Protein 8RP0 (pdb70)

Secondary structure (P-SEA, 3-state):
cbbbbbbccccaaaaaaaaaaaaccbbbbbccccccaaaaaaacccbbbbbbbccccccccaaaaaaaaccccbbbbbccaaaaaaaaaabbbbbbcccccccbbbbbbbccccccccccccccccccccccccccccccccccccccccccccccccccccccccccccccccccaaaaaaaaaacc/cccbbbbbcccccaaaaaaaaaaaccbbbbbccccccaaaaaaacccbbbbbbcccccccccaaaaaaaaccccbbbbbccaaaaaaaaaabbbbbbcccccccbbbbbbbcccccccccccccccccccccccccccccccccccccccccccccbbbccccccccccccccccccaaaaaaaaaacc/cccccccbbbbcccccaaaaaaacccccccccccccccccccccccbbbbbccccbbbbbcccbbbbbcccbbbbbcccaaaaaaaaaaacccccccccccccccccccccccccccccbbbbcccccccccccbbbbbbccbbbbbccccbbbbbbcccaaaaaaaaaaccccccccccccccccccccaaaaaaaaaaaaaaaaaccccbbbbbbbbbbcccccaaaaaaaaaaaaccccccccccccbbbbbbcccccccccccbbbbbbbcbbbbbbccaaaaaaaaaaaaacaaaaaaaaaaaaaaaaaaaaccccccccccccbbbbbcccbbbbbbbbbbbbcccccaaaaaaaccccccccccaaaaaaaaaaaccccccccccbbbbcccccbbbbbbccccbbbbcccbbbbbbcccccccccaaaaaaaaaaacaaaaaaaac/ccccccccbbbbcccccaaaaaaacccccccccccccccccccccccbbbbbccccbbbbbcccbbbbbcccbbbbbcccaaaaaaaaaaacccccccccccccccccccccccccccccbbbbcccccccccccbbbbbbccbbbbbccccbbbbbbcccaaaaaaaaaaccccccccccccccccccccaaaaaaaaaaaaaaaaaccccbbbbbbbbbbcccccaaaaaaaaaaaaccccccccccccbbbbbbcccccccccccbbbbbbbcbbbbbbccaaaaaaaaaaaaacaaaaaaaaaaaaaaaaaaacccccccccccccbbbbbcccbbbbbbbbbbbbcccccaaaaaaaccccccccccaaaaaaaaaaaccccccccccbbbbcccccbbbbbbccccbbbbcccbbbbbbcccccccccaaaaaaaaaaacaaaaaaaac

Nearest PDB structures (foldseek):
  8hx8-assembly1_A  TM=9.429E-01  e=3.505E-26  Streptomyces venezuelae
  8hx8-assembly1_B  TM=9.457E-01  e=1.242E-25  Streptomyces venezuelae
  6qur-assembly1_A  TM=9.128E-01  e=2.555E-26  synthetic construct
  8hx7-assembly1_A  TM=9.536E-01  e=6.347E-22  Streptomyces venezuelae
  8hx9-assembly1_B  TM=8.697E-01  e=2.396E-21  Streptomyces venezuelae

Solvent-accessible surface area: 46920 Å² total

B-factor: mean 36.47, std 12.74, range [6.8, 118.43]

Structure (mmCIF, N/CA/C/O backbone):
data_8RP0
#
_entry.id   8RP0
#
_cell.length_a   80.184
_cell.length_b   109.946
_cell.length_c   175.619
_cell.angle_alpha   90.000
_cell.angle_beta   90.000
_cell.angle_gamma   90.000
#
_symmetry.space_group_name_H-M   'P 21 21 21'
#
loop_
_entity.id
_entity.type
_entity.pdbx_description
1 polymer 'Aminodeoxychorismate synthase component 2'
2 polymer 'Aminodeoxychorismate synthase component 1'
3 non-polymer 'GLUTAMIC ACID'
4 non-polymer GLYCEROL
5 non-polymer 'SULFATE ION'
6 non-polymer '(3R,4R)-3-[(1-carboxyethenyl)oxy]-4-hydroxycyclohexa-1,5-diene-1-carboxylic acid'
7 non-polymer TRYPTOPHAN
8 non-polymer 'MAGNESIUM ION'
9 non-polymer 'CHLORIDE ION'
10 water water
#
loop_
_atom_site.group_PDB
_atom_site.id
_atom_site.type_symbol
_atom_site.label_atom_id
_atom_site.label_alt_id
_atom_site.label_comp_id
_atom_site.label_asym_id
_atom_site.label_entity_id
_atom_site.label_seq_id
_atom_site.pdbx_PDB_ins_code
_atom_site.Cartn_x
_atom_site.Cartn_y
_atom_site.Cartn_z
_atom_site.occupancy
_atom_site.B_iso_or_equiv
_atom_site.auth_seq_id
_atom_site.auth_comp_id
_atom_site.auth_asym_id
_atom_site.auth_atom_id
_atom_site.pdbx_PDB_model_num
ATOM 1 N N . GLY A 1 2 ? -25.529 -16.967 -30.769 1.000 79.100 0 GLY AAA N 1
ATOM 2 C CA . GLY A 1 2 ? -27.016 -16.870 -30.839 1.000 70.616 0 GLY AAA CA 1
ATOM 3 C C . GLY A 1 2 ? -27.642 -16.348 -29.547 1.000 63.817 0 GLY AAA C 1
ATOM 4 O O . GLY A 1 2 ? -28.754 -15.776 -29.654 1.000 55.654 0 GLY AAA O 1
ATOM 8 N N . MET A 1 3 ? -26.966 -16.537 -28.399 1.000 55.171 1 MET AAA N 1
ATOM 9 C CA . MET A 1 3 ? -27.443 -16.308 -26.991 1.000 51.672 1 MET AAA CA 1
ATOM 10 C C . MET A 1 3 ? -27.064 -14.892 -26.494 1.000 41.472 1 MET AAA C 1
ATOM 11 O O . MET A 1 3 ? -25.890 -14.628 -26.246 1.000 39.004 1 MET AAA O 1
ATOM 25 N N . ILE A 1 4 ? -28.041 -14.002 -26.299 1.000 32.331 2 ILE AAA N 1
ATOM 26 C CA . ILE A 1 4 ? -27.814 -12.594 -25.877 1.000 31.310 2 ILE AAA CA 1
ATOM 27 C C . ILE A 1 4 ? -28.341 -12.412 -24.449 1.000 30.633 2 ILE AAA C 1
ATOM 28 O O . ILE A 1 4 ? -29.545 -12.698 -24.186 1.000 31.013 2 ILE AAA O 1
ATOM 44 N N . LEU A 1 5 ? -27.497 -11.893 -23.563 1.000 27.795 3 LEU AAA N 1
ATOM 45 C CA . LEU A 1 5 ? -27.909 -11.549 -22.191 1.000 29.187 3 LEU AAA CA 1
ATOM 46 C C . LEU A 1 5 ? -28.228 -10.055 -22.172 1.000 25.837 3 LEU AAA C 1
ATOM 47 O O . LEU A 1 5 ? -27.347 -9.245 -22.459 1.000 27.345 3 LEU AAA O 1
ATOM 63 N N . LEU A 1 6 ? -29.475 -9.745 -21.850 1.000 28.331 4 LEU AAA N 1
ATOM 64 C CA . LEU A 1 6 ? -29.996 -8.374 -21.710 1.000 27.260 4 LEU AAA CA 1
ATOM 65 C C . LEU A 1 6 ? -30.094 -8.088 -20.210 1.000 29.804 4 LEU AAA C 1
ATOM 66 O O . LEU A 1 6 ? -30.959 -8.651 -19.534 1.000 29.707 4 LEU AAA O 1
ATOM 82 N N . ILE A 1 7 ? -29.253 -7.179 -19.746 1.000 27.957 5 ILE AAA N 1
ATOM 83 C CA . ILE A 1 7 ? -29.250 -6.688 -18.339 1.000 28.360 5 ILE AAA CA 1
ATOM 84 C C . ILE A 1 7 ? -30.293 -5.591 -18.194 1.000 29.449 5 ILE AAA C 1
ATOM 85 O O . ILE A 1 7 ? -30.143 -4.541 -18.830 1.000 26.958 5 ILE AAA O 1
ATOM 101 N N . ASP A 1 8 ? -31.333 -5.862 -17.395 1.000 27.080 6 ASP AAA N 1
ATOM 102 C CA . ASP A 1 8 ? -32.492 -4.970 -17.192 1.000 27.597 6 ASP AAA CA 1
ATOM 103 C C . ASP A 1 8 ? -32.243 -4.058 -15.998 1.000 31.876 6 ASP AAA C 1
ATOM 104 O O . ASP A 1 8 ? -32.301 -4.555 -14.827 1.000 30.644 6 ASP AAA O 1
ATOM 113 N N . ASN A 1 9 ? -32.079 -2.756 -16.255 1.000 28.789 7 ASN AAA N 1
ATOM 114 C CA . ASN A 1 9 ? -31.934 -1.709 -15.213 1.000 27.758 7 ASN AAA CA 1
ATOM 115 C C . ASN A 1 9 ? -33.315 -1.223 -14.743 1.000 30.191 7 ASN AAA C 1
ATOM 116 O O . ASN A 1 9 ? -33.514 -0.002 -14.630 1.000 34.011 7 ASN AAA O 1
ATOM 127 N N . TYR A 1 10 ? -34.174 -2.150 -14.320 1.000 29.820 8 TYR AAA N 1
ATOM 128 C CA . TYR A 1 10 ? -35.529 -1.880 -13.761 1.000 31.656 8 TYR AAA CA 1
ATOM 129 C C . TYR A 1 10 ? -36.318 -0.917 -14.655 1.000 29.737 8 TYR AAA C 1
ATOM 130 O O . TYR A 1 10 ? -37.051 -0.010 -14.200 1.000 32.384 8 TYR AAA O 1
ATOM 148 N N . ASP A 1 11 ? -36.242 -1.167 -15.943 1.000 31.166 9 ASP AAA N 1
ATOM 149 C CA . ASP A 1 11 ? -36.704 -0.200 -16.969 1.000 28.384 9 ASP AAA CA 1
ATOM 150 C C . ASP A 1 11 ? -38.032 -0.634 -17.545 1.000 29.454 9 ASP AAA C 1
ATOM 151 O O . ASP A 1 11 ? -38.381 -1.853 -17.465 1.000 30.775 9 ASP AAA O 1
ATOM 160 N N . SER A 1 12 ? -38.693 0.303 -18.235 1.000 28.117 10 SER AAA N 1
ATOM 161 C CA . SER A 1 12 ? -39.983 0.085 -18.909 1.000 27.539 10 SER AAA CA 1
ATOM 162 C C . SER A 1 12 ? -39.826 0.107 -20.430 1.000 25.292 10 SER AAA C 1
ATOM 163 O O . SER A 1 12 ? -40.877 0.182 -21.108 1.000 27.700 10 SER AAA O 1
ATOM 171 N N . PHE A 1 13 ? -38.595 -0.015 -20.942 1.000 26.433 11 PHE AAA N 1
ATOM 172 C CA . PHE A 1 13 ? -38.334 -0.188 -22.389 1.000 27.929 11 PHE AAA CA 1
ATOM 173 C C . PHE A 1 13 ? -37.518 -1.446 -22.681 1.000 27.111 11 PHE AAA C 1
ATOM 174 O O . PHE A 1 13 ? -37.504 -1.847 -23.852 1.000 28.025 11 PHE AAA O 1
ATOM 191 N N . THR A 1 14 ? -36.893 -2.089 -21.690 1.000 27.744 12 THR AAA N 1
ATOM 192 C CA . THR A 1 14 ? -36.064 -3.310 -21.888 1.000 26.785 12 THR AAA CA 1
ATOM 193 C C . THR A 1 14 ? -36.734 -4.369 -22.745 1.000 25.454 12 THR AAA C 1
ATOM 194 O O . THR A 1 14 ? -36.101 -4.991 -23.629 1.000 26.533 12 THR AAA O 1
ATOM 205 N N . TRP A 1 15 ? -38.030 -4.619 -22.558 1.000 27.026 13 TRP AAA N 1
ATOM 206 C CA . TRP A 1 15 ? -38.682 -5.736 -23.279 1.000 24.814 13 TRP AAA CA 1
ATOM 207 C C . TRP A 1 15 ? -38.979 -5.347 -24.735 1.000 25.703 13 TRP AAA C 1
ATOM 208 O O . TRP A 1 15 ? -39.259 -6.239 -25.521 1.000 25.200 13 TRP AAA O 1
ATOM 229 N N . ASN A 1 16 ? -38.899 -4.053 -25.101 1.000 24.820 14 ASN AAA N 1
ATOM 230 C CA . ASN A 1 16 ? -38.930 -3.666 -26.537 1.000 24.542 14 ASN AAA CA 1
ATOM 231 C C . ASN A 1 16 ? -37.615 -4.158 -27.180 1.000 23.182 14 ASN AAA C 1
ATOM 232 O O . ASN A 1 16 ? -37.619 -4.633 -28.324 1.000 24.740 14 ASN AAA O 1
ATOM 243 N N . LEU A 1 17 ? -36.494 -4.011 -26.481 1.000 23.842 15 LEU AAA N 1
ATOM 244 C CA . LEU A 1 17 ? -35.202 -4.566 -26.994 1.000 25.546 15 LEU AAA CA 1
ATOM 245 C C . LEU A 1 17 ? -35.258 -6.094 -27.107 1.000 22.342 15 LEU AAA C 1
ATOM 246 O O . LEU A 1 17 ? -34.880 -6.660 -28.120 1.000 23.816 15 LEU AAA O 1
ATOM 262 N N . TYR A 1 18 ? -35.830 -6.747 -26.102 1.000 24.691 16 TYR AAA N 1
ATOM 263 C CA . TYR A 1 18 ? -36.080 -8.206 -26.155 1.000 22.707 16 TYR AAA CA 1
ATOM 264 C C . TYR A 1 18 ? -36.887 -8.553 -27.406 1.000 24.104 16 TYR AAA C 1
ATOM 265 O O . TYR A 1 18 ? -36.495 -9.437 -28.186 1.000 24.753 16 TYR AAA O 1
ATOM 283 N N . GLN A 1 19 ? -38.023 -7.872 -27.627 1.000 22.587 17 GLN AAA N 1
ATOM 284 C CA . GLN A 1 19 ? -38.889 -8.175 -28.778 1.000 22.976 17 GLN AAA CA 1
ATOM 285 C C . GLN A 1 19 ? -38.109 -8.021 -30.100 1.000 24.236 17 GLN AAA C 1
ATOM 286 O O . GLN A 1 19 ? -38.194 -8.931 -30.961 1.000 24.387 17 GLN AAA O 1
ATOM 300 N N . TYR A 1 20 ? -37.404 -6.917 -30.276 1.000 25.630 18 TYR AAA N 1
ATOM 301 C CA . TYR A 1 20 ? -36.682 -6.696 -31.562 1.000 25.823 18 TYR AAA CA 1
ATOM 302 C C . TYR A 1 20 ? -35.610 -7.764 -31.772 1.000 25.386 18 TYR AAA C 1
ATOM 303 O O . TYR A 1 20 ? -35.527 -8.341 -32.896 1.000 25.096 18 TYR AAA O 1
ATOM 321 N N . PHE A 1 21 ? -34.824 -8.088 -30.742 1.000 24.445 19 PHE AAA N 1
ATOM 322 C CA . PHE A 1 21 ? -33.770 -9.129 -30.905 1.000 24.896 19 PHE AAA CA 1
ATOM 323 C C . PHE A 1 21 ? -34.403 -10.500 -31.177 1.000 26.299 19 PHE AAA C 1
ATOM 324 O O . PHE A 1 21 ? -33.922 -11.240 -32.055 1.000 24.920 19 PHE AAA O 1
ATOM 341 N N . CYS A 1 22 ? -35.486 -10.861 -30.482 1.000 24.980 20 CYS AAA N 1
ATOM 342 C CA . CYS A 1 22 ? -36.212 -12.121 -30.786 1.000 26.978 20 CYS AAA CA 1
ATOM 343 C C . CYS A 1 22 ? -36.752 -12.125 -32.213 1.000 27.878 20 CYS AAA C 1
ATOM 344 O O . CYS A 1 22 ? -36.634 -13.154 -32.893 1.000 26.956 20 CYS AAA O 1
ATOM 352 N N . GLU A 1 23 ? -37.266 -11.009 -32.718 1.000 26.941 21 GLU AAA N 1
ATOM 353 C CA . GLU A 1 23 ? -37.757 -10.957 -34.104 1.000 29.296 21 GLU AAA CA 1
ATOM 354 C C . GLU A 1 23 ? -36.628 -11.212 -35.075 1.000 30.006 21 GLU AAA C 1
ATOM 355 O O . GLU A 1 23 ? -36.896 -11.799 -36.127 1.000 33.707 21 GLU AAA O 1
ATOM 367 N N . LEU A 1 24 ? -35.405 -10.765 -34.743 1.000 26.886 22 LEU AAA N 1
ATOM 368 C CA . LEU A 1 24 ? -34.228 -10.929 -35.595 1.000 29.254 22 LEU AAA CA 1
ATOM 369 C C . LEU A 1 24 ? -33.737 -12.377 -35.531 1.000 30.997 22 LEU AAA C 1
ATOM 370 O O . LEU A 1 24 ? -32.927 -12.703 -36.353 1.000 34.043 22 LEU AAA O 1
ATOM 386 N N . GLY A 1 25 ? -34.263 -13.203 -34.628 1.000 31.103 23 GLY AAA N 1
ATOM 387 C CA . GLY A 1 25 ? -33.881 -14.629 -34.537 1.000 31.027 23 GLY AAA CA 1
ATOM 388 C C . GLY A 1 25 ? -32.914 -14.918 -33.413 1.000 32.470 23 GLY AAA C 1
ATOM 389 O O . GLY A 1 25 ? -32.538 -16.078 -33.263 1.000 34.659 23 GLY AAA O 1
ATOM 393 N N . ALA A 1 26 ? -32.613 -13.963 -32.547 1.000 29.161 24 ALA AAA N 1
ATOM 394 C CA . ALA A 1 26 ? -31.760 -14.194 -31.351 1.000 30.466 24 ALA AAA CA 1
ATOM 395 C C . ALA A 1 26 ? -32.511 -14.963 -30.251 1.000 30.201 24 ALA AAA C 1
ATOM 396 O O . ALA A 1 26 ? -33.723 -14.796 -30.100 1.000 28.731 24 ALA AAA O 1
ATOM 403 N N . ASP A 1 27 ? -31.790 -15.744 -29.443 1.000 30.387 25 ASP AAA N 1
ATOM 404 C CA . ASP A 1 27 ? -32.242 -16.236 -28.119 1.000 33.592 25 ASP AAA CA 1
ATOM 405 C C . ASP A 1 27 ? -31.846 -15.224 -27.056 1.000 31.133 25 ASP AAA C 1
ATOM 406 O O . ASP A 1 27 ? -30.672 -14.852 -27.029 1.000 34.315 25 ASP AAA O 1
ATOM 415 N N . VAL A 1 28 ? -32.804 -14.700 -26.297 1.000 29.718 26 VAL AAA N 1
ATOM 416 C CA . VAL A 1 28 ? -32.513 -13.552 -25.406 1.000 30.456 26 VAL AAA CA 1
ATOM 417 C C . VAL A 1 28 ? -32.895 -13.913 -23.972 1.000 29.308 26 VAL AAA C 1
ATOM 418 O O . VAL A 1 28 ? -34.068 -14.285 -23.729 1.000 28.563 26 VAL AAA O 1
ATOM 431 N N . LEU A 1 29 ? -31.953 -13.770 -23.053 1.000 29.449 27 LEU AAA N 1
ATOM 432 C CA . LEU A 1 29 ? -32.240 -13.946 -21.602 1.000 30.407 27 LEU AAA CA 1
ATOM 433 C C . LEU A 1 29 ? -32.229 -12.582 -20.926 1.000 26.388 27 LEU AAA C 1
ATOM 434 O O . LEU A 1 29 ? -31.191 -11.899 -21.061 1.000 28.361 27 LEU AAA O 1
ATOM 450 N N . VAL A 1 30 ? -33.307 -12.205 -20.258 1.000 27.255 28 VAL AAA N 1
ATOM 451 C CA . VAL A 1 30 ? -33.411 -10.900 -19.537 1.000 29.431 28 VAL AAA CA 1
ATOM 452 C C . VAL A 1 30 ? -33.196 -11.163 -18.055 1.000 31.023 28 VAL AAA C 1
ATOM 453 O O . VAL A 1 30 ? -33.926 -11.996 -17.491 1.000 31.972 28 VAL AAA O 1
ATOM 466 N N . LYS A 1 31 ? -32.243 -10.444 -17.467 1.000 30.201 29 LYS AAA N 1
ATOM 467 C CA . LYS A 1 31 ? -31.976 -10.487 -16.011 1.000 30.088 29 LYS AAA CA 1
ATOM 468 C C . LYS A 1 31 ? -31.872 -9.090 -15.454 1.000 30.677 29 LYS AAA C 1
ATOM 469 O O . LYS A 1 31 ? -31.136 -8.266 -16.018 1.000 29.608 29 LYS AAA O 1
ATOM 488 N N . ARG A 1 32 ? -32.505 -8.867 -14.314 1.000 30.487 30 ARG AAA N 1
ATOM 489 C CA . ARG A 1 32 ? -32.396 -7.570 -13.628 1.000 31.414 30 ARG AAA CA 1
ATOM 490 C C . ARG A 1 32 ? -30.947 -7.383 -13.143 1.000 30.271 30 ARG AAA C 1
ATOM 491 O O . ARG A 1 32 ? -30.211 -8.361 -12.994 1.000 31.611 30 ARG AAA O 1
ATOM 512 N N . ASN A 1 33 ? -30.549 -6.127 -12.957 1.000 30.617 31 ASN AAA N 1
ATOM 513 C CA . ASN A 1 33 ? -29.144 -5.681 -12.740 1.000 30.029 31 ASN AAA CA 1
ATOM 514 C C . ASN A 1 33 ? -28.660 -6.089 -11.331 1.000 34.166 31 ASN AAA C 1
ATOM 515 O O . ASN A 1 33 ? -27.486 -5.872 -11.064 1.000 33.452 31 ASN AAA O 1
ATOM 526 N N . ASP A 1 34 ? -29.546 -6.628 -10.473 1.000 32.703 32 ASP AAA N 1
ATOM 527 C CA . ASP A 1 34 ? -29.160 -7.133 -9.127 1.000 36.271 32 ASP AAA CA 1
ATOM 528 C C . ASP A 1 34 ? -29.550 -8.615 -8.979 1.000 36.969 32 ASP AAA C 1
ATOM 529 O O . ASP A 1 34 ? -29.519 -9.143 -7.837 1.000 36.785 32 ASP AAA O 1
ATOM 538 N N . ALA A 1 35 ? -29.826 -9.319 -10.074 1.000 35.647 33 ALA AAA N 1
ATOM 539 C CA . ALA A 1 35 ? -30.282 -10.728 -10.032 1.000 34.636 33 ALA AAA CA 1
ATOM 540 C C . ALA A 1 35 ? -29.160 -11.675 -10.469 1.000 40.572 33 ALA AAA C 1
ATOM 541 O O . ALA A 1 35 ? -29.444 -12.869 -10.595 1.000 45.383 33 ALA AAA O 1
ATOM 548 N N . LEU A 1 36 ? -27.962 -11.167 -10.753 1.000 44.610 34 LEU AAA N 1
ATOM 549 C CA . LEU A 1 36 ? -26.827 -11.907 -11.380 1.000 45.697 34 LEU AAA CA 1
ATOM 550 C C . LEU A 1 36 ? -25.550 -11.402 -10.748 1.000 39.223 34 LEU AAA C 1
ATOM 551 O O . LEU A 1 36 ? -25.486 -10.216 -10.504 1.000 42.515 34 LEU AAA O 1
ATOM 567 N N . THR A 1 37 ? -24.551 -12.263 -10.595 1.000 39.106 35 THR AAA N 1
ATOM 568 C CA . THR A 1 37 ? -23.143 -11.902 -10.318 1.000 39.086 35 THR AAA CA 1
ATOM 569 C C . THR A 1 37 ? -22.332 -12.118 -11.598 1.000 37.681 35 THR AAA C 1
ATOM 570 O O . THR A 1 37 ? -22.824 -12.800 -12.490 1.000 36.994 35 THR AAA O 1
ATOM 581 N N . LEU A 1 38 ? -21.080 -11.669 -11.643 1.000 44.041 36 LEU AAA N 1
ATOM 582 C CA . LEU A 1 38 ? -20.157 -11.966 -12.777 1.000 44.133 36 LEU AAA CA 1
ATOM 583 C C . LEU A 1 38 ? -19.975 -13.473 -12.944 1.000 47.733 36 LEU AAA C 1
ATOM 584 O O . LEU A 1 38 ? -19.913 -13.924 -14.086 1.000 42.615 36 LEU AAA O 1
ATOM 600 N N . ALA A 1 39 ? -19.846 -14.219 -11.837 1.000 46.881 37 ALA AAA N 1
ATOM 601 C CA . ALA A 1 39 ? -19.671 -15.684 -11.863 1.000 45.980 37 ALA AAA CA 1
ATOM 602 C C . ALA A 1 39 ? -20.877 -16.321 -12.566 1.000 43.494 37 ALA AAA C 1
ATOM 603 O O . ALA A 1 39 ? -20.691 -17.226 -13.383 1.000 43.212 37 ALA AAA O 1
ATOM 610 N N . ASP A 1 40 ? -22.086 -15.853 -12.241 1.000 41.411 38 ASP AAA N 1
ATOM 611 C CA . ASP A 1 40 ? -23.338 -16.337 -12.870 1.000 41.664 38 ASP AAA CA 1
ATOM 612 C C . ASP A 1 40 ? -23.224 -16.127 -14.385 1.000 38.710 38 ASP AAA C 1
ATOM 613 O O . ASP A 1 40 ? -23.629 -17.012 -15.122 1.000 38.218 38 ASP AAA O 1
ATOM 622 N N . ILE A 1 41 ? -22.664 -14.997 -14.843 1.000 40.138 39 ILE AAA N 1
ATOM 623 C CA . ILE A 1 41 ? -22.606 -14.685 -16.304 1.000 36.644 39 ILE AAA CA 1
ATOM 624 C C . ILE A 1 41 ? -21.620 -15.640 -16.966 1.000 43.109 39 ILE AAA C 1
ATOM 625 O O . ILE A 1 41 ? -21.940 -16.177 -18.059 1.000 38.274 39 ILE AAA O 1
ATOM 641 N N . ASP A 1 42 ? -20.479 -15.898 -16.322 1.000 43.555 40 ASP AAA N 1
ATOM 642 C CA . ASP A 1 42 ? -19.483 -16.863 -16.848 1.000 45.805 40 ASP AAA CA 1
ATOM 643 C C . ASP A 1 42 ? -20.156 -18.234 -17.073 1.000 42.055 40 ASP AAA C 1
ATOM 644 O O . ASP A 1 42 ? -19.917 -18.845 -18.113 1.000 43.709 40 ASP AAA O 1
ATOM 653 N N . ALA A 1 43 ? -21.029 -18.698 -16.180 1.000 42.030 41 ALA AAA N 1
ATOM 654 C CA . ALA A 1 43 ? -21.679 -20.032 -16.332 1.000 40.076 41 ALA AAA CA 1
ATOM 655 C C . ALA A 1 43 ? -22.713 -19.999 -17.474 1.000 44.136 41 ALA AAA C 1
ATOM 656 O O . ALA A 1 43 ? -22.878 -21.031 -18.142 1.000 41.630 41 ALA AAA O 1
ATOM 663 N N . LEU A 1 44 ? -23.406 -18.863 -17.687 1.000 39.567 42 LEU AAA N 1
ATOM 664 C CA . LEU A 1 44 ? -24.452 -18.734 -18.751 1.000 41.748 42 LEU AAA CA 1
ATOM 665 C C . LEU A 1 44 ? -23.801 -18.712 -20.141 1.000 38.594 42 LEU AAA C 1
ATOM 666 O O . LEU A 1 44 ? -24.479 -19.114 -21.089 1.000 39.582 42 LEU AAA O 1
ATOM 682 N N . LYS A 1 45 ? -22.569 -18.224 -20.260 1.000 40.045 43 LYS AAA N 1
ATOM 683 C CA . LYS A 1 45 ? -21.792 -18.206 -21.523 1.000 41.469 43 LYS AAA CA 1
ATOM 684 C C . LYS A 1 45 ? -22.563 -17.457 -22.619 1.000 36.669 43 LYS AAA C 1
ATOM 685 O O . LYS A 1 45 ? -22.724 -17.962 -23.720 1.000 36.886 43 LYS AAA O 1
ATOM 704 N N . PRO A 1 46 ? -23.038 -16.219 -22.384 1.000 35.895 44 PRO AAA N 1
ATOM 705 C CA . PRO A 1 46 ? -23.696 -15.466 -23.462 1.000 34.595 44 PRO AAA CA 1
ATOM 706 C C .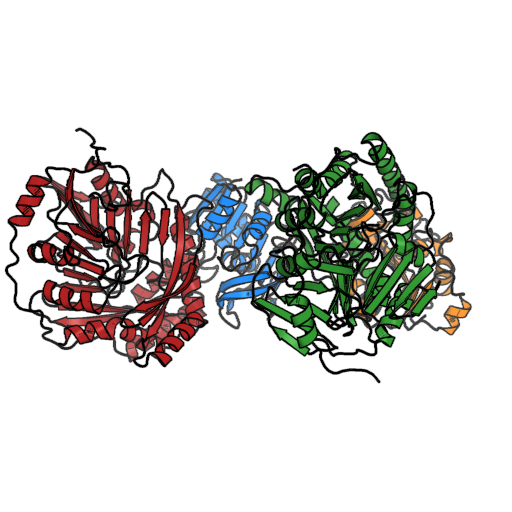 PRO A 1 46 ? -22.701 -15.169 -24.597 1.000 34.742 44 PRO AAA C 1
ATOM 707 O O . PRO A 1 46 ? -21.544 -15.030 -24.311 1.000 35.647 44 PRO AAA O 1
ATOM 718 N N . GLN A 1 47 ? -23.176 -15.027 -25.843 1.000 32.711 45 GLN AAA N 1
ATOM 719 C CA . GLN A 1 47 ? -22.323 -14.659 -27.016 1.000 31.383 45 GLN AAA CA 1
ATOM 720 C C . GLN A 1 47 ? -22.147 -13.136 -27.007 1.000 30.821 45 GLN AAA C 1
ATOM 721 O O . GLN A 1 47 ? -21.091 -12.659 -27.450 1.000 31.182 45 GLN AAA O 1
ATOM 735 N N . LYS A 1 48 ? -23.169 -12.398 -26.573 1.000 27.100 46 LYS AAA N 1
ATOM 736 C CA . LYS A 1 48 ? -23.138 -10.918 -26.509 1.000 28.786 46 LYS AAA CA 1
ATOM 737 C C . LYS A 1 48 ? -23.937 -10.438 -25.312 1.000 24.736 46 LYS AAA C 1
ATOM 738 O O . LYS A 1 48 ? -24.828 -11.151 -24.812 1.000 26.560 46 LYS AAA O 1
ATOM 757 N N . ILE A 1 49 ? -23.698 -9.204 -24.912 1.000 24.204 47 ILE AAA N 1
ATOM 758 C CA . ILE A 1 49 ? -24.386 -8.585 -23.756 1.000 26.016 47 ILE AAA CA 1
ATOM 759 C C . ILE A 1 49 ? -24.950 -7.252 -24.210 1.000 28.954 47 ILE AAA C 1
ATOM 760 O O . ILE A 1 49 ? -24.250 -6.562 -24.962 1.000 27.719 47 ILE AAA O 1
ATOM 776 N N . VAL A 1 50 ? -26.165 -6.957 -23.777 1.000 25.642 48 VAL AAA N 1
ATOM 777 C CA . VAL A 1 50 ? -26.811 -5.635 -23.985 1.000 25.238 48 VAL AAA CA 1
ATOM 778 C C . VAL A 1 50 ? -27.127 -5.066 -22.614 1.000 25.722 48 VAL AAA C 1
ATOM 779 O O . VAL A 1 50 ? -27.751 -5.759 -21.775 1.000 26.900 48 VAL AAA O 1
ATOM 792 N N . ILE A 1 51 ? -26.753 -3.812 -22.391 1.000 25.798 49 ILE AAA N 1
ATOM 793 C CA . ILE A 1 51 ? -27.049 -3.065 -21.143 1.000 27.833 49 ILE AAA CA 1
ATOM 794 C C . ILE A 1 51 ? -28.230 -2.146 -21.418 1.000 27.146 49 ILE AAA C 1
ATOM 795 O O . ILE A 1 51 ? -28.096 -1.250 -22.308 1.000 28.004 49 ILE AAA O 1
ATOM 811 N N . SER A 1 52 ? -29.349 -2.384 -20.735 1.000 25.788 50 SER AAA N 1
ATOM 812 C CA . SER A 1 52 ? -30.646 -1.712 -20.986 1.000 24.671 50 SER AAA CA 1
ATOM 813 C C . SER A 1 52 ? -30.634 -0.250 -20.561 1.000 25.404 50 SER AAA C 1
ATOM 814 O O . SER A 1 52 ? -29.771 0.204 -19.805 1.000 30.674 50 SER AAA O 1
ATOM 822 N N . PRO A 1 53 ? -31.664 0.503 -21.001 1.000 25.439 51 PRO AAA N 1
ATOM 823 C CA . PRO A 1 53 ? -31.956 1.829 -20.454 1.000 27.619 51 PRO AAA CA 1
ATOM 824 C C . PRO A 1 53 ? -32.356 1.729 -18.975 1.000 30.585 51 PRO AAA C 1
ATOM 825 O O . PRO A 1 53 ? -32.568 0.616 -18.469 1.000 27.882 51 PRO AAA O 1
ATOM 836 N N . GLY A 1 54 ? -32.464 2.867 -18.303 1.000 30.630 52 GLY AAA N 1
ATOM 837 C CA . GLY A 1 54 ? -33.121 2.871 -16.987 1.000 30.434 52 GLY AAA CA 1
ATOM 838 C C . GLY A 1 54 ? -33.085 4.228 -16.329 1.000 33.129 52 GLY AAA C 1
ATOM 839 O O . GLY A 1 54 ? -32.492 5.149 -16.873 1.000 30.397 52 GLY AAA O 1
ATOM 843 N N . PRO A 1 55 ? -33.690 4.326 -15.119 1.000 30.828 53 PRO AAA N 1
ATOM 844 C CA . PRO A 1 55 ? -33.744 5.575 -14.371 1.000 31.929 53 PRO AAA CA 1
ATOM 845 C C . PRO A 1 55 ? -32.382 5.857 -13.746 1.000 32.957 53 PRO AAA C 1
ATOM 846 O O . PRO A 1 55 ? -31.577 4.946 -13.628 1.000 31.697 53 PRO AAA O 1
ATOM 857 N N . CYS A 1 56 ? -32.180 7.119 -13.375 1.000 33.552 54 CYS AAA N 1
ATOM 858 C CA . CYS A 1 56 ? -31.024 7.580 -12.581 1.000 35.083 54 CYS AAA CA 1
ATOM 859 C C . CYS A 1 56 ? -29.709 7.465 -13.390 1.000 35.613 54 CYS AAA C 1
ATOM 860 O O . CYS A 1 56 ? -29.754 7.667 -14.649 1.000 34.363 54 CYS AAA O 1
ATOM 868 N N . THR A 1 57 ? -28.579 7.137 -12.740 1.000 35.842 55 THR AAA N 1
ATOM 869 C CA . THR A 1 57 ? -27.217 7.252 -13.324 1.000 36.920 55 THR AAA CA 1
ATOM 870 C C . THR A 1 57 ? -26.584 5.868 -13.341 1.000 36.482 55 THR AAA C 1
ATOM 871 O O . THR A 1 57 ? -27.127 4.909 -12.791 1.000 33.742 55 THR AAA O 1
ATOM 882 N N . PRO A 1 58 ? -25.452 5.670 -14.050 1.000 35.530 56 PRO AAA N 1
ATOM 883 C CA . PRO A 1 58 ? -24.770 4.387 -14.012 1.000 34.982 56 PRO AAA CA 1
ATOM 884 C C . PRO A 1 58 ? -24.447 3.887 -12.598 1.000 36.378 56 PRO AAA C 1
ATOM 885 O O . PRO A 1 58 ? -24.339 2.713 -12.397 1.000 34.151 56 PRO AAA O 1
ATOM 896 N N . ASP A 1 59 ? -24.230 4.784 -11.646 1.000 37.804 57 ASP AAA N 1
ATOM 897 C CA . ASP A 1 59 ? -23.885 4.354 -10.261 1.000 39.207 57 ASP AAA CA 1
ATOM 898 C C . ASP A 1 59 ? -25.059 3.573 -9.655 1.000 37.597 57 ASP AAA C 1
ATOM 899 O O . ASP A 1 59 ? -24.805 2.752 -8.795 1.000 43.998 57 ASP AAA O 1
ATOM 908 N N . GLU A 1 60 ? -26.293 3.801 -10.103 1.000 38.331 58 GLU AAA N 1
ATOM 909 C CA . GLU A 1 60 ? -27.493 3.120 -9.551 1.000 41.421 58 GLU AAA CA 1
ATOM 910 C C . GLU A 1 60 ? -27.869 1.928 -10.447 1.000 39.255 58 GLU AAA C 1
ATOM 911 O O . GLU A 1 60 ? -28.972 1.416 -10.267 1.000 47.535 58 GLU AAA O 1
ATOM 923 N N . ALA A 1 61 ? -27.040 1.534 -11.412 1.000 34.299 59 ALA AAA N 1
ATOM 924 C CA . ALA A 1 61 ? -27.351 0.490 -12.428 1.000 34.229 59 ALA AAA CA 1
ATOM 925 C C . ALA A 1 61 ? -26.856 -0.913 -12.019 1.000 33.080 59 ALA AAA C 1
ATOM 926 O O . ALA A 1 61 ? -26.534 -1.720 -12.924 1.000 30.762 59 ALA AAA O 1
ATOM 933 N N . GLY A 1 62 ? -26.799 -1.241 -10.718 1.000 36.223 60 GLY AAA N 1
ATOM 934 C CA . GLY A 1 62 ? -26.403 -2.592 -10.274 1.000 36.541 60 GLY AAA CA 1
ATOM 935 C C . GLY A 1 62 ? -25.079 -3.047 -10.871 1.000 34.825 60 GLY AAA C 1
ATOM 936 O O . GLY A 1 62 ? -24.106 -2.242 -10.866 1.000 37.008 60 GLY AAA O 1
ATOM 940 N N . ILE A 1 63 ? -25.025 -4.265 -11.427 1.000 33.624 61 ILE AAA N 1
ATOM 941 C CA . ILE A 1 63 ? -23.775 -4.902 -11.953 1.000 32.093 61 ILE AAA CA 1
ATOM 942 C C . ILE A 1 63 ? -23.306 -4.264 -13.305 1.000 32.424 61 ILE AAA C 1
ATOM 943 O O . ILE A 1 63 ? -22.244 -4.681 -13.813 1.000 33.382 61 ILE AAA O 1
ATOM 959 N N . SER A 1 64 ? -24.049 -3.318 -13.901 1.000 33.369 62 SER AAA N 1
ATOM 960 C CA . SER A 1 64 ? -23.811 -2.904 -15.326 1.000 32.479 62 SER AAA CA 1
ATOM 961 C C . SER A 1 64 ? -22.359 -2.419 -15.545 1.000 29.846 62 SER AAA C 1
ATOM 962 O O . SER A 1 64 ? -21.700 -2.876 -16.484 1.000 27.963 62 SER AAA O 1
ATOM 970 N N . LEU A 1 65 ? -21.820 -1.555 -14.669 1.000 32.624 63 LEU AAA N 1
ATOM 971 C CA . LEU A 1 65 ? -20.436 -1.019 -14.824 1.000 32.199 63 LEU AAA CA 1
ATOM 972 C C . LEU A 1 65 ? -19.391 -2.137 -14.736 1.000 34.078 63 LEU AAA C 1
ATOM 973 O O . LEU A 1 65 ? -18.474 -2.178 -15.535 1.000 32.494 63 LEU AAA O 1
ATOM 989 N N . ASP A 1 66 ? -19.556 -3.051 -13.788 1.000 37.693 64 ASP AAA N 1
ATOM 990 C CA . ASP A 1 66 ? -18.640 -4.206 -13.627 1.000 38.992 64 ASP AAA CA 1
ATOM 991 C C . ASP A 1 66 ? -18.700 -5.112 -14.847 1.000 36.494 64 ASP AAA C 1
ATOM 992 O O . ASP A 1 66 ? -17.651 -5.649 -15.261 1.000 31.827 64 ASP AAA O 1
ATOM 1001 N N . VAL A 1 67 ? -19.904 -5.347 -15.393 1.000 33.787 65 VAL AAA N 1
ATOM 1002 C CA . VAL A 1 67 ? -20.017 -6.198 -16.595 1.000 32.414 65 VAL AAA CA 1
ATOM 1003 C C . VAL A 1 67 ? -19.224 -5.540 -17.735 1.000 29.783 65 VAL AAA C 1
ATOM 1004 O O . VAL A 1 67 ? -18.515 -6.241 -18.461 1.000 31.475 65 VAL AAA O 1
ATOM 1017 N N . ILE A 1 68 ? -19.395 -4.226 -17.929 1.000 29.785 66 ILE AAA N 1
ATOM 1018 C CA . ILE A 1 68 ? -18.724 -3.493 -19.035 1.000 29.887 66 ILE AAA CA 1
ATOM 1019 C C . ILE A 1 68 ? -17.202 -3.622 -18.887 1.000 33.938 66 ILE AAA C 1
ATOM 1020 O O . ILE A 1 68 ? -16.490 -4.004 -19.876 1.000 33.494 66 ILE AAA O 1
ATOM 1036 N N . ARG A 1 69 ? -16.695 -3.388 -17.673 1.000 34.761 67 ARG AAA N 1
ATOM 1037 C CA . ARG A 1 69 ? -15.232 -3.392 -17.421 1.000 36.995 67 ARG AAA CA 1
ATOM 1038 C C . ARG A 1 69 ? -14.678 -4.794 -17.644 1.000 37.975 67 ARG AAA C 1
ATOM 1039 O O . ARG A 1 69 ? -13.619 -4.901 -18.270 1.000 38.410 67 ARG AAA O 1
ATOM 1060 N N . HIS A 1 70 ? -15.381 -5.832 -17.208 1.000 39.255 68 HIS AAA N 1
ATOM 1061 C CA . HIS A 1 70 ? -14.857 -7.221 -17.267 1.000 40.273 68 HIS AAA CA 1
ATOM 1062 C C . HIS A 1 70 ? -14.927 -7.770 -18.700 1.000 42.541 68 HIS AAA C 1
ATOM 1063 O O . HIS A 1 70 ? -13.937 -8.371 -19.172 1.000 37.572 68 HIS AAA O 1
ATOM 1078 N N . TYR A 1 71 ? -16.028 -7.555 -19.422 1.000 32.894 69 TYR AAA N 1
ATOM 1079 C CA . TYR A 1 71 ? -16.235 -8.271 -20.700 1.000 31.939 69 TYR AAA CA 1
ATOM 1080 C C . TYR A 1 71 ? -15.749 -7.445 -21.893 1.000 28.327 69 TYR AAA C 1
ATOM 1081 O O . TYR A 1 71 ? -15.760 -7.963 -22.984 1.000 30.733 69 TYR AAA O 1
ATOM 1099 N N . ALA A 1 72 ? -15.327 -6.201 -21.656 1.000 30.599 70 ALA AAA N 1
ATOM 1100 C CA . ALA A 1 72 ? -14.707 -5.333 -22.682 1.000 36.008 70 ALA AAA CA 1
ATOM 1101 C C . ALA A 1 72 ? -13.597 -6.091 -23.393 1.000 37.431 70 ALA AAA C 1
ATOM 1102 O O . ALA A 1 72 ? -12.658 -6.543 -22.712 1.000 34.116 70 ALA AAA O 1
ATOM 1109 N N . GLY A 1 73 ? -13.732 -6.293 -24.698 1.000 31.626 71 GLY AAA N 1
ATOM 1110 C CA . GLY A 1 73 ? -12.744 -7.020 -25.525 1.000 32.033 71 GLY AAA CA 1
ATOM 1111 C C . GLY A 1 73 ? -12.925 -8.529 -25.518 1.000 30.813 71 GLY AAA C 1
ATOM 1112 O O . GLY A 1 73 ? -12.224 -9.189 -26.299 1.000 35.138 71 GLY AAA O 1
ATOM 1116 N N . ARG A 1 74 ? -13.814 -9.070 -24.670 1.000 32.147 72 ARG AAA N 1
ATOM 1117 C CA . ARG A 1 74 ? -14.053 -10.524 -24.504 1.000 32.750 72 ARG AAA CA 1
ATOM 1118 C C . ARG A 1 74 ? -15.330 -10.941 -25.250 1.000 32.999 72 ARG AAA C 1
ATOM 1119 O O . ARG A 1 74 ? -15.317 -11.988 -25.911 1.000 32.200 72 ARG AAA O 1
ATOM 1140 N N . LEU A 1 75 ? -16.401 -10.170 -25.075 1.000 34.686 73 LEU AAA N 1
ATOM 1141 C CA . LEU A 1 75 ? -17.728 -10.388 -25.724 1.000 34.666 73 LEU AAA CA 1
ATOM 1142 C C . LEU A 1 75 ? -18.184 -9.038 -26.254 1.000 31.628 73 LEU AAA C 1
ATOM 1143 O O . LEU A 1 75 ? -18.015 -8.027 -25.581 1.000 31.680 73 LEU AAA O 1
ATOM 1159 N N . PRO A 1 76 ? -18.884 -9.003 -27.416 1.000 27.950 74 PRO AAA N 1
ATOM 1160 C CA . PRO A 1 76 ? -19.513 -7.762 -27.851 1.000 29.065 74 PRO AAA CA 1
ATOM 1161 C C . PRO A 1 76 ? -20.504 -7.244 -26.811 1.000 26.404 74 PRO AAA C 1
ATOM 1162 O O . PRO A 1 76 ? -21.318 -8.021 -26.293 1.000 26.367 74 PRO AAA O 1
ATOM 1173 N N . ILE A 1 77 ? -20.491 -5.924 -26.591 1.000 25.100 75 ILE AAA N 1
ATOM 1174 C CA . ILE A 1 77 ? -21.450 -5.232 -25.691 1.000 26.655 75 ILE AAA CA 1
ATOM 1175 C C . ILE A 1 77 ? -22.080 -4.039 -26.422 1.000 27.749 75 ILE AAA C 1
ATOM 1176 O O . ILE A 1 77 ? -21.330 -3.185 -26.958 1.000 25.636 75 ILE AAA O 1
ATOM 1192 N N . LEU A 1 78 ? -23.415 -3.956 -26.328 1.000 25.506 76 LEU AAA N 1
ATOM 1193 C CA . LEU A 1 78 ? -24.217 -2.791 -26.776 1.000 26.893 76 LEU AAA CA 1
ATOM 1194 C C . LEU A 1 78 ? -24.817 -2.127 -25.540 1.000 27.322 76 LEU AAA C 1
ATOM 1195 O O . LEU A 1 78 ? -25.465 -2.834 -24.737 1.000 29.131 76 LEU AAA O 1
ATOM 1211 N N . GLY A 1 79 ? -24.686 -0.807 -25.418 1.000 26.730 77 GLY AAA N 1
ATOM 1212 C CA . GLY A 1 79 ? -25.298 -0.001 -24.350 1.000 26.825 77 GLY AAA CA 1
ATOM 1213 C C . GLY A 1 79 ? -26.358 0.926 -24.905 1.000 29.135 77 GLY AAA C 1
ATOM 1214 O O . GLY A 1 79 ? -26.076 1.597 -25.941 1.000 27.451 77 GLY AAA O 1
ATOM 1218 N N . VAL A 1 80 ? -27.583 0.876 -24.370 1.000 27.091 78 VAL AAA N 1
ATOM 1219 C CA . VAL A 1 80 ? -28.727 1.717 -24.830 1.000 23.885 78 VAL AAA CA 1
ATOM 1220 C C . VAL A 1 80 ? -29.097 2.707 -23.733 1.000 27.677 78 VAL AAA C 1
ATOM 1221 O O . VAL A 1 80 ? -29.558 2.280 -22.645 1.000 28.811 78 VAL AAA O 1
ATOM 1234 N N . CYS A 1 81 ? -28.926 4.002 -24.015 1.000 27.682 79 CYS AAA N 1
ATOM 1235 C CA . CYS A 1 81 ? -29.274 5.132 -23.109 1.000 26.040 79 CYS AAA CA 1
ATOM 1236 C C . CYS A 1 81 ? -28.434 5.035 -21.828 1.000 30.063 79 CYS AAA C 1
ATOM 1237 O O . CYS A 1 81 ? -27.252 5.350 -21.867 1.000 29.099 79 CYS AAA O 1
ATOM 1245 N N . LEU A 1 82 ? -28.986 4.609 -20.695 1.000 29.030 80 LEU AAA N 1
ATOM 1246 C CA . LEU A 1 82 ? -28.161 4.372 -19.476 1.000 28.820 80 LEU AAA CA 1
ATOM 1247 C C . LEU A 1 82 ? -26.980 3.456 -19.814 1.000 29.101 80 LEU AAA C 1
ATOM 1248 O O . LEU A 1 82 ? -25.877 3.668 -19.275 1.000 29.467 80 LEU AAA O 1
ATOM 1264 N N . GLY A 1 83 ? -27.170 2.443 -20.664 1.000 29.620 81 GLY AAA N 1
ATOM 1265 C CA . GLY A 1 83 ? -26.077 1.507 -20.998 1.000 30.879 81 GLY AAA CA 1
ATOM 1266 C C . GLY A 1 83 ? -24.928 2.244 -21.700 1.000 30.834 81 GLY AAA C 1
ATOM 1267 O O . GLY A 1 83 ? -23.760 1.971 -21.444 1.000 30.005 81 GLY AAA O 1
ATOM 1271 N N . HIS A 1 84 ? -25.277 3.211 -22.549 1.000 30.002 82 HIS AAA N 1
ATOM 1272 C CA . HIS A 1 84 ? -24.292 4.060 -23.289 1.000 28.300 82 HIS AAA CA 1
ATOM 1273 C C . HIS A 1 84 ? -23.536 4.982 -22.304 1.000 30.559 82 HIS AAA C 1
ATOM 1274 O O . HIS A 1 84 ? -22.296 5.117 -22.380 1.000 30.494 82 HIS AAA O 1
ATOM 1289 N N . GLN A 1 85 ? -24.255 5.613 -21.390 1.000 27.063 83 GLN AAA N 1
ATOM 1290 C CA . GLN A 1 85 ? -23.689 6.465 -20.325 1.000 29.576 83 GLN AAA CA 1
ATOM 1291 C C . GLN A 1 85 ? -22.716 5.619 -19.489 1.000 33.611 83 GLN AAA C 1
ATOM 1292 O O . GLN A 1 85 ? -21.575 6.072 -19.211 1.000 30.748 83 GLN AAA O 1
ATOM 1306 N N . ALA A 1 86 ? -23.125 4.400 -19.146 1.000 32.300 84 ALA AAA N 1
ATOM 1307 C CA . ALA A 1 86 ? -22.300 3.490 -18.311 1.000 33.992 84 ALA AAA CA 1
ATOM 1308 C C . ALA A 1 86 ? -21.012 3.148 -19.057 1.000 34.738 84 ALA AAA C 1
ATOM 1309 O O . ALA A 1 86 ? -19.945 3.045 -18.428 1.000 33.135 84 ALA AAA O 1
ATOM 1316 N N . MET A 1 87 ? -21.090 2.946 -20.364 1.000 32.588 85 MET AAA N 1
ATOM 1317 C CA . MET A 1 87 ? -19.905 2.591 -21.164 1.000 32.043 85 MET AAA CA 1
ATOM 1318 C C . MET A 1 87 ? -18.881 3.717 -21.141 1.000 32.915 85 MET AAA C 1
ATOM 1319 O O . MET A 1 87 ? -17.667 3.429 -20.964 1.000 33.308 85 MET AAA O 1
ATOM 1333 N N . ALA A 1 88 ? -19.326 4.951 -21.328 1.000 32.167 86 ALA AAA N 1
ATOM 1334 C CA . ALA A 1 88 ? -18.458 6.144 -21.237 1.000 32.105 86 ALA AAA CA 1
ATOM 1335 C C . ALA A 1 88 ? -17.871 6.233 -19.814 1.000 32.674 86 ALA AAA C 1
ATOM 1336 O O . ALA A 1 88 ? -16.634 6.397 -19.715 1.000 32.940 86 ALA AAA O 1
ATOM 1343 N N . GLN A 1 89 ? -18.697 6.064 -18.780 1.000 33.637 87 GLN AAA N 1
ATOM 1344 C CA . GLN A 1 89 ? -18.235 6.190 -17.361 1.000 34.495 87 GLN AAA CA 1
ATOM 1345 C C . GLN A 1 89 ? -17.225 5.087 -17.045 1.000 39.163 87 GLN AAA C 1
ATOM 1346 O O . GLN A 1 89 ? -16.187 5.384 -16.430 1.000 39.842 87 GLN AAA O 1
ATOM 1360 N N . ALA A 1 90 ? -17.431 3.873 -17.539 1.000 33.937 88 ALA AAA N 1
ATOM 1361 C CA . ALA A 1 90 ? -16.554 2.722 -17.242 1.000 36.318 88 ALA AAA CA 1
ATOM 1362 C C . ALA A 1 90 ? -15.098 2.995 -17.648 1.000 36.239 88 ALA AAA C 1
ATOM 1363 O O . ALA A 1 90 ? -14.219 2.383 -17.040 1.000 40.421 88 ALA AAA O 1
ATOM 1370 N N . PHE A 1 91 ? -14.850 3.784 -18.691 1.000 36.003 89 PHE AAA N 1
ATOM 1371 C CA . PHE A 1 91 ? -13.481 4.066 -19.209 1.000 36.947 89 PHE AAA CA 1
ATOM 1372 C C . PHE A 1 91 ? -13.030 5.462 -18.768 1.000 38.624 89 PHE AAA C 1
ATOM 1373 O O . PHE A 1 91 ? -12.009 5.909 -19.314 1.000 37.761 89 PHE AAA O 1
ATOM 1390 N N . GLY A 1 92 ? -13.794 6.139 -17.903 1.000 41.577 90 GLY AAA N 1
ATOM 1391 C CA . GLY A 1 92 ? -13.399 7.408 -17.247 1.000 43.920 90 GLY AAA CA 1
ATOM 1392 C C . GLY A 1 92 ? -14.097 8.637 -17.797 1.000 48.935 90 GLY AAA C 1
ATOM 1393 O O . GLY A 1 92 ? -13.657 9.754 -17.489 1.000 41.528 90 GLY AAA O 1
ATOM 1397 N N . GLY A 1 93 ? -15.173 8.479 -18.575 1.000 43.465 91 GLY AAA N 1
ATOM 1398 C CA . GLY A 1 93 ? -15.983 9.632 -19.027 1.000 42.379 91 GLY AAA CA 1
ATOM 1399 C C . GLY A 1 93 ? -16.898 10.114 -17.923 1.000 43.848 91 GLY AAA C 1
ATOM 1400 O O . GLY A 1 93 ? -16.921 9.460 -16.863 1.000 44.450 91 GLY AAA O 1
ATOM 1404 N N . LYS A 1 94 ? -17.682 11.166 -18.169 1.000 42.040 92 LYS AAA N 1
ATOM 1405 C CA . LYS A 1 94 ? -18.560 11.768 -17.132 1.000 44.046 92 LYS AAA CA 1
ATOM 1406 C C . LYS A 1 94 ? -19.976 11.962 -17.692 1.000 41.261 92 LYS AAA C 1
ATOM 1407 O O . LYS A 1 94 ? -20.109 12.316 -18.891 1.000 39.238 92 LYS AAA O 1
ATOM 1426 N N . VAL A 1 95 ? -20.983 11.706 -16.849 1.000 38.527 93 VAL AAA N 1
ATOM 1427 C CA . VAL A 1 95 ? -22.418 11.803 -17.225 1.000 36.563 93 VAL AAA CA 1
ATOM 1428 C C . VAL A 1 95 ? -22.990 13.051 -16.551 1.000 41.815 93 VAL AAA C 1
ATOM 1429 O O . VAL A 1 95 ? -22.839 13.191 -15.321 1.000 37.426 93 VAL AAA O 1
ATOM 1442 N N . VAL A 1 96 ? -23.531 13.976 -17.343 1.000 35.411 94 VAL AAA N 1
ATOM 1443 C CA . VAL A 1 96 ? -23.933 15.346 -16.901 1.000 37.642 94 VAL AAA CA 1
ATOM 1444 C C . VAL A 1 96 ? -25.351 15.610 -17.416 1.000 38.878 94 VAL AAA C 1
ATOM 1445 O O . VAL A 1 96 ? -25.820 14.900 -18.334 1.000 41.143 94 VAL AAA O 1
ATOM 1458 N N . ARG A 1 97 ? -26.036 16.594 -16.837 1.000 38.646 95 ARG AAA N 1
ATOM 1459 C CA . ARG A 1 97 ? -27.375 17.016 -17.303 1.000 40.892 95 ARG AAA CA 1
ATOM 1460 C C . ARG A 1 97 ? -27.218 17.590 -18.710 1.000 39.986 95 ARG AAA C 1
ATOM 1461 O O . ARG A 1 97 ? -26.230 18.323 -18.957 1.000 39.890 95 ARG AAA O 1
ATOM 1482 N N . ALA A 1 98 ? -28.143 17.230 -19.599 1.000 37.241 96 ALA AAA N 1
ATOM 1483 C CA . ALA A 1 98 ? -28.323 17.875 -20.912 1.000 36.202 96 ALA AAA CA 1
ATOM 1484 C C . ALA A 1 98 ? -28.823 19.314 -20.725 1.000 40.962 96 ALA AAA C 1
ATOM 1485 O O . ALA A 1 98 ? -29.497 19.616 -19.694 1.000 38.687 96 ALA AAA O 1
ATOM 1492 N N . ALA A 1 99 ? -28.586 20.149 -21.738 1.000 40.023 97 ALA AAA N 1
ATOM 1493 C CA . ALA A 1 99 ? -29.135 21.522 -21.840 1.000 43.592 97 ALA AAA CA 1
ATOM 1494 C C . ALA A 1 99 ? -30.653 21.469 -21.716 1.000 43.116 97 ALA AAA C 1
ATOM 1495 O O . ALA A 1 99 ? -31.224 22.305 -20.991 1.000 39.449 97 ALA AAA O 1
ATOM 1502 N N . LYS A 1 100 ? -31.291 20.528 -22.430 1.000 39.419 98 LYS AAA N 1
ATOM 1503 C CA . LYS A 1 100 ? -32.769 20.353 -22.458 1.000 38.529 98 LYS AAA CA 1
ATOM 1504 C C . LYS A 1 100 ? -33.065 18.860 -22.290 1.000 34.135 98 LYS AAA C 1
ATOM 1505 O O . LYS A 1 100 ? -32.507 18.037 -23.062 1.000 33.761 98 LYS AAA O 1
ATOM 1524 N N . VAL A 1 101 ? -33.883 18.504 -21.303 1.000 36.144 99 VAL AAA N 1
ATOM 1525 C CA . VAL A 1 101 ? -34.369 17.098 -21.204 1.000 32.572 99 VAL AAA CA 1
ATOM 1526 C C . VAL A 1 101 ? -35.207 16.810 -22.451 1.000 31.502 99 VAL AAA C 1
ATOM 1527 O O . VAL A 1 101 ? -35.895 17.698 -22.980 1.000 30.595 99 VAL AAA O 1
ATOM 1540 N N . MET A 1 102 ? -35.164 15.557 -22.900 1.000 29.485 100 MET AAA N 1
ATOM 1541 C CA . MET A 1 102 ? -35.928 15.093 -24.083 1.000 28.709 100 MET AAA CA 1
ATOM 1542 C C . MET A 1 102 ? -36.575 13.744 -23.736 1.000 28.639 100 MET AAA C 1
ATOM 1543 O O . MET A 1 102 ? -35.844 12.758 -23.608 1.000 27.685 100 MET AAA O 1
ATOM 1557 N N . HIS A 1 103 ? -37.880 13.767 -23.473 1.000 30.811 101 HIS AAA N 1
ATOM 1558 C CA . HIS A 1 103 ? -38.670 12.610 -22.950 1.000 33.574 101 HIS AAA CA 1
ATOM 1559 C C . HIS A 1 103 ? -39.874 12.414 -23.856 1.000 30.354 101 HIS AAA C 1
ATOM 1560 O O . HIS A 1 103 ? -40.812 13.225 -23.775 1.000 31.220 101 HIS AAA O 1
ATOM 1575 N N . GLY A 1 104 ? -39.857 11.371 -24.698 1.000 27.927 102 GLY AAA N 1
ATOM 1576 C CA . GLY A 1 104 ? -40.973 11.111 -25.612 1.000 30.982 102 GLY AAA CA 1
ATOM 1577 C C . GLY A 1 104 ? -41.029 12.143 -26.710 1.000 32.302 102 GLY AAA C 1
ATOM 1578 O O . GLY A 1 104 ? -42.134 12.371 -27.260 1.000 31.097 102 GLY AAA O 1
ATOM 1582 N N . LYS A 1 105 ? -39.832 12.594 -27.113 1.000 30.675 103 LYS AAA N 1
ATOM 1583 C CA . LYS A 1 105 ? -39.658 13.536 -28.258 1.000 31.171 103 LYS AAA CA 1
ATOM 1584 C C . LYS A 1 105 ? -38.635 12.936 -29.226 1.000 29.758 103 LYS AAA C 1
ATOM 1585 O O . LYS A 1 105 ? -37.622 12.400 -28.740 1.000 30.928 103 LYS AAA O 1
ATOM 1604 N N . THR A 1 106 ? -38.887 13.052 -30.527 1.000 30.733 104 THR AAA N 1
ATOM 1605 C CA . THR A 1 106 ? -37.924 12.608 -31.565 1.000 30.363 104 THR AAA CA 1
ATOM 1606 C C . THR A 1 106 ? -36.972 13.755 -31.903 1.000 33.021 104 THR AAA C 1
ATOM 1607 O O . THR A 1 106 ? -37.309 14.914 -31.658 1.000 33.274 104 THR AAA O 1
ATOM 1618 N N . SER A 1 107 ? -35.797 13.422 -32.399 1.000 33.198 105 SER AAA N 1
ATOM 1619 C CA . SER A 1 107 ? -34.745 14.390 -32.830 1.000 32.589 105 SER AAA CA 1
ATOM 1620 C C . SER A 1 107 ? -34.083 13.810 -34.065 1.000 34.703 105 SER AAA C 1
ATOM 1621 O O . SER A 1 107 ? -33.868 12.604 -34.176 1.000 28.509 105 SER AAA O 1
ATOM 1629 N N . PRO A 1 108 ? -33.689 14.651 -35.051 1.000 30.836 106 PRO AAA N 1
ATOM 1630 C CA . PRO A 1 108 ? -32.854 14.166 -36.140 1.000 32.285 106 PRO AAA CA 1
ATOM 1631 C C . PRO A 1 108 ? -31.377 14.155 -35.712 1.000 28.460 106 PRO AAA C 1
ATOM 1632 O O . PRO A 1 108 ? -30.879 15.163 -35.166 1.000 33.131 106 PRO AAA O 1
ATOM 1643 N N . ILE A 1 109 ? -30.725 13.004 -35.844 1.000 28.086 107 ILE AAA N 1
ATOM 1644 C CA . ILE A 1 109 ? -29.284 12.871 -35.497 1.000 28.293 107 ILE AAA CA 1
ATOM 1645 C C . ILE A 1 109 ? -28.510 12.636 -36.787 1.000 30.671 107 ILE AAA C 1
ATOM 1646 O O . ILE A 1 109 ? -29.048 12.034 -37.714 1.000 30.015 107 ILE AAA O 1
ATOM 1662 N N . THR A 1 110 ? -27.278 13.126 -36.809 1.000 29.238 108 THR AAA N 1
ATOM 1663 C CA . THR A 1 110 ? -26.366 12.902 -37.942 1.000 30.332 108 THR AAA CA 1
ATOM 1664 C C . THR A 1 110 ? -25.322 11.892 -37.492 1.000 30.667 108 THR AAA C 1
ATOM 1665 O O . THR A 1 110 ? -24.886 11.939 -36.320 1.000 33.537 108 THR AAA O 1
ATOM 1676 N N . HIS A 1 111 ? -24.974 10.977 -38.373 1.000 27.374 109 HIS AAA N 1
ATOM 1677 C CA . HIS A 1 111 ? -24.012 9.916 -38.034 1.000 27.822 109 HIS AAA CA 1
ATOM 1678 C C . HIS A 1 111 ? -23.030 9.707 -39.188 1.000 32.481 109 HIS AAA C 1
ATOM 1679 O O . HIS A 1 111 ? -23.309 10.177 -40.316 1.000 30.857 109 HIS AAA O 1
ATOM 1694 N N . ASN A 1 112 ? -21.990 8.927 -38.930 1.000 34.238 110 ASN AAA N 1
ATOM 1695 C CA . ASN A 1 112 ? -20.869 8.677 -39.867 1.000 36.645 110 ASN AAA CA 1
ATOM 1696 C C . ASN A 1 112 ? -21.043 7.349 -40.623 1.000 34.700 110 ASN AAA C 1
ATOM 1697 O O . ASN A 1 112 ? -20.135 6.970 -41.334 1.000 32.347 110 ASN AAA O 1
ATOM 1708 N N . GLY A 1 113 ? -22.160 6.634 -40.480 1.000 27.960 111 GLY AAA N 1
ATOM 1709 C CA . GLY A 1 113 ? -22.370 5.355 -41.172 1.000 26.849 111 GLY AAA CA 1
ATOM 1710 C C . GLY A 1 113 ? -21.463 4.261 -40.675 1.000 26.774 111 GLY AAA C 1
ATOM 1711 O O . GLY A 1 113 ? -21.306 3.269 -41.400 1.000 26.432 111 GLY AAA O 1
ATOM 1715 N N . GLU A 1 114 ? -20.918 4.403 -39.478 1.000 28.843 112 GLU AAA N 1
ATOM 1716 C CA . GLU A 1 114 ? -20.051 3.365 -38.857 1.000 30.746 112 GLU AAA CA 1
ATOM 1717 C C . GLU A 1 114 ? -20.713 2.686 -37.657 1.000 30.071 112 GLU AAA C 1
ATOM 1718 O O . GLU A 1 114 ? -21.732 3.186 -37.174 1.000 28.139 112 GLU AAA O 1
ATOM 1730 N N . GLY A 1 115 ? -20.159 1.545 -37.261 1.000 28.126 113 GLY AAA N 1
ATOM 1731 C CA . GLY A 1 115 ? -20.714 0.784 -36.132 1.000 30.562 113 GLY AAA CA 1
ATOM 1732 C C . GLY A 1 115 ? -22.156 0.418 -36.443 1.000 27.615 113 GLY AAA C 1
ATOM 1733 O O . GLY A 1 115 ? -22.434 -0.080 -37.555 1.000 26.028 113 GLY AAA O 1
ATOM 1737 N N . VAL A 1 116 ? -23.051 0.594 -35.473 1.000 28.405 114 VAL AAA N 1
ATOM 1738 C CA . VAL A 1 116 ? -24.472 0.174 -35.678 1.000 25.531 114 VAL AAA CA 1
ATOM 1739 C C . VAL A 1 116 ? -25.168 1.072 -36.708 1.000 25.645 114 VAL AAA C 1
ATOM 1740 O O . VAL A 1 116 ? -26.324 0.776 -37.060 1.000 24.133 114 VAL AAA O 1
ATOM 1753 N N . PHE A 1 117 ? -24.541 2.160 -37.147 1.000 24.072 115 PHE AAA N 1
ATOM 1754 C CA . PHE A 1 117 ? -25.102 3.038 -38.215 1.000 23.917 115 PHE AAA CA 1
ATOM 1755 C C . PHE A 1 117 ? -24.754 2.524 -39.604 1.000 25.658 115 PHE AAA C 1
ATOM 1756 O O . PHE A 1 117 ? -25.226 3.131 -40.605 1.000 24.857 115 PHE AAA O 1
ATOM 1773 N N . ARG A 1 118 ? -24.007 1.434 -39.742 1.000 24.638 116 ARG AAA N 1
ATOM 1774 C CA . ARG A 1 118 ? -23.687 0.857 -41.072 1.000 25.187 116 ARG AAA CA 1
ATOM 1775 C C . ARG A 1 118 ? -24.967 0.663 -41.884 1.000 27.893 116 ARG AAA C 1
ATOM 1776 O O . ARG A 1 118 ? -25.870 -0.032 -41.425 1.000 25.472 116 ARG AAA O 1
ATOM 1797 N N . GLY A 1 119 ? -25.039 1.298 -43.054 1.000 26.810 117 GLY AAA N 1
ATOM 1798 C CA . GLY A 1 119 ? -26.166 1.061 -43.961 1.000 24.915 117 GLY AAA CA 1
ATOM 1799 C C . GLY A 1 119 ? -27.381 1.889 -43.663 1.000 24.987 117 GLY AAA C 1
ATOM 1800 O O . GLY A 1 119 ? -28.387 1.695 -44.419 1.000 25.249 117 GLY AAA O 1
ATOM 1804 N N . LEU A 1 120 ? -27.379 2.727 -42.613 1.000 24.780 118 LEU AAA N 1
ATOM 1805 C CA . LEU A 1 120 ? -28.584 3.500 -42.262 1.000 26.852 118 LEU AAA CA 1
ATOM 1806 C C . LEU A 1 120 ? -28.574 4.846 -43.003 1.000 25.606 118 LEU AAA C 1
ATOM 1807 O O . LEU A 1 120 ? -27.516 5.382 -43.285 1.000 26.186 118 LEU AAA O 1
ATOM 1823 N N . ALA A 1 121 ? -29.742 5.338 -43.338 1.000 26.205 119 ALA AAA N 1
ATOM 1824 C CA . ALA A 1 121 ? -29.891 6.705 -43.897 1.000 26.635 119 ALA AAA CA 1
ATOM 1825 C C . ALA A 1 121 ? -29.360 7.724 -42.898 1.000 26.259 119 ALA AAA C 1
ATOM 1826 O O . ALA A 1 121 ? -29.448 7.511 -41.635 1.000 25.972 119 ALA AAA O 1
ATOM 1833 N N . ASN A 1 122 ? -28.905 8.883 -43.415 1.000 26.188 120 ASN AAA N 1
ATOM 1834 C CA . ASN A 1 122 ? -28.370 10.017 -42.633 1.000 26.883 120 ASN AAA CA 1
ATOM 1835 C C . ASN A 1 122 ? -29.016 11.282 -43.144 1.000 31.845 120 ASN AAA C 1
ATOM 1836 O O . ASN A 1 122 ? -28.995 11.495 -44.368 1.000 32.127 120 ASN AAA O 1
ATOM 1847 N N . PRO A 1 123 ? -29.666 12.118 -42.314 1.000 31.618 121 PRO AAA N 1
ATOM 1848 C CA . PRO A 1 123 ? -29.832 11.897 -40.867 1.000 29.905 121 PRO AAA CA 1
ATOM 1849 C C . PRO A 1 123 ? -30.890 10.831 -40.548 1.000 29.282 121 PRO AAA C 1
ATOM 1850 O O . PRO A 1 123 ? -31.549 10.309 -41.466 1.000 28.672 121 PRO AAA O 1
ATOM 1861 N N . LEU A 1 124 ? -31.008 10.513 -39.237 1.000 28.635 122 LEU AAA N 1
ATOM 1862 C CA . LEU A 1 124 ? -31.930 9.476 -38.698 1.000 31.451 122 LEU AAA CA 1
ATOM 1863 C C . LEU A 1 124 ? -32.805 10.106 -37.607 1.000 26.044 122 LEU AAA C 1
ATOM 1864 O O . LEU A 1 124 ? -32.265 10.768 -36.716 1.000 28.773 122 LEU AAA O 1
ATOM 1880 N N . THR A 1 125 ? -34.133 9.965 -37.680 1.000 26.783 123 THR AAA N 1
ATOM 1881 C CA . THR A 1 125 ? -35.054 10.494 -36.641 1.000 27.446 123 THR AAA CA 1
ATOM 1882 C C . THR A 1 125 ? -35.186 9.402 -35.565 1.000 28.340 123 THR AAA C 1
ATOM 1883 O O . THR A 1 125 ? -35.464 8.258 -35.948 1.000 27.812 123 THR AAA O 1
ATOM 1894 N N . VAL A 1 126 ? -34.933 9.780 -34.322 1.000 27.940 124 VAL AAA N 1
ATOM 1895 C CA . VAL A 1 126 ? -34.863 8.805 -33.190 1.000 28.126 124 VAL AAA CA 1
ATOM 1896 C C . VAL A 1 126 ? -35.558 9.401 -31.971 1.000 28.101 124 VAL AAA C 1
ATOM 1897 O O . VAL A 1 126 ? -35.499 10.619 -31.723 1.000 28.655 124 VAL AAA O 1
ATOM 1910 N N . THR A 1 127 ? -36.170 8.522 -31.190 1.000 29.208 125 THR AAA N 1
ATOM 1911 C CA . THR A 1 127 ? -36.856 8.924 -29.949 1.000 29.027 125 THR AAA CA 1
ATOM 1912 C C . THR A 1 127 ? -35.872 8.988 -28.802 1.000 28.622 125 THR AAA C 1
ATOM 1913 O O . THR A 1 127 ? -35.021 8.073 -28.659 1.000 28.675 125 THR AAA O 1
ATOM 1924 N N . ARG A 1 128 ? -35.983 10.056 -28.022 1.000 28.047 126 ARG AAA N 1
ATOM 1925 C CA . ARG A 1 128 ? -35.146 10.288 -26.838 1.000 27.120 126 ARG AAA CA 1
ATOM 1926 C C . ARG A 1 128 ? -36.005 10.197 -25.564 1.000 29.374 126 ARG AAA C 1
ATOM 1927 O O . ARG A 1 128 ? -37.180 10.677 -25.562 1.000 28.804 126 ARG AAA O 1
ATOM 1948 N N . TYR A 1 129 ? -35.410 9.560 -24.564 1.000 28.265 127 TYR AAA N 1
ATOM 1949 C CA . TYR A 1 129 ? -35.930 9.429 -23.183 1.000 29.621 127 TYR AAA CA 1
ATOM 1950 C C . TYR A 1 129 ? -34.758 9.662 -22.234 1.000 29.952 127 TYR AAA C 1
ATOM 1951 O O . TYR A 1 129 ? -34.360 8.712 -21.565 1.000 32.344 127 TYR AAA O 1
ATOM 1969 N N . HIS A 1 130 ? -34.176 10.865 -22.165 1.000 30.117 128 HIS AAA N 1
ATOM 1970 C CA . HIS A 1 130 ? -32.976 11.093 -21.333 1.000 29.142 128 HIS AAA CA 1
ATOM 1971 C C . HIS A 1 130 ? -32.883 12.543 -20.862 1.000 33.107 128 HIS AAA C 1
ATOM 1972 O O . HIS A 1 130 ? -33.191 13.468 -21.602 1.000 31.633 128 HIS AAA O 1
ATOM 1987 N N . SER A 1 131 ? -32.467 12.703 -19.617 1.000 34.372 129 SER AAA N 1
ATOM 1988 C CA . SER A 1 131 ? -32.158 14.000 -18.976 1.000 34.819 129 SER AAA CA 1
ATOM 1989 C C . SER A 1 131 ? -30.651 14.230 -18.999 1.000 30.972 129 SER AAA C 1
ATOM 1990 O O . SER A 1 131 ? -30.253 15.378 -18.820 1.000 37.582 129 SER AAA O 1
ATOM 1998 N N . LEU A 1 132 ? -29.853 13.187 -19.204 1.000 33.323 130 LEU AAA N 1
ATOM 1999 C CA . LEU A 1 132 ? -28.379 13.263 -19.079 1.000 30.668 130 LEU AAA CA 1
ATOM 2000 C C . LEU A 1 132 ? -27.665 12.880 -20.392 1.000 36.463 130 LEU AAA C 1
ATOM 2001 O O . LEU A 1 132 ? -28.233 12.135 -21.192 1.000 32.310 130 LEU AAA O 1
ATOM 2017 N N . VAL A 1 133 ? -26.427 13.339 -20.553 1.000 34.006 131 VAL AAA N 1
ATOM 2018 C CA . VAL A 1 133 ? -25.564 13.040 -21.721 1.000 33.687 131 VAL AAA CA 1
ATOM 2019 C C . VAL A 1 133 ? -24.148 12.778 -21.241 1.000 32.262 131 VAL AAA C 1
ATOM 2020 O O . VAL A 1 133 ? -23.841 13.053 -20.053 1.000 35.611 131 VAL AAA O 1
ATOM 2033 N N . VAL A 1 134 ? -23.367 12.175 -22.121 1.000 30.348 132 VAL AAA N 1
ATOM 2034 C CA . VAL A 1 134 ? -21.910 11.985 -21.944 1.000 31.933 132 VAL AAA CA 1
ATOM 2035 C C . VAL A 1 134 ? -21.266 13.329 -22.227 1.000 36.431 132 VAL AAA C 1
ATOM 2036 O O . VAL A 1 134 ? -21.523 13.894 -23.302 1.000 37.322 132 VAL AAA O 1
ATOM 2049 N N . GLU A 1 135 ? -20.444 13.815 -21.300 1.000 40.907 133 GLU AAA N 1
ATOM 2050 C CA . GLU A 1 135 ? -19.756 15.130 -21.446 1.000 46.591 133 GLU AAA CA 1
ATOM 2051 C C . GLU A 1 135 ? -18.691 14.985 -22.529 1.000 38.832 133 GLU AAA C 1
ATOM 2052 O O . GLU A 1 135 ? -17.830 14.111 -22.454 1.000 41.126 133 GLU AAA O 1
ATOM 2064 N N . PRO A 1 136 ? -18.773 15.766 -23.634 1.000 41.812 134 PRO AAA N 1
ATOM 2065 C CA . PRO A 1 136 ? -17.875 15.575 -24.774 1.000 40.958 134 PRO AAA CA 1
ATOM 2066 C C . PRO A 1 136 ? -16.381 15.754 -24.473 1.000 47.290 134 PRO AAA C 1
ATOM 2067 O O . PRO A 1 136 ? -15.593 15.016 -25.050 1.000 49.125 134 PRO AAA O 1
ATOM 2078 N N . ASP A 1 137 ? -16.023 16.715 -23.608 1.000 53.294 135 ASP AAA N 1
ATOM 2079 C CA . ASP A 1 137 ? -14.610 17.040 -23.235 1.000 57.818 135 ASP AAA CA 1
ATOM 2080 C C . ASP A 1 137 ? -13.896 15.859 -22.560 1.000 54.583 135 ASP AAA C 1
ATOM 2081 O O . ASP A 1 137 ? -12.687 15.715 -22.804 1.000 60.374 135 ASP AAA O 1
ATOM 2090 N N . SER A 1 138 ? -14.583 15.097 -21.697 1.000 55.700 136 SER AAA N 1
ATOM 2091 C CA . SER A 1 138 ? -13.983 13.984 -20.903 1.000 52.357 136 SER AAA CA 1
ATOM 2092 C C . SER A 1 138 ? -14.194 12.624 -21.595 1.000 50.044 136 SER AAA C 1
ATOM 2093 O O . SER A 1 138 ? -13.837 11.592 -21.001 1.000 42.546 136 SER AAA O 1
ATOM 2101 N N . LEU A 1 139 ? -14.767 12.581 -22.804 1.000 46.231 137 LEU AAA N 1
ATOM 2102 C CA . LEU A 1 139 ? -14.943 11.280 -23.495 1.000 42.634 137 LEU AAA CA 1
ATOM 2103 C C . LEU A 1 139 ? -13.576 10.604 -23.587 1.000 41.355 137 LEU AAA C 1
ATOM 2104 O O . LEU A 1 139 ? -12.635 11.156 -24.143 1.000 42.925 137 LEU AAA O 1
ATOM 2120 N N . PRO A 1 140 ? -13.407 9.382 -23.050 1.000 38.800 138 PRO AAA N 1
ATOM 2121 C CA . PRO A 1 140 ? -12.136 8.673 -23.197 1.000 39.707 138 PRO AAA CA 1
ATOM 2122 C C . PRO A 1 140 ? -11.680 8.543 -24.658 1.000 46.039 138 PRO AAA C 1
ATOM 2123 O O . PRO A 1 140 ? -12.498 8.395 -25.572 1.000 42.847 138 PRO AAA O 1
ATOM 2134 N N . ALA A 1 141 ? -10.364 8.604 -24.864 1.000 41.866 139 ALA AAA N 1
ATOM 2135 C CA . ALA A 1 141 ? -9.697 8.586 -26.182 1.000 40.219 139 ALA AAA CA 1
ATOM 2136 C C . ALA A 1 141 ? -9.973 7.271 -26.920 1.000 38.161 139 ALA AAA C 1
ATOM 2137 O O . ALA A 1 141 ? -9.859 7.243 -28.139 1.000 40.184 139 ALA AAA O 1
ATOM 2144 N N . CYS A 1 142 ? -10.254 6.196 -26.192 1.000 39.721 140 CYS AAA N 1
ATOM 2145 C CA . CYS A 1 142 ? -10.572 4.865 -26.779 1.000 39.906 140 CYS AAA CA 1
ATOM 2146 C C . CYS A 1 142 ? -11.918 4.883 -27.545 1.000 36.243 140 CYS AAA C 1
ATOM 2147 O O . CYS A 1 142 ? -12.172 3.927 -28.288 1.000 42.248 140 CYS AAA O 1
ATOM 2155 N N . PHE A 1 143 ? -12.724 5.933 -27.420 1.000 37.421 141 PHE AAA N 1
ATOM 2156 C CA . PHE A 1 143 ? -14.050 6.042 -28.124 1.000 37.160 141 PHE AAA CA 1
ATOM 2157 C C . PHE A 1 143 ? -14.043 7.036 -29.291 1.000 41.246 141 PHE AAA C 1
ATOM 2158 O O . PHE A 1 143 ? -13.412 8.105 -29.166 1.000 40.291 141 PHE AAA O 1
ATOM 2175 N N . ASP A 1 144 ? -14.675 6.663 -30.412 1.000 35.517 142 ASP AAA N 1
ATOM 2176 C CA . ASP A 1 144 ? -15.033 7.579 -31.521 1.000 33.089 142 ASP AAA CA 1
ATOM 2177 C C . ASP A 1 144 ? -16.498 7.966 -31.324 1.000 34.374 142 ASP AAA C 1
ATOM 2178 O O . ASP A 1 144 ? -17.319 7.068 -31.016 1.000 33.313 142 ASP AAA O 1
ATOM 2187 N N . VAL A 1 145 ? -16.846 9.243 -31.447 1.000 30.791 143 VAL AAA N 1
ATOM 2188 C CA . VAL A 1 145 ? -18.280 9.640 -31.504 1.000 29.637 143 VAL AAA CA 1
ATOM 2189 C C . VAL A 1 145 ? -18.842 9.220 -32.863 1.000 33.180 143 VAL AAA C 1
ATOM 2190 O O . VAL A 1 145 ? -18.234 9.528 -33.915 1.000 30.400 143 VAL AAA O 1
ATOM 2203 N N . THR A 1 146 ? -19.939 8.472 -32.858 1.000 29.123 144 THR AAA N 1
ATOM 2204 C CA . THR A 1 146 ? -20.550 7.903 -34.083 1.000 28.673 144 THR AAA CA 1
ATOM 2205 C C . THR A 1 146 ? -21.740 8.753 -34.526 1.000 26.667 144 THR AAA C 1
ATOM 2206 O O . THR A 1 146 ? -22.077 8.700 -35.732 1.000 30.378 144 THR AAA O 1
ATOM 2217 N N . ALA A 1 147 ? -22.318 9.565 -33.636 1.000 28.268 145 ALA AAA N 1
ATOM 2218 C CA . ALA A 1 147 ? -23.581 10.293 -33.919 1.000 28.736 145 ALA AAA CA 1
ATOM 2219 C C . ALA A 1 147 ? -23.713 11.515 -33.004 1.000 29.410 145 ALA AAA C 1
ATOM 2220 O O . ALA A 1 147 ? -23.261 11.462 -31.818 1.000 28.262 145 ALA AAA O 1
ATOM 2227 N N . TRP A 1 148 ? -24.314 12.570 -33.546 1.000 29.485 146 TRP AAA N 1
ATOM 2228 C CA . TRP A 1 148 ? -24.456 13.893 -32.893 1.000 31.668 146 TRP AAA CA 1
ATOM 2229 C C . TRP A 1 148 ? -25.895 14.363 -32.992 1.000 27.996 146 TRP AAA C 1
ATOM 2230 O O . TRP A 1 148 ? -26.523 14.144 -34.037 1.000 27.537 146 TRP AAA O 1
ATOM 2251 N N . SER A 1 149 ? -26.362 15.105 -32.008 1.000 27.534 147 SER AAA N 1
ATOM 2252 C CA . SER A 1 149 ? -27.639 15.833 -32.098 1.000 31.421 147 SER AAA CA 1
ATOM 2253 C C . SER A 1 149 ? -27.408 17.158 -32.859 1.000 32.472 147 SER AAA C 1
ATOM 2254 O O . SER A 1 149 ? -26.233 17.508 -33.143 1.000 32.149 147 SER AAA O 1
ATOM 2262 N N . GLU A 1 150 ? -28.494 17.859 -33.162 1.000 36.620 148 GLU AAA N 1
ATOM 2263 C CA . GLU A 1 150 ? -28.438 19.187 -33.823 1.000 42.851 148 GLU AAA CA 1
ATOM 2264 C C . GLU A 1 150 ? -27.624 20.155 -32.969 1.000 46.002 148 GLU AAA C 1
ATOM 2265 O O . GLU A 1 150 ? -27.095 21.101 -33.541 1.000 45.667 148 GLU AAA O 1
ATOM 2277 N N . THR A 1 151 ? -27.558 19.969 -31.646 1.000 41.459 149 THR AAA N 1
ATOM 2278 C CA . THR A 1 151 ? -26.787 20.861 -30.737 1.000 41.703 149 THR AAA CA 1
ATOM 2279 C C . THR A 1 151 ? -25.470 20.205 -30.327 1.000 42.649 149 THR AAA C 1
ATOM 2280 O O . THR A 1 151 ? -24.951 20.620 -29.291 1.000 47.871 149 THR AAA O 1
ATOM 2291 N N . ARG A 1 152 ? -24.961 19.252 -31.123 1.000 37.643 150 ARG AAA N 1
ATOM 2292 C CA . ARG A 1 152 ? -23.640 18.582 -30.959 1.000 39.891 150 ARG AAA CA 1
ATOM 2293 C C . ARG A 1 152 ? -23.569 17.849 -29.613 1.000 38.339 150 ARG AAA C 1
ATOM 2294 O O . ARG A 1 152 ? -22.484 17.777 -29.036 1.000 41.916 150 ARG AAA O 1
ATOM 2315 N N . GLU A 1 153 ? -24.679 17.279 -29.145 1.000 32.894 151 GLU AAA N 1
ATOM 2316 C CA . GLU A 1 153 ? -24.635 16.315 -28.014 1.000 33.481 151 GLU AAA CA 1
ATOM 2317 C C . GLU A 1 153 ? -24.245 14.945 -28.581 1.000 33.091 151 GLU AAA C 1
ATOM 2318 O O . GLU A 1 153 ? -24.653 14.605 -29.716 1.000 30.572 151 GLU AAA O 1
ATOM 2330 N N . ILE A 1 154 ? -23.496 14.171 -27.809 1.000 31.783 152 ILE AAA N 1
ATOM 2331 C CA . ILE A 1 154 ? -23.092 12.799 -28.208 1.000 31.092 152 ILE AAA CA 1
ATOM 2332 C C . ILE A 1 154 ? -24.348 11.938 -28.248 1.000 32.868 152 ILE AAA C 1
ATOM 2333 O O . ILE A 1 154 ? -25.032 11.821 -27.217 1.000 29.791 152 ILE AAA O 1
ATOM 2349 N N . MET A 1 155 ? -24.621 11.325 -29.394 1.000 29.240 153 MET AAA N 1
ATOM 2350 C CA . MET A 1 155 ? -25.782 10.411 -29.540 1.000 27.675 153 MET AAA CA 1
ATOM 2351 C C . MET A 1 155 ? -25.298 8.964 -29.740 1.000 27.021 153 MET AAA C 1
ATOM 2352 O O . MET A 1 155 ? -26.117 8.027 -29.633 1.000 28.881 153 MET AAA O 1
ATOM 2366 N N . GLY A 1 156 ? -23.994 8.751 -29.935 1.000 28.975 154 GLY AAA N 1
ATOM 2367 C CA . GLY A 1 156 ? -23.427 7.395 -30.102 1.000 27.630 154 GLY AAA CA 1
ATOM 2368 C C . GLY A 1 156 ? -21.923 7.410 -29.886 1.000 29.706 154 GLY AAA C 1
ATOM 2369 O O . GLY A 1 156 ? -21.285 8.436 -30.210 1.000 29.036 154 GLY AAA O 1
ATOM 2373 N N . ILE A 1 157 ? -21.367 6.312 -29.411 1.000 28.664 155 ILE AAA N 1
ATOM 2374 C CA . ILE A 1 157 ? -19.900 6.138 -29.285 1.000 29.276 155 ILE AAA CA 1
ATOM 2375 C C . ILE A 1 157 ? -19.573 4.710 -29.672 1.000 29.906 155 ILE AAA C 1
ATOM 2376 O O . ILE A 1 157 ? -20.376 3.787 -29.413 1.000 26.994 155 ILE AAA O 1
ATOM 2392 N N . ARG A 1 158 ? -18.367 4.489 -30.174 1.000 28.747 156 ARG AAA N 1
ATOM 2393 C CA . ARG A 1 158 ? -17.905 3.098 -30.408 1.000 28.792 156 ARG AAA CA 1
ATOM 2394 C C . ARG A 1 158 ? -16.424 3.001 -30.086 1.000 31.839 156 ARG AAA C 1
ATOM 2395 O O . ARG A 1 158 ? -15.695 3.969 -30.294 1.000 32.158 156 ARG AAA O 1
ATOM 2416 N N . HIS A 1 159 ? -16.050 1.901 -29.463 1.000 30.323 157 HIS AAA N 1
ATOM 2417 C CA . HIS A 1 159 ? -14.642 1.666 -29.066 1.000 34.726 157 HIS AAA CA 1
ATOM 2418 C C . HIS A 1 159 ? -13.829 1.442 -30.335 1.000 33.961 157 HIS AAA C 1
ATOM 2419 O O . HIS A 1 159 ? -14.321 0.793 -31.269 1.000 36.162 157 HIS AAA O 1
ATOM 2434 N N . ARG A 1 160 ? -12.601 1.979 -30.352 1.000 38.112 158 ARG AAA N 1
ATOM 2435 C CA . ARG A 1 160 ? -11.679 1.928 -31.516 1.000 46.269 158 ARG AAA CA 1
ATOM 2436 C C . ARG A 1 160 ? -11.144 0.499 -31.735 1.000 44.717 158 ARG AAA C 1
ATOM 2437 O O . ARG A 1 160 ? -10.912 0.140 -32.903 1.000 45.864 158 ARG AAA O 1
ATOM 2458 N N . GLN A 1 161 ? -11.007 -0.302 -30.667 1.000 44.799 159 GLN AAA N 1
ATOM 2459 C CA . GLN A 1 161 ? -10.350 -1.643 -30.693 1.000 47.443 159 GLN AAA CA 1
ATOM 2460 C C . GLN A 1 161 ? -11.388 -2.776 -30.632 1.000 39.464 159 GLN AAA C 1
ATOM 2461 O O . GLN A 1 161 ? -11.244 -3.775 -31.321 1.000 39.493 159 GLN AAA O 1
ATOM 2475 N N . TRP A 1 162 ? -12.393 -2.646 -29.781 1.000 34.694 160 TRP AAA N 1
ATOM 2476 C CA . TRP A 1 162 ? -13.277 -3.770 -29.378 1.000 34.031 160 TRP AAA CA 1
ATOM 2477 C C . TRP A 1 162 ? -14.710 -3.511 -29.832 1.000 32.154 160 TRP AAA C 1
ATOM 2478 O O . TRP A 1 162 ? -15.057 -2.327 -30.068 1.000 33.426 160 TRP AAA O 1
ATOM 2499 N N . ASP A 1 163 ? -15.498 -4.581 -29.881 1.000 29.689 161 ASP AAA N 1
ATOM 2500 C CA . ASP A 1 163 ? -16.960 -4.476 -30.175 1.000 29.554 161 ASP AAA CA 1
ATOM 2501 C C . ASP A 1 163 ? -17.632 -4.019 -28.872 1.000 27.171 161 ASP AAA C 1
ATOM 2502 O O . ASP A 1 163 ? -17.999 -4.847 -28.021 1.000 29.285 161 ASP AAA O 1
ATOM 2511 N N . LEU A 1 164 ? -17.712 -2.711 -28.664 1.000 26.480 162 LEU AAA N 1
ATOM 2512 C CA . LEU A 1 164 ? -18.210 -2.059 -27.466 1.000 27.317 162 LEU AAA CA 1
ATOM 2513 C C . LEU A 1 164 ? -18.815 -0.720 -27.886 1.000 29.989 162 LEU AAA C 1
ATOM 2514 O O . LEU A 1 164 ? -18.057 0.204 -28.191 1.000 32.272 162 LEU AAA O 1
ATOM 2530 N N . GLU A 1 165 ? -20.150 -0.616 -27.925 1.000 26.005 163 GLU AAA N 1
ATOM 2531 C CA . GLU A 1 165 ? -20.816 0.479 -28.655 1.000 25.280 163 GLU AAA CA 1
ATOM 2532 C C . GLU A 1 165 ? -22.033 0.943 -27.868 1.000 27.506 163 GLU AAA C 1
ATOM 2533 O O . GLU A 1 165 ? -22.751 0.067 -27.335 1.000 26.339 163 GLU AAA O 1
ATOM 2545 N N . GLY A 1 166 ? -22.279 2.264 -27.877 1.000 25.448 164 GLY AAA N 1
ATOM 2546 C CA . GLY A 1 166 ? -23.396 2.879 -27.151 1.000 27.370 164 GLY AAA CA 1
ATOM 2547 C C . GLY A 1 166 ? -24.224 3.750 -28.073 1.000 29.034 164 GLY AAA C 1
ATOM 2548 O O . GLY A 1 166 ? -23.642 4.368 -28.987 1.000 26.543 164 GLY AAA O 1
ATOM 2552 N N . VAL A 1 167 ? -25.529 3.823 -27.814 1.000 24.945 165 VAL AAA N 1
ATOM 2553 C CA . VAL A 1 167 ? -26.420 4.853 -28.418 1.000 26.531 165 VAL AAA CA 1
ATOM 2554 C C . VAL A 1 167 ? -27.200 5.521 -27.279 1.000 27.176 165 VAL AAA C 1
ATOM 2555 O O . VAL A 1 167 ? -27.631 4.820 -26.314 1.000 26.250 165 VAL AAA O 1
ATOM 2568 N N . GLN A 1 168 ? -27.412 6.822 -27.359 1.000 25.426 166 GLN AAA N 1
ATOM 2569 C CA . GLN A 1 168 ? -28.055 7.619 -26.279 1.000 28.118 166 GLN AAA CA 1
ATOM 2570 C C . GLN A 1 168 ? -29.586 7.543 -26.437 1.000 28.420 166 GLN AAA C 1
ATOM 2571 O O . GLN A 1 168 ? -30.325 7.716 -25.432 1.000 27.797 166 GLN AAA O 1
ATOM 2585 N N . PHE A 1 169 ? -30.062 7.239 -27.633 1.000 26.961 167 PHE AAA N 1
ATOM 2586 C CA . PHE A 1 169 ? -31.487 7.241 -28.017 1.000 26.241 167 PHE AAA CA 1
ATOM 2587 C C . PHE A 1 169 ? -32.018 5.805 -27.993 1.000 26.774 167 PHE AAA C 1
ATOM 2588 O O . PHE A 1 169 ? -31.256 4.858 -27.662 1.000 26.847 167 PHE AAA O 1
ATOM 2605 N N . HIS A 1 170 ? -33.302 5.638 -28.350 1.000 27.615 168 HIS AAA N 1
ATOM 2606 C CA . HIS A 1 170 ? -33.985 4.332 -28.310 1.000 27.253 168 HIS AAA CA 1
ATOM 2607 C C . HIS A 1 170 ? -34.267 3.813 -29.677 1.000 27.333 168 HIS AAA C 1
ATOM 2608 O O . HIS A 1 170 ? -35.325 4.127 -30.218 1.000 28.155 168 HIS AAA O 1
ATOM 2623 N N . PRO A 1 171 ? -33.429 2.938 -30.258 1.000 26.704 169 PRO AAA N 1
ATOM 2624 C CA . PRO A 1 171 ? -33.761 2.358 -31.566 1.000 27.936 169 PRO AAA CA 1
ATOM 2625 C C . PRO A 1 171 ? -35.106 1.604 -31.536 1.000 27.073 169 PRO AAA C 1
ATOM 2626 O O . PRO A 1 171 ? -35.715 1.418 -32.573 1.000 29.986 169 PRO AAA O 1
ATOM 2637 N N . GLU A 1 172 ? -35.484 1.118 -30.357 1.000 28.404 170 GLU AAA N 1
ATOM 2638 C CA . GLU A 1 172 ? -36.667 0.213 -30.187 1.000 28.295 170 GLU AAA CA 1
ATOM 2639 C C . GLU A 1 172 ? -37.971 1.000 -29.989 1.000 26.565 170 GLU AAA C 1
ATOM 2640 O O . GLU A 1 172 ? -39.009 0.360 -29.866 1.000 28.538 170 GLU AAA O 1
ATOM 2652 N N . SER A 1 173 ? -37.952 2.335 -29.971 1.000 27.602 171 SER AAA N 1
ATOM 2653 C CA . SER A 1 173 ? -39.165 3.183 -29.872 1.000 27.668 171 SER AAA CA 1
ATOM 2654 C C . SER A 1 173 ? -39.978 3.095 -31.161 1.000 29.138 171 SER AAA C 1
ATOM 2655 O O . SER A 1 173 ? -39.388 3.086 -32.275 1.000 27.680 171 SER AAA O 1
ATOM 2663 N N . ILE A 1 174 ? -41.326 3.170 -31.055 1.000 25.502 172 ILE AAA N 1
ATOM 2664 C CA . ILE A 1 174 ? -42.223 3.088 -32.224 1.000 25.719 172 ILE AAA CA 1
ATOM 2665 C C . ILE A 1 174 ? -41.926 4.240 -33.205 1.000 27.029 172 ILE AAA C 1
ATOM 2666 O O . ILE A 1 174 ? -42.212 4.019 -34.398 1.000 28.334 172 ILE AAA O 1
ATOM 2682 N N . LEU A 1 175 ? -41.385 5.370 -32.763 1.000 28.635 173 LEU AAA N 1
ATOM 2683 C CA . LEU A 1 175 ? -41.170 6.509 -33.707 1.000 27.575 173 LEU AAA CA 1
ATOM 2684 C C . LEU A 1 175 ? -39.698 6.585 -34.151 1.000 31.807 173 LEU AAA C 1
ATOM 2685 O O . LEU A 1 175 ? -39.375 7.504 -34.947 1.000 31.808 173 LEU AAA O 1
ATOM 2701 N N . SER A 1 176 ? -38.826 5.666 -33.735 1.000 28.697 174 SER AAA N 1
ATOM 2702 C CA . SER A 1 176 ? -37.412 5.691 -34.229 1.000 27.535 174 SER AAA CA 1
ATOM 2703 C C . SER A 1 176 ? -37.335 5.072 -35.619 1.000 29.815 174 SER AAA C 1
ATOM 2704 O O . SER A 1 176 ? -38.138 4.153 -35.948 1.000 30.601 174 SER AAA O 1
ATOM 2712 N N . GLU A 1 177 ? -36.475 5.612 -36.476 1.000 24.750 175 GLU AAA N 1
ATOM 2713 C CA . GLU A 1 177 ? -36.273 5.084 -37.835 1.000 26.222 175 GLU AAA CA 1
ATOM 2714 C C . GLU A 1 177 ? -35.209 3.978 -37.793 1.000 26.019 175 GLU AAA C 1
ATOM 2715 O O . GLU A 1 177 ? -34.156 4.166 -37.098 1.000 27.810 175 GLU AAA O 1
ATOM 2727 N N . GLN A 1 178 ? -35.465 2.921 -38.540 1.000 28.583 176 GLN AAA N 1
ATOM 2728 C CA . GLN A 1 178 ? -34.510 1.848 -38.876 1.000 24.685 176 GLN AAA CA 1
ATOM 2729 C C . GLN A 1 178 ? -33.960 1.198 -37.592 1.000 27.234 176 GLN AAA C 1
ATOM 2730 O O . GLN A 1 178 ? -32.818 0.756 -37.609 1.000 24.245 176 GLN AAA O 1
ATOM 2744 N N . GLY A 1 179 ? -34.768 1.105 -36.526 1.000 26.063 177 GLY AAA N 1
ATOM 2745 C CA . GLY A 1 179 ? -34.252 0.534 -35.271 1.000 24.949 177 GLY AAA CA 1
ATOM 2746 C C . GLY A 1 179 ? -34.012 -0.965 -35.392 1.000 24.579 177 GLY AAA C 1
ATOM 2747 O O . GLY A 1 179 ? -33.057 -1.438 -34.727 1.000 24.053 177 GLY AAA O 1
ATOM 2751 N N . HIS A 1 180 ? -34.815 -1.735 -36.151 1.000 25.630 178 HIS AAA N 1
ATOM 2752 C CA . HIS A 1 180 ? -34.532 -3.185 -36.354 1.000 28.990 178 HIS AAA CA 1
ATOM 2753 C C . HIS A 1 180 ? -33.163 -3.336 -37.032 1.000 29.167 178 HIS AAA C 1
ATOM 2754 O O . HIS A 1 180 ? -32.381 -4.187 -36.620 1.000 27.712 178 HIS AAA O 1
ATOM 2769 N N . GLN A 1 181 ? -32.906 -2.556 -38.095 1.000 25.984 179 GLN AAA N 1
ATOM 2770 C CA . GLN A 1 181 ? -31.665 -2.690 -38.879 1.000 29.591 179 GLN AAA CA 1
ATOM 2771 C C . GLN A 1 181 ? -30.453 -2.312 -37.984 1.000 25.750 179 GLN AAA C 1
ATOM 2772 O O . GLN A 1 181 ? -29.385 -2.945 -38.090 1.000 26.295 179 GLN AAA O 1
ATOM 2786 N N . LEU A 1 182 ? -30.594 -1.261 -37.197 1.000 23.188 180 LEU AAA N 1
ATOM 2787 C CA . LEU A 1 182 ? -29.546 -0.783 -36.263 1.000 23.003 180 LEU AAA CA 1
ATOM 2788 C C . LEU A 1 182 ? -29.176 -1.962 -35.357 1.000 24.784 180 LEU AAA C 1
ATOM 2789 O O . LEU A 1 182 ? -27.981 -2.318 -35.268 1.000 23.534 180 LEU AAA O 1
ATOM 2805 N N . LEU A 1 183 ? -30.154 -2.584 -34.708 1.000 24.257 181 LEU AAA N 1
ATOM 2806 C CA . LEU A 1 183 ? -29.864 -3.697 -33.788 1.000 22.755 181 LEU AAA CA 1
ATOM 2807 C C . LEU A 1 183 ? -29.362 -4.899 -34.570 1.000 23.052 181 LEU AAA C 1
ATOM 2808 O O . LEU A 1 183 ? -28.517 -5.644 -34.047 1.000 24.902 181 LEU AAA O 1
ATOM 2824 N N . ALA A 1 184 ? -29.852 -5.165 -35.766 1.000 23.023 182 ALA AAA N 1
ATOM 2825 C CA . ALA A 1 184 ? -29.367 -6.241 -36.646 1.000 24.646 182 ALA AAA CA 1
ATOM 2826 C C . ALA A 1 184 ? -27.853 -6.081 -36.883 1.000 25.462 182 ALA AAA C 1
ATOM 2827 O O . ALA A 1 184 ? -27.164 -7.097 -36.997 1.000 26.243 182 ALA AAA O 1
ATOM 2834 N N . ASN A 1 185 ? -27.363 -4.848 -37.047 1.000 22.709 183 ASN AAA N 1
ATOM 2835 C CA . ASN A 1 185 ? -25.909 -4.612 -37.228 1.000 23.198 183 ASN AAA CA 1
ATOM 2836 C C . ASN A 1 185 ? -25.126 -5.218 -36.045 1.000 24.860 183 ASN AAA C 1
ATOM 2837 O O . ASN A 1 185 ? -24.121 -5.906 -36.291 1.000 28.540 183 ASN AAA O 1
ATOM 2848 N N . PHE A 1 186 ? -25.583 -4.960 -34.812 1.000 24.897 184 PHE AAA N 1
ATOM 2849 C CA . PHE A 1 186 ? -24.914 -5.488 -33.604 1.000 25.465 184 PHE AAA CA 1
ATOM 2850 C C . PHE A 1 186 ? -25.052 -7.021 -33.597 1.000 26.390 184 PHE AAA C 1
ATOM 2851 O O . PHE A 1 186 ? -24.097 -7.736 -33.306 1.000 26.196 184 PHE AAA O 1
ATOM 2868 N N . LEU A 1 187 ? -26.244 -7.549 -33.887 1.000 25.936 185 LEU AAA N 1
ATOM 2869 C CA . LEU A 1 187 ? -26.495 -9.004 -33.826 1.000 26.644 185 LEU AAA CA 1
ATOM 2870 C C . LEU A 1 187 ? -25.635 -9.770 -34.839 1.000 30.827 185 LEU AAA C 1
ATOM 2871 O O . LEU A 1 187 ? -25.133 -10.869 -34.483 1.000 29.055 185 LEU AAA O 1
ATOM 2887 N N . HIS A 1 188 ? -25.499 -9.288 -36.081 1.000 26.574 186 HIS AAA N 1
ATOM 2888 C CA . HIS A 1 188 ? -24.965 -10.114 -37.189 1.000 27.862 186 HIS AAA CA 1
ATOM 2889 C C . HIS A 1 188 ? -23.530 -9.767 -37.576 1.000 31.003 186 HIS AAA C 1
ATOM 2890 O O . HIS A 1 188 ? -22.974 -10.496 -38.413 1.000 35.381 186 HIS AAA O 1
ATOM 2905 N N . ARG A 1 189 ? -22.943 -8.715 -37.024 1.000 32.339 187 ARG AAA N 1
ATOM 2906 C CA . ARG A 1 189 ? -21.602 -8.307 -37.481 1.000 30.987 187 ARG AAA CA 1
ATOM 2907 C C . ARG A 1 189 ? -20.559 -9.253 -36.882 1.000 36.431 187 ARG AAA C 1
ATOM 2908 O O . ARG A 1 189 ? -20.802 -10.031 -35.964 1.000 37.881 187 ARG AAA O 1
ATOM 2930 N N . GLY B 1 1 ? 2.927 27.706 -61.440 1.000 82.682 -1 GLY BBB N 1
ATOM 2931 C CA . GLY B 1 1 ? 1.570 27.426 -60.887 1.000 71.477 -1 GLY BBB CA 1
ATOM 2932 C C . GLY B 1 1 ? 1.052 28.558 -60.035 1.000 56.762 -1 GLY BBB C 1
ATOM 2933 O O . GLY B 1 1 ? 1.386 29.713 -60.325 1.000 60.903 -1 GLY BBB O 1
ATOM 2939 N N . GLY B 1 2 ? 0.279 28.238 -59.014 1.000 29.254 0 GLY BBB N 1
ATOM 2940 C CA . GLY B 1 2 ? -0.743 29.199 -58.513 1.000 49.132 0 GLY BBB CA 1
ATOM 2941 C C . GLY B 1 2 ? -0.119 30.148 -57.518 1.000 58.653 0 GLY BBB C 1
ATOM 2942 O O . GLY B 1 2 ? 0.948 30.681 -57.836 1.000 94.696 0 GLY BBB O 1
ATOM 2946 N N . MET B 1 3 ? -0.676 30.276 -56.318 1.000 56.538 1 MET BBB N 1
ATOM 2947 C CA . MET B 1 3 ? 0.172 29.979 -55.154 1.000 59.939 1 MET BBB CA 1
ATOM 2948 C C . MET B 1 3 ? 0.598 28.534 -55.460 1.000 49.015 1 MET BBB C 1
ATOM 2949 O O . MET B 1 3 ? 1.768 28.383 -55.562 1.000 47.823 1 MET BBB O 1
ATOM 2963 N N . ILE B 1 4 ? -0.299 27.560 -55.738 1.000 39.137 2 ILE BBB N 1
ATOM 2964 C CA . ILE B 1 4 ? 0.094 26.106 -55.743 1.000 37.436 2 ILE BBB CA 1
ATOM 2965 C C . ILE B 1 4 ? -0.132 25.500 -57.123 1.000 35.423 2 ILE BBB C 1
ATOM 2966 O O . ILE B 1 4 ? -1.271 25.522 -57.622 1.000 37.060 2 ILE BBB O 1
ATOM 2982 N N . LEU B 1 5 ? 0.918 24.947 -57.716 1.000 32.055 3 LEU BBB N 1
ATOM 2983 C CA . LEU B 1 5 ? 0.846 24.332 -59.057 1.000 31.598 3 LEU BBB CA 1
ATOM 2984 C C . LEU B 1 5 ? 0.635 22.833 -58.904 1.000 32.569 3 LEU BBB C 1
ATOM 2985 O O . LEU B 1 5 ? 1.473 22.179 -58.292 1.000 31.941 3 LEU BBB O 1
ATOM 3001 N N . LEU B 1 6 ? -0.509 22.329 -59.379 1.000 31.338 4 LEU BBB N 1
ATOM 3002 C CA . LEU B 1 6 ? -0.859 20.890 -59.384 1.000 29.974 4 LEU BBB CA 1
ATOM 3003 C C . LEU B 1 6 ? -0.573 20.381 -60.791 1.000 35.055 4 LEU BBB C 1
ATOM 3004 O O . LEU B 1 6 ? -1.327 20.731 -61.733 1.000 33.271 4 LEU BBB O 1
ATOM 3020 N N . ILE B 1 7 ? 0.466 19.566 -60.925 1.000 31.635 5 ILE BBB N 1
ATOM 3021 C CA . ILE B 1 7 ? 0.794 18.883 -62.197 1.000 31.707 5 ILE BBB CA 1
ATOM 3022 C C . ILE B 1 7 ? -0.082 17.636 -62.296 1.000 33.140 5 ILE BBB C 1
ATOM 3023 O O . ILE B 1 7 ? 0.034 16.711 -61.471 1.000 31.773 5 ILE BBB O 1
ATOM 3039 N N . ASP B 1 8 ? -0.958 17.628 -63.318 1.000 31.902 6 ASP BBB N 1
ATOM 3040 C CA . ASP B 1 8 ? -1.929 16.542 -63.561 1.000 33.903 6 ASP BBB CA 1
ATOM 3041 C C . ASP B 1 8 ? -1.311 15.493 -64.470 1.000 34.557 6 ASP BBB C 1
ATOM 3042 O O . ASP B 1 8 ? -1.120 15.807 -65.662 1.000 36.396 6 ASP BBB O 1
ATOM 3051 N N . ASN B 1 9 ? -1.074 14.289 -63.943 1.000 33.439 7 ASN BBB N 1
ATOM 3052 C CA . ASN B 1 9 ? -0.525 13.114 -64.661 1.000 34.092 7 ASN BBB CA 1
ATOM 3053 C C . ASN B 1 9 ? -1.674 12.246 -65.197 1.000 32.427 7 ASN BBB C 1
ATOM 3054 O O . ASN B 1 9 ? -1.481 11.061 -65.336 1.000 38.495 7 ASN BBB O 1
ATOM 3065 N N . TYR B 1 10 ? -2.812 12.857 -65.550 1.000 38.101 8 TYR BBB N 1
ATOM 3066 C CA . TYR B 1 10 ? -3.964 12.248 -66.261 1.000 39.061 8 TYR BBB CA 1
ATOM 3067 C C . TYR B 1 10 ? -4.578 11.163 -65.374 1.000 35.692 8 TYR BBB C 1
ATOM 3068 O O . TYR B 1 10 ? -4.926 10.064 -65.864 1.000 41.409 8 TYR BBB O 1
ATOM 3086 N N . ASP B 1 11 ? -4.745 11.487 -64.093 1.000 37.049 9 ASP BBB N 1
ATOM 3087 C CA . ASP B 1 11 ? -5.379 10.583 -63.096 1.000 37.385 9 ASP BBB CA 1
ATOM 3088 C C . ASP B 1 11 ? -6.901 10.688 -63.196 1.000 34.424 9 ASP BBB C 1
ATOM 3089 O O . ASP B 1 11 ? -7.387 11.712 -63.673 1.000 35.608 9 ASP BBB O 1
ATOM 3098 N N . SER B 1 12 ? -7.600 9.643 -62.779 1.000 35.184 10 SER BBB N 1
ATOM 3099 C CA . SER B 1 12 ? -9.078 9.619 -62.661 1.000 36.195 10 SER BBB CA 1
ATOM 3100 C C . SER B 1 12 ? -9.561 10.488 -61.514 1.000 32.162 10 SER BBB C 1
ATOM 3101 O O . SER B 1 12 ? -10.762 10.792 -61.533 1.000 33.713 10 SER BBB O 1
ATOM 3109 N N . PHE B 1 13 ? -8.699 10.879 -60.556 1.000 29.111 11 PHE BBB N 1
ATOM 3110 C CA . PHE B 1 13 ? -9.123 11.553 -59.316 1.000 30.406 11 PHE BBB CA 1
ATOM 3111 C C . PHE B 1 13 ? -8.427 12.889 -59.073 1.000 29.975 11 PHE BBB C 1
ATOM 3112 O O . PHE B 1 13 ? -8.535 13.437 -57.950 1.000 28.418 11 PHE BBB O 1
ATOM 3129 N N . THR B 1 14 ? -7.773 13.471 -60.085 1.000 30.979 12 THR BBB N 1
ATOM 3130 C CA . THR B 1 14 ? -7.068 14.783 -59.920 1.000 30.717 12 THR BBB CA 1
ATOM 3131 C C . THR B 1 14 ? -7.948 15.863 -59.325 1.000 29.246 12 THR BBB C 1
ATOM 3132 O O . THR B 1 14 ? -7.471 16.638 -58.472 1.000 28.580 12 THR BBB O 1
ATOM 3143 N N . TRP B 1 15 ? -9.220 15.958 -59.745 1.000 28.436 13 TRP BBB N 1
ATOM 3144 C CA . TRP B 1 15 ? -10.087 17.056 -59.284 1.000 27.001 13 TRP BBB CA 1
ATOM 3145 C C . TRP B 1 15 ? -10.498 16.879 -57.813 1.000 24.254 13 TRP BBB C 1
ATOM 3146 O O . TRP B 1 15 ? -10.883 17.884 -57.156 1.000 27.477 13 TRP BBB O 1
ATOM 3167 N N . ASN B 1 16 ? -10.424 15.655 -57.286 1.000 27.778 14 ASN BBB N 1
ATOM 3168 C CA . ASN B 1 16 ? -10.608 15.419 -55.837 1.000 27.139 14 ASN BBB CA 1
ATOM 3169 C C . ASN B 1 16 ? -9.433 16.047 -55.073 1.000 25.796 14 ASN BBB C 1
ATOM 3170 O O . ASN B 1 16 ? -9.669 16.684 -54.063 1.000 28.347 14 ASN BBB O 1
ATOM 3181 N N . LEU B 1 17 ? -8.203 15.936 -55.602 1.000 28.335 15 LEU BBB N 1
ATOM 3182 C CA . LEU B 1 17 ? -7.036 16.611 -54.971 1.000 29.792 15 LEU BBB CA 1
ATOM 3183 C C . LEU B 1 17 ? -7.216 18.128 -55.026 1.000 28.183 15 LEU BBB C 1
ATOM 3184 O O . LEU B 1 17 ? -7.072 18.815 -54.008 1.000 28.651 15 LEU BBB O 1
ATOM 3200 N N . TYR B 1 18 ? -7.571 18.645 -56.196 1.000 26.858 16 TYR BBB N 1
ATOM 3201 C CA . TYR B 1 18 ? -7.901 20.070 -56.361 1.000 28.719 16 TYR BBB CA 1
ATOM 3202 C C . TYR B 1 18 ? -8.947 20.515 -55.323 1.000 27.772 16 TYR BBB C 1
ATOM 3203 O O . TYR B 1 18 ? -8.778 21.535 -54.655 1.000 29.759 16 TYR BBB O 1
ATOM 3221 N N . GLN B 1 19 ? -10.073 19.802 -55.273 1.000 26.761 17 GLN BBB N 1
ATOM 3222 C CA . GLN B 1 19 ? -11.196 20.164 -54.370 1.000 28.138 17 GLN BBB CA 1
ATOM 3223 C C . GLN B 1 19 ? -10.771 20.151 -52.894 1.000 26.731 17 GLN BBB C 1
ATOM 3224 O O . GLN B 1 19 ? -11.093 21.120 -52.198 1.000 29.595 17 GLN BBB O 1
ATOM 3238 N N . TYR B 1 20 ? -10.020 19.156 -52.430 1.000 27.725 18 TYR BBB N 1
ATOM 3239 C CA . TYR B 1 20 ? -9.530 19.171 -51.026 1.000 30.858 18 TYR BBB CA 1
ATOM 3240 C C . TYR B 1 20 ? -8.661 20.410 -50.762 1.000 27.738 18 TYR BBB C 1
ATOM 3241 O O . TYR B 1 20 ? -8.816 21.083 -49.756 1.000 31.911 18 TYR BBB O 1
ATOM 3259 N N . PHE B 1 21 ? -7.766 20.742 -51.690 1.000 31.438 19 PHE BBB N 1
ATOM 3260 C CA . PHE B 1 21 ? -6.899 21.942 -51.553 1.000 29.856 19 PHE BBB CA 1
ATOM 3261 C C . PHE B 1 21 ? -7.756 23.211 -51.521 1.000 32.990 19 PHE BBB C 1
ATOM 3262 O O . PHE B 1 21 ? -7.499 24.080 -50.700 1.000 31.600 19 PHE BBB O 1
ATOM 3279 N N . CYS B 1 22 ? -8.812 23.299 -52.353 1.000 30.605 20 CYS BBB N 1
ATOM 3280 C CA . CYS B 1 22 ? -9.750 24.454 -52.341 1.000 32.234 20 CYS BBB CA 1
ATOM 3281 C C . CYS B 1 22 ? -10.432 24.554 -50.968 1.000 32.079 20 CYS BBB C 1
ATOM 3282 O O . CYS B 1 22 ? -10.537 25.659 -50.426 1.000 35.342 20 CYS BBB O 1
ATOM 3290 N N . GLU B 1 23 ? -10.820 23.437 -50.380 1.000 33.345 21 GLU BBB N 1
ATOM 3291 C CA . GLU B 1 23 ? -11.476 23.462 -49.036 1.000 37.070 21 GLU BBB CA 1
ATOM 3292 C C . GLU B 1 23 ? -10.506 24.020 -48.004 1.000 40.510 21 GLU BBB C 1
ATOM 3293 O O . GLU B 1 23 ? -10.940 24.588 -47.037 1.000 38.967 21 GLU BBB O 1
ATOM 3305 N N . LEU B 1 24 ? -9.213 23.787 -48.185 1.000 35.027 22 LEU BBB N 1
ATOM 3306 C CA . LEU B 1 24 ? -8.163 24.246 -47.257 1.000 39.712 22 LEU BBB CA 1
ATOM 3307 C C . LEU B 1 24 ? -7.780 25.692 -47.568 1.000 40.213 22 LEU BBB C 1
ATOM 3308 O O . LEU B 1 24 ? -6.860 26.197 -46.963 1.000 40.479 22 LEU BBB O 1
ATOM 3324 N N . GLY B 1 25 ? -8.432 26.333 -48.533 1.000 37.917 23 GLY BBB N 1
ATOM 3325 C CA . GLY B 1 25 ? -8.246 27.770 -48.819 1.000 39.022 23 GLY BBB CA 1
ATOM 3326 C C . GLY B 1 25 ? -7.072 28.027 -49.758 1.000 41.081 23 GLY BBB C 1
ATOM 3327 O O . GLY B 1 25 ? -6.681 29.183 -49.905 1.000 41.680 23 GLY BBB O 1
ATOM 3331 N N . ALA B 1 26 ? -6.576 27.005 -50.448 1.000 40.613 24 ALA BBB N 1
ATOM 3332 C CA . ALA B 1 26 ? -5.456 27.144 -51.407 1.000 39.450 24 ALA BBB CA 1
ATOM 3333 C C . ALA B 1 26 ? -5.926 27.738 -52.735 1.000 38.701 24 ALA BBB C 1
ATOM 3334 O O . ALA B 1 26 ? -7.080 27.500 -53.148 1.000 40.430 24 ALA BBB O 1
ATOM 3341 N N . ASP B 1 27 ? -5.040 28.466 -53.403 1.000 37.512 25 ASP BBB N 1
ATOM 3342 C CA . ASP B 1 27 ? -5.212 28.921 -54.804 1.000 40.281 25 ASP BBB CA 1
ATOM 3343 C C . ASP B 1 27 ? -4.407 27.958 -55.676 1.000 37.718 25 ASP BBB C 1
ATOM 3344 O O . ASP B 1 27 ? -3.149 27.998 -55.647 1.000 40.280 25 ASP BBB O 1
ATOM 3353 N N . VAL B 1 28 ? -5.097 27.123 -56.431 1.000 36.316 26 VAL BBB N 1
ATOM 3354 C CA . VAL B 1 28 ? -4.447 26.009 -57.154 1.000 35.306 26 VAL BBB CA 1
ATOM 3355 C C . VAL B 1 28 ? -4.598 26.217 -58.661 1.000 36.588 26 VAL BBB C 1
ATOM 3356 O O . VAL B 1 28 ? -5.734 26.360 -59.147 1.000 35.095 26 VAL BBB O 1
ATOM 3369 N N . LEU B 1 29 ? -3.484 26.127 -59.379 1.000 33.551 27 LEU BBB N 1
ATOM 3370 C CA . LEU B 1 29 ? -3.473 26.092 -60.861 1.000 35.621 27 LEU BBB CA 1
ATOM 3371 C C . LEU B 1 29 ? -3.206 24.657 -61.299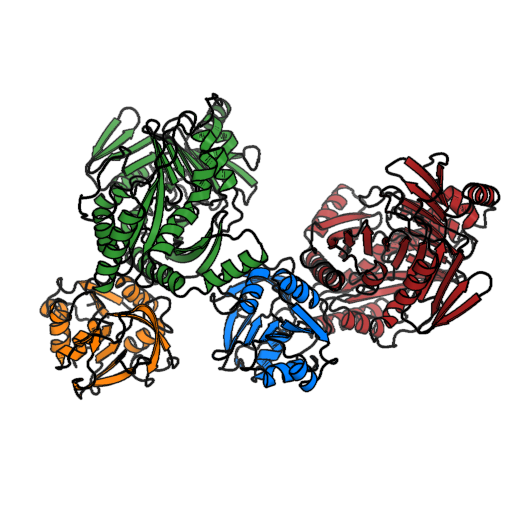 1.000 34.584 27 LEU BBB C 1
ATOM 3372 O O . LEU B 1 29 ? -2.186 24.078 -60.848 1.000 34.470 27 LEU BBB O 1
ATOM 3388 N N . VAL B 1 30 ? -4.106 24.062 -62.083 1.000 29.660 28 VAL BBB N 1
ATOM 3389 C CA . VAL B 1 30 ? -3.992 22.661 -62.544 1.000 29.615 28 VAL BBB CA 1
ATOM 3390 C C . VAL B 1 30 ? -3.504 22.690 -63.987 1.000 36.038 28 VAL BBB C 1
ATOM 3391 O O . VAL B 1 30 ? -4.191 23.328 -64.809 1.000 35.019 28 VAL BBB O 1
ATOM 3404 N N . LYS B 1 31 ? -2.382 22.020 -64.268 1.000 36.251 29 LYS BBB N 1
ATOM 3405 C CA . LYS B 1 31 ? -1.841 21.882 -65.648 1.000 34.010 29 LYS BBB CA 1
ATOM 3406 C C . LYS B 1 31 ? -1.439 20.436 -65.892 1.000 33.497 29 LYS BBB C 1
ATOM 3407 O O . LYS B 1 31 ? -0.759 19.812 -65.052 1.000 35.660 29 LYS BBB O 1
ATOM 3426 N N . ARG B 1 32 ? -1.786 19.929 -67.062 1.000 36.792 30 ARG BBB N 1
ATOM 3427 C CA . ARG B 1 32 ? -1.369 18.583 -67.505 1.000 37.641 30 ARG BBB CA 1
ATOM 3428 C C . ARG B 1 32 ? 0.166 18.533 -67.586 1.000 33.147 30 ARG BBB C 1
ATOM 3429 O O . ARG B 1 32 ? 0.801 19.595 -67.778 1.000 34.747 30 ARG BBB O 1
ATOM 3450 N N . ASN B 1 33 ? 0.707 17.326 -67.492 1.000 34.696 31 ASN BBB N 1
ATOM 3451 C CA . ASN B 1 33 ? 2.173 17.079 -67.395 1.000 36.290 31 ASN BBB CA 1
ATOM 3452 C C . ASN B 1 33 ? 2.855 17.365 -68.749 1.000 42.303 31 ASN BBB C 1
ATOM 3453 O O . ASN B 1 33 ? 4.106 17.463 -68.786 1.000 40.258 31 ASN BBB O 1
ATOM 3464 N N . ASP B 1 34 ? 2.072 17.605 -69.803 1.000 41.346 32 ASP BBB N 1
ATOM 3465 C CA . ASP B 1 34 ? 2.600 17.911 -71.163 1.000 45.569 32 ASP BBB CA 1
ATOM 3466 C C . ASP B 1 34 ? 2.114 19.284 -71.643 1.000 46.961 32 ASP BBB C 1
ATOM 3467 O O . ASP B 1 34 ? 2.288 19.581 -72.827 1.000 51.907 32 ASP BBB O 1
ATOM 3476 N N . ALA B 1 35 ? 1.620 20.141 -70.755 1.000 43.913 33 ALA BBB N 1
ATOM 3477 C CA . ALA B 1 35 ? 1.086 21.473 -71.120 1.000 46.663 33 ALA BBB CA 1
ATOM 3478 C C . ALA B 1 35 ? 2.006 22.594 -70.638 1.000 50.057 33 ALA BBB C 1
ATOM 3479 O O . ALA B 1 35 ? 1.603 23.753 -70.791 1.000 56.741 33 ALA BBB O 1
ATOM 3486 N N . LEU B 1 36 ? 3.161 22.281 -70.050 1.000 45.850 34 LEU BBB N 1
ATOM 3487 C CA . LEU B 1 36 ? 4.053 23.263 -69.379 1.000 49.759 34 LEU BBB CA 1
ATOM 3488 C C . LEU B 1 36 ? 5.486 22.858 -69.676 1.000 49.064 34 LEU BBB C 1
ATOM 3489 O O . LEU B 1 36 ? 5.754 21.657 -69.629 1.000 45.737 34 LEU BBB O 1
ATOM 3505 N N . THR B 1 37 ? 6.378 23.831 -69.810 1.000 47.037 35 THR BBB N 1
ATOM 3506 C CA . THR B 1 37 ? 7.850 23.649 -69.770 1.000 47.709 35 THR BBB CA 1
ATOM 3507 C C . THR B 1 37 ? 8.366 24.182 -68.425 1.000 44.905 35 THR BBB C 1
ATOM 3508 O O . THR B 1 37 ? 7.620 24.895 -67.751 1.000 39.809 35 THR BBB O 1
ATOM 3519 N N . LEU B 1 38 ? 9.627 23.935 -68.078 1.000 40.304 36 LEU BBB N 1
ATOM 3520 C CA . LEU B 1 38 ? 10.249 24.510 -66.862 1.000 43.284 36 LEU BBB CA 1
ATOM 3521 C C . LEU B 1 38 ? 10.237 26.033 -66.933 1.000 45.105 36 LEU BBB C 1
ATOM 3522 O O . LEU B 1 38 ? 9.985 26.654 -65.884 1.000 42.692 36 LEU BBB O 1
ATOM 3538 N N . ALA B 1 39 ? 10.513 26.615 -68.114 1.000 40.641 37 ALA BBB N 1
ATOM 3539 C CA . ALA B 1 39 ? 10.518 28.080 -68.293 1.000 45.133 37 ALA BBB CA 1
ATOM 3540 C C . ALA B 1 39 ? 9.121 28.628 -67.964 1.000 37.675 37 ALA BBB C 1
ATOM 3541 O O . ALA B 1 39 ? 9.028 29.672 -67.266 1.000 40.591 37 ALA BBB O 1
ATOM 3548 N N . ASP B 1 40 ? 8.078 27.952 -68.437 1.000 41.862 38 ASP BBB N 1
ATOM 3549 C CA . ASP B 1 40 ? 6.672 28.343 -68.157 1.000 38.388 38 ASP BBB CA 1
ATOM 3550 C C . ASP B 1 40 ? 6.471 28.383 -66.642 1.000 37.851 38 ASP BBB C 1
ATOM 3551 O O . ASP B 1 40 ? 5.881 29.348 -66.174 1.000 34.467 38 ASP BBB O 1
ATOM 3560 N N . ILE B 1 41 ? 6.987 27.385 -65.896 1.000 36.440 39 ILE BBB N 1
ATOM 3561 C CA . ILE B 1 41 ? 6.795 27.319 -64.417 1.000 37.610 39 ILE BBB CA 1
ATOM 3562 C C . ILE B 1 41 ? 7.482 28.514 -63.771 1.000 38.257 39 ILE BBB C 1
ATOM 3563 O O . ILE B 1 41 ? 6.864 29.156 -62.917 1.000 36.792 39 ILE BBB O 1
ATOM 3579 N N . ASP B 1 42 ? 8.716 28.835 -64.190 1.000 41.394 40 ASP BBB N 1
ATOM 3580 C CA . ASP B 1 42 ? 9.458 30.002 -63.635 1.000 41.019 40 ASP BBB CA 1
ATOM 3581 C C . ASP B 1 42 ? 8.610 31.275 -63.774 1.000 38.458 40 ASP BBB C 1
ATOM 3582 O O . ASP B 1 42 ? 8.543 32.054 -62.822 1.000 39.874 40 ASP BBB O 1
ATOM 3591 N N . ALA B 1 43 ? 7.926 31.488 -64.900 1.000 40.872 41 ALA BBB N 1
ATOM 3592 C CA . ALA B 1 43 ? 7.153 32.738 -65.119 1.000 39.310 41 ALA BBB CA 1
ATOM 3593 C C . ALA B 1 43 ? 5.880 32.750 -64.245 1.000 33.606 41 ALA BBB C 1
ATOM 3594 O O . ALA B 1 43 ? 5.495 33.821 -63.769 1.000 35.782 41 ALA BBB O 1
ATOM 3601 N N . LEU B 1 44 ? 5.276 31.588 -63.994 1.000 34.889 42 LEU BBB N 1
ATOM 3602 C CA . LEU B 1 44 ? 4.044 31.461 -63.153 1.000 33.819 42 LEU BBB CA 1
ATOM 3603 C C . LEU B 1 44 ? 4.346 31.658 -61.660 1.000 34.087 42 LEU BBB C 1
ATOM 3604 O O . LEU B 1 44 ? 3.455 32.106 -60.942 1.000 34.643 42 LEU BBB O 1
ATOM 3620 N N . LYS B 1 45 ? 5.578 31.383 -61.206 1.000 35.445 43 LYS BBB N 1
ATOM 3621 C CA . LYS B 1 45 ? 6.027 31.662 -59.809 1.000 34.859 43 LYS BBB CA 1
ATOM 3622 C C . LYS B 1 45 ? 5.113 30.959 -58.801 1.000 29.561 43 LYS BBB C 1
ATOM 3623 O O . LYS B 1 45 ? 4.615 31.569 -57.865 1.000 32.738 43 LYS BBB O 1
ATOM 3642 N N . PRO B 1 46 ? 4.925 29.635 -58.910 1.000 32.296 44 PRO BBB N 1
ATOM 3643 C CA . PRO B 1 46 ? 4.219 28.893 -57.862 1.000 35.658 44 PRO BBB CA 1
ATOM 3644 C C . PRO B 1 46 ? 4.997 28.968 -56.539 1.000 38.135 44 PRO BBB C 1
ATOM 3645 O O . PRO B 1 46 ? 6.223 29.005 -56.598 1.000 36.764 44 PRO BBB O 1
ATOM 3656 N N . GLN B 1 47 ? 4.313 28.967 -55.401 1.000 37.659 45 GLN BBB N 1
ATOM 3657 C CA . GLN B 1 47 ? 4.955 28.962 -54.049 1.000 42.348 45 GLN BBB CA 1
ATOM 3658 C C . GLN B 1 47 ? 5.244 27.509 -53.667 1.000 38.792 45 GLN BBB C 1
ATOM 3659 O O . GLN B 1 47 ? 6.264 27.243 -53.022 1.000 37.283 45 GLN BBB O 1
ATOM 3673 N N . LYS B 1 48 ? 4.403 26.571 -54.111 1.000 35.088 46 LYS BBB N 1
ATOM 3674 C CA . LYS B 1 48 ? 4.649 25.115 -53.928 1.000 34.261 46 LYS BBB CA 1
ATOM 3675 C C . LYS B 1 48 ? 4.153 24.360 -55.150 1.000 33.274 46 LYS BBB C 1
ATOM 3676 O O . LYS B 1 48 ? 3.342 24.906 -55.895 1.000 31.336 46 LYS BBB O 1
ATOM 3695 N N . ILE B 1 49 ? 4.590 23.121 -55.288 1.000 30.704 47 ILE BBB N 1
ATOM 3696 C CA . ILE B 1 49 ? 4.224 22.252 -56.428 1.000 34.970 47 ILE BBB CA 1
ATOM 3697 C C . ILE B 1 49 ? 3.752 20.924 -55.855 1.000 32.291 47 ILE BBB C 1
ATOM 3698 O O . ILE B 1 49 ? 4.385 20.427 -54.918 1.000 31.976 47 ILE BBB O 1
ATOM 3714 N N . VAL B 1 50 ? 2.698 20.367 -56.445 1.000 31.837 48 VAL BBB N 1
ATOM 3715 C CA . VAL B 1 50 ? 2.198 19.011 -56.152 1.000 28.161 48 VAL BBB CA 1
ATOM 3716 C C . VAL B 1 50 ? 2.247 18.208 -57.433 1.000 31.181 48 VAL BBB C 1
ATOM 3717 O O . VAL B 1 50 ? 1.706 18.668 -58.481 1.000 32.465 48 VAL BBB O 1
ATOM 3730 N N . ILE B 1 51 ? 2.796 17.011 -57.370 1.000 30.834 49 ILE BBB N 1
ATOM 3731 C CA . ILE B 1 51 ? 2.898 16.082 -58.527 1.000 28.465 49 ILE BBB CA 1
ATOM 3732 C C . ILE B 1 51 ? 1.828 15.017 -58.309 1.000 33.640 49 ILE BBB C 1
ATOM 3733 O O . ILE B 1 51 ? 1.918 14.275 -57.288 1.000 30.220 49 ILE BBB O 1
ATOM 3749 N N . SER B 1 52 ? 0.804 14.997 -59.165 1.000 31.652 50 SER BBB N 1
ATOM 3750 C CA . SER B 1 52 ? -0.420 14.186 -58.978 1.000 30.701 50 SER BBB CA 1
ATOM 3751 C C . SER B 1 52 ? -0.147 12.725 -59.245 1.000 32.653 50 SER BBB C 1
ATOM 3752 O O . SER B 1 52 ? 0.837 12.331 -59.902 1.000 32.239 50 SER BBB O 1
ATOM 3760 N N . PRO B 1 53 ? -1.073 11.861 -58.776 1.000 30.548 51 PRO BBB N 1
ATOM 3761 C CA . PRO B 1 53 ? -1.098 10.464 -59.214 1.000 33.356 51 PRO BBB CA 1
ATOM 3762 C C . PRO B 1 53 ? -1.360 10.349 -60.717 1.000 34.558 51 PRO BBB C 1
ATOM 3763 O O . PRO B 1 53 ? -1.729 11.324 -61.349 1.000 31.877 51 PRO BBB O 1
ATOM 3774 N N . GLY B 1 54 ? -1.192 9.153 -61.256 1.000 38.287 52 GLY BBB N 1
ATOM 3775 C CA . GLY B 1 54 ? -1.535 8.876 -62.657 1.000 41.936 52 GLY BBB CA 1
ATOM 3776 C C . GLY B 1 54 ? -1.210 7.437 -63.005 1.000 44.751 52 GLY BBB C 1
ATOM 3777 O O . GLY B 1 54 ? -0.504 6.779 -62.252 1.000 42.945 52 GLY BBB O 1
ATOM 3781 N N . PRO B 1 55 ? -1.736 6.931 -64.141 1.000 48.918 53 PRO BBB N 1
ATOM 3782 C CA . PRO B 1 55 ? -1.611 5.522 -64.494 1.000 52.264 53 PRO BBB CA 1
ATOM 3783 C C . PRO B 1 55 ? -0.235 5.173 -65.075 1.000 55.466 53 PRO BBB C 1
ATOM 3784 O O . PRO B 1 55 ? 0.062 4.004 -65.232 1.000 62.461 53 PRO BBB O 1
ATOM 3795 N N . CYS B 1 56 ? 0.596 6.161 -65.373 1.000 50.958 54 CYS BBB N 1
ATOM 3796 C CA . CYS B 1 56 ? 1.855 5.919 -66.113 1.000 50.931 54 CYS BBB CA 1
ATOM 3797 C C . CYS B 1 56 ? 3.013 5.659 -65.132 1.000 52.917 54 CYS BBB C 1
ATOM 3798 O O . CYS B 1 56 ? 2.798 5.661 -63.890 1.000 50.318 54 CYS BBB O 1
ATOM 3806 N N . THR B 1 57 ? 4.213 5.442 -65.681 1.000 51.537 55 THR BBB N 1
ATOM 3807 C CA . THR B 1 57 ? 5.493 5.342 -64.920 1.000 50.625 55 THR BBB CA 1
ATOM 3808 C C . THR B 1 57 ? 6.106 6.732 -64.810 1.000 46.828 55 THR BBB C 1
ATOM 3809 O O . THR B 1 57 ? 5.724 7.627 -65.562 1.000 48.074 55 THR BBB O 1
ATOM 3820 N N . PRO B 1 58 ? 7.061 6.980 -63.887 1.000 43.286 56 PRO BBB N 1
ATOM 3821 C CA . PRO B 1 58 ? 7.669 8.308 -63.812 1.000 44.766 56 PRO BBB CA 1
ATOM 3822 C C . PRO B 1 58 ? 8.263 8.777 -65.160 1.000 53.927 56 PRO BBB C 1
ATOM 3823 O O . PRO B 1 58 ? 8.154 9.970 -65.464 1.000 47.495 56 PRO BBB O 1
ATOM 3834 N N . ASP B 1 59 ? 8.844 7.854 -65.942 1.000 51.145 57 ASP BBB N 1
ATOM 3835 C CA . ASP B 1 59 ? 9.500 8.202 -67.232 1.000 52.452 57 ASP BBB CA 1
ATOM 3836 C C . ASP B 1 59 ? 8.461 8.799 -68.184 1.000 50.483 57 ASP BBB C 1
ATOM 3837 O O . ASP B 1 59 ? 8.821 9.701 -68.957 1.000 56.190 57 ASP BBB O 1
ATOM 3846 N N . GLU B 1 60 ? 7.224 8.303 -68.124 1.000 51.447 58 GLU BBB N 1
ATOM 3847 C CA . GLU B 1 60 ? 6.137 8.668 -69.061 1.000 48.839 58 GLU BBB CA 1
ATOM 3848 C C . GLU B 1 60 ? 5.306 9.811 -68.473 1.000 46.037 58 GLU BBB C 1
ATOM 3849 O O . GLU B 1 60 ? 4.371 10.196 -69.142 1.000 51.813 58 GLU BBB O 1
ATOM 3861 N N . ALA B 1 61 ? 5.669 10.378 -67.313 1.000 46.060 59 ALA BBB N 1
ATOM 3862 C CA . ALA B 1 61 ? 4.865 11.403 -66.593 1.000 45.311 59 ALA BBB CA 1
ATOM 3863 C C . ALA B 1 61 ? 5.181 12.837 -67.060 1.000 41.878 59 ALA BBB C 1
ATOM 3864 O O . ALA B 1 61 ? 5.192 13.761 -66.222 1.000 41.551 59 ALA BBB O 1
ATOM 3871 N N . GLY B 1 62 ? 5.398 13.062 -68.360 1.000 42.380 60 GLY BBB N 1
ATOM 3872 C CA . GLY B 1 62 ? 5.676 14.408 -68.899 1.000 38.726 60 GLY BBB CA 1
ATOM 3873 C C . GLY B 1 62 ? 6.809 15.102 -68.157 1.000 37.682 60 GLY BBB C 1
ATOM 3874 O O . GLY B 1 62 ? 7.843 14.485 -67.914 1.000 44.678 60 GLY BBB O 1
ATOM 3878 N N . ILE B 1 63 ? 6.616 16.337 -67.720 1.000 39.472 61 ILE BBB N 1
ATOM 3879 C CA . ILE B 1 63 ? 7.655 17.165 -67.042 1.000 44.434 61 ILE BBB CA 1
ATOM 3880 C C . ILE B 1 63 ? 7.913 16.753 -65.570 1.000 38.847 61 ILE BBB C 1
ATOM 3881 O O . ILE B 1 63 ? 8.751 17.380 -64.941 1.000 40.143 61 ILE BBB O 1
ATOM 3897 N N . SER B 1 64 ? 7.210 15.779 -64.985 1.000 41.058 62 SER BBB N 1
ATOM 3898 C CA . SER B 1 64 ? 7.239 15.553 -63.499 1.000 36.882 62 SER BBB CA 1
ATOM 3899 C C . SER B 1 64 ? 8.673 15.364 -62.958 1.000 33.583 62 SER BBB C 1
ATOM 3900 O O . SER B 1 64 ? 9.063 16.027 -61.966 1.000 36.431 62 SER BBB O 1
ATOM 3908 N N . LEU B 1 65 ? 9.464 14.512 -63.612 1.000 40.570 63 LEU BBB N 1
ATOM 3909 C CA . LEU B 1 65 ? 10.871 14.224 -63.183 1.000 41.577 63 LEU BBB CA 1
ATOM 3910 C C . LEU B 1 65 ? 11.727 15.478 -63.288 1.000 39.549 63 LEU BBB C 1
ATOM 3911 O O . LEU B 1 65 ? 12.506 15.770 -62.367 1.000 41.382 63 LEU BBB O 1
ATOM 3927 N N . ASP B 1 66 ? 11.576 16.224 -64.376 1.000 39.259 64 ASP BBB N 1
ATOM 3928 C CA . ASP B 1 66 ? 12.352 17.469 -64.588 1.000 41.069 64 ASP BBB CA 1
ATOM 3929 C C . ASP B 1 66 ? 11.973 18.495 -63.520 1.000 40.366 64 ASP BBB C 1
ATOM 3930 O O . ASP B 1 66 ? 12.839 19.222 -63.028 1.000 37.792 64 ASP BBB O 1
ATOM 3939 N N . VAL B 1 67 ? 10.686 18.603 -63.183 1.000 36.836 65 VAL BBB N 1
ATOM 3940 C CA . VAL B 1 67 ? 10.249 19.547 -62.129 1.000 36.481 65 VAL BBB CA 1
ATOM 3941 C C . VAL B 1 67 ? 10.943 19.174 -60.816 1.000 33.265 65 VAL BBB C 1
ATOM 3942 O O . VAL B 1 67 ? 11.393 20.067 -60.089 1.000 37.395 65 VAL BBB O 1
ATOM 3955 N N . ILE B 1 68 ? 10.935 17.901 -60.447 1.000 36.171 66 ILE BBB N 1
ATOM 3956 C CA . ILE B 1 68 ? 11.538 17.460 -59.150 1.000 39.527 66 ILE BBB CA 1
ATOM 3957 C C . ILE B 1 68 ? 13.047 17.805 -59.143 1.000 36.862 66 ILE BBB C 1
ATOM 3958 O O . ILE B 1 68 ? 13.500 18.472 -58.209 1.000 39.127 66 ILE BBB O 1
ATOM 3974 N N . ARG B 1 69 ? 13.764 17.507 -60.217 1.000 40.571 67 ARG BBB N 1
ATOM 3975 C CA . ARG B 1 69 ? 15.232 17.784 -60.308 1.000 42.000 67 ARG BBB CA 1
ATOM 3976 C C . ARG B 1 69 ? 15.494 19.291 -60.210 1.000 47.706 67 ARG BBB C 1
ATOM 3977 O O . ARG B 1 69 ? 16.392 19.694 -59.465 1.000 49.087 67 ARG BBB O 1
ATOM 3998 N N . HIS B 1 70 ? 14.689 20.108 -60.891 1.000 38.655 68 HIS BBB N 1
ATOM 3999 C CA . HIS B 1 70 ? 14.940 21.561 -61.023 1.000 43.018 68 HIS BBB CA 1
ATOM 4000 C C . HIS B 1 70 ? 14.560 22.307 -59.748 1.000 45.997 68 HIS BBB C 1
ATOM 4001 O O . HIS B 1 70 ? 15.222 23.326 -59.458 1.000 46.116 68 HIS BBB O 1
ATOM 4016 N N . TYR B 1 71 ? 13.471 21.922 -59.057 1.000 39.807 69 TYR BBB N 1
ATOM 4017 C CA . TYR B 1 71 ? 12.909 22.737 -57.950 1.000 38.138 69 TYR BBB CA 1
ATOM 4018 C C . TYR B 1 71 ? 13.233 22.126 -56.578 1.000 32.212 69 TYR BBB C 1
ATOM 4019 O O . TYR B 1 71 ? 12.917 22.781 -55.584 1.000 38.508 69 TYR BBB O 1
ATOM 4037 N N . ALA B 1 72 ? 13.762 20.893 -56.514 1.000 38.245 70 ALA BBB N 1
ATOM 4038 C CA . ALA B 1 72 ? 14.171 20.266 -55.226 1.000 42.064 70 ALA BBB CA 1
ATOM 4039 C C . ALA B 1 72 ? 15.087 21.227 -54.470 1.000 41.972 70 ALA BBB C 1
ATOM 4040 O O . ALA B 1 72 ? 16.105 21.626 -55.033 1.000 45.135 70 ALA BBB O 1
ATOM 4047 N N . GLY B 1 73 ? 14.697 21.636 -53.264 1.000 46.695 71 GLY BBB N 1
ATOM 4048 C CA . GLY B 1 73 ? 15.457 22.592 -52.433 1.000 45.376 71 GLY BBB CA 1
ATOM 4049 C C . GLY B 1 73 ? 15.155 24.050 -52.762 1.000 46.206 71 GLY BBB C 1
ATOM 4050 O O . GLY B 1 73 ? 15.653 24.923 -52.036 1.000 45.234 71 GLY BBB O 1
ATOM 4054 N N . ARG B 1 74 ? 14.349 24.328 -53.799 1.000 41.681 72 ARG BBB N 1
ATOM 4055 C CA . ARG B 1 74 ? 13.996 25.711 -54.220 1.000 41.766 72 ARG BBB CA 1
ATOM 4056 C C . ARG B 1 74 ? 12.565 26.027 -53.759 1.000 43.701 72 ARG BBB C 1
ATOM 4057 O O . ARG B 1 74 ? 12.348 27.113 -53.207 1.000 38.845 72 ARG BBB O 1
ATOM 4078 N N . LEU B 1 75 ? 11.619 25.098 -53.988 1.000 45.684 73 LEU BBB N 1
ATOM 4079 C CA . LEU B 1 75 ? 10.185 25.228 -53.604 1.000 42.799 73 LEU BBB CA 1
ATOM 4080 C C . LEU B 1 75 ? 9.746 23.948 -52.908 1.000 37.964 73 LEU BBB C 1
ATOM 4081 O O . LEU B 1 75 ? 10.192 22.876 -53.290 1.000 34.469 73 LEU BBB O 1
ATOM 4097 N N . PRO B 1 76 ? 8.801 24.002 -51.945 1.000 36.866 74 PRO BBB N 1
ATOM 4098 C CA . PRO B 1 76 ? 8.217 22.767 -51.410 1.000 34.460 74 PRO BBB CA 1
ATOM 4099 C C . PRO B 1 76 ? 7.515 21.959 -52.508 1.000 38.838 74 PRO BBB C 1
ATOM 4100 O O . PRO B 1 76 ? 6.768 22.539 -53.325 1.000 34.002 74 PRO BBB O 1
ATOM 4111 N N . ILE B 1 77 ? 7.735 20.654 -52.484 1.000 35.036 75 ILE BBB N 1
ATOM 4112 C CA . ILE B 1 77 ? 7.112 19.692 -53.426 1.000 34.501 75 ILE BBB CA 1
ATOM 4113 C C . ILE B 1 77 ? 6.487 18.528 -52.660 1.000 34.472 75 ILE BBB C 1
ATOM 4114 O O . ILE B 1 77 ? 7.188 17.882 -51.810 1.000 34.284 75 ILE BBB O 1
ATOM 4130 N N . LEU B 1 78 ? 5.217 18.233 -52.978 1.000 31.267 76 LEU BBB N 1
ATOM 4131 C CA . LEU B 1 78 ? 4.490 17.035 -52.494 1.000 30.809 76 LEU BBB CA 1
ATOM 4132 C C . LEU B 1 78 ? 4.258 16.113 -53.691 1.000 31.054 76 LEU BBB C 1
ATOM 4133 O O . LEU B 1 78 ? 3.713 16.585 -54.723 1.000 31.913 76 LEU BBB O 1
ATOM 4149 N N . GLY B 1 79 ? 4.668 14.859 -53.577 1.000 29.565 77 GLY BBB N 1
ATOM 4150 C CA . GLY B 1 79 ? 4.403 13.814 -54.574 1.000 30.182 77 GLY BBB CA 1
ATOM 4151 C C . GLY B 1 79 ? 3.362 12.832 -54.084 1.000 33.217 77 GLY BBB C 1
ATOM 4152 O O . GLY B 1 79 ? 3.489 12.362 -52.933 1.000 31.409 77 GLY BBB O 1
ATOM 4156 N N . VAL B 1 80 ? 2.301 12.609 -54.872 1.000 30.358 78 VAL BBB N 1
ATOM 4157 C CA . VAL B 1 80 ? 1.216 11.658 -54.489 1.000 29.224 78 VAL BBB CA 1
ATOM 4158 C C . VAL B 1 80 ? 1.183 10.494 -55.468 1.000 28.902 78 VAL BBB C 1
ATOM 4159 O O . VAL B 1 80 ? 0.992 10.727 -56.651 1.000 30.949 78 VAL BBB O 1
ATOM 4172 N N . CYS B 1 81 ? 1.369 9.256 -54.985 1.000 31.069 79 CYS BBB N 1
ATOM 4173 C CA . CYS B 1 81 ? 1.308 7.995 -55.771 1.000 29.187 79 CYS BBB CA 1
ATOM 4174 C C . CYS B 1 81 ? 2.422 8.002 -56.836 1.000 36.599 79 CYS BBB C 1
ATOM 4175 O O . CYS B 1 81 ? 3.625 7.892 -56.465 1.000 36.773 79 CYS BBB O 1
ATOM 4183 N N . LEU B 1 82 ? 2.089 8.191 -58.112 1.000 36.508 80 LEU BBB N 1
ATOM 4184 C CA . LEU B 1 82 ? 3.110 8.392 -59.176 1.000 37.893 80 LEU BBB CA 1
ATOM 4185 C C . LEU B 1 82 ? 4.091 9.499 -58.766 1.000 34.313 80 LEU BBB C 1
ATOM 4186 O O . LEU B 1 82 ? 5.318 9.343 -59.013 1.000 35.199 80 LEU BBB O 1
ATOM 4202 N N . GLY B 1 83 ? 3.614 10.594 -58.154 1.000 31.542 81 GLY BBB N 1
ATOM 4203 C CA . GLY B 1 83 ? 4.466 11.717 -57.763 1.000 32.190 81 GLY BBB CA 1
ATOM 4204 C C . GLY B 1 83 ? 5.511 11.297 -56.749 1.000 35.413 81 GLY BBB C 1
ATOM 4205 O O . GLY B 1 83 ? 6.666 11.778 -56.811 1.000 35.319 81 GLY BBB O 1
ATOM 4209 N N . HIS B 1 84 ? 5.128 10.414 -55.842 1.000 32.669 82 HIS BBB N 1
ATOM 4210 C CA . HIS B 1 84 ? 5.991 9.882 -54.755 1.000 33.221 82 HIS BBB CA 1
ATOM 4211 C C . HIS B 1 84 ? 7.068 8.986 -55.391 1.000 34.714 82 HIS BBB C 1
ATOM 4212 O O . HIS B 1 84 ? 8.272 9.126 -55.044 1.000 37.880 82 HIS BBB O 1
ATOM 4227 N N . GLN B 1 85 ? 6.664 8.126 -56.310 1.000 34.142 83 GLN BBB N 1
ATOM 4228 C CA . GLN B 1 85 ? 7.616 7.218 -57.004 1.000 39.407 83 GLN BBB CA 1
ATOM 4229 C C . GLN B 1 85 ? 8.602 8.070 -57.811 1.000 40.016 83 GLN BBB C 1
ATOM 4230 O O . GLN B 1 85 ? 9.837 7.791 -57.750 1.000 37.262 83 GLN BBB O 1
ATOM 4244 N N . ALA B 1 86 ? 8.110 9.112 -58.482 1.000 36.884 84 ALA BBB N 1
ATOM 4245 C CA . ALA B 1 86 ? 8.954 10.003 -59.316 1.000 39.806 84 ALA BBB CA 1
ATOM 4246 C C . ALA B 1 86 ? 10.004 10.678 -58.430 1.000 41.221 84 ALA BBB C 1
ATOM 4247 O O . ALA B 1 86 ? 11.194 10.843 -58.835 1.000 39.814 84 ALA BBB O 1
ATOM 4254 N N . MET B 1 87 ? 9.597 11.092 -57.236 1.000 37.414 85 MET BBB N 1
ATOM 4255 C CA . MET B 1 87 ? 10.498 11.775 -56.293 1.000 39.123 85 MET BBB CA 1
ATOM 4256 C C . MET B 1 87 ? 11.647 10.829 -55.888 1.000 43.045 85 MET BBB C 1
ATOM 4257 O O . MET B 1 87 ? 12.805 11.287 -55.884 1.000 38.645 85 MET BBB O 1
ATOM 4271 N N . ALA B 1 88 ? 11.348 9.566 -55.554 1.000 38.713 86 ALA BBB N 1
ATOM 4272 C CA . ALA B 1 88 ? 12.365 8.548 -55.209 1.000 38.919 86 ALA BBB CA 1
ATOM 4273 C C . ALA B 1 88 ? 13.272 8.330 -56.439 1.000 42.783 86 ALA BBB C 1
ATOM 4274 O O . ALA B 1 88 ? 14.525 8.378 -56.268 1.000 41.162 86 ALA BBB O 1
ATOM 4281 N N . GLN B 1 89 ? 12.690 8.143 -57.626 1.000 38.890 87 GLN BBB N 1
ATOM 4282 C CA . GLN B 1 89 ? 13.477 7.875 -58.870 1.000 42.322 87 GLN BBB CA 1
ATOM 4283 C C . GLN B 1 89 ? 14.404 9.065 -59.177 1.000 43.668 87 GLN BBB C 1
ATOM 4284 O O . GLN B 1 89 ? 15.594 8.829 -59.515 1.000 42.575 87 GLN BBB O 1
ATOM 4298 N N . ALA B 1 90 ? 13.959 10.305 -58.995 1.000 42.614 88 ALA BBB N 1
ATOM 4299 C CA . ALA B 1 90 ? 14.777 11.498 -59.331 1.000 42.975 88 ALA BBB CA 1
ATOM 4300 C C . ALA B 1 90 ? 16.119 11.500 -58.581 1.000 47.367 88 ALA BBB C 1
ATOM 4301 O O . ALA B 1 90 ? 17.114 12.015 -59.154 1.000 45.768 88 ALA BBB O 1
ATOM 4308 N N . PHE B 1 91 ? 16.173 10.957 -57.361 1.000 43.405 89 PHE BBB N 1
ATOM 4309 C CA . PHE B 1 91 ? 17.384 10.953 -56.513 1.000 43.445 89 PHE BBB CA 1
ATOM 4310 C C . PHE B 1 91 ? 18.139 9.624 -56.632 1.000 43.157 89 PHE BBB C 1
ATOM 4311 O O . PHE B 1 91 ? 19.109 9.459 -55.870 1.000 43.327 89 PHE BBB O 1
ATOM 4328 N N . GLY B 1 92 ? 17.670 8.712 -57.491 1.000 44.567 90 GLY BBB N 1
ATOM 4329 C CA . GLY B 1 92 ? 18.346 7.438 -57.824 1.000 45.577 90 GLY BBB CA 1
ATOM 4330 C C . GLY B 1 92 ? 17.699 6.226 -57.186 1.000 51.320 90 GLY BBB C 1
ATOM 4331 O O . GLY B 1 92 ? 18.301 5.140 -57.266 1.000 48.045 90 GLY BBB O 1
ATOM 4335 N N . GLY B 1 93 ? 16.497 6.354 -56.614 1.000 48.583 91 GLY BBB N 1
ATOM 4336 C CA . GLY B 1 93 ? 15.728 5.185 -56.132 1.000 47.963 91 GLY BBB CA 1
ATOM 4337 C C . GLY B 1 93 ? 15.136 4.385 -57.283 1.000 46.637 91 GLY BBB C 1
ATOM 4338 O O . GLY B 1 93 ? 15.242 4.820 -58.446 1.000 44.531 91 GLY BBB O 1
ATOM 4342 N N . LYS B 1 94 ? 14.480 3.266 -56.969 1.000 52.791 92 LYS BBB N 1
ATOM 4343 C CA . LYS B 1 94 ? 13.902 2.332 -57.970 1.000 59.515 92 LYS BBB CA 1
ATOM 4344 C C . LYS B 1 94 ? 12.459 1.984 -57.571 1.000 57.973 92 LYS BBB C 1
ATOM 4345 O O . LYS B 1 94 ? 12.146 2.020 -56.348 1.000 46.988 92 LYS BBB O 1
ATOM 4364 N N . VAL B 1 95 ? 11.619 1.663 -58.556 1.000 54.500 93 VAL BBB N 1
ATOM 4365 C CA . VAL B 1 95 ? 10.193 1.264 -58.379 1.000 69.4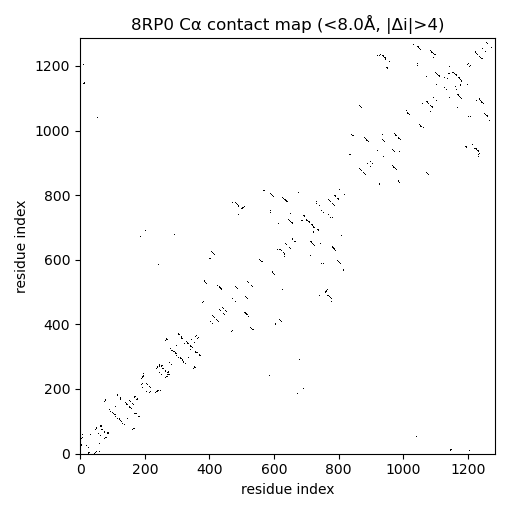97 93 VAL BBB CA 1
ATOM 4366 C C . VAL B 1 95 ? 10.076 -0.226 -58.728 1.000 79.343 93 VAL BBB C 1
ATOM 4367 O O . VAL B 1 95 ? 10.543 -0.593 -59.819 1.000 81.478 93 VAL BBB O 1
ATOM 4380 N N . VAL B 1 96 ? 9.475 -1.046 -57.852 1.000 79.517 94 VAL BBB N 1
ATOM 4381 C CA . VAL B 1 96 ? 9.280 -2.518 -58.058 1.000 75.563 94 VAL BBB CA 1
ATOM 4382 C C . VAL B 1 96 ? 7.814 -2.901 -57.795 1.000 80.917 94 VAL BBB C 1
ATOM 4383 O O . VAL B 1 96 ? 7.079 -2.088 -57.196 1.000 75.046 94 VAL BBB O 1
ATOM 4396 N N . ARG B 1 97 ? 7.404 -4.102 -58.211 1.000 77.282 95 ARG BBB N 1
ATOM 4397 C CA . ARG B 1 97 ? 6.026 -4.612 -57.998 1.000 74.979 95 ARG BBB CA 1
ATOM 4398 C C . ARG B 1 97 ? 5.770 -4.746 -56.500 1.000 67.425 95 ARG BBB C 1
ATOM 4399 O O . ARG B 1 97 ? 6.685 -5.189 -55.771 1.000 64.441 95 ARG BBB O 1
ATOM 4420 N N . ALA B 1 98 ? 4.578 -4.340 -56.061 1.000 62.796 96 ALA BBB N 1
ATOM 4421 C CA . ALA B 1 98 ? 4.066 -4.575 -54.689 1.000 63.307 96 ALA BBB CA 1
ATOM 4422 C C . ALA B 1 98 ? 3.715 -6.056 -54.533 1.000 57.958 96 ALA BBB C 1
ATOM 4423 O O . ALA B 1 98 ? 3.462 -6.718 -55.556 1.000 54.444 96 ALA BBB O 1
ATOM 4430 N N . ALA B 1 99 ? 3.661 -6.533 -53.288 1.000 64.801 97 ALA BBB N 1
ATOM 4431 C CA . ALA B 1 99 ? 3.164 -7.882 -52.907 1.000 70.464 97 ALA BBB CA 1
ATOM 4432 C C . ALA B 1 99 ? 1.775 -8.099 -53.522 1.000 73.677 97 ALA BBB C 1
ATOM 4433 O O . ALA B 1 99 ? 1.547 -9.146 -54.158 1.000 74.600 97 ALA BBB O 1
ATOM 4440 N N . LYS B 1 100 ? 0.886 -7.119 -53.335 1.000 76.946 98 LYS BBB N 1
ATOM 4441 C CA . LYS B 1 100 ? -0.550 -7.193 -53.716 1.000 70.503 98 LYS BBB CA 1
ATOM 4442 C C . LYS B 1 100 ? -0.918 -5.905 -54.465 1.000 63.113 98 LYS BBB C 1
ATOM 4443 O O . LYS B 1 100 ? -0.676 -4.818 -53.914 1.000 56.314 98 LYS BBB O 1
ATOM 4462 N N . VAL B 1 101 ? -1.436 -6.042 -55.682 1.000 54.900 99 VAL BBB N 1
ATOM 4463 C CA . VAL B 1 101 ? -2.051 -4.927 -56.456 1.000 61.055 99 VAL BBB CA 1
ATOM 4464 C C . VAL B 1 101 ? -3.308 -4.446 -55.713 1.000 55.273 99 VAL BBB C 1
ATOM 4465 O O . VAL B 1 101 ? -4.055 -5.290 -55.163 1.000 48.924 99 VAL BBB O 1
ATOM 4478 N N . MET B 1 102 ? -3.481 -3.127 -55.588 1.000 47.040 100 MET BBB N 1
ATOM 4479 C CA . MET B 1 102 ? -4.530 -2.512 -54.750 1.000 45.631 100 MET BBB CA 1
ATOM 4480 C C . MET B 1 102 ? -5.160 -1.360 -55.543 1.000 46.388 100 MET BBB C 1
ATOM 4481 O O . MET B 1 102 ? -4.470 -0.341 -55.782 1.000 48.953 100 MET BBB O 1
ATOM 4495 N N . HIS B 1 103 ? -6.424 -1.538 -55.937 1.000 42.685 101 HIS BBB N 1
ATOM 4496 C CA . HIS B 1 103 ? -7.263 -0.508 -56.617 1.000 47.084 101 HIS BBB CA 1
ATOM 4497 C C . HIS B 1 103 ? -8.556 -0.307 -55.833 1.000 44.260 101 HIS BBB C 1
ATOM 4498 O O . HIS B 1 103 ? -9.403 -1.222 -55.843 1.000 46.757 101 HIS BBB O 1
ATOM 4513 N N . GLY B 1 104 ? -8.689 0.839 -55.164 1.000 39.330 102 GLY BBB N 1
ATOM 4514 C CA . GLY B 1 104 ? -9.896 1.198 -54.407 1.000 39.590 102 GLY BBB CA 1
ATOM 4515 C C . GLY B 1 104 ? -10.045 0.362 -53.155 1.000 43.698 102 GLY BBB C 1
ATOM 4516 O O . GLY B 1 104 ? -11.171 0.149 -52.687 1.000 42.089 102 GLY BBB O 1
ATOM 4520 N N . LYS B 1 105 ? -8.920 -0.073 -52.598 1.000 42.646 103 LYS BBB N 1
ATOM 4521 C CA . LYS B 1 105 ? -8.885 -0.919 -51.381 1.000 44.799 103 LYS BBB CA 1
ATOM 4522 C C . LYS B 1 105 ? -8.144 -0.157 -50.295 1.000 40.845 103 LYS BBB C 1
ATOM 4523 O O . LYS B 1 105 ? -7.120 0.460 -50.588 1.000 38.204 103 LYS BBB O 1
ATOM 4542 N N . THR B 1 106 ? -8.692 -0.167 -49.086 1.000 37.542 104 THR BBB N 1
ATOM 4543 C CA . THR B 1 106 ? -8.128 0.568 -47.937 1.000 39.898 104 THR BBB CA 1
ATOM 4544 C C . THR B 1 106 ? -7.173 -0.366 -47.197 1.000 40.975 104 THR BBB C 1
ATOM 4545 O O . THR B 1 106 ? -7.343 -1.596 -47.268 1.000 41.239 104 THR BBB O 1
ATOM 4556 N N . SER B 1 107 ? -6.144 0.212 -46.614 1.000 44.682 105 SER BBB N 1
ATOM 4557 C CA . SER B 1 107 ? -5.075 -0.502 -45.868 1.000 43.697 105 SER BBB CA 1
ATOM 4558 C C . SER B 1 107 ? -4.753 0.316 -44.638 1.000 40.205 105 SER BBB C 1
ATOM 4559 O O . SER B 1 107 ? -4.699 1.540 -44.688 1.000 36.884 105 SER BBB O 1
ATOM 4567 N N . PRO B 1 108 ? -4.479 -0.327 -43.482 1.000 43.525 106 PRO BBB N 1
ATOM 4568 C CA . PRO B 1 108 ? -3.934 0.410 -42.345 1.000 45.572 106 PRO BBB CA 1
ATOM 4569 C C . PRO B 1 108 ? -2.415 0.569 -42.486 1.000 42.077 106 PRO BBB C 1
ATOM 4570 O O . PRO B 1 108 ? -1.744 -0.411 -42.773 1.000 44.795 106 PRO BBB O 1
ATOM 4581 N N . ILE B 1 109 ? -1.926 1.801 -42.353 1.000 38.637 107 ILE BBB N 1
ATOM 4582 C CA . ILE B 1 109 ? -0.469 2.092 -42.435 1.000 40.374 107 ILE BBB CA 1
ATOM 4583 C C . ILE B 1 109 ? -0.031 2.629 -41.086 1.000 39.690 107 ILE BBB C 1
ATOM 4584 O O . ILE B 1 109 ? -0.856 3.227 -40.399 1.000 43.391 107 ILE BBB O 1
ATOM 4600 N N . THR B 1 110 ? 1.241 2.440 -40.747 1.000 42.376 108 THR BBB N 1
ATOM 4601 C CA . THR B 1 110 ? 1.875 2.993 -39.529 1.000 43.255 108 THR BBB CA 1
ATOM 4602 C C . THR B 1 110 ? 2.896 4.045 -39.951 1.000 40.843 108 THR BBB C 1
ATOM 4603 O O . THR B 1 110 ? 3.545 3.860 -40.970 1.000 48.294 108 THR BBB O 1
ATOM 4614 N N . HIS B 1 111 ? 3.018 5.125 -39.204 1.000 42.318 109 HIS BBB N 1
ATOM 4615 C CA . HIS B 1 111 ? 3.868 6.282 -39.570 1.000 45.364 109 HIS BBB CA 1
ATOM 4616 C C . HIS B 1 111 ? 4.626 6.838 -38.364 1.000 50.163 109 HIS BBB C 1
ATOM 4617 O O . HIS B 1 111 ? 4.322 6.426 -37.251 1.000 47.213 109 HIS BBB O 1
ATOM 4632 N N . ASN B 1 112 ? 5.548 7.781 -38.590 1.000 51.655 110 ASN BBB N 1
ATOM 4633 C CA . ASN B 1 112 ? 6.458 8.314 -37.535 1.000 51.312 110 ASN BBB CA 1
ATOM 4634 C C . ASN B 1 112 ? 5.956 9.662 -36.997 1.000 50.808 110 ASN BBB C 1
ATOM 4635 O O . ASN B 1 112 ? 6.705 10.310 -36.230 1.000 49.124 110 ASN BBB O 1
ATOM 4646 N N . GLY B 1 113 ? 4.760 10.112 -37.388 1.000 45.267 111 GLY BBB N 1
ATOM 4647 C CA . GLY B 1 113 ? 4.182 11.369 -36.889 1.000 41.153 111 GLY BBB CA 1
ATOM 4648 C C . GLY B 1 113 ? 4.973 12.570 -37.337 1.000 43.354 111 GLY BBB C 1
ATOM 4649 O O . GLY B 1 113 ? 4.811 13.644 -36.709 1.000 44.622 111 GLY BBB O 1
ATOM 4653 N N . GLU B 1 114 ? 5.753 12.437 -38.417 1.000 46.780 112 GLU BBB N 1
ATOM 4654 C CA . GLU B 1 114 ? 6.584 13.554 -38.942 1.000 49.452 112 GLU BBB CA 1
ATOM 4655 C C . GLU B 1 114 ? 6.099 13.958 -40.340 1.000 45.173 112 GLU BBB C 1
ATOM 4656 O O . GLU B 1 114 ? 5.345 13.187 -40.957 1.000 43.509 112 GLU BBB O 1
ATOM 4668 N N . GLY B 1 115 ? 6.554 15.119 -40.813 1.000 44.686 113 GLY BBB N 1
ATOM 4669 C CA . GLY B 1 115 ? 6.138 15.677 -42.112 1.000 43.083 113 GLY BBB CA 1
ATOM 4670 C C . GLY B 1 115 ? 4.627 15.761 -42.182 1.000 38.417 113 GLY BBB C 1
ATOM 4671 O O . GLY B 1 115 ? 4.016 16.278 -41.238 1.000 42.198 113 GLY BBB O 1
ATOM 4675 N N . VAL B 1 116 ? 4.018 15.294 -43.274 1.000 40.368 114 VAL BBB N 1
ATOM 4676 C CA . VAL B 1 116 ? 2.536 15.416 -43.451 1.000 36.827 114 VAL BBB CA 1
ATOM 4677 C C . VAL B 1 116 ? 1.784 14.548 -42.415 1.000 38.979 114 VAL BBB C 1
ATOM 4678 O O . VAL B 1 116 ? 0.572 14.708 -42.316 1.000 36.079 114 VAL BBB O 1
ATOM 4691 N N . PHE B 1 117 ? 2.460 13.634 -41.709 1.000 39.398 115 PHE BBB N 1
ATOM 4692 C CA . PHE B 1 117 ? 1.834 12.786 -40.668 1.000 40.966 115 PHE BBB CA 1
ATOM 4693 C C . PHE B 1 117 ? 1.788 13.497 -39.301 1.000 42.942 115 PHE BBB C 1
ATOM 4694 O O . PHE B 1 117 ? 1.209 12.899 -38.370 1.000 41.599 115 PHE BBB O 1
ATOM 4711 N N . ARG B 1 118 ? 2.292 14.727 -39.174 1.000 47.110 116 ARG BBB N 1
ATOM 4712 C CA . ARG B 1 118 ? 2.258 15.478 -37.891 1.000 49.497 116 ARG BBB CA 1
ATOM 4713 C C . ARG B 1 118 ? 0.819 15.510 -37.362 1.000 54.210 116 ARG BBB C 1
ATOM 4714 O O . ARG B 1 118 ? -0.069 16.100 -38.028 1.000 43.178 116 ARG BBB O 1
ATOM 4735 N N . GLY B 1 119 ? 0.602 14.921 -36.186 1.000 50.294 117 GLY BBB N 1
ATOM 4736 C CA . GLY B 1 119 ? -0.678 15.015 -35.474 1.000 47.377 117 GLY BBB CA 1
ATOM 4737 C C . GLY B 1 119 ? -1.716 14.036 -35.981 1.000 48.950 117 GLY BBB C 1
ATOM 4738 O O . GLY B 1 119 ? -2.836 14.099 -35.447 1.000 55.782 117 GLY BBB O 1
ATOM 4742 N N . LEU B 1 120 ? -1.392 13.144 -36.926 1.000 42.918 118 LEU BBB N 1
ATOM 4743 C CA . LEU B 1 120 ? -2.400 12.194 -37.462 1.000 49.050 118 LEU BBB CA 1
ATOM 4744 C C . LEU B 1 120 ? -2.478 10.960 -36.565 1.000 48.081 118 LEU BBB C 1
ATOM 4745 O O . LEU B 1 120 ? -1.477 10.634 -35.922 1.000 45.837 118 LEU BBB O 1
ATOM 4761 N N . ALA B 1 121 ? -3.647 10.330 -36.547 1.000 47.280 119 ALA BBB N 1
ATOM 4762 C CA . ALA B 1 121 ? -3.892 9.031 -35.891 1.000 49.516 119 ALA BBB CA 1
ATOM 4763 C C . ALA B 1 121 ? -2.908 8.000 -36.443 1.000 49.302 119 ALA BBB C 1
ATOM 4764 O O . ALA B 1 121 ? -2.517 8.079 -37.638 1.000 42.431 119 ALA BBB O 1
ATOM 4771 N N . ASN B 1 122 ? -2.502 7.060 -35.589 1.000 43.279 120 ASN BBB N 1
ATOM 4772 C CA . ASN B 1 122 ? -1.565 5.970 -35.936 1.000 48.013 120 ASN BBB CA 1
ATOM 4773 C C . ASN B 1 122 ? -2.132 4.704 -35.328 1.000 47.149 120 ASN BBB C 1
ATOM 4774 O O . ASN B 1 122 ? -2.373 4.689 -34.131 1.000 58.756 120 ASN BBB O 1
ATOM 4785 N N . PRO B 1 123 ? -2.403 3.627 -36.090 1.000 51.589 121 PRO BBB N 1
ATOM 4786 C CA . PRO B 1 123 ? -2.321 3.621 -37.550 1.000 46.882 121 PRO BBB CA 1
ATOM 4787 C C . PRO B 1 123 ? -3.426 4.431 -38.244 1.000 43.643 121 PRO BBB C 1
ATOM 4788 O O . PRO B 1 123 ? -4.338 4.905 -37.600 1.000 42.165 121 PRO BBB O 1
ATOM 4799 N N . LEU B 1 124 ? -3.249 4.621 -39.561 1.000 46.062 122 LEU BBB N 1
ATOM 4800 C CA . LEU B 1 124 ? -4.086 5.482 -40.445 1.000 42.221 122 LEU BBB CA 1
ATOM 4801 C C . LEU B 1 124 ? -4.647 4.616 -41.568 1.000 37.360 122 LEU BBB C 1
ATOM 4802 O O . LEU B 1 124 ? -3.882 3.865 -42.193 1.000 39.394 122 LEU BBB O 1
ATOM 4818 N N . THR B 1 125 ? -5.965 4.661 -41.814 1.000 35.551 123 THR BBB N 1
ATOM 4819 C CA . THR B 1 125 ? -6.560 3.874 -42.922 1.000 37.189 123 THR BBB CA 1
ATOM 4820 C C . THR B 1 125 ? -6.485 4.768 -44.167 1.000 31.587 123 THR BBB C 1
ATOM 4821 O O . THR B 1 125 ? -6.876 5.954 -44.051 1.000 34.631 123 THR BBB O 1
ATOM 4832 N N . VAL B 1 126 ? -5.980 4.212 -45.249 1.000 33.845 124 VAL BBB N 1
ATOM 4833 C CA . VAL B 1 126 ? -5.782 4.973 -46.514 1.000 29.479 124 VAL BBB CA 1
ATOM 4834 C C . VAL B 1 126 ? -6.203 4.121 -47.696 1.000 32.549 124 VAL BBB C 1
ATOM 4835 O O . VAL B 1 126 ? -6.108 2.892 -47.674 1.000 33.382 124 VAL BBB O 1
ATOM 4848 N N . THR B 1 127 ? -6.686 4.795 -48.734 1.000 31.277 125 THR BBB N 1
ATOM 4849 C CA . THR B 1 127 ? -7.094 4.154 -49.983 1.000 31.143 125 THR BBB CA 1
ATOM 4850 C C . THR B 1 127 ? -5.902 4.093 -50.933 1.000 31.796 125 THR BBB C 1
ATOM 4851 O O . THR B 1 127 ? -5.237 5.135 -51.138 1.000 32.570 125 THR BBB O 1
ATOM 4862 N N . ARG B 1 128 ? -5.689 2.915 -51.482 1.000 33.622 126 ARG BBB N 1
ATOM 4863 C CA . ARG B 1 128 ? -4.596 2.616 -52.425 1.000 35.022 126 ARG BBB CA 1
ATOM 4864 C C . ARG B 1 128 ? -5.125 2.368 -53.832 1.000 36.028 126 ARG BBB C 1
ATOM 4865 O O . ARG B 1 128 ? -6.191 1.740 -53.995 1.000 37.012 126 ARG BBB O 1
ATOM 4886 N N . TYR B 1 129 ? -4.383 2.907 -54.790 1.000 34.754 127 TYR BBB N 1
ATOM 4887 C CA . TYR B 1 129 ? -4.505 2.709 -56.252 1.000 39.369 127 TYR BBB CA 1
ATOM 4888 C C . TYR B 1 129 ? -3.104 2.610 -56.850 1.000 41.332 127 TYR BBB C 1
ATOM 4889 O O . TYR B 1 129 ? -2.608 3.631 -57.381 1.000 42.158 127 TYR BBB O 1
ATOM 4907 N N . HIS B 1 130 ? -2.432 1.459 -56.708 1.000 40.290 128 HIS BBB N 1
ATOM 4908 C CA . HIS B 1 130 ? -1.040 1.288 -57.210 1.000 44.223 128 HIS BBB CA 1
ATOM 4909 C C . HIS B 1 130 ? -0.676 -0.202 -57.309 1.000 50.784 128 HIS BBB C 1
ATOM 4910 O O . HIS B 1 130 ? -1.171 -1.025 -56.464 1.000 52.746 128 HIS BBB O 1
ATOM 4925 N N . SER B 1 131 ? 0.144 -0.509 -58.318 1.000 52.829 129 SER BBB N 1
ATOM 4926 C CA . SER B 1 131 ? 0.730 -1.840 -58.611 1.000 56.254 129 SER BBB CA 1
ATOM 4927 C C . SER B 1 131 ? 2.163 -1.902 -58.076 1.000 59.580 129 SER BBB C 1
ATOM 4928 O O . SER B 1 131 ? 2.654 -3.022 -57.834 1.000 57.540 129 SER BBB O 1
ATOM 4936 N N . LEU B 1 132 ? 2.832 -0.750 -57.926 1.000 56.046 130 LEU BBB N 1
ATOM 4937 C CA . LEU B 1 132 ? 4.288 -0.692 -57.635 1.000 52.707 130 LEU BBB CA 1
ATOM 4938 C C . LEU B 1 132 ? 4.541 0.051 -56.324 1.000 50.828 130 LEU BBB C 1
ATOM 4939 O O . LEU B 1 132 ? 3.710 0.896 -55.929 1.000 41.819 130 LEU BBB O 1
ATOM 4955 N N . VAL B 1 133 ? 5.695 -0.193 -55.711 1.000 42.772 131 VAL BBB N 1
ATOM 4956 C CA . VAL B 1 133 ? 6.161 0.566 -54.520 1.000 41.222 131 VAL BBB CA 1
ATOM 4957 C C . VAL B 1 133 ? 7.630 0.941 -54.739 1.000 46.520 131 VAL BBB C 1
ATOM 4958 O O . VAL B 1 133 ? 8.262 0.391 -55.674 1.000 50.019 131 VAL BBB O 1
ATOM 4971 N N . VAL B 1 134 ? 8.114 1.887 -53.949 1.000 43.129 132 VAL BBB N 1
ATOM 4972 C CA . VAL B 1 134 ? 9.554 2.266 -53.923 1.000 43.375 132 VAL BBB CA 1
ATOM 4973 C C . VAL B 1 134 ? 10.343 1.150 -53.224 1.000 46.796 132 VAL BBB C 1
ATOM 4974 O O . VAL B 1 134 ? 9.954 0.727 -52.120 1.000 43.207 132 VAL BBB O 1
ATOM 4987 N N . GLU B 1 135 ? 11.401 0.678 -53.878 1.000 54.228 133 GLU BBB N 1
ATOM 4988 C CA . GLU B 1 135 ? 12.266 -0.429 -53.389 1.000 53.220 133 GLU BBB CA 1
ATOM 4989 C C . GLU B 1 135 ? 13.034 0.050 -52.159 1.000 53.479 133 GLU BBB C 1
ATOM 4990 O O . GLU B 1 135 ? 13.742 1.062 -52.202 1.000 51.812 133 GLU BBB O 1
ATOM 5002 N N . PRO B 1 136 ? 12.859 -0.612 -50.995 1.000 52.993 134 PRO BBB N 1
ATOM 5003 C CA . PRO B 1 136 ? 13.456 -0.134 -49.743 1.000 55.626 134 PRO BBB CA 1
ATOM 5004 C C . PRO B 1 136 ? 14.994 -0.072 -49.711 1.000 56.608 134 PRO BBB C 1
ATOM 5005 O O . PRO B 1 136 ? 15.531 0.862 -49.125 1.000 53.239 134 PRO BBB O 1
ATOM 5016 N N . ASP B 1 137 ? 15.667 -1.046 -50.324 1.000 62.107 135 ASP BBB N 1
ATOM 5017 C CA . ASP B 1 137 ? 17.152 -1.189 -50.242 1.000 61.682 135 ASP BBB CA 1
ATOM 5018 C C . ASP B 1 137 ? 17.868 -0.072 -51.009 1.000 61.597 135 ASP BBB C 1
ATOM 5019 O O . ASP B 1 137 ? 18.954 0.310 -50.565 1.000 67.116 135 ASP BBB O 1
ATOM 5028 N N . SER B 1 138 ? 17.305 0.409 -52.121 1.000 63.338 136 SER BBB N 1
ATOM 5029 C CA . SER B 1 138 ? 17.900 1.459 -52.987 1.000 53.328 136 SER BBB CA 1
ATOM 5030 C C . SER B 1 138 ? 17.398 2.859 -52.612 1.000 52.865 136 SER BBB C 1
ATOM 5031 O O . SER B 1 138 ? 17.817 3.819 -53.271 1.000 59.969 136 SER BBB O 1
ATOM 5039 N N . LEU B 1 139 ? 16.539 3.004 -51.606 1.000 50.439 137 LEU BBB N 1
ATOM 5040 C CA . LEU B 1 139 ? 16.013 4.351 -51.280 1.000 48.935 137 LEU BBB CA 1
ATOM 5041 C C . LEU B 1 139 ? 17.201 5.263 -50.986 1.000 51.405 137 LEU BBB C 1
ATOM 5042 O O . LEU B 1 139 ? 17.986 4.988 -50.089 1.000 46.888 137 LEU BBB O 1
ATOM 5058 N N . PRO B 1 140 ? 17.374 6.385 -51.713 1.000 48.566 138 PRO BBB N 1
ATOM 5059 C CA . PRO B 1 140 ? 18.465 7.312 -51.423 1.000 44.990 138 PRO BBB CA 1
ATOM 5060 C C . PRO B 1 140 ? 18.500 7.744 -49.953 1.000 50.427 138 PRO BBB C 1
ATOM 5061 O O . PRO B 1 140 ? 17.465 7.932 -49.341 1.000 42.781 138 PRO BBB O 1
ATOM 5072 N N . ALA B 1 141 ? 19.707 7.905 -49.409 1.000 44.609 139 ALA BBB N 1
ATOM 5073 C CA . ALA B 1 141 ? 19.956 8.130 -47.972 1.000 46.871 139 ALA BBB CA 1
ATOM 5074 C C . ALA B 1 141 ? 19.400 9.489 -47.553 1.000 40.638 139 ALA BBB C 1
ATOM 5075 O O . ALA B 1 141 ? 19.159 9.668 -46.337 1.000 45.824 139 ALA BBB O 1
ATOM 5082 N N . CYS B 1 142 ? 19.208 10.424 -48.508 1.000 42.491 140 CYS BBB N 1
ATOM 5083 C CA . CYS B 1 142 ? 18.615 11.756 -48.226 1.000 40.592 140 CYS BBB CA 1
ATOM 5084 C C . CYS B 1 142 ? 17.132 11.643 -47.787 1.000 38.511 140 CYS BBB C 1
ATOM 5085 O O . CYS B 1 142 ? 16.623 12.660 -47.272 1.000 39.729 140 CYS BBB O 1
ATOM 5093 N N . PHE B 1 143 ? 16.488 10.484 -47.968 1.000 43.471 141 PHE BBB N 1
ATOM 5094 C CA . PHE B 1 143 ? 15.061 10.254 -47.596 1.000 44.825 141 PHE BBB CA 1
ATOM 5095 C C . PHE B 1 143 ? 14.926 9.420 -46.304 1.000 46.003 141 PHE BBB C 1
ATOM 5096 O O . PHE B 1 143 ? 15.628 8.398 -46.168 1.000 42.662 141 PHE BBB O 1
ATOM 5113 N N . ASP B 1 144 ? 14.033 9.845 -45.405 1.000 41.429 142 ASP BBB N 1
ATOM 5114 C CA . ASP B 1 144 ? 13.493 9.039 -44.276 1.000 44.985 142 ASP BBB CA 1
ATOM 5115 C C . ASP B 1 144 ? 12.210 8.358 -44.758 1.000 48.385 142 ASP BBB C 1
ATOM 5116 O O . ASP B 1 144 ? 11.400 9.066 -45.407 1.000 40.954 142 ASP BBB O 1
ATOM 5125 N N . VAL B 1 145 ? 12.010 7.078 -44.451 1.000 42.021 143 VAL BBB N 1
ATOM 5126 C CA . VAL B 1 145 ? 10.672 6.441 -44.636 1.000 43.955 143 VAL BBB CA 1
ATOM 5127 C C . VAL B 1 145 ? 9.770 6.962 -43.522 1.000 44.381 143 VAL BBB C 1
ATOM 5128 O O . VAL B 1 145 ? 10.154 6.888 -42.339 1.000 43.358 143 VAL BBB O 1
ATOM 5141 N N . THR B 1 146 ? 8.629 7.545 -43.884 1.000 40.914 144 THR BBB N 1
ATOM 5142 C CA . THR B 1 146 ? 7.711 8.184 -42.926 1.000 38.218 144 THR BBB CA 1
ATOM 5143 C C . THR B 1 146 ? 6.552 7.243 -42.596 1.000 42.891 144 THR BBB C 1
ATOM 5144 O O . THR B 1 146 ? 5.945 7.454 -41.524 1.000 43.958 144 THR BBB O 1
ATOM 5155 N N . ALA B 1 147 ? 6.294 6.230 -43.424 1.000 40.882 145 ALA BBB N 1
ATOM 5156 C CA . ALA B 1 147 ? 5.091 5.372 -43.318 1.000 44.868 145 ALA BBB CA 1
ATOM 5157 C C . ALA B 1 147 ? 5.315 4.040 -44.020 1.000 38.896 145 ALA BBB C 1
ATOM 5158 O O . ALA B 1 147 ? 5.997 3.986 -45.078 1.000 38.302 145 ALA BBB O 1
ATOM 5165 N N . TRP B 1 148 ? 4.718 2.997 -43.437 1.000 37.370 146 TRP BBB N 1
ATOM 5166 C CA . TRP B 1 148 ? 4.880 1.582 -43.842 1.000 39.792 146 TRP BBB CA 1
ATOM 5167 C C . TRP B 1 148 ? 3.515 0.929 -43.966 1.000 35.697 146 TRP BBB C 1
ATOM 5168 O O . TRP B 1 148 ? 2.705 1.175 -43.097 1.000 39.591 146 TRP BBB O 1
ATOM 5189 N N . SER B 1 149 ? 3.358 0.021 -44.913 1.000 38.076 147 SER BBB N 1
ATOM 5190 C CA . SER B 1 149 ? 2.175 -0.867 -44.982 1.000 44.669 147 SER BBB CA 1
ATOM 5191 C C . SER B 1 149 ? 2.335 -1.999 -43.948 1.000 52.967 147 SER BBB C 1
ATOM 5192 O O . SER B 1 149 ? 3.428 -2.118 -43.332 1.000 46.866 147 SER BBB O 1
ATOM 5200 N N . GLU B 1 150 ? 1.290 -2.788 -43.745 1.000 54.056 148 GLU BBB N 1
ATOM 5201 C CA . GLU B 1 150 ? 1.330 -3.945 -42.812 1.000 62.564 148 GLU BBB CA 1
ATOM 5202 C C . GLU B 1 150 ? 2.398 -4.940 -43.278 1.000 60.655 148 GLU BBB C 1
ATOM 5203 O O . GLU B 1 150 ? 2.886 -5.677 -42.426 1.000 64.150 148 GLU BBB O 1
ATOM 5215 N N . THR B 1 151 ? 2.746 -4.974 -44.567 1.000 59.994 149 THR BBB N 1
ATOM 5216 C CA . THR B 1 151 ? 3.813 -5.864 -45.105 1.000 62.348 149 THR BBB CA 1
ATOM 5217 C C . THR B 1 151 ? 5.125 -5.091 -45.335 1.000 58.043 149 THR BBB C 1
ATOM 5218 O O . THR B 1 151 ? 5.916 -5.552 -46.168 1.000 62.542 149 THR BBB O 1
ATOM 5229 N N . ARG B 1 152 ? 5.336 -3.979 -44.621 1.000 58.166 150 ARG BBB N 1
ATOM 5230 C CA . ARG B 1 152 ? 6.584 -3.157 -44.607 1.000 62.926 150 ARG BBB CA 1
ATOM 5231 C C . ARG B 1 152 ? 6.895 -2.586 -46.002 1.000 58.897 150 ARG BBB C 1
ATOM 5232 O O . ARG B 1 152 ? 8.084 -2.423 -46.308 1.000 55.584 150 ARG BBB O 1
ATOM 5253 N N . GLU B 1 153 ? 5.889 -2.280 -46.822 1.000 49.757 151 GLU BBB N 1
ATOM 5254 C CA . GLU B 1 153 ? 6.094 -1.531 -48.087 1.000 47.520 151 GLU BBB CA 1
ATOM 5255 C C . GLU B 1 153 ? 6.177 -0.039 -47.743 1.000 46.703 151 GLU BBB C 1
ATOM 5256 O O . GLU B 1 153 ? 5.493 0.422 -46.803 1.000 42.660 151 GLU BBB O 1
ATOM 5268 N N . ILE B 1 154 ? 6.992 0.713 -48.478 1.000 45.407 152 ILE BBB N 1
ATOM 5269 C CA . ILE B 1 154 ? 7.119 2.179 -48.268 1.000 42.535 152 ILE BBB CA 1
ATOM 5270 C C . ILE B 1 154 ? 5.773 2.818 -48.655 1.000 36.554 152 ILE BBB C 1
ATOM 5271 O O . ILE B 1 154 ? 5.263 2.496 -49.761 1.000 36.241 152 ILE BBB O 1
ATOM 5287 N N . MET B 1 155 ? 5.188 3.564 -47.725 1.000 37.626 153 MET BBB N 1
ATOM 5288 C CA . MET B 1 155 ? 3.922 4.315 -47.966 1.000 38.836 153 MET BBB CA 1
ATOM 5289 C C . MET B 1 155 ? 4.165 5.825 -47.920 1.000 39.937 153 MET BBB C 1
ATOM 5290 O O . MET B 1 155 ? 3.239 6.599 -48.288 1.000 34.985 153 MET BBB O 1
ATOM 5304 N N . GLY B 1 156 ? 5.360 6.271 -47.503 1.000 36.908 154 GLY BBB N 1
ATOM 5305 C CA . GLY B 1 156 ? 5.684 7.700 -47.358 1.000 34.787 154 GLY BBB CA 1
ATOM 5306 C C . GLY B 1 156 ? 7.192 7.897 -47.274 1.000 39.855 154 GLY BBB C 1
ATOM 5307 O O . GLY B 1 156 ? 7.850 7.030 -46.684 1.000 37.891 154 GLY BBB O 1
ATOM 5311 N N . ILE B 1 157 ? 7.702 8.995 -47.828 1.000 35.460 155 ILE BBB N 1
ATOM 5312 C CA . ILE B 1 157 ? 9.143 9.400 -47.665 1.000 35.667 155 ILE BBB CA 1
ATOM 5313 C C . ILE B 1 157 ? 9.208 10.906 -47.434 1.000 38.991 155 ILE BBB C 1
ATOM 5314 O O . ILE B 1 157 ? 8.305 11.643 -47.907 1.000 35.393 155 ILE BBB O 1
ATOM 5330 N N . ARG B 1 158 ? 10.254 11.399 -46.757 1.000 35.181 156 ARG BBB N 1
ATOM 5331 C CA . ARG B 1 158 ? 10.471 12.856 -46.620 1.000 36.294 156 ARG BBB CA 1
ATOM 5332 C C . ARG B 1 158 ? 11.972 13.111 -46.710 1.000 36.691 156 ARG BBB C 1
ATOM 5333 O O . ARG B 1 158 ? 12.752 12.305 -46.154 1.000 38.115 156 ARG BBB O 1
ATOM 5354 N N . HIS B 1 159 ? 12.347 14.162 -47.426 1.000 40.601 157 HIS BBB N 1
ATOM 5355 C CA . HIS B 1 159 ? 13.772 14.569 -47.558 1.000 40.893 157 HIS BBB CA 1
ATOM 5356 C C . HIS B 1 159 ? 14.234 15.136 -46.214 1.000 39.319 157 HIS BBB C 1
ATOM 5357 O O . HIS B 1 159 ? 13.452 15.849 -45.523 1.000 42.698 157 HIS BBB O 1
ATOM 5372 N N . ARG B 1 160 ? 15.474 14.833 -45.821 1.000 45.706 158 ARG BBB N 1
ATOM 5373 C CA . ARG B 1 160 ? 16.028 15.184 -44.480 1.000 46.850 158 ARG BBB CA 1
ATOM 5374 C C . ARG B 1 160 ? 16.398 16.673 -44.418 1.000 49.868 158 ARG BBB C 1
ATOM 5375 O O . ARG B 1 160 ? 16.315 17.255 -43.291 1.000 51.091 158 ARG BBB O 1
ATOM 5396 N N . GLN B 1 161 ? 16.712 17.300 -45.561 1.000 45.113 159 GLN BBB N 1
ATOM 5397 C CA . GLN B 1 161 ? 17.175 18.728 -45.639 1.000 48.869 159 GLN BBB CA 1
ATOM 5398 C C . GLN B 1 161 ? 16.045 19.645 -46.145 1.000 45.254 159 GLN BBB C 1
ATOM 5399 O O . GLN B 1 161 ? 15.878 20.769 -45.653 1.000 45.067 159 GLN BBB O 1
ATOM 5413 N N . TRP B 1 162 ? 15.296 19.194 -47.141 1.000 42.729 160 TRP BBB N 1
ATOM 5414 C CA . TRP B 1 162 ? 14.404 20.059 -47.945 1.000 40.012 160 TRP BBB CA 1
ATOM 5415 C C . TRP B 1 162 ? 12.932 19.710 -47.713 1.000 42.544 160 TRP BBB C 1
ATOM 5416 O O . TRP B 1 162 ? 12.630 18.580 -47.219 1.000 37.753 160 TRP BBB O 1
ATOM 5437 N N . ASP B 1 163 ? 12.059 20.633 -48.107 1.000 40.416 161 ASP BBB N 1
ATOM 5438 C CA . ASP B 1 163 ? 10.592 20.422 -48.011 1.000 40.258 161 ASP BBB CA 1
ATOM 5439 C C . ASP B 1 163 ? 10.207 19.645 -49.273 1.000 43.789 161 ASP BBB C 1
ATOM 5440 O O . ASP B 1 163 ? 9.847 20.232 -50.296 1.000 41.260 161 ASP BBB O 1
ATOM 5449 N N . LEU B 1 164 ? 10.382 18.334 -49.224 1.000 37.317 162 LEU BBB N 1
ATOM 5450 C CA . LEU B 1 164 ? 10.224 17.427 -50.383 1.000 37.086 162 LEU BBB CA 1
ATOM 5451 C C . LEU B 1 164 ? 9.688 16.110 -49.821 1.000 38.279 162 LEU BBB C 1
ATOM 5452 O O . LEU B 1 164 ? 10.417 15.479 -49.060 1.000 41.501 162 LEU BBB O 1
ATOM 5468 N N . GLU B 1 165 ? 8.415 15.787 -50.065 1.000 34.505 163 GLU BBB N 1
ATOM 5469 C CA . GLU B 1 165 ? 7.735 14.677 -49.359 1.000 33.095 163 GLU BBB CA 1
ATOM 5470 C C . GLU B 1 165 ? 6.814 13.904 -50.310 1.000 34.917 163 GLU BBB C 1
ATOM 5471 O O . GLU B 1 165 ? 6.173 14.550 -51.189 1.000 32.638 163 GLU BBB O 1
ATOM 5483 N N . GLY B 1 166 ? 6.730 12.591 -50.131 1.000 29.054 164 GLY BBB N 1
ATOM 5484 C CA . GLY B 1 166 ? 5.936 11.670 -50.967 1.000 34.544 164 GLY BBB CA 1
ATOM 5485 C C . GLY B 1 166 ? 4.994 10.816 -50.123 1.000 35.629 164 GLY BBB C 1
ATOM 5486 O O . GLY B 1 166 ? 5.384 10.435 -49.030 1.000 33.791 164 GLY BBB O 1
ATOM 5490 N N . VAL B 1 167 ? 3.785 10.512 -50.621 1.000 33.651 165 VAL BBB N 1
ATOM 5491 C CA . VAL B 1 167 ? 2.898 9.455 -50.043 1.000 30.664 165 VAL BBB CA 1
ATOM 5492 C C . VAL B 1 167 ? 2.454 8.550 -51.185 1.000 31.652 165 VAL BBB C 1
ATOM 5493 O O . VAL B 1 167 ? 2.202 9.064 -52.301 1.000 29.957 165 VAL BBB O 1
ATOM 5506 N N . GLN B 1 168 ? 2.330 7.247 -50.952 1.000 28.313 166 GLN BBB N 1
ATOM 5507 C CA . GLN B 1 168 ? 2.075 6.254 -52.013 1.000 29.816 166 GLN BBB CA 1
ATOM 5508 C C . GLN B 1 168 ? 0.552 6.106 -52.248 1.000 33.079 166 GLN BBB C 1
ATOM 5509 O O . GLN B 1 168 ? 0.143 5.719 -53.381 1.000 34.419 166 GLN BBB O 1
ATOM 5523 N N . PHE B 1 169 ? -0.240 6.475 -51.252 1.000 31.401 167 PHE BBB N 1
ATOM 5524 C CA . PHE B 1 169 ? -1.723 6.303 -51.243 1.000 30.194 167 PHE BBB CA 1
ATOM 5525 C C . PHE B 1 169 ? -2.391 7.601 -51.720 1.000 30.353 167 PHE BBB C 1
ATOM 5526 O O . PHE B 1 169 ? -1.712 8.622 -51.991 1.000 31.285 167 PHE BBB O 1
ATOM 5543 N N . HIS B 1 170 ? -3.724 7.579 -51.822 1.000 31.574 168 HIS BBB N 1
ATOM 5544 C CA . HIS B 1 170 ? -4.568 8.729 -52.258 1.000 28.451 168 HIS BBB CA 1
ATOM 5545 C C . HIS B 1 170 ? -5.189 9.376 -51.033 1.000 30.429 168 HIS BBB C 1
ATOM 5546 O O . HIS B 1 170 ? -6.218 8.901 -50.576 1.000 33.814 168 HIS BBB O 1
ATOM 5561 N N . PRO B 1 171 ? -4.608 10.465 -50.486 1.000 28.475 169 PRO BBB N 1
ATOM 5562 C CA . PRO B 1 171 ? -5.112 11.069 -49.269 1.000 29.754 169 PRO BBB CA 1
ATOM 5563 C C . PRO B 1 171 ? -6.523 11.654 -49.457 1.000 34.507 169 PRO BBB C 1
ATOM 5564 O O . PRO B 1 171 ? -7.216 11.846 -48.493 1.000 34.576 169 PRO BBB O 1
ATOM 5575 N N . GLU B 1 172 ? -6.876 11.932 -50.703 1.000 30.016 170 GLU BBB N 1
ATOM 5576 C CA . GLU B 1 172 ? -8.121 12.661 -51.051 1.000 32.457 170 GLU BBB CA 1
ATOM 5577 C C . GLU B 1 172 ? -9.246 11.663 -51.345 1.000 30.910 170 GLU BBB C 1
ATOM 5578 O O . GLU B 1 172 ? -10.344 12.147 -51.711 1.000 30.448 170 GLU BBB O 1
ATOM 5590 N N . SER B 1 173 ? -9.014 10.355 -51.296 1.000 27.933 171 SER BBB N 1
ATOM 5591 C CA . SER B 1 173 ? -10.120 9.361 -51.381 1.000 28.581 171 SER BBB CA 1
ATOM 5592 C C . SER B 1 173 ? -11.059 9.556 -50.170 1.000 29.993 171 SER BBB C 1
ATOM 5593 O O . SER B 1 173 ? -10.578 9.878 -49.055 1.000 29.214 171 SER BBB O 1
ATOM 5601 N N . ILE B 1 174 ? -12.370 9.337 -50.323 1.000 27.335 172 ILE BBB N 1
ATOM 5602 C CA . ILE B 1 174 ? -13.309 9.650 -49.219 1.000 28.781 172 ILE BBB CA 1
ATOM 5603 C C . ILE B 1 174 ? -13.069 8.688 -48.048 1.000 30.419 172 ILE BBB C 1
ATOM 5604 O O . ILE B 1 174 ? -13.412 9.091 -46.919 1.000 31.464 172 ILE BBB O 1
ATOM 5620 N N . LEU B 1 175 ? -12.463 7.525 -48.250 1.000 32.049 173 LEU BBB N 1
ATOM 5621 C CA . LEU B 1 175 ? -12.186 6.610 -47.089 1.000 33.590 173 LEU BBB CA 1
ATOM 5622 C C . LEU B 1 175 ? -10.722 6.698 -46.621 1.000 37.243 173 LEU BBB C 1
ATOM 5623 O O . LEU B 1 175 ? -10.348 5.882 -45.729 1.000 39.142 173 LEU BBB O 1
ATOM 5639 N N . SER B 1 176 ? -9.923 7.641 -47.129 1.000 34.472 174 SER BBB N 1
ATOM 5640 C CA . SER B 1 176 ? -8.606 7.953 -46.519 1.000 32.935 174 SER BBB CA 1
ATOM 5641 C C . SER B 1 176 ? -8.836 8.822 -45.285 1.000 33.677 174 SER BBB C 1
ATOM 5642 O O . SER 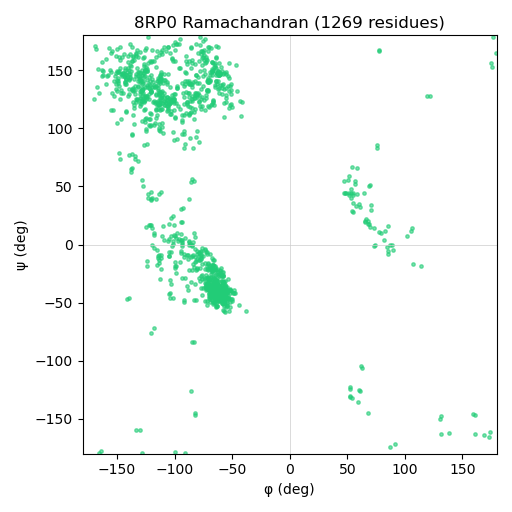B 1 176 ? -9.386 9.951 -45.364 1.000 38.354 174 SER BBB O 1
ATOM 5650 N N . GLU B 1 177 ? -8.341 8.354 -44.149 1.000 33.989 175 GLU BBB N 1
ATOM 5651 C CA . GLU B 1 177 ? -8.502 9.028 -42.844 1.000 40.066 175 GLU BBB CA 1
ATOM 5652 C C . GLU B 1 177 ? -7.666 10.301 -42.773 1.000 35.619 175 GLU BBB C 1
ATOM 5653 O O . GLU B 1 177 ? -6.464 10.263 -43.193 1.000 37.741 175 GLU BBB O 1
ATOM 5665 N N . GLN B 1 178 ? -8.275 11.393 -42.335 1.000 33.213 176 GLN BBB N 1
ATOM 5666 C CA . GLN B 1 178 ? -7.610 12.680 -42.053 1.000 35.673 176 GLN BBB CA 1
ATOM 5667 C C . GLN B 1 178 ? -6.827 13.166 -43.290 1.000 35.748 176 GLN BBB C 1
ATOM 5668 O O . GLN B 1 178 ? -5.788 13.843 -43.109 1.000 34.167 176 GLN BBB O 1
ATOM 5682 N N . GLY B 1 179 ? -7.343 12.926 -44.505 1.000 36.190 177 GLY BBB N 1
ATOM 5683 C CA . GLY B 1 179 ? -6.739 13.450 -45.752 1.000 34.904 177 GLY BBB CA 1
ATOM 5684 C C . GLY B 1 179 ? -6.654 14.965 -45.779 1.000 31.845 177 GLY BBB C 1
ATOM 5685 O O . GLY B 1 179 ? -5.627 15.483 -46.274 1.000 33.560 177 GLY BBB O 1
ATOM 5689 N N . HIS B 1 180 ? -7.645 15.704 -45.268 1.000 32.054 178 HIS BBB N 1
ATOM 5690 C CA . HIS B 1 180 ? -7.568 17.187 -45.224 1.000 32.497 178 HIS BBB CA 1
ATOM 5691 C C . HIS B 1 180 ? -6.405 17.615 -44.330 1.000 37.533 178 HIS BBB C 1
ATOM 5692 O O . HIS B 1 180 ? -5.655 18.539 -44.721 1.000 35.380 178 HIS BBB O 1
ATOM 5707 N N . GLN B 1 181 ? -6.274 17.029 -43.139 1.000 38.229 179 GLN BBB N 1
ATOM 5708 C CA . GLN B 1 181 ? -5.226 17.491 -42.186 1.000 39.462 179 GLN BBB CA 1
ATOM 5709 C C . GLN B 1 181 ? -3.844 17.153 -42.776 1.000 34.901 179 GLN BBB C 1
ATOM 5710 O O . GLN B 1 181 ? -2.910 17.960 -42.605 1.000 35.827 179 GLN BBB O 1
ATOM 5724 N N . LEU B 1 182 ? -3.707 15.987 -43.398 1.000 33.560 180 LEU BBB N 1
ATOM 5725 C CA . LEU B 1 182 ? -2.459 15.572 -44.092 1.000 35.040 180 LEU BBB CA 1
ATOM 5726 C C . LEU B 1 182 ? -2.072 16.654 -45.112 1.000 37.706 180 LEU BBB C 1
ATOM 5727 O O . LEU B 1 182 ? -0.938 17.153 -45.058 1.000 33.303 180 LEU BBB O 1
ATOM 5743 N N . LEU B 1 183 ? -2.983 17.053 -45.996 1.000 33.133 181 LEU BBB N 1
ATOM 5744 C CA . LEU B 1 183 ? -2.653 18.089 -47.017 1.000 34.361 181 LEU BBB CA 1
ATOM 5745 C C . LEU B 1 183 ? -2.405 19.432 -46.331 1.000 34.156 181 LEU BBB C 1
ATOM 5746 O O . LEU B 1 183 ? -1.563 20.203 -46.789 1.000 34.264 181 LEU BBB O 1
ATOM 5762 N N . ALA B 1 184 ? -3.151 19.769 -45.276 1.000 35.421 182 ALA BBB N 1
ATOM 5763 C CA . ALA B 1 184 ? -2.954 21.028 -44.519 1.000 38.029 182 ALA BBB CA 1
ATOM 5764 C C . ALA B 1 184 ? -1.520 21.105 -43.957 1.000 34.428 182 ALA BBB C 1
ATOM 5765 O O . ALA B 1 184 ? -0.957 22.204 -43.910 1.000 37.947 182 ALA BBB O 1
ATOM 5772 N N . ASN B 1 185 ? -0.978 19.974 -43.515 1.000 35.604 183 ASN BBB N 1
ATOM 5773 C CA . ASN B 1 185 ? 0.425 19.900 -43.022 1.000 39.555 183 ASN BBB CA 1
ATOM 5774 C C . ASN B 1 185 ? 1.399 20.355 -44.129 1.000 38.199 183 ASN BBB C 1
ATOM 5775 O O . ASN B 1 185 ? 2.363 21.082 -43.800 1.000 39.054 183 ASN BBB O 1
ATOM 5786 N N . PHE B 1 186 ? 1.174 19.951 -45.384 1.000 35.891 184 PHE BBB N 1
ATOM 5787 C CA . PHE B 1 186 ? 2.031 20.355 -46.526 1.000 35.790 184 PHE BBB CA 1
ATOM 5788 C C . PHE B 1 186 ? 1.831 21.851 -46.789 1.000 38.360 184 PHE BBB C 1
ATOM 5789 O O . PHE B 1 186 ? 2.811 22.588 -47.019 1.000 39.869 184 PHE BBB O 1
ATOM 5806 N N . LEU B 1 187 ? 0.580 22.319 -46.796 1.000 35.846 185 LEU BBB N 1
ATOM 5807 C CA . LEU B 1 187 ? 0.264 23.742 -47.092 1.000 41.487 185 LEU BBB CA 1
ATOM 5808 C C . LEU B 1 187 ? 0.904 24.668 -46.054 1.000 46.785 185 LEU BBB C 1
ATOM 5809 O O . LEU B 1 187 ? 1.357 25.746 -46.446 1.000 46.267 185 LEU BBB O 1
ATOM 5825 N N . HIS B 1 188 ? 0.871 24.300 -44.769 1.000 52.389 186 HIS BBB N 1
ATOM 5826 C CA . HIS B 1 188 ? 1.318 25.156 -43.636 1.000 54.967 186 HIS BBB CA 1
ATOM 5827 C C . HIS B 1 188 ? 2.371 24.381 -42.845 1.000 60.322 186 HIS BBB C 1
ATOM 5828 O O . HIS B 1 188 ? 1.971 23.513 -42.035 1.000 69.985 186 HIS BBB O 1
ATOM 5843 N N . ARG B 1 189 ? 3.661 24.631 -43.080 1.000 66.781 187 ARG BBB N 1
ATOM 5844 C CA . ARG B 1 189 ? 4.759 24.054 -42.249 1.000 71.392 187 ARG BBB CA 1
ATOM 5845 C C . ARG B 1 189 ? 5.069 25.023 -41.100 1.000 76.065 187 ARG BBB C 1
ATOM 5846 O O . ARG B 1 189 ? 5.109 24.615 -39.944 1.000 75.004 187 ARG BBB O 1
ATOM 5867 N N . HIS C 2 2 ? -39.107 41.256 -73.175 1.000 82.764 0 HIS CCC N 1
ATOM 5868 C CA . HIS C 2 2 ? -38.406 39.998 -73.581 1.000 85.088 0 HIS CCC CA 1
ATOM 5869 C C . HIS C 2 2 ? -38.734 38.890 -72.557 1.000 70.305 0 HIS CCC C 1
ATOM 5870 O O . HIS C 2 2 ? -39.821 38.309 -72.688 1.000 66.526 0 HIS CCC O 1
ATOM 5885 N N . MET C 2 3 ? -37.872 38.646 -71.565 1.000 65.006 1 MET CCC N 1
ATOM 5886 C CA . MET C 2 3 ? -37.975 37.466 -70.667 1.000 54.429 1 MET CCC CA 1
ATOM 5887 C C . MET C 2 3 ? -39.334 37.514 -69.970 1.000 58.659 1 MET CCC C 1
ATOM 5888 O O . MET C 2 3 ? -39.665 38.582 -69.433 1.000 59.986 1 MET CCC O 1
ATOM 5902 N N . LYS C 2 4 ? -40.094 36.408 -70.006 1.000 42.257 2 LYS CCC N 1
ATOM 5903 C CA . LYS C 2 4 ? -41.295 36.174 -69.175 1.000 42.581 2 LYS CCC CA 1
ATOM 5904 C C . LYS C 2 4 ? -40.816 35.660 -67.814 1.000 48.135 2 LYS CCC C 1
ATOM 5905 O O . LYS C 2 4 ? -40.304 34.531 -67.776 1.000 42.738 2 LYS CCC O 1
ATOM 5924 N N . THR C 2 5 ? -40.902 36.463 -66.755 1.000 43.439 3 THR CCC N 1
ATOM 5925 C CA . THR C 2 5 ? -40.453 36.098 -65.385 1.000 39.940 3 THR CCC CA 1
ATOM 5926 C C . THR C 2 5 ? -41.657 35.788 -64.502 1.000 44.412 3 THR CCC C 1
ATOM 5927 O O . THR C 2 5 ? -41.466 35.193 -63.428 1.000 42.038 3 THR CCC O 1
ATOM 5938 N N . LEU C 2 6 ? -42.869 36.076 -64.978 1.000 37.766 4 LEU CCC N 1
ATOM 5939 C CA . LEU C 2 6 ? -44.141 35.777 -64.295 1.000 43.883 4 LEU CCC CA 1
ATOM 5940 C C . LEU C 2 6 ? -44.231 34.265 -64.004 1.000 42.927 4 LEU CCC C 1
ATOM 5941 O O . LEU C 2 6 ? -43.870 33.418 -64.885 1.000 40.263 4 LEU CCC O 1
ATOM 5957 N N . SER C 2 7 ? -44.617 33.905 -62.789 1.000 38.587 5 SER CCC N 1
ATOM 5958 C CA . SER C 2 7 ? -44.807 32.488 -62.411 1.000 38.850 5 SER CCC CA 1
ATOM 5959 C C . SER C 2 7 ? -45.910 31.894 -63.281 1.000 38.486 5 SER CCC C 1
ATOM 5960 O O . SER C 2 7 ? -46.847 32.593 -63.681 1.000 35.702 5 SER CCC O 1
ATOM 5968 N N . PRO C 2 8 ? -45.868 30.585 -63.590 1.000 35.517 6 PRO CCC N 1
ATOM 5969 C CA . PRO C 2 8 ? -46.946 29.983 -64.376 1.000 36.124 6 PRO CCC CA 1
ATOM 5970 C C . PRO C 2 8 ? -48.239 29.996 -63.560 1.000 33.498 6 PRO CCC C 1
ATOM 5971 O O . PRO C 2 8 ? -48.190 29.895 -62.313 1.000 36.110 6 PRO CCC O 1
ATOM 5982 N N . ALA C 2 9 ? -49.384 30.088 -64.225 1.000 34.194 7 ALA CCC N 1
ATOM 5983 C CA . ALA C 2 9 ? -50.698 29.969 -63.567 1.000 32.009 7 ALA CCC CA 1
ATOM 5984 C C . ALA C 2 9 ? -50.942 28.518 -63.162 1.000 32.840 7 ALA CCC C 1
ATOM 5985 O O . ALA C 2 9 ? -50.523 27.635 -63.912 1.000 31.945 7 ALA CCC O 1
ATOM 5992 N N . VAL C 2 10 ? -51.535 28.287 -61.991 1.000 35.793 8 VAL CCC N 1
ATOM 5993 C CA . VAL C 2 10 ? -51.765 26.938 -61.400 1.000 36.641 8 VAL CCC CA 1
ATOM 5994 C C . VAL C 2 10 ? -53.248 26.754 -61.061 1.000 40.173 8 VAL CCC C 1
ATOM 5995 O O . VAL C 2 10 ? -53.855 27.668 -60.510 1.000 41.112 8 VAL CCC O 1
ATOM 6008 N N . ILE C 2 11 ? -53.804 25.600 -61.397 1.000 33.801 9 ILE CCC N 1
ATOM 6009 C CA . ILE C 2 11 ? -55.139 25.108 -60.944 1.000 37.827 9 ILE CCC CA 1
ATOM 6010 C C . ILE C 2 11 ? -54.875 23.855 -60.118 1.000 38.496 9 ILE CCC C 1
ATOM 6011 O O . ILE C 2 11 ? -54.111 22.984 -60.618 1.000 39.141 9 ILE CCC O 1
ATOM 6027 N N . THR C 2 12 ? -55.536 23.686 -58.972 1.000 34.498 10 THR CCC N 1
ATOM 6028 C CA . THR C 2 12 ? -55.451 22.429 -58.201 1.000 35.197 10 THR CCC CA 1
ATOM 6029 C C . THR C 2 12 ? -56.593 21.532 -58.633 1.000 39.798 10 THR CCC C 1
ATOM 6030 O O . THR C 2 12 ? -57.740 21.989 -58.600 1.000 41.805 10 THR CCC O 1
ATOM 6041 N N . LEU C 2 13 ? -56.304 20.285 -58.956 1.000 32.950 11 LEU CCC N 1
ATOM 6042 C CA . LEU C 2 13 ? -57.293 19.243 -59.335 1.000 33.798 11 LEU CCC CA 1
ATOM 6043 C C . LEU C 2 13 ? -57.599 18.384 -58.098 1.000 35.691 11 LEU CCC C 1
ATOM 6044 O O . LEU C 2 13 ? -56.945 18.588 -57.055 1.000 36.321 11 LEU CCC O 1
ATOM 6060 N N . LEU C 2 14 ? -58.583 17.488 -58.192 1.000 32.887 12 LEU CCC N 1
ATOM 6061 C CA . LEU C 2 14 ? -58.987 16.620 -57.056 1.000 38.538 12 LEU CCC CA 1
ATOM 6062 C C . LEU C 2 14 ? -57.784 15.766 -56.683 1.000 36.661 12 LEU CCC C 1
ATOM 6063 O O . LEU C 2 14 ? -57.287 15.054 -57.580 1.000 35.761 12 LEU CCC O 1
ATOM 6079 N N . TRP C 2 15 ? -57.448 15.730 -55.399 1.000 34.963 13 TRP CCC N 1
ATOM 6080 C CA . TRP C 2 15 ? -56.397 14.802 -54.902 1.000 35.278 13 TRP CCC CA 1
ATOM 6081 C C . TRP C 2 15 ? -56.884 13.359 -55.039 1.000 39.247 13 TRP CCC C 1
ATOM 6082 O O . TRP C 2 15 ? -57.907 12.988 -54.419 1.000 39.907 13 TRP CCC O 1
ATOM 6103 N N . ARG C 2 16 ? -56.134 12.540 -55.763 1.000 34.321 14 ARG CCC N 1
ATOM 6104 C CA . ARG C 2 16 ? -56.192 11.062 -55.684 1.000 33.737 14 ARG CCC CA 1
ATOM 6105 C C . ARG C 2 16 ? -54.774 10.520 -55.830 1.000 34.606 14 ARG CCC C 1
ATOM 6106 O O . ARG C 2 16 ? -54.014 11.118 -56.613 1.000 35.301 14 ARG CCC O 1
ATOM 6127 N N . GLN C 2 17 ? -54.436 9.472 -55.092 1.000 37.308 15 GLN CCC N 1
ATOM 6128 C CA . GLN C 2 17 ? -53.045 8.948 -55.024 1.000 39.310 15 GLN CCC CA 1
ATOM 6129 C C . GLN C 2 17 ? -52.591 8.551 -56.440 1.000 35.030 15 GLN CCC C 1
ATOM 6130 O O . GLN C 2 17 ? -51.376 8.762 -56.757 1.000 33.233 15 GLN CCC O 1
ATOM 6144 N N . ASP C 2 18 ? -53.525 8.047 -57.258 1.000 34.621 16 ASP CCC N 1
ATOM 6145 C CA . ASP C 2 18 ? -53.273 7.496 -58.613 1.000 31.878 16 ASP CCC CA 1
ATOM 6146 C C . ASP C 2 18 ? -53.485 8.557 -59.697 1.000 28.586 16 ASP CCC C 1
ATOM 6147 O O . ASP C 2 18 ? -53.552 8.162 -60.874 1.000 29.582 16 ASP CCC O 1
ATOM 6156 N N . ALA C 2 19 ? -53.459 9.842 -59.365 1.000 29.108 17 ALA CCC N 1
ATOM 6157 C CA . ALA C 2 19 ? -53.766 10.934 -60.306 1.000 29.982 17 ALA CCC CA 1
ATOM 6158 C C . ALA C 2 19 ? -52.866 10.830 -61.562 1.000 29.221 17 ALA CCC C 1
ATOM 6159 O O . ALA C 2 19 ? -53.390 11.002 -62.666 1.000 28.388 17 ALA CCC O 1
ATOM 6166 N N . ALA C 2 20 ? -51.559 10.569 -61.429 1.000 27.928 18 ALA CCC N 1
ATOM 6167 C CA . ALA C 2 20 ? -50.666 10.593 -62.608 1.000 28.298 18 ALA CCC CA 1
ATOM 6168 C C . ALA C 2 20 ? -51.036 9.468 -63.591 1.000 26.690 18 ALA CCC C 1
ATOM 6169 O O . ALA C 2 20 ? -51.218 9.737 -64.804 1.000 28.361 18 ALA CCC O 1
ATOM 6176 N N . GLU C 2 21 ? -51.168 8.242 -63.112 1.000 29.568 19 GLU CCC N 1
ATOM 6177 C CA . GLU C 2 21 ? -51.572 7.114 -64.004 1.000 29.555 19 GLU CCC CA 1
ATOM 6178 C C . GLU C 2 21 ? -53.008 7.342 -64.521 1.000 29.067 19 GLU CCC C 1
ATOM 6179 O O . GLU C 2 21 ? -53.274 7.036 -65.699 1.000 29.935 19 GLU CCC O 1
ATOM 6191 N N . PHE C 2 22 ? -53.901 7.894 -63.701 1.000 30.810 20 PHE CCC N 1
ATOM 6192 C CA . PHE C 2 22 ? -55.298 8.211 -64.104 1.000 31.458 20 PHE CCC CA 1
ATOM 6193 C C . PHE C 2 22 ? -55.302 9.139 -65.322 1.000 32.093 20 PHE CCC C 1
ATOM 6194 O O . PHE C 2 22 ? -55.905 8.757 -66.365 1.000 31.353 20 PHE CCC O 1
ATOM 6211 N N . TYR C 2 23 ? -54.655 10.309 -65.241 1.000 30.452 21 TYR CCC N 1
ATOM 6212 C CA . TYR C 2 23 ? -54.625 11.301 -66.331 1.000 30.739 21 TYR CCC CA 1
ATOM 6213 C C . TYR C 2 23 ? -53.774 10.770 -67.484 1.000 30.625 21 TYR CCC C 1
ATOM 6214 O O . TYR C 2 23 ? -54.142 10.949 -68.640 1.000 31.118 21 TYR CCC O 1
ATOM 6232 N N . PHE C 2 24 ? -52.656 10.094 -67.201 1.000 27.555 22 PHE CCC N 1
ATOM 6233 C CA . PHE C 2 24 ? -51.724 9.708 -68.282 1.000 27.738 22 PHE CCC CA 1
ATOM 6234 C C . PHE C 2 24 ? -52.357 8.624 -69.155 1.000 26.849 22 PHE CCC C 1
ATOM 6235 O O . PHE C 2 24 ? -52.005 8.530 -70.339 1.000 28.933 22 PHE CCC O 1
ATOM 6252 N N . SER C 2 25 ? -53.230 7.795 -68.584 1.000 30.253 23 SER CCC N 1
ATOM 6253 C CA . SER C 2 25 ? -53.970 6.758 -69.350 1.000 32.297 23 SER CCC CA 1
ATOM 6254 C C . SER C 2 25 ? -54.587 7.367 -70.619 1.000 33.115 23 SER CCC C 1
ATOM 6255 O O . SER C 2 25 ? -54.520 6.733 -71.673 1.000 38.120 23 SER CCC O 1
ATOM 6263 N N . ARG C 2 26 ? -55.107 8.580 -70.568 1.000 30.416 24 ARG CCC N 1
ATOM 6264 C CA . ARG C 2 26 ? -55.782 9.134 -71.794 1.000 31.488 24 ARG CCC CA 1
ATOM 6265 C C . ARG C 2 26 ? -54.790 9.829 -72.725 1.000 32.978 24 ARG CCC C 1
ATOM 6266 O O . ARG C 2 26 ? -55.197 10.260 -73.808 1.000 29.883 24 ARG CCC O 1
ATOM 6287 N N . LEU C 2 27 ? -53.510 9.855 -72.369 1.000 28.623 25 LEU CCC N 1
ATOM 6288 C CA . LEU C 2 27 ? -52.458 10.502 -73.191 1.000 27.062 25 LEU CCC CA 1
ATOM 6289 C C . LEU C 2 27 ? -51.458 9.478 -73.731 1.000 25.288 25 LEU CCC C 1
ATOM 6290 O O . LEU C 2 27 ? -50.606 9.861 -74.555 1.000 26.481 25 LEU CCC O 1
ATOM 6306 N N . SER C 2 28 ? -51.475 8.217 -73.254 1.000 27.304 26 SER CCC N 1
ATOM 6307 C CA . SER C 2 28 ? -50.299 7.314 -73.344 1.000 27.235 26 SER CCC CA 1
ATOM 6308 C C . SER C 2 28 ? -49.995 6.909 -74.778 1.000 31.144 26 SER CCC C 1
ATOM 6309 O O . SER C 2 28 ? -48.842 6.469 -75.016 1.000 28.237 26 SER CCC O 1
ATOM 6317 N N . HIS C 2 29 ? -50.969 7.078 -75.701 1.000 27.562 27 HIS CCC N 1
ATOM 6318 C CA . HIS C 2 29 ? -50.794 6.742 -77.134 1.000 30.396 27 HIS CCC CA 1
ATOM 6319 C C . HIS C 2 29 ? -50.158 7.874 -77.945 1.000 28.507 27 HIS CCC C 1
ATOM 6320 O O . HIS C 2 29 ? -49.806 7.646 -79.102 1.000 29.010 27 HIS CCC O 1
ATOM 6335 N N . LEU C 2 30 ? -50.037 9.070 -77.386 1.000 26.544 28 LEU CCC N 1
ATOM 6336 C CA . LEU C 2 30 ? -49.575 10.266 -78.129 1.000 27.209 28 LEU CCC CA 1
ATOM 6337 C C . LEU C 2 30 ? -48.046 10.296 -78.132 1.000 27.386 28 LEU CCC C 1
ATOM 6338 O O . LEU C 2 30 ? -47.443 10.398 -77.059 1.000 27.719 28 LEU CCC O 1
ATOM 6354 N N . PRO C 2 31 ? -47.377 10.347 -79.298 1.000 25.708 29 PRO CCC N 1
ATOM 6355 C CA . PRO C 2 31 ? -45.950 10.665 -79.331 1.000 28.121 29 PRO CCC CA 1
ATOM 6356 C C . PRO C 2 31 ? -45.697 11.966 -78.545 1.000 28.769 29 PRO CCC C 1
ATOM 6357 O O . PRO C 2 31 ? -46.453 12.942 -78.650 1.000 25.431 29 PRO CCC O 1
ATOM 6368 N N . TRP C 2 32 ? -44.640 11.925 -77.743 1.000 25.447 30 TRP CCC N 1
ATOM 6369 C CA . TRP C 2 32 ? -44.144 13.034 -76.885 1.000 24.402 30 TRP CCC CA 1
ATOM 6370 C C . TRP C 2 32 ? -44.987 13.200 -75.621 1.000 25.118 30 TRP CCC C 1
ATOM 6371 O O . TRP C 2 32 ? -44.762 14.183 -74.883 1.000 26.726 30 TRP CCC O 1
ATOM 6392 N N . ALA C 2 33 ? -45.879 12.272 -75.312 1.000 22.587 31 ALA CCC N 1
ATOM 6393 C CA . ALA C 2 33 ? -46.501 12.186 -73.976 1.000 21.542 31 ALA CCC CA 1
ATOM 6394 C C . ALA C 2 33 ? -45.505 11.467 -73.048 1.000 24.364 31 ALA CCC C 1
ATOM 6395 O O . ALA C 2 33 ? -44.998 10.406 -73.426 1.000 24.145 31 ALA CCC O 1
ATOM 6402 N N . MET C 2 34 ? -45.224 12.043 -71.894 1.000 24.020 32 MET CCC N 1
ATOM 6403 C CA . MET C 2 34 ? -44.174 11.501 -70.996 1.000 23.410 32 MET CCC CA 1
ATOM 6404 C C . MET C 2 34 ? -44.659 11.574 -69.566 1.000 23.435 32 MET CCC C 1
ATOM 6405 O O . MET C 2 34 ? -45.299 12.542 -69.174 1.000 23.424 32 MET CCC O 1
ATOM 6419 N N . LEU C 2 35 ? -44.285 10.541 -68.816 1.000 24.339 33 LEU CCC N 1
ATOM 6420 C CA . LEU C 2 35 ? -44.595 10.396 -67.379 1.000 24.696 33 LEU CCC CA 1
ATOM 6421 C C . LEU C 2 35 ? -43.303 10.115 -66.614 1.000 22.211 33 LEU CCC C 1
ATOM 6422 O O . LEU C 2 35 ? -42.621 9.136 -66.971 1.000 24.461 33 LEU CCC O 1
ATOM 6438 N N . LEU C 2 36 ? -43.017 10.930 -65.585 1.000 23.682 34 LEU CCC N 1
ATOM 6439 C CA . LEU C 2 36 ? -42.019 10.566 -64.551 1.000 22.565 34 LEU CCC CA 1
ATOM 6440 C C . LEU C 2 36 ? -42.828 10.163 -63.322 1.000 23.576 34 LEU CCC C 1
ATOM 6441 O O . LEU C 2 36 ? -43.707 10.933 -62.896 1.000 23.793 34 LEU CCC O 1
ATOM 6457 N N . HIS C 2 37 ? -42.593 8.965 -62.800 1.000 22.500 35 HIS CCC N 1
ATOM 6458 C CA . HIS C 2 37 ? -43.420 8.406 -61.718 1.000 22.379 35 HIS CCC CA 1
ATOM 6459 C C . HIS C 2 37 ? -42.485 7.977 -60.580 1.000 22.753 35 HIS CCC C 1
ATOM 6460 O O . HIS C 2 37 ? -41.499 7.298 -60.861 1.000 22.455 35 HIS CCC O 1
ATOM 6475 N N . SER C 2 38 ? -42.847 8.344 -59.345 1.000 22.703 36 SER CCC N 1
ATOM 6476 C CA . SER C 2 38 ? -42.042 7.953 -58.147 1.000 25.235 36 SER CCC CA 1
ATOM 6477 C C . SER C 2 38 ? -42.405 6.528 -57.668 1.000 25.793 36 SER CCC C 1
ATOM 6478 O O . SER C 2 38 ? -41.848 6.096 -56.641 1.000 25.685 36 SER CCC O 1
ATOM 6486 N N . GLY C 2 39 ? -43.184 5.760 -58.446 1.000 24.372 37 GLY CCC N 1
ATOM 6487 C CA . GLY C 2 39 ? -43.419 4.324 -58.221 1.000 26.827 37 GLY CCC CA 1
ATOM 6488 C C . GLY C 2 39 ? -44.262 4.038 -56.985 1.000 25.363 37 GLY CCC C 1
ATOM 6489 O O . GLY C 2 39 ? -44.239 2.871 -56.551 1.000 26.624 37 GLY CCC O 1
ATOM 6493 N N . TYR C 2 40 ? -44.934 5.050 -56.448 1.000 24.862 38 TYR CCC N 1
ATOM 6494 C CA . TYR C 2 40 ? -45.660 5.015 -55.162 1.000 28.146 38 TYR CCC CA 1
ATOM 6495 C C . TYR C 2 40 ? -44.687 4.564 -54.057 1.000 31.636 38 TYR CCC C 1
ATOM 6496 O O . TYR C 2 40 ? -45.100 3.908 -53.096 1.000 30.364 38 TYR CCC O 1
ATOM 6514 N N . ALA C 2 41 ? -43.381 4.823 -54.213 1.000 28.293 39 ALA CCC N 1
ATOM 6515 C CA . ALA C 2 41 ? -42.353 4.249 -53.312 1.000 29.840 39 ALA CCC CA 1
ATOM 6516 C C . ALA C 2 41 ? -42.417 4.967 -51.972 1.000 25.905 39 ALA CCC C 1
ATOM 6517 O O . ALA C 2 41 ? -42.718 6.195 -51.924 1.000 29.273 39 ALA CCC O 1
ATOM 6524 N N . ASP C 2 42 ? -42.122 4.228 -50.907 1.000 28.819 40 ASP CCC N 1
ATOM 6525 C CA . ASP C 2 42 ? -41.824 4.820 -49.582 1.000 28.978 40 ASP CCC CA 1
ATOM 6526 C C . ASP C 2 42 ? -40.305 4.971 -49.533 1.000 25.980 40 ASP CCC C 1
ATOM 6527 O O . ASP C 2 42 ? -39.615 3.967 -49.351 1.000 27.468 40 ASP CCC O 1
ATOM 6536 N N . HIS C 2 43 ? -39.821 6.147 -49.887 1.000 26.056 41 HIS CCC N 1
ATOM 6537 C CA . HIS C 2 43 ? -38.386 6.400 -50.142 1.000 27.428 41 HIS CCC CA 1
ATOM 6538 C C . HIS C 2 43 ? -38.135 7.879 -49.934 1.000 26.653 41 HIS CCC C 1
ATOM 6539 O O . HIS C 2 43 ? -38.990 8.708 -50.198 1.000 25.677 41 HIS CCC O 1
ATOM 6554 N N . PRO C 2 44 ? -36.922 8.284 -49.511 1.000 24.959 42 PRO CCC N 1
ATOM 6555 C CA . PRO C 2 44 ? -36.648 9.686 -49.280 1.000 25.359 42 PRO CCC CA 1
ATOM 6556 C C . PRO C 2 44 ? -36.796 10.594 -50.517 1.000 25.488 42 PRO CCC C 1
ATOM 6557 O O . PRO C 2 44 ? -37.039 11.759 -50.329 1.000 25.692 42 PRO CCC O 1
ATOM 6568 N N . TYR C 2 45 ? -36.639 10.031 -51.703 1.000 26.394 43 TYR CCC N 1
ATOM 6569 C CA . TYR C 2 45 ? -36.688 10.789 -52.992 1.000 24.135 43 TYR CCC CA 1
ATOM 6570 C C . TYR C 2 45 ? -37.810 10.238 -53.875 1.000 26.503 43 TYR CCC C 1
ATOM 6571 O O . TYR C 2 45 ? -37.751 10.269 -55.131 1.000 24.167 43 TYR CCC O 1
ATOM 6589 N N . SER C 2 46 ? -38.924 9.906 -53.225 1.000 25.239 44 SER CCC N 1
ATOM 6590 C CA . SER C 2 46 ? -40.237 9.614 -53.855 1.000 25.520 44 SER CCC CA 1
ATOM 6591 C C . SER C 2 46 ? -41.222 10.651 -53.344 1.000 30.599 44 SER CCC C 1
ATOM 6592 O O . SER C 2 46 ? -41.563 10.605 -52.131 1.000 31.356 44 SER CCC O 1
ATOM 6600 N N . ARG C 2 47 ? -41.540 11.649 -54.143 1.000 26.707 45 ARG CCC N 1
ATOM 6601 C CA . ARG C 2 47 ? -42.457 12.746 -53.795 1.000 27.968 45 ARG CCC CA 1
ATOM 6602 C C . ARG C 2 47 ? -43.291 13.076 -55.032 1.000 26.942 45 ARG CCC C 1
ATOM 6603 O O . ARG C 2 47 ? -44.511 13.223 -54.875 1.000 26.854 45 ARG CCC O 1
ATOM 6624 N N . PHE C 2 48 ? -42.668 13.205 -56.203 1.000 25.443 46 PHE CCC N 1
ATOM 6625 C CA . PHE C 2 48 ? -43.362 13.826 -57.363 1.000 24.564 46 PHE CCC CA 1
ATOM 6626 C C . PHE C 2 48 ? -43.618 12.804 -58.465 1.000 25.432 46 PHE CCC C 1
ATOM 6627 O O . PHE C 2 48 ? -42.766 11.924 -58.762 1.000 23.666 46 PHE CCC O 1
ATOM 6644 N N . ASP C 2 49 ? -44.800 12.929 -59.083 1.000 23.563 47 ASP CCC N 1
ATOM 6645 C CA . ASP C 2 49 ? -45.058 12.326 -60.422 1.000 24.475 47 ASP CCC CA 1
ATOM 6646 C C . ASP C 2 49 ? -45.267 13.528 -61.342 1.000 24.894 47 ASP CCC C 1
ATOM 6647 O O . ASP C 2 49 ? -45.877 14.517 -60.913 1.000 25.290 47 ASP CCC O 1
ATOM 6656 N N . ILE C 2 50 ? -44.807 13.455 -62.587 1.000 25.867 48 ILE CCC N 1
ATOM 6657 C CA . ILE C 2 50 ? -44.866 14.608 -63.531 1.000 25.520 48 ILE CCC CA 1
ATOM 6658 C C . ILE C 2 50 ? -45.381 14.076 -64.866 1.000 25.276 48 ILE CCC C 1
ATOM 6659 O O . ILE C 2 50 ? -44.834 13.081 -65.367 1.000 25.242 48 ILE CCC O 1
ATOM 6675 N N . VAL C 2 51 ? -46.388 14.747 -65.408 1.000 24.097 49 VAL CCC N 1
ATOM 6676 C CA . VAL C 2 51 ? -47.001 14.415 -66.730 1.000 23.273 49 VAL CCC CA 1
ATOM 6677 C C . VAL C 2 51 ? -46.871 15.604 -67.667 1.000 23.454 49 VAL CCC C 1
ATOM 6678 O O . VAL C 2 51 ? -47.218 16.722 -67.274 1.000 25.186 49 VAL CCC O 1
ATOM 6691 N N . VAL C 2 52 ? -46.423 15.345 -68.889 1.000 21.769 50 VAL CCC N 1
ATOM 6692 C CA . VAL C 2 52 ? -46.347 16.345 -69.982 1.000 23.440 50 VAL CCC CA 1
ATOM 6693 C C . VAL C 2 52 ? -46.841 15.690 -71.267 1.000 24.442 50 VAL CCC C 1
ATOM 6694 O O . VAL C 2 52 ? -46.816 14.433 -71.391 1.000 23.533 50 VAL CCC O 1
ATOM 6707 N N . ALA C 2 53 ? -47.257 16.525 -72.204 1.000 25.585 51 ALA CCC N 1
ATOM 6708 C CA . ALA C 2 53 ? -47.612 16.100 -73.570 1.000 23.145 51 ALA CCC CA 1
ATOM 6709 C C . ALA C 2 53 ? -47.760 17.351 -74.441 1.000 23.760 51 ALA CCC C 1
ATOM 6710 O O . ALA C 2 53 ? -47.729 18.472 -73.882 1.000 25.535 51 ALA CCC O 1
ATOM 6717 N N . GLU C 2 54 ? -47.833 17.165 -75.750 1.000 24.877 52 GLU CCC N 1
ATOM 6718 C CA . GLU C 2 54 ? -48.043 18.284 -76.708 1.000 25.410 52 GLU CCC CA 1
ATOM 6719 C C . GLU C 2 54 ? -46.928 19.312 -76.553 1.000 26.781 52 GLU CCC C 1
ATOM 6720 O O . GLU C 2 54 ? -47.151 20.492 -76.187 1.000 27.595 52 GLU CCC O 1
ATOM 6732 N N . PRO C 2 55 ? -45.677 18.930 -76.880 1.000 25.669 53 PRO CCC N 1
ATOM 6733 C CA . PRO C 2 55 ? -44.557 19.854 -76.773 1.000 26.331 53 PRO CCC CA 1
ATOM 6734 C C . PRO C 2 55 ? -44.666 20.988 -77.795 1.000 28.643 53 PRO CCC C 1
ATOM 6735 O O . PRO C 2 55 ? -45.253 20.792 -78.888 1.000 27.114 53 PRO CCC O 1
ATOM 6746 N N . ILE C 2 56 ? -44.144 22.144 -77.426 1.000 27.675 54 ILE CCC N 1
ATOM 6747 C CA . ILE C 2 56 ? -44.069 23.293 -78.380 1.000 28.405 54 ILE CCC CA 1
ATOM 6748 C C . ILE C 2 56 ? -42.858 23.127 -79.311 1.000 31.057 54 ILE CCC C 1
ATOM 6749 O O . ILE C 2 56 ? -42.822 23.738 -80.381 1.000 31.531 54 ILE CCC O 1
ATOM 6765 N N . CYS C 2 57 ? -41.874 22.332 -78.946 1.000 27.848 55 CYS CCC N 1
ATOM 6766 C CA . CYS C 2 57 ? -40.643 22.091 -79.717 1.000 27.504 55 CYS CCC CA 1
ATOM 6767 C C . CYS C 2 57 ? -40.140 20.682 -79.378 1.000 27.339 55 CYS CCC C 1
ATOM 6768 O O . CYS C 2 57 ? -40.356 20.214 -78.241 1.000 26.223 55 CYS CCC O 1
ATOM 6776 N N . THR C 2 58 ? -39.565 20.002 -80.339 1.000 26.557 56 THR CCC N 1
ATOM 6777 C CA . THR C 2 58 ? -38.932 18.683 -80.126 1.000 25.215 56 THR CCC CA 1
ATOM 6778 C C . THR C 2 58 ? -37.483 18.716 -80.595 1.000 26.379 56 THR CCC C 1
ATOM 6779 O O . THR C 2 58 ? -37.139 19.433 -81.575 1.000 26.632 56 THR CCC O 1
ATOM 6790 N N . LEU C 2 59 ? -36.642 17.918 -79.941 1.000 26.719 57 LEU CCC N 1
ATOM 6791 C CA . LEU C 2 59 ? -35.222 17.736 -80.336 1.000 25.674 57 LEU CCC CA 1
ATOM 6792 C C . LEU C 2 59 ? -34.983 16.247 -80.459 1.000 28.247 57 LEU CCC C 1
ATOM 6793 O O . LEU C 2 59 ? -35.251 15.510 -79.484 1.000 25.988 57 LEU CCC O 1
ATOM 6809 N N . THR C 2 60 ? -34.506 15.795 -81.620 1.000 25.286 58 THR CCC N 1
ATOM 6810 C CA . THR C 2 60 ? -34.210 14.379 -81.926 1.000 26.247 58 THR CCC CA 1
ATOM 6811 C C . THR C 2 60 ? -32.779 14.292 -82.421 1.000 29.252 58 THR CCC C 1
ATOM 6812 O O . THR C 2 60 ? -32.476 14.877 -83.466 1.000 27.278 58 THR CCC O 1
ATOM 6823 N N . THR C 2 61 ? -31.904 13.612 -81.697 1.000 25.666 59 THR CCC N 1
ATOM 6824 C CA . THR C 2 61 ? -30.494 13.392 -82.076 1.000 26.891 59 THR CCC CA 1
ATOM 6825 C C . THR C 2 61 ? -30.293 11.943 -82.516 1.000 27.813 59 THR CCC C 1
ATOM 6826 O O . THR C 2 61 ? -30.580 11.056 -81.725 1.000 26.831 59 THR CCC O 1
ATOM 6837 N N . PHE C 2 62 ? -29.761 11.738 -83.742 1.000 28.139 60 PHE CCC N 1
ATOM 6838 C CA . PHE C 2 62 ? -29.227 10.438 -84.213 1.000 30.451 60 PHE CCC CA 1
ATOM 6839 C C . PHE C 2 62 ? -27.779 10.654 -84.617 1.000 30.219 60 PHE CCC C 1
ATOM 6840 O O . PHE C 2 62 ? -27.537 11.399 -85.619 1.000 30.396 60 PHE CCC O 1
ATOM 6857 N N . GLY C 2 63 ? -26.819 10.157 -83.843 1.000 31.178 61 GLY CCC N 1
ATOM 6858 C CA . GLY C 2 63 ? -25.394 10.337 -84.164 1.000 30.140 61 GLY CCC CA 1
ATOM 6859 C C . GLY C 2 63 ? -24.998 11.803 -84.196 1.000 33.955 61 GLY CCC C 1
ATOM 6860 O O . GLY C 2 63 ? -25.303 12.528 -83.222 1.000 29.115 61 GLY CCC O 1
ATOM 6864 N N . LYS C 2 64 ? -24.393 12.261 -85.298 1.000 32.456 62 LYS CCC N 1
ATOM 6865 C CA . LYS C 2 64 ? -23.868 13.655 -85.417 1.000 35.537 62 LYS CCC CA 1
ATOM 6866 C C . LYS C 2 64 ? -24.965 14.698 -85.659 1.000 29.188 62 LYS CCC C 1
ATOM 6867 O O . LYS C 2 64 ? -24.661 15.905 -85.560 1.000 34.786 62 LYS CCC O 1
ATOM 6886 N N . GLU C 2 65 ? -26.198 14.295 -85.940 1.000 31.071 63 GLU CCC N 1
ATOM 6887 C CA . GLU C 2 65 ? -27.263 15.249 -86.342 1.000 33.531 63 GLU CCC CA 1
ATOM 6888 C C . GLU C 2 65 ? -28.360 15.358 -85.267 1.000 30.192 63 GLU CCC C 1
ATOM 6889 O O . GLU C 2 65 ? -28.963 14.327 -84.899 1.000 31.811 63 GLU CCC O 1
ATOM 6901 N N . THR C 2 66 ? -28.708 16.584 -84.927 1.000 26.946 64 THR CCC N 1
ATOM 6902 C CA . THR C 2 66 ? -29.910 16.925 -84.110 1.000 28.412 64 THR CCC CA 1
ATOM 6903 C C . THR C 2 66 ? -30.907 17.698 -84.979 1.000 32.828 64 THR CCC C 1
ATOM 6904 O O . THR C 2 66 ? -30.485 18.648 -85.654 1.000 29.361 64 THR CCC O 1
ATOM 6915 N N . VAL C 2 67 ? -32.152 17.257 -84.999 1.000 29.059 65 VAL CCC N 1
ATOM 6916 C CA . VAL C 2 67 ? -33.273 17.920 -85.703 1.000 30.481 65 VAL CCC CA 1
ATOM 6917 C C . VAL C 2 67 ? -34.123 18.606 -84.640 1.000 32.040 65 VAL CCC C 1
ATOM 6918 O O . VAL C 2 67 ? -34.610 17.932 -83.700 1.000 28.123 65 VAL CCC O 1
ATOM 6931 N N . VAL C 2 68 ? -34.261 19.917 -84.759 1.000 28.719 66 VAL CCC N 1
ATOM 6932 C CA . VAL C 2 68 ? -35.070 20.763 -83.855 1.000 30.308 66 VAL CCC CA 1
ATOM 6933 C C . VAL C 2 68 ? -36.336 21.141 -84.602 1.000 31.702 66 VAL CCC C 1
ATOM 6934 O O . VAL C 2 68 ? -36.234 21.842 -85.651 1.000 32.468 66 VAL CCC O 1
ATOM 6947 N N . SER C 2 69 ? -37.468 20.683 -84.112 1.000 29.005 67 SER CCC N 1
ATOM 6948 C CA . SER C 2 69 ? -38.776 20.836 -84.805 1.000 30.535 67 SER CCC CA 1
ATOM 6949 C C . SER C 2 69 ? -39.688 21.755 -84.002 1.000 36.262 67 SER CCC C 1
ATOM 6950 O O . SER C 2 69 ? -39.966 21.473 -82.817 1.000 33.155 67 SER CCC O 1
ATOM 6958 N N . GLU C 2 70 ? -40.119 22.877 -84.613 1.000 37.650 68 GLU CCC N 1
ATOM 6959 C CA . GLU C 2 70 ? -41.054 23.855 -83.993 1.000 41.417 68 GLU CCC CA 1
ATOM 6960 C C . GLU C 2 70 ? -42.121 24.198 -85.031 1.000 47.779 68 GLU CCC C 1
ATOM 6961 O O . GLU C 2 70 ? -41.921 23.816 -86.188 1.000 46.640 68 GLU CCC O 1
ATOM 6973 N N . SER C 2 71 ? -43.221 24.808 -84.596 1.000 54.231 69 SER CCC N 1
ATOM 6974 C CA . SER C 2 71 ? -44.393 25.161 -85.436 1.000 61.844 69 SER CCC CA 1
ATOM 6975 C C . SER C 2 71 ? -43.880 25.720 -86.772 1.000 63.281 69 SER CCC C 1
ATOM 6976 O O . SER C 2 71 ? -43.218 26.791 -86.756 1.000 58.242 69 SER CCC O 1
ATOM 6984 N N . GLU C 2 72 ? -44.085 24.960 -87.855 1.000 69.075 70 GLU CCC N 1
ATOM 6985 C CA . GLU C 2 72 ? -43.677 25.329 -89.242 1.000 86.623 70 GLU CCC CA 1
ATOM 6986 C C . GLU C 2 72 ? -42.219 25.833 -89.226 1.000 86.202 70 GLU CCC C 1
ATOM 6987 O O . GLU C 2 72 ? -41.969 26.969 -89.694 1.000 86.649 70 GLU CCC O 1
ATOM 6999 N N . LYS C 2 73 ? -41.288 25.031 -88.692 1.000 71.906 71 LYS CCC N 1
ATOM 7000 C CA . LYS C 2 73 ? -39.826 25.318 -88.753 1.000 61.678 71 LYS CCC CA 1
ATOM 7001 C C . LYS C 2 73 ? -39.041 24.096 -88.268 1.000 54.376 71 LYS CCC C 1
ATOM 7002 O O . LYS C 2 73 ? -39.323 23.614 -87.161 1.000 51.561 71 LYS CCC O 1
ATOM 7021 N N . ARG C 2 74 ? -38.114 23.612 -89.082 1.000 43.196 72 ARG CCC N 1
ATOM 7022 C CA . ARG C 2 74 ? -37.323 22.380 -88.839 1.000 43.335 72 ARG CCC CA 1
ATOM 7023 C C . ARG C 2 74 ? -35.879 22.753 -89.145 1.000 46.437 72 ARG CCC C 1
ATOM 7024 O O . ARG C 2 74 ? -35.656 23.294 -90.230 1.000 48.540 72 ARG CCC O 1
ATOM 7045 N N . THR C 2 75 ? -34.962 22.583 -88.188 1.000 37.881 73 THR CCC N 1
ATOM 7046 C CA . THR C 2 75 ? -33.526 22.939 -88.280 1.000 36.606 73 THR CCC CA 1
ATOM 7047 C C . THR C 2 75 ? -32.725 21.675 -87.986 1.000 41.357 73 THR CCC C 1
ATOM 7048 O O . THR C 2 75 ? -33.128 20.915 -87.060 1.000 38.578 73 THR CCC O 1
ATOM 7059 N N . THR C 2 76 ? -31.676 21.433 -88.764 1.000 33.231 74 THR CCC N 1
ATOM 7060 C CA . THR C 2 76 ? -30.738 20.323 -88.533 1.000 33.154 74 THR CCC CA 1
ATOM 7061 C C . THR C 2 76 ? -29.380 20.915 -88.177 1.000 34.821 74 THR CCC C 1
ATOM 7062 O O . THR C 2 76 ? -29.030 21.940 -88.764 1.000 37.439 74 THR CCC O 1
ATOM 7073 N N . THR C 2 77 ? -28.685 20.358 -87.187 1.000 33.042 75 THR CCC N 1
ATOM 7074 C CA . THR C 2 77 ? -27.393 20.897 -86.724 1.000 30.661 75 THR CCC CA 1
ATOM 7075 C C . THR C 2 77 ? -26.490 19.748 -86.302 1.000 33.518 75 THR CCC C 1
ATOM 7076 O O . THR C 2 77 ? -27.003 18.757 -85.704 1.000 32.746 75 THR CCC O 1
ATOM 7087 N N . THR C 2 78 ? -25.178 19.902 -86.514 1.000 30.398 76 THR CCC N 1
ATOM 7088 C CA . THR C 2 78 ? -24.134 18.983 -85.994 1.000 31.253 76 THR CCC CA 1
ATOM 7089 C C . THR C 2 78 ? -23.585 19.472 -84.651 1.000 31.142 76 THR CCC C 1
ATOM 7090 O O . THR C 2 78 ? -22.700 18.768 -84.116 1.000 32.816 76 THR CCC O 1
ATOM 7101 N N . ASP C 2 79 ? -24.103 20.571 -84.096 1.000 31.811 77 ASP CCC N 1
ATOM 7102 C CA . ASP C 2 79 ? -23.559 21.156 -82.841 1.000 31.101 77 ASP CCC CA 1
ATOM 7103 C C . ASP C 2 79 ? -23.828 20.201 -81.653 1.000 30.811 77 ASP CCC C 1
ATOM 7104 O O . ASP C 2 79 ? -24.706 19.299 -81.738 1.000 31.141 77 ASP CCC O 1
ATOM 7113 N N . ASP C 2 80 ? -23.027 20.338 -80.611 1.000 32.374 78 ASP CCC N 1
ATOM 7114 C CA . ASP C 2 80 ? -23.162 19.583 -79.339 1.000 30.485 78 ASP CCC CA 1
ATOM 7115 C C . ASP C 2 80 ? -24.644 19.551 -78.948 1.000 26.995 78 ASP CCC C 1
ATOM 7116 O O . ASP C 2 80 ? -25.292 20.576 -78.818 1.000 26.184 78 ASP CCC O 1
ATOM 7125 N N . PRO C 2 81 ? -25.261 18.368 -78.761 1.000 25.781 79 PRO CCC N 1
ATOM 7126 C CA . PRO C 2 81 ? -26.701 18.306 -78.526 1.000 27.503 79 PRO CCC CA 1
ATOM 7127 C C . PRO C 2 81 ? -27.199 18.964 -77.249 1.000 25.141 79 PRO CCC C 1
ATOM 7128 O O . PRO C 2 81 ? -28.335 19.454 -77.212 1.000 25.281 79 PRO CCC O 1
ATOM 7139 N N . LEU C 2 82 ? -26.386 18.960 -76.199 1.000 26.552 80 LEU CCC N 1
ATOM 7140 C CA . LEU C 2 82 ? -26.801 19.624 -74.942 1.000 26.584 80 LEU CCC CA 1
ATOM 7141 C C . LEU C 2 82 ? -26.618 21.141 -75.042 1.000 25.793 80 LEU CCC C 1
ATOM 7142 O O . LEU C 2 82 ? -27.389 21.852 -74.415 1.000 27.124 80 LEU CCC O 1
ATOM 7158 N N . GLN C 2 83 ? -25.665 21.610 -75.834 1.000 27.178 81 GLN CCC N 1
ATOM 7159 C CA . GLN C 2 83 ? -25.540 23.073 -76.140 1.000 31.353 81 GLN CCC CA 1
ATOM 7160 C C . GLN C 2 83 ? -26.772 23.512 -76.943 1.000 26.670 81 GLN CCC C 1
ATOM 7161 O O . GLN C 2 83 ? -27.360 24.561 -76.648 1.000 28.676 81 GLN CCC O 1
ATOM 7175 N N . VAL C 2 84 ? -27.201 22.710 -77.900 1.000 27.979 82 VAL CCC N 1
ATOM 7176 C CA . VAL C 2 84 ? -28.409 23.015 -78.736 1.000 29.297 82 VAL CCC CA 1
ATOM 7177 C C . VAL C 2 84 ? -29.627 23.033 -77.817 1.000 29.015 82 VAL CCC C 1
ATOM 7178 O O . VAL C 2 84 ? -30.424 23.972 -77.894 1.000 27.592 82 VAL CCC O 1
ATOM 7191 N N . LEU C 2 85 ? -29.762 22.027 -76.932 1.000 28.207 83 LEU CCC N 1
ATOM 7192 C CA . LEU C 2 85 ? -30.882 21.988 -75.967 1.000 26.674 83 LEU CCC CA 1
ATOM 7193 C C . LEU C 2 85 ? -30.884 23.246 -75.093 1.000 25.648 83 LEU CCC C 1
ATOM 7194 O O . LEU C 2 85 ? -31.939 23.832 -74.905 1.000 25.517 83 LEU CCC O 1
ATOM 7210 N N . GLN C 2 86 ? -29.743 23.678 -74.576 1.000 24.416 84 GLN CCC N 1
ATOM 7211 C CA . GLN C 2 86 ? -29.737 24.884 -73.690 1.000 26.081 84 GLN CCC CA 1
ATOM 7212 C C . GLN C 2 86 ? -30.130 26.117 -74.524 1.000 24.819 84 GLN CCC C 1
ATOM 7213 O O . GLN C 2 86 ? -30.833 26.991 -74.017 1.000 26.979 84 GLN CCC O 1
ATOM 7227 N N . GLN C 2 87 ? -29.681 26.208 -75.772 1.000 28.368 85 GLN CCC N 1
ATOM 7228 C CA . GLN C 2 87 ? -30.034 27.356 -76.665 1.000 27.000 85 GLN CCC CA 1
ATOM 7229 C C . GLN C 2 87 ? -31.553 27.404 -76.847 1.000 26.328 85 GLN CCC C 1
ATOM 7230 O O . GLN C 2 87 ? -32.146 28.522 -76.825 1.000 28.779 85 GLN CCC O 1
ATOM 7244 N N . VAL C 2 88 ? -32.186 26.246 -77.112 1.000 28.166 86 VAL CCC N 1
ATOM 7245 C CA . VAL C 2 88 ? -33.663 26.154 -77.293 1.000 28.174 86 VAL CCC CA 1
ATOM 7246 C C . VAL C 2 88 ? -34.355 26.584 -75.998 1.000 27.703 86 VAL CCC C 1
ATOM 7247 O O . VAL C 2 88 ? -35.323 27.384 -75.992 1.000 29.342 86 VAL CCC O 1
ATOM 7260 N N . LEU C 2 89 ? -33.880 26.103 -74.839 1.000 27.256 87 LEU CCC N 1
ATOM 7261 C CA . LEU C 2 89 ? -34.464 26.519 -73.556 1.000 25.032 87 LEU CCC CA 1
ATOM 7262 C C . LEU C 2 89 ? -34.359 28.041 -73.384 1.000 25.399 87 LEU CCC C 1
ATOM 7263 O O . LEU C 2 89 ? -35.359 28.675 -72.990 1.000 28.567 87 LEU CCC O 1
ATOM 7279 N N . ASP C 2 90 ? -33.194 28.596 -73.623 1.000 26.559 88 ASP CCC N 1
ATOM 7280 C CA . ASP C 2 90 ? -32.946 30.045 -73.433 1.000 29.105 88 ASP CCC CA 1
ATOM 7281 C C . ASP C 2 90 ? -33.886 30.845 -74.348 1.000 31.448 88 ASP CCC C 1
ATOM 7282 O O . ASP C 2 90 ? -34.445 31.843 -73.884 1.000 29.761 88 ASP CCC O 1
ATOM 7291 N N . ARG C 2 91 ? -34.044 30.411 -75.606 1.000 33.233 89 ARG CCC N 1
ATOM 7292 C CA . ARG C 2 91 ? -34.806 31.184 -76.637 1.000 33.789 89 ARG CCC CA 1
ATOM 7293 C C . ARG C 2 91 ? -36.293 31.170 -76.325 1.000 38.599 89 ARG CCC C 1
ATOM 7294 O O . ARG C 2 91 ? -37.017 32.016 -76.916 1.000 39.988 89 ARG CCC O 1
ATOM 7315 N N . ALA C 2 92 ? -36.786 30.255 -75.495 1.000 30.629 90 ALA CCC N 1
ATOM 7316 C CA . ALA C 2 92 ? -38.203 30.242 -75.076 1.000 33.296 90 ALA CCC CA 1
ATOM 7317 C C . ALA C 2 92 ? -38.525 31.539 -74.313 1.000 32.645 90 ALA CCC C 1
ATOM 7318 O O . ALA C 2 92 ? -39.725 31.859 -74.199 1.000 37.157 90 ALA CCC O 1
ATOM 7325 N N . ASP C 2 93 ? -37.513 32.197 -73.720 1.000 35.573 91 ASP CCC N 1
ATOM 7326 C CA . ASP C 2 93 ? -37.659 33.429 -72.891 1.000 40.149 91 ASP CCC CA 1
ATOM 7327 C C . ASP C 2 93 ? -38.707 33.183 -71.793 1.000 38.191 91 ASP CCC C 1
ATOM 7328 O O . ASP C 2 93 ? -39.603 34.032 -71.556 1.000 37.657 91 ASP CCC O 1
ATOM 7337 N N . ILE C 2 94 ? -38.597 32.055 -71.099 1.000 31.731 92 ILE CCC N 1
ATOM 7338 C CA . ILE C 2 94 ? -39.411 31.723 -69.913 1.000 30.135 92 ILE CCC CA 1
ATOM 7339 C C . ILE C 2 94 ? -38.409 31.524 -68.772 1.000 30.523 92 ILE CCC C 1
ATOM 7340 O O . ILE C 2 94 ? -37.638 30.549 -68.811 1.000 29.072 92 ILE CCC O 1
ATOM 7356 N N . ARG C 2 95 ? -38.423 32.416 -67.787 1.000 30.692 93 ARG CCC N 1
ATOM 7357 C CA . ARG C 2 95 ? -37.308 32.522 -66.796 1.000 28.452 93 ARG CCC CA 1
ATOM 7358 C C . ARG C 2 95 ? -37.942 32.708 -65.424 1.000 31.416 93 ARG CCC C 1
ATOM 7359 O O . ARG C 2 95 ? -37.718 33.721 -64.791 1.000 32.769 93 ARG CCC O 1
ATOM 7380 N N . PRO C 2 96 ? -38.734 31.741 -64.919 1.000 29.987 94 PRO CCC N 1
ATOM 7381 C CA . PRO C 2 96 ? -39.382 31.873 -63.624 1.000 29.746 94 PRO CCC CA 1
ATOM 7382 C C . PRO C 2 96 ? -38.346 31.678 -62.504 1.000 31.316 94 PRO CCC C 1
ATOM 7383 O O . PRO C 2 96 ? -37.344 30.994 -62.708 1.000 32.043 94 PRO CCC O 1
ATOM 7394 N N . THR C 2 97 ? -38.667 32.189 -61.326 1.000 31.912 95 THR CCC N 1
ATOM 7395 C CA . THR C 2 97 ? -37.911 31.875 -60.089 1.000 34.214 95 THR CCC CA 1
ATOM 7396 C C . THR C 2 97 ? -38.243 30.430 -59.660 1.000 35.623 95 THR CCC C 1
ATOM 7397 O O . THR C 2 97 ? -39.360 29.902 -59.981 1.000 34.003 95 THR CCC O 1
ATOM 7408 N N . HIS C 2 98 ? -37.350 29.835 -58.893 1.000 31.494 96 HIS CCC N 1
ATOM 7409 C CA . HIS C 2 98 ? -37.561 28.488 -58.291 1.000 31.751 96 HIS CCC CA 1
ATOM 7410 C C . HIS C 2 98 ? -38.790 28.473 -57.368 1.000 33.675 96 HIS CCC C 1
ATOM 7411 O O . HIS C 2 98 ? -39.084 29.471 -56.665 1.000 31.052 96 HIS CCC O 1
ATOM 7426 N N . ASN C 2 99 ? -39.482 27.332 -57.328 1.000 28.842 97 ASN CCC N 1
ATOM 7427 C CA . ASN C 2 99 ? -40.577 27.009 -56.407 1.000 32.259 97 ASN CCC CA 1
ATOM 7428 C C . ASN C 2 99 ? -40.332 25.591 -55.886 1.000 33.028 97 ASN CCC C 1
ATOM 7429 O O . ASN C 2 99 ? -40.365 24.663 -56.687 1.000 29.680 97 ASN CCC O 1
ATOM 7440 N N . GLU C 2 100 ? -40.120 25.417 -54.576 1.000 35.713 98 GLU CCC N 1
ATOM 7441 C CA . GLU C 2 100 ? -39.785 24.085 -54.017 1.000 39.400 98 GLU CCC CA 1
ATOM 7442 C C . GLU C 2 100 ? -40.985 23.151 -54.163 1.000 34.416 98 GLU CCC C 1
ATOM 7443 O O . GLU C 2 100 ? -40.809 21.923 -54.107 1.000 37.427 98 GLU CCC O 1
ATOM 7455 N N . ASP C 2 101 ? -42.191 23.659 -54.383 1.000 33.139 99 ASP CCC N 1
ATOM 7456 C CA . ASP C 2 101 ? -43.337 22.749 -54.547 1.000 34.198 99 ASP CCC CA 1
ATOM 7457 C C . ASP C 2 101 ? -43.560 22.404 -56.031 1.000 28.782 99 ASP CCC C 1
ATOM 7458 O O . ASP C 2 101 ? -44.444 21.546 -56.313 1.000 29.337 99 ASP CCC O 1
ATOM 7467 N N . LEU C 2 102 ? -42.893 23.085 -56.963 1.000 29.253 100 LEU CCC N 1
ATOM 7468 C CA . LEU C 2 102 ? -43.070 22.814 -58.413 1.000 28.210 100 LEU CCC CA 1
ATOM 7469 C C . LEU C 2 102 ? -41.679 22.773 -59.023 1.000 27.213 100 LEU CCC C 1
ATOM 7470 O O . LEU C 2 102 ? -41.237 23.750 -59.621 1.000 27.485 100 LEU CCC O 1
ATOM 7486 N N . PRO C 2 103 ? -40.919 21.662 -58.826 1.000 29.747 101 PRO CCC N 1
ATOM 7487 C CA . PRO C 2 103 ? -39.495 21.654 -59.189 1.000 28.197 101 PRO CCC CA 1
ATOM 7488 C C . PRO C 2 103 ? -39.295 21.704 -60.711 1.000 27.507 101 PRO CCC C 1
ATOM 7489 O O . PRO C 2 103 ? -38.214 22.124 -61.144 1.000 27.939 101 PRO CCC O 1
ATOM 7500 N N . PHE C 2 104 ? -40.338 21.340 -61.470 1.000 26.197 102 PHE CCC N 1
ATOM 7501 C CA . PHE C 2 104 ? -40.362 21.472 -62.949 1.000 26.167 102 PHE CCC CA 1
ATOM 7502 C C . PHE C 2 104 ? -41.454 22.465 -63.334 1.000 26.952 102 PHE CCC C 1
ATOM 7503 O O . PHE C 2 104 ? -42.636 22.172 -62.987 1.000 29.594 102 PHE CCC O 1
ATOM 7520 N N . GLN C 2 105 ? -41.084 23.602 -63.920 1.000 27.609 103 GLN CCC N 1
ATOM 7521 C CA . GLN C 2 105 ? -42.059 24.684 -64.226 1.000 29.181 103 GLN CCC CA 1
ATOM 7522 C C . GLN C 2 105 ? -42.213 24.786 -65.743 1.000 26.679 103 GLN CCC C 1
ATOM 7523 O O . GLN C 2 105 ? -42.106 25.889 -66.327 1.000 28.681 103 GLN CCC O 1
ATOM 7537 N N . GLY C 2 106 ? -42.349 23.636 -66.391 1.000 26.705 104 GLY CCC N 1
ATOM 7538 C CA . GLY C 2 106 ? -42.102 23.590 -67.837 1.000 26.662 104 GLY CCC CA 1
ATOM 7539 C C . GLY C 2 106 ? -40.623 23.583 -68.150 1.000 26.897 104 GLY CCC C 1
ATOM 7540 O O . GLY C 2 106 ? -39.785 23.809 -67.237 1.000 26.836 104 GLY CCC O 1
ATOM 7544 N N . GLY C 2 107 ? -40.295 23.287 -69.395 1.000 24.686 105 GLY CCC N 1
ATOM 7545 C CA . GLY C 2 107 ? -38.936 23.126 -69.891 1.000 23.534 105 GLY CCC CA 1
ATOM 7546 C C . GLY C 2 107 ? -38.760 21.839 -70.686 1.000 26.064 105 GLY CCC C 1
ATOM 7547 O O . GLY C 2 107 ? -39.703 21.368 -71.283 1.000 25.396 105 GLY CCC O 1
ATOM 7551 N N . ALA C 2 108 ? -37.558 21.293 -70.659 1.000 24.875 106 ALA CCC N 1
ATOM 7552 C CA . ALA C 2 108 ? -37.167 20.103 -71.423 1.000 24.818 106 ALA CCC CA 1
ATOM 7553 C C . ALA C 2 108 ? -37.465 18.862 -70.589 1.000 26.334 106 ALA CCC C 1
ATOM 7554 O O . ALA C 2 108 ? -37.236 18.839 -69.364 1.000 24.166 106 ALA CCC O 1
ATOM 7561 N N . LEU C 2 109 ? -37.948 17.813 -71.242 1.000 22.849 107 LEU CCC N 1
ATOM 7562 C CA . LEU C 2 109 ? -38.185 16.512 -70.589 1.000 23.171 107 LEU CCC CA 1
ATOM 7563 C C . LEU C 2 109 ? -38.002 15.422 -71.621 1.000 24.980 107 LEU CCC C 1
ATOM 7564 O O . LEU C 2 109 ? -38.538 15.570 -72.739 1.000 24.792 107 LEU CCC O 1
ATOM 7580 N N . GLY C 2 110 ? -37.253 14.368 -71.304 1.000 22.188 108 GLY CCC N 1
ATOM 7581 C CA . GLY C 2 110 ? -37.166 13.179 -72.165 1.000 21.311 108 GLY CCC CA 1
ATOM 7582 C C . GLY C 2 110 ? -35.915 12.350 -71.900 1.000 24.651 108 GLY CCC C 1
ATOM 7583 O O . GLY C 2 110 ? -35.512 12.198 -70.734 1.000 22.795 108 GLY CCC O 1
ATOM 7587 N N . LEU C 2 111 ? -35.402 11.765 -72.970 1.000 22.758 109 LEU CCC N 1
ATOM 7588 C CA . LEU C 2 111 ? -34.414 10.686 -72.965 1.000 23.854 109 LEU CCC CA 1
ATOM 7589 C C . LEU C 2 111 ? -33.058 11.175 -73.453 1.000 22.651 109 LEU CCC C 1
ATOM 7590 O O . LEU C 2 111 ? -32.999 11.762 -74.572 1.000 25.165 109 LEU CCC O 1
ATOM 7606 N N . PHE C 2 112 ? -32.032 10.859 -72.672 1.000 22.386 110 PHE CCC N 1
ATOM 7607 C CA . PHE C 2 112 ? -30.601 10.960 -73.031 1.000 23.630 110 PHE CCC CA 1
ATOM 7608 C C . PHE C 2 112 ? -30.048 9.536 -73.103 1.000 23.995 110 PHE CCC C 1
ATOM 7609 O O . PHE C 2 112 ? -29.785 8.897 -72.079 1.000 23.556 110 PHE CCC O 1
ATOM 7626 N N . GLY C 2 113 ? -29.956 8.967 -74.292 1.000 24.949 111 GLY CCC N 1
ATOM 7627 C CA . GLY C 2 113 ? -29.547 7.562 -74.418 1.000 24.310 111 GLY CCC CA 1
ATOM 7628 C C . GLY C 2 113 ? -28.056 7.402 -74.208 1.000 23.226 111 GLY CCC C 1
ATOM 7629 O O . GLY C 2 113 ? -27.307 8.381 -74.325 1.000 24.671 111 GLY CCC O 1
ATOM 7633 N N . TYR C 2 114 ? -27.615 6.229 -73.776 1.000 23.752 112 TYR CCC N 1
ATOM 7634 C CA . TYR C 2 114 ? -26.200 5.930 -73.479 1.000 23.269 112 TYR CCC CA 1
ATOM 7635 C C . TYR C 2 114 ? -25.285 6.363 -74.638 1.000 25.436 112 TYR CCC C 1
ATOM 7636 O O . TYR C 2 114 ? -24.211 6.900 -74.439 1.000 26.007 112 TYR CCC O 1
ATOM 7654 N N . ASP C 2 115 ? -25.713 6.110 -75.875 1.000 25.841 113 ASP CCC N 1
ATOM 7655 C CA . ASP C 2 115 ? -24.825 6.354 -77.047 1.000 26.116 113 ASP CCC CA 1
ATOM 7656 C C . ASP C 2 115 ? -24.754 7.859 -77.384 1.000 28.919 113 ASP CCC C 1
ATOM 7657 O O . ASP C 2 115 ? -23.860 8.229 -78.182 1.000 28.077 113 ASP CCC O 1
ATOM 7666 N N . LEU C 2 116 ? -25.529 8.725 -76.723 1.000 27.923 114 LEU CCC N 1
ATOM 7667 C CA . LEU C 2 116 ? -25.241 10.167 -76.713 1.000 27.374 114 LEU CCC CA 1
ATOM 7668 C C . LEU C 2 116 ? -23.845 10.454 -76.155 1.000 26.155 114 LEU CCC C 1
ATOM 7669 O O . LEU C 2 116 ? -23.253 11.474 -76.534 1.000 28.155 114 LEU CCC O 1
ATOM 7685 N N . GLY C 2 117 ? -23.304 9.600 -75.297 1.000 25.391 115 GLY CCC N 1
ATOM 7686 C CA . GLY C 2 117 ? -21.954 9.786 -74.744 1.000 26.125 115 GLY CCC CA 1
ATOM 7687 C C . GLY C 2 117 ? -20.879 9.852 -75.819 1.000 30.099 115 GLY CCC C 1
ATOM 7688 O O . GLY C 2 117 ? -19.844 10.428 -75.516 1.000 30.011 115 GLY CCC O 1
ATOM 7692 N N . ARG C 2 118 ? -21.138 9.287 -76.989 1.000 31.577 116 ARG CCC N 1
ATOM 7693 C CA . ARG C 2 118 ? -20.186 9.280 -78.140 1.000 31.949 116 ARG CCC CA 1
ATOM 7694 C C . ARG C 2 118 ? -20.001 10.713 -78.658 1.000 33.692 116 ARG CCC C 1
ATOM 7695 O O . ARG C 2 118 ? -19.009 10.952 -79.364 1.000 32.367 116 ARG CCC O 1
ATOM 7716 N N . ARG C 2 119 ? -20.900 11.634 -78.322 1.000 28.634 117 ARG CCC N 1
ATOM 7717 C CA . ARG C 2 119 ? -20.761 13.068 -78.719 1.000 30.299 117 ARG CCC CA 1
ATOM 7718 C C . ARG C 2 119 ? -19.793 13.773 -77.776 1.000 34.696 117 ARG CCC C 1
ATOM 7719 O O . ARG C 2 119 ? -19.404 14.895 -78.102 1.000 32.838 117 ARG CCC O 1
ATOM 7740 N N . PHE C 2 120 ? -19.422 13.163 -76.642 1.000 33.589 118 PHE CCC N 1
ATOM 7741 C CA . PHE C 2 120 ? -18.644 13.856 -75.589 1.000 32.392 118 PHE CCC CA 1
ATOM 7742 C C . PHE C 2 120 ? -17.255 13.229 -75.419 1.000 32.345 118 PHE CCC C 1
ATOM 7743 O O . PHE C 2 120 ? -16.427 13.857 -74.759 1.000 34.844 118 PHE CCC O 1
ATOM 7760 N N . GLU C 2 121 ? -17.053 12.019 -75.916 1.000 32.406 119 GLU CCC N 1
ATOM 7761 C CA . GLU C 2 121 ? -15.760 11.283 -75.823 1.000 36.162 119 GLU CCC CA 1
ATOM 7762 C C . GLU C 2 121 ? -15.589 10.527 -77.128 1.000 40.461 119 GLU CCC C 1
ATOM 7763 O O . GLU C 2 121 ? -16.575 10.060 -77.683 1.000 37.237 119 GLU CCC O 1
ATOM 7775 N N . SER C 2 122 ? -14.345 10.320 -77.540 1.000 41.521 120 SER CCC N 1
ATOM 7776 C CA . SER C 2 122 ? -14.002 9.534 -78.745 1.000 42.851 120 SER CCC CA 1
ATOM 7777 C C . SER C 2 122 ? -13.933 8.063 -78.341 1.000 43.942 120 SER CCC C 1
ATOM 7778 O O . SER C 2 122 ? -13.059 7.719 -77.510 1.000 46.473 120 SER CCC O 1
ATOM 7786 N N . LEU C 2 123 ? -14.854 7.250 -78.860 1.000 38.926 121 LEU CCC N 1
ATOM 7787 C CA . LEU C 2 123 ? -15.006 5.827 -78.476 1.000 41.114 121 LEU CCC CA 1
ATOM 7788 C C . LEU C 2 123 ? -14.967 4.933 -79.706 1.000 43.977 121 LEU CCC C 1
ATOM 7789 O O . LEU C 2 123 ? -15.337 5.340 -80.800 1.000 38.285 121 LEU CCC O 1
ATOM 7805 N N . PRO C 2 124 ? -14.581 3.661 -79.535 1.000 46.131 122 PRO CCC N 1
ATOM 7806 C CA . PRO C 2 124 ? -14.542 2.731 -80.661 1.000 48.544 122 PRO CCC CA 1
ATOM 7807 C C . PRO C 2 124 ? -15.960 2.376 -81.129 1.000 51.834 122 PRO CCC C 1
ATOM 7808 O O . PRO C 2 124 ? -16.944 2.684 -80.429 1.000 41.363 122 PRO CCC O 1
ATOM 7819 N N . GLU C 2 125 ? -16.047 1.703 -82.282 1.000 41.556 123 GLU CCC N 1
ATOM 7820 C CA . GLU C 2 125 ? -17.324 1.415 -82.973 1.000 45.789 123 GLU CCC CA 1
ATOM 7821 C C . GLU C 2 125 ? -17.433 -0.075 -83.279 1.000 43.977 123 GLU CCC C 1
ATOM 7822 O O . GLU C 2 125 ? -17.701 -0.398 -84.430 1.000 46.392 123 GLU CCC O 1
ATOM 7834 N N . ILE C 2 126 ? -17.208 -0.938 -82.290 1.000 42.187 124 ILE CCC N 1
ATOM 7835 C CA . ILE C 2 126 ? -17.161 -2.416 -82.482 1.000 44.324 124 ILE CCC CA 1
ATOM 7836 C C . ILE C 2 126 ? -18.566 -2.985 -82.239 1.000 46.763 124 ILE CCC C 1
ATOM 7837 O O . ILE C 2 126 ? -19.043 -3.737 -83.064 1.000 39.717 124 ILE CCC O 1
ATOM 7853 N N . ALA C 2 127 ? -19.239 -2.609 -81.145 1.000 39.449 125 ALA CCC N 1
ATOM 7854 C CA . ALA C 2 127 ? -20.580 -3.134 -80.828 1.000 38.053 125 ALA CCC CA 1
ATOM 7855 C C . ALA C 2 127 ? -21.542 -2.751 -81.950 1.000 35.350 125 ALA CCC C 1
ATOM 7856 O O . ALA C 2 127 ? -21.445 -1.619 -82.466 1.000 38.066 125 ALA CCC O 1
ATOM 7863 N N . GLU C 2 128 ? -22.502 -3.623 -82.231 1.000 36.602 126 GLU CCC N 1
ATOM 7864 C CA . GLU C 2 128 ? -23.470 -3.441 -83.336 1.000 39.789 126 GLU CCC CA 1
ATOM 7865 C C . GLU C 2 128 ? -24.585 -2.463 -82.949 1.000 40.235 126 GLU CCC C 1
ATOM 7866 O O . GLU C 2 128 ? -25.180 -2.609 -81.843 1.000 35.180 126 GLU CCC O 1
ATOM 7878 N N . GLN C 2 129 ? -24.958 -1.594 -83.882 1.000 36.409 127 GLN CCC N 1
ATOM 7879 C CA . GLN C 2 129 ? -26.086 -0.646 -83.720 1.000 36.754 127 GLN CCC CA 1
ATOM 7880 C C . GLN C 2 129 ? -27.363 -1.298 -84.262 1.000 38.304 127 GLN CCC C 1
ATOM 7881 O O . GLN C 2 129 ? -27.728 -1.012 -85.423 1.000 41.524 127 GLN CCC O 1
ATOM 7895 N N . ASP C 2 130 ? -28.056 -2.137 -83.485 1.000 32.925 128 ASP CCC N 1
ATOM 7896 C CA . ASP C 2 130 ? -29.210 -2.923 -83.981 1.000 34.465 128 ASP CCC CA 1
ATOM 7897 C C . ASP C 2 130 ? -30.547 -2.359 -83.498 1.000 33.381 128 ASP CCC C 1
ATOM 7898 O O . ASP C 2 130 ? -31.575 -2.961 -83.780 1.000 37.034 128 ASP CCC O 1
ATOM 7907 N N . ILE C 2 131 ? -30.565 -1.219 -82.796 1.000 33.579 129 ILE CCC N 1
ATOM 7908 C CA . ILE C 2 131 ? -31.820 -0.547 -82.384 1.000 34.327 129 ILE CCC CA 1
ATOM 7909 C C . ILE C 2 131 ? -31.797 0.863 -82.956 1.000 31.591 129 ILE CCC C 1
ATOM 7910 O O . ILE C 2 131 ? -30.801 1.604 -82.677 1.000 32.571 129 ILE CCC O 1
ATOM 7926 N N . VAL C 2 132 ? -32.847 1.213 -83.713 1.000 31.752 130 VAL CCC N 1
ATOM 7927 C CA . VAL C 2 132 ? -33.012 2.585 -84.275 1.000 31.141 130 VAL CCC CA 1
ATOM 7928 C C . VAL C 2 132 ? -33.949 3.374 -83.385 1.000 29.141 130 VAL CCC C 1
ATOM 7929 O O . VAL C 2 132 ? -35.191 3.339 -83.551 1.000 33.914 130 VAL CCC O 1
ATOM 7942 N N . LEU C 2 133 ? -33.345 4.072 -82.407 1.000 30.132 131 LEU CCC N 1
ATOM 7943 C CA . LEU C 2 133 ? -34.103 4.924 -81.486 1.000 28.225 131 LEU CCC CA 1
ATOM 7944 C C . LEU C 2 133 ? -33.147 6.052 -81.117 1.000 24.228 131 LEU CCC C 1
ATOM 7945 O O . LEU C 2 133 ? -31.933 5.835 -81.007 1.000 26.107 131 LEU CCC O 1
ATOM 7961 N N . PRO C 2 134 ? -33.638 7.312 -81.047 1.000 27.712 132 PRO CCC N 1
ATOM 7962 C CA . PRO C 2 134 ? -32.742 8.437 -80.930 1.000 26.856 132 PRO CCC CA 1
ATOM 7963 C C . PRO C 2 134 ? -31.812 8.388 -79.706 1.000 26.492 132 PRO CCC C 1
ATOM 7964 O O . PRO C 2 134 ? -32.237 7.965 -78.627 1.000 25.994 132 PRO CCC O 1
ATOM 7975 N N . ASP C 2 135 ? -30.604 8.919 -79.869 1.000 27.675 133 ASP CCC N 1
ATOM 7976 C CA . ASP C 2 135 ? -29.665 9.198 -78.754 1.000 25.711 133 ASP CCC CA 1
ATOM 7977 C C . ASP C 2 135 ? -30.168 10.316 -77.851 1.000 26.882 133 ASP CCC C 1
ATOM 7978 O O . ASP C 2 135 ? -29.735 10.369 -76.682 1.000 24.563 133 ASP CCC O 1
ATOM 7987 N N . MET C 2 136 ? -30.966 11.238 -78.380 1.000 24.178 134 MET CCC N 1
ATOM 7988 C CA . MET C 2 136 ? -31.662 12.246 -77.553 1.000 23.879 134 MET CCC CA 1
ATOM 7989 C C . MET C 2 136 ? -33.060 12.405 -78.115 1.000 26.375 134 MET CCC C 1
ATOM 7990 O O . MET C 2 136 ? -33.197 12.616 -79.333 1.0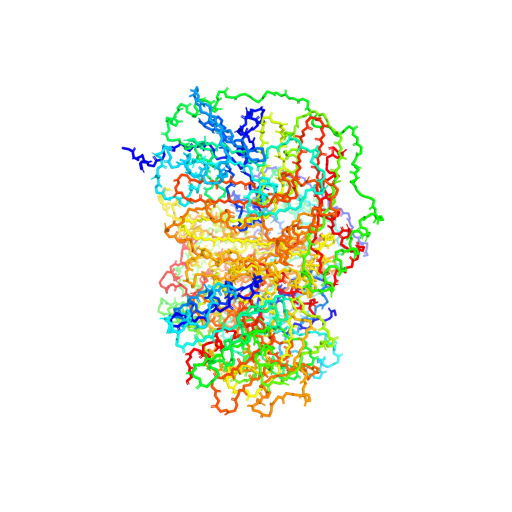00 25.878 134 MET CCC O 1
ATOM 8004 N N . ALA C 2 137 ? -34.071 12.316 -77.273 1.000 22.958 135 ALA CCC N 1
ATOM 8005 C CA . ALA C 2 137 ? -35.473 12.547 -77.634 1.000 22.900 135 ALA CCC CA 1
ATOM 8006 C C . ALA C 2 137 ? -36.111 13.371 -76.532 1.000 25.218 135 ALA CCC C 1
ATOM 8007 O O . ALA C 2 137 ? -36.455 12.835 -75.501 1.000 23.608 135 ALA CCC O 1
ATOM 8014 N N . VAL C 2 138 ? -36.128 14.674 -76.733 1.000 22.873 136 VAL CCC N 1
ATOM 8015 C CA . VAL C 2 138 ? -36.515 15.657 -75.713 1.000 22.895 136 VAL CCC CA 1
ATOM 8016 C C . VAL C 2 138 ? -37.601 16.584 -76.275 1.000 26.124 136 VAL CCC C 1
ATOM 8017 O O . VAL C 2 138 ? -37.382 17.181 -77.342 1.000 27.351 136 VAL CCC O 1
ATOM 8030 N N . GLY C 2 139 ? -38.674 16.743 -75.498 1.000 24.622 137 GLY CCC N 1
ATOM 8031 C CA . GLY C 2 139 ? -39.723 17.721 -75.728 1.000 24.757 137 GLY CCC CA 1
ATOM 8032 C C . GLY C 2 139 ? -39.453 18.982 -74.924 1.000 27.389 137 GLY CCC C 1
ATOM 8033 O O . GLY C 2 139 ? -38.888 18.907 -73.782 1.000 24.803 137 GLY CCC O 1
ATOM 8037 N N . ILE C 2 140 ? -39.934 20.112 -75.437 1.000 26.408 138 ILE CCC N 1
ATOM 8038 C CA . ILE C 2 140 ? -40.039 21.395 -74.702 1.000 25.616 138 ILE CCC CA 1
ATOM 8039 C C . ILE C 2 140 ? -41.508 21.628 -74.389 1.000 25.424 138 ILE CCC C 1
ATOM 8040 O O . ILE C 2 140 ? -42.318 21.677 -75.342 1.000 27.521 138 ILE CCC O 1
ATOM 8056 N N . TYR C 2 141 ? -41.864 21.714 -73.110 1.000 24.001 139 TYR CCC N 1
ATOM 8057 C CA . TYR C 2 141 ? -43.254 21.812 -72.630 1.000 25.424 139 TYR CCC CA 1
ATOM 8058 C C . TYR C 2 141 ? -43.456 23.140 -71.904 1.000 27.899 139 TYR CCC C 1
ATOM 8059 O O . TYR C 2 141 ? -42.611 23.512 -71.069 1.000 26.111 139 TYR CCC O 1
ATOM 8077 N N . ASP C 2 142 ? -44.575 23.805 -72.189 1.000 26.104 140 ASP CCC N 1
ATOM 8078 C CA . ASP C 2 142 ? -44.883 25.077 -71.510 1.000 28.055 140 ASP CCC CA 1
ATOM 8079 C C . ASP C 2 142 ? -45.973 24.868 -70.471 1.000 29.842 140 ASP CCC C 1
ATOM 8080 O O . ASP C 2 142 ? -46.498 25.855 -69.929 1.000 31.069 140 ASP CCC O 1
ATOM 8089 N N . TRP C 2 143 ? -46.213 23.623 -70.073 1.000 26.794 141 TRP CCC N 1
ATOM 8090 C CA . TRP C 2 143 ? -47.176 23.253 -69.018 1.000 26.157 141 TRP CCC CA 1
ATOM 8091 C C . TRP C 2 143 ? -46.741 21.923 -68.423 1.000 25.699 141 TRP CCC C 1
ATOM 8092 O O . TRP C 2 143 ? -45.906 21.247 -69.025 1.000 27.341 141 TRP CCC O 1
ATOM 8113 N N . ALA C 2 144 ? -47.315 21.576 -67.291 1.000 25.185 142 ALA CCC N 1
ATOM 8114 C CA . ALA C 2 144 ? -47.135 20.249 -66.691 1.000 25.421 142 ALA CCC CA 1
ATOM 8115 C C . ALA C 2 144 ? -48.257 19.958 -65.705 1.000 26.354 142 ALA CCC C 1
ATOM 8116 O O . ALA C 2 144 ? -48.831 20.899 -65.110 1.000 28.263 142 ALA CCC O 1
ATOM 8123 N N . LEU C 2 145 ? -48.446 18.681 -65.435 1.000 25.989 143 LEU CCC N 1
ATOM 8124 C CA . LEU C 2 145 ? -49.284 18.179 -64.333 1.000 27.485 143 LEU CCC CA 1
ATOM 8125 C C . LEU C 2 145 ? -48.347 17.584 -63.284 1.000 29.443 143 LEU CCC C 1
ATOM 8126 O O . LEU C 2 145 ? -47.560 16.723 -63.654 1.000 27.803 143 LEU CCC O 1
ATOM 8142 N N . ILE C 2 146 ? -48.382 18.128 -62.064 1.000 26.422 144 ILE CCC N 1
ATOM 8143 C CA . ILE C 2 146 ? -47.470 17.732 -60.958 1.000 28.495 144 ILE CCC CA 1
ATOM 8144 C C . ILE C 2 146 ? -48.311 17.086 -59.863 1.000 29.480 144 ILE CCC C 1
ATOM 8145 O O . ILE C 2 146 ? -49.181 17.776 -59.308 1.000 30.052 144 ILE CCC O 1
ATOM 8161 N N . VAL C 2 147 ? -48.027 15.833 -59.523 1.000 24.859 145 VAL CCC N 1
ATOM 8162 C CA . VAL C 2 147 ? -48.635 15.154 -58.361 1.000 26.571 145 VAL CCC CA 1
ATOM 8163 C C . VAL C 2 147 ? -47.615 15.174 -57.206 1.000 27.796 145 VAL CCC C 1
ATOM 8164 O O . VAL C 2 147 ? -46.484 14.668 -57.386 1.000 26.780 145 VAL CCC O 1
ATOM 8177 N N . ASP C 2 148 ? -48.004 15.766 -56.073 1.000 27.516 146 ASP CCC N 1
ATOM 8178 C CA . ASP C 2 148 ? -47.108 15.940 -54.909 1.000 25.880 146 ASP CCC CA 1
ATOM 8179 C C . ASP C 2 148 ? -47.603 15.039 -53.775 1.000 27.962 146 ASP CCC C 1
ATOM 8180 O O . ASP C 2 148 ? -48.615 15.396 -53.165 1.000 28.929 146 ASP CCC O 1
ATOM 8189 N N . HIS C 2 149 ? -46.920 13.910 -53.520 1.000 27.409 147 HIS CCC N 1
ATOM 8190 C CA . HIS C 2 149 ? -47.350 12.927 -52.501 1.000 28.476 147 HIS CCC CA 1
ATOM 8191 C C . HIS C 2 149 ? -47.022 13.421 -51.098 1.000 31.938 147 HIS CCC C 1
ATOM 8192 O O . HIS C 2 149 ? -47.518 12.780 -50.158 1.000 34.574 147 HIS CCC O 1
ATOM 8207 N N . GLN C 2 150 ? -46.223 14.468 -50.941 1.000 28.979 148 GLN CCC N 1
ATOM 8208 C CA . GLN C 2 150 ? -45.897 15.013 -49.597 1.000 32.198 148 GLN CCC CA 1
ATOM 8209 C C . GLN C 2 150 ? -47.034 15.948 -49.181 1.000 36.404 148 GLN CCC C 1
ATOM 8210 O O . GLN C 2 150 ? -47.549 15.782 -48.020 1.000 35.572 148 GLN CCC O 1
ATOM 8224 N N . ARG C 2 151 ? -47.451 16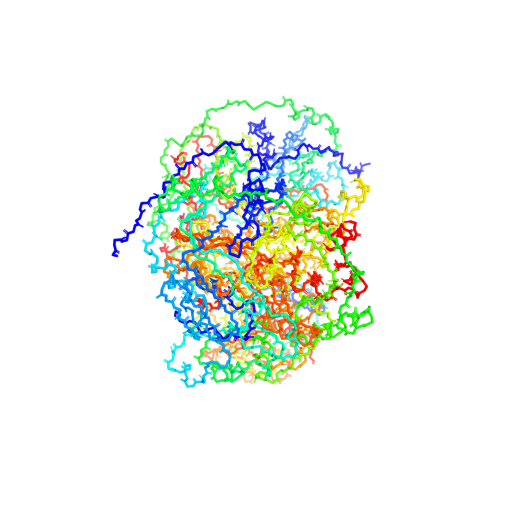.842 -50.072 1.000 31.442 149 ARG CCC N 1
ATOM 8225 C CA . ARG C 2 151 ? -48.537 17.839 -49.810 1.000 34.389 149 ARG CCC CA 1
ATOM 8226 C C . ARG C 2 151 ? -49.929 17.281 -50.141 1.000 34.464 149 ARG CCC C 1
ATOM 8227 O O . ARG C 2 151 ? -50.889 17.979 -49.812 1.000 34.744 149 ARG CCC O 1
ATOM 8248 N N . HIS C 2 152 ? -50.065 16.113 -50.778 1.000 31.818 150 HIS CCC N 1
ATOM 8249 C CA . HIS C 2 152 ? -51.338 15.577 -51.332 1.000 35.000 150 HIS CCC CA 1
ATOM 8250 C C . HIS C 2 152 ? -52.005 16.636 -52.202 1.000 36.702 150 HIS CCC C 1
ATOM 8251 O O . HIS C 2 152 ? -53.192 16.972 -51.992 1.000 35.661 150 HIS CCC O 1
ATOM 8266 N N . THR C 2 153 ? -51.271 17.138 -53.194 1.000 32.430 151 THR CCC N 1
ATOM 8267 C CA . THR C 2 153 ? -51.808 18.141 -54.138 1.000 30.567 151 THR CCC CA 1
ATOM 8268 C C . THR C 2 153 ? -51.538 17.675 -55.565 1.000 29.535 151 THR CCC C 1
ATOM 8269 O O . THR C 2 153 ? -50.461 17.161 -55.817 1.000 31.962 151 THR CCC O 1
ATOM 8280 N N . VAL C 2 154 ? -52.509 17.904 -56.441 1.000 28.304 152 VAL CCC N 1
ATOM 8281 C CA . VAL C 2 154 ? -52.369 17.752 -57.904 1.000 29.139 152 VAL CCC CA 1
ATOM 8282 C C . VAL C 2 154 ? -52.457 19.152 -58.468 1.000 31.512 152 VAL CCC C 1
ATOM 8283 O O . VAL C 2 154 ? -53.520 19.807 -58.309 1.000 34.469 152 VAL CCC O 1
ATOM 8296 N N . SER C 2 155 ? -51.370 19.606 -59.094 1.000 30.865 153 SER CCC N 1
ATOM 8297 C CA . SER C 2 155 ? -51.222 20.968 -59.650 1.000 28.185 153 SER CCC CA 1
ATOM 8298 C C . SER C 2 155 ? -51.125 20.882 -61.164 1.000 29.002 153 SER CCC C 1
ATOM 8299 O O . SER C 2 155 ? -50.285 20.111 -61.682 1.000 28.531 153 SER CCC O 1
ATOM 8307 N N . LEU C 2 156 ? -51.939 21.674 -61.864 1.000 28.780 154 LEU CCC N 1
ATOM 8308 C CA . LEU C 2 156 ? -51.823 21.847 -63.321 1.000 29.325 154 LEU CCC CA 1
ATOM 8309 C C . LEU C 2 156 ? -51.250 23.229 -63.537 1.000 31.113 154 LEU CCC C 1
ATOM 8310 O O . LEU C 2 156 ? -51.897 24.171 -63.091 1.000 32.071 154 LEU CCC O 1
ATOM 8326 N N . LEU C 2 157 ? -50.034 23.344 -64.090 1.000 27.445 155 LEU CCC N 1
ATOM 8327 C CA . LEU C 2 157 ? -49.387 24.637 -64.348 1.000 27.222 155 LEU CCC CA 1
ATOM 8328 C C . LEU C 2 157 ? -49.289 24.890 -65.847 1.000 29.693 155 LEU CCC C 1
ATOM 8329 O O . LEU C 2 157 ? -49.057 23.941 -66.607 1.000 28.625 155 LEU CCC O 1
ATOM 8345 N N . SER C 2 158 ? -49.394 26.159 -66.257 1.000 28.845 156 SER CCC N 1
ATOM 8346 C CA . SER C 2 158 ? -49.153 26.564 -67.652 1.000 28.801 156 SER CCC CA 1
ATOM 8347 C C . SER C 2 158 ? -48.651 27.992 -67.718 1.000 29.100 156 SER CCC C 1
ATOM 8348 O O . SER C 2 158 ? -49.186 28.868 -67.005 1.000 30.260 156 SER CCC O 1
ATOM 8356 N N . HIS C 2 159 ? -47.671 28.197 -68.575 1.000 28.463 157 HIS CCC N 1
ATOM 8357 C CA . HIS C 2 159 ? -47.209 29.523 -69.032 1.000 29.991 157 HIS CCC CA 1
ATOM 8358 C C . HIS C 2 159 ? -48.161 30.128 -70.080 1.000 37.684 157 HIS CCC C 1
ATOM 8359 O O . HIS C 2 159 ? -47.985 31.304 -70.386 1.000 34.170 157 HIS CCC O 1
ATOM 8374 N N . ASN C 2 160 ? -49.140 29.375 -70.585 1.000 32.779 158 ASN CCC N 1
ATOM 8375 C CA . ASN C 2 160 ? -49.982 29.807 -71.735 1.000 39.169 158 ASN CCC CA 1
ATOM 8376 C C . ASN C 2 160 ? -51.417 29.262 -71.615 1.000 47.412 158 ASN CCC C 1
ATOM 8377 O O . ASN C 2 160 ? -51.762 28.309 -72.348 1.000 65.177 158 ASN CCC O 1
ATOM 8388 N N . ASP C 2 161 ? -52.201 29.829 -70.717 1.000 43.913 159 ASP CCC N 1
ATOM 8389 C CA . ASP C 2 161 ? -53.669 29.646 -70.522 1.000 37.343 159 ASP CCC CA 1
ATOM 8390 C C . ASP C 2 161 ? -53.976 28.307 -69.843 1.000 33.883 159 ASP CCC C 1
ATOM 8391 O O . ASP C 2 161 ? -54.302 27.298 -70.535 1.000 30.999 159 ASP CCC O 1
ATOM 8400 N N . VAL C 2 162 ? -53.917 28.318 -68.516 1.000 32.079 160 VAL CCC N 1
ATOM 8401 C CA . VAL C 2 162 ? -54.078 27.078 -67.728 1.000 29.774 160 VAL CCC CA 1
ATOM 8402 C C . VAL C 2 162 ? -55.519 26.581 -67.797 1.000 31.819 160 VAL CCC C 1
ATOM 8403 O O . VAL C 2 162 ? -55.733 25.361 -67.773 1.000 30.575 160 VAL CCC O 1
ATOM 8416 N N . ASN C 2 163 ? -56.498 27.478 -67.944 1.000 31.973 161 ASN CCC N 1
ATOM 8417 C CA . ASN C 2 163 ? -57.918 27.048 -68.036 1.000 34.153 161 ASN CCC CA 1
ATOM 8418 C C . ASN C 2 163 ? -58.123 26.279 -69.341 1.000 30.005 161 ASN CCC C 1
ATOM 8419 O O . ASN C 2 163 ? -58.815 25.231 -69.304 1.000 35.975 161 ASN CCC O 1
ATOM 8430 N N . ALA C 2 164 ? -57.550 26.745 -70.442 1.000 32.201 162 ALA CCC N 1
ATOM 8431 C CA . ALA C 2 164 ? -57.627 26.042 -71.749 1.000 34.728 162 ALA CCC CA 1
ATOM 8432 C C . ALA C 2 164 ? -56.918 24.676 -71.660 1.000 36.251 162 ALA CCC C 1
ATOM 8433 O O . ALA C 2 164 ? -57.440 23.687 -72.196 1.000 32.390 162 ALA CCC O 1
ATOM 8440 N N . ARG C 2 165 ? -55.756 24.615 -70.993 1.000 32.665 163 ARG CCC N 1
ATOM 8441 C CA . ARG C 2 165 ? -55.038 23.325 -70.807 1.000 31.299 163 ARG CCC CA 1
ATOM 8442 C C . ARG C 2 165 ? -55.885 22.360 -69.970 1.000 32.552 163 ARG CCC C 1
ATOM 8443 O O . ARG C 2 165 ? -55.894 21.149 -70.302 1.000 32.331 163 ARG CCC O 1
ATOM 8464 N N . ARG C 2 166 ? -56.565 22.836 -68.911 1.000 32.797 164 ARG CCC N 1
ATOM 8465 C CA . ARG C 2 166 ? -57.459 22.004 -68.090 1.000 33.130 164 ARG CCC CA 1
ATOM 8466 C C . ARG C 2 166 ? -58.613 21.461 -68.944 1.000 33.716 164 ARG CCC C 1
ATOM 8467 O O . ARG C 2 166 ? -58.910 20.255 -68.828 1.000 34.579 164 ARG CCC O 1
ATOM 8488 N N . ALA C 2 167 ? -59.263 22.293 -69.762 1.000 36.009 165 ALA CCC N 1
ATOM 8489 C CA . ALA C 2 167 ? -60.401 21.844 -70.628 1.000 36.094 165 ALA CCC CA 1
ATOM 8490 C C . ALA C 2 167 ? -59.873 20.795 -71.627 1.000 35.089 165 ALA CCC C 1
ATOM 8491 O O . ALA C 2 167 ? -60.531 19.724 -71.777 1.000 35.911 165 ALA CCC O 1
ATOM 8498 N N . TRP C 2 168 ? -58.670 21.026 -72.179 1.000 33.429 166 TRP CCC N 1
ATOM 8499 C CA . TRP C 2 168 ? -58.004 20.075 -73.092 1.000 32.434 166 TRP CCC CA 1
ATOM 8500 C C . TRP C 2 168 ? -57.810 18.741 -72.364 1.000 36.816 166 TRP CCC C 1
ATOM 8501 O O . TRP C 2 168 ? -58.145 17.708 -72.951 1.000 35.230 166 TRP CCC O 1
ATOM 8522 N N . LEU C 2 169 ? -57.294 18.760 -71.128 1.000 33.970 167 LEU CCC N 1
ATOM 8523 C CA . LEU C 2 169 ? -57.005 17.495 -70.394 1.000 33.343 167 LEU CCC CA 1
ATOM 8524 C C . LEU C 2 169 ? -58.306 16.755 -70.127 1.000 35.972 167 LEU CCC C 1
ATOM 8525 O O . LEU C 2 169 ? -58.308 15.520 -70.293 1.000 34.005 167 LEU CCC O 1
ATOM 8541 N N . GLU C 2 170 ? -59.340 17.468 -69.677 1.000 37.063 168 GLU CCC N 1
ATOM 8542 C CA . GLU C 2 170 ? -60.646 16.858 -69.290 1.000 42.013 168 GLU CCC CA 1
ATOM 8543 C C . GLU C 2 170 ? -61.318 16.299 -70.553 1.000 41.253 168 GLU CCC C 1
ATOM 8544 O O . GLU C 2 170 ? -62.158 15.427 -70.399 1.000 44.581 168 GLU CCC O 1
ATOM 8556 N N . SER C 2 171 ? -60.996 16.786 -71.754 1.000 38.467 169 SER CCC N 1
ATOM 8557 C CA . SER C 2 171 ? -61.640 16.334 -73.023 1.000 43.980 169 SER CCC CA 1
ATOM 8558 C C . SER C 2 171 ? -60.976 15.056 -73.556 1.000 48.026 169 SER CCC C 1
ATOM 8559 O O . SER C 2 171 ? -61.570 14.425 -74.464 1.000 46.772 169 SER CCC O 1
ATOM 8567 N N . GLN C 2 172 ? -59.763 14.704 -73.095 1.000 43.045 170 GLN CCC N 1
ATOM 8568 C CA . GLN C 2 172 ? -59.026 13.515 -73.609 1.000 42.926 170 GLN CCC CA 1
ATOM 8569 C C . GLN C 2 172 ? -59.721 12.242 -73.117 1.000 43.538 170 GLN CCC C 1
ATOM 8570 O O . GLN C 2 172 ? -60.155 12.207 -71.953 1.000 45.785 170 GLN CCC O 1
ATOM 8584 N N . GLN C 2 173 ? -59.819 11.219 -73.971 1.000 52.031 171 GLN CCC N 1
ATOM 8585 C CA . GLN C 2 173 ? -60.530 9.950 -73.653 1.000 60.628 171 GLN CCC CA 1
ATOM 8586 C C . GLN C 2 173 ? -59.532 8.789 -73.732 1.000 62.005 171 GLN CCC C 1
ATOM 8587 O O . GLN C 2 173 ? -58.631 8.815 -74.605 1.000 62.838 171 GLN CCC O 1
ATOM 8601 N N . PHE C 2 174 ? -59.681 7.830 -72.816 1.000 77.402 172 PHE CCC N 1
ATOM 8602 C CA . PHE C 2 174 ? -58.826 6.622 -72.678 1.000 87.295 172 PHE CCC CA 1
ATOM 8603 C C . PHE C 2 174 ? -59.318 5.598 -73.702 1.000 89.102 172 PHE CCC C 1
ATOM 8604 O O . PHE C 2 174 ? -60.250 4.856 -73.382 1.000 78.787 172 PHE CCC O 1
ATOM 8621 N N . SER C 2 175 ? -58.701 5.617 -74.888 1.000 102.000 173 SER CCC N 1
ATOM 8622 C CA . SER C 2 175 ? -59.070 4.855 -76.112 1.000 112.717 173 SER CCC CA 1
ATOM 8623 C C . SER C 2 175 ? -58.547 3.420 -76.017 1.000 108.000 173 SER CCC C 1
ATOM 8624 O O . SER C 2 175 ? -57.391 3.154 -76.338 1.000 101.002 173 SER CCC O 1
ATOM 8632 N N . PRO C 2 176 ? -59.398 2.453 -75.612 1.000 100.716 174 PRO CCC N 1
ATOM 8633 C CA . PRO C 2 176 ? -58.928 1.165 -75.099 1.000 92.222 174 PRO CCC CA 1
ATOM 8634 C C . PRO C 2 176 ? -58.246 0.333 -76.190 1.000 78.209 174 PRO CCC C 1
ATOM 8635 O O . PRO C 2 176 ? -58.546 0.507 -77.363 1.000 76.844 174 PRO CCC O 1
ATOM 8646 N N . GLN C 2 177 ? -57.306 -0.514 -75.773 1.000 64.969 175 GLN CCC N 1
ATOM 8647 C CA . GLN C 2 177 ? -56.401 -1.273 -76.672 1.000 60.154 175 GLN CCC CA 1
ATOM 8648 C C . GLN C 2 177 ? -56.317 -2.705 -76.137 1.000 48.840 175 GLN CCC C 1
ATOM 8649 O O . GLN C 2 177 ? -56.590 -2.909 -74.933 1.000 42.946 175 GLN CCC O 1
ATOM 8663 N N . GLU C 2 178 ? -55.942 -3.643 -77.010 1.000 45.601 176 GLU CCC N 1
ATOM 8664 C CA . GLU C 2 178 ? -55.542 -5.012 -76.613 1.000 48.493 176 GLU CCC CA 1
ATOM 8665 C C . GLU C 2 178 ? -54.485 -4.902 -75.500 1.000 43.381 176 GLU CCC C 1
ATOM 8666 O O . GLU C 2 178 ? -53.502 -4.145 -75.661 1.000 39.118 176 GLU CCC O 1
ATOM 8678 N N . ASP C 2 179 ? -54.679 -5.684 -74.448 1.000 40.708 177 ASP CCC N 1
ATOM 8679 C CA . ASP C 2 179 ? -53.690 -5.984 -73.393 1.000 42.335 177 ASP CCC CA 1
ATOM 8680 C C . ASP C 2 179 ? -52.343 -6.342 -74.009 1.000 34.305 177 ASP CCC C 1
ATOM 8681 O O . ASP C 2 179 ? -52.262 -6.944 -75.137 1.000 36.500 177 ASP CCC O 1
ATOM 8690 N N . PHE C 2 180 ? -51.300 -6.110 -73.236 1.000 32.843 178 PHE CCC N 1
ATOM 8691 C CA . PHE C 2 180 ? -49.920 -6.471 -73.589 1.000 30.606 178 PHE CCC CA 1
ATOM 8692 C C . PHE C 2 180 ? -49.787 -7.989 -73.490 1.000 29.956 178 PHE CCC C 1
ATOM 8693 O O . PHE C 2 180 ? -50.213 -8.504 -72.472 1.000 35.421 178 PHE CCC O 1
ATOM 8710 N N . THR C 2 181 ? -49.223 -8.636 -74.488 1.000 30.503 179 THR CCC N 1
ATOM 8711 C CA . THR C 2 181 ? -48.872 -10.073 -74.380 1.000 33.399 179 THR CCC CA 1
ATOM 8712 C C . THR C 2 181 ? -47.490 -10.281 -74.953 1.000 33.802 179 THR CCC C 1
ATOM 8713 O O . THR C 2 181 ? -47.228 -9.780 -76.059 1.000 35.498 179 THR CCC O 1
ATOM 8724 N N . LEU C 2 182 ? -46.611 -10.998 -74.237 1.000 31.814 180 LEU CCC N 1
ATOM 8725 C CA . LEU C 2 182 ? -45.368 -11.505 -74.841 1.000 31.261 180 LEU CCC CA 1
ATOM 8726 C C . LEU C 2 182 ? -45.753 -12.598 -75.839 1.000 32.605 180 LEU CCC C 1
ATOM 8727 O O . LEU C 2 182 ? -46.602 -13.418 -75.479 1.000 36.233 180 LEU CCC O 1
ATOM 8743 N N . THR C 2 183 ? -45.099 -12.671 -76.989 1.000 35.540 181 THR CCC N 1
ATOM 8744 C CA . THR C 2 183 ? -45.436 -13.648 -78.059 1.000 35.320 181 THR CCC CA 1
ATOM 8745 C C . THR C 2 183 ? -44.231 -14.553 -78.281 1.000 34.679 181 THR CCC C 1
ATOM 8746 O O . THR C 2 183 ? -44.204 -15.289 -79.254 1.000 34.782 181 THR CCC O 1
ATOM 8757 N N . SER C 2 184 ? -43.203 -14.461 -77.431 1.000 34.596 182 SER CCC N 1
ATOM 8758 C CA . SER C 2 184 ? -42.047 -15.386 -77.438 1.000 35.949 182 SER CCC CA 1
ATOM 8759 C C . SER C 2 184 ? -41.559 -15.546 -76.000 1.000 35.313 182 SER CCC C 1
ATOM 8760 O O . SER C 2 184 ? -42.048 -14.796 -75.120 1.000 32.439 182 SER CCC O 1
ATOM 8768 N N . ASP C 2 185 ? -40.659 -16.499 -75.786 1.000 37.757 183 ASP CCC N 1
ATOM 8769 C CA . ASP C 2 185 ? -39.849 -16.539 -74.545 1.000 35.610 183 ASP CCC CA 1
ATOM 8770 C C . ASP C 2 185 ? -38.816 -15.413 -74.627 1.000 34.410 183 ASP CCC C 1
ATOM 8771 O O . ASP C 2 185 ? -38.496 -14.951 -75.747 1.000 33.596 183 ASP CCC O 1
ATOM 8780 N N . TRP C 2 186 ? -38.261 -15.038 -73.485 1.000 33.144 184 TRP CCC N 1
ATOM 8781 C CA . TRP C 2 186 ? -37.047 -14.196 -73.408 1.000 35.529 184 TRP CCC CA 1
ATOM 8782 C C . TRP C 2 186 ? -35.843 -14.999 -73.860 1.000 34.695 184 TRP CCC C 1
ATOM 8783 O O . TRP C 2 186 ? -35.725 -16.170 -73.474 1.000 35.869 184 TRP CCC O 1
ATOM 8804 N N . GLN C 2 187 ? -34.930 -14.372 -74.572 1.000 35.196 185 GLN CCC N 1
ATOM 8805 C CA . GLN C 2 187 ? -33.607 -14.954 -74.908 1.000 36.067 185 GLN CCC CA 1
ATOM 8806 C C . GLN C 2 187 ? -32.524 -13.916 -74.633 1.000 38.576 185 GLN CCC C 1
ATOM 8807 O O . GLN C 2 187 ? -32.791 -12.720 -74.822 1.000 35.571 185 GLN CCC O 1
ATOM 8821 N N . SER C 2 188 ? -31.340 -14.346 -74.217 1.000 34.579 186 SER CCC N 1
ATOM 8822 C CA . SER C 2 188 ? -30.179 -13.436 -74.056 1.000 34.812 186 SER CCC CA 1
ATOM 8823 C C . SER C 2 188 ? -29.408 -13.298 -75.360 1.000 38.934 186 SER CCC C 1
ATOM 8824 O O . SER C 2 188 ? -29.486 -14.183 -76.212 1.000 35.750 186 SER CCC O 1
ATOM 8832 N N . ASN C 2 189 ? -28.658 -12.207 -75.472 1.000 31.606 187 ASN CCC N 1
ATOM 8833 C CA . ASN C 2 189 ? -27.687 -11.953 -76.557 1.000 35.923 187 ASN CCC CA 1
ATOM 8834 C C . ASN C 2 189 ? -26.369 -12.712 -76.319 1.000 35.151 187 ASN CCC C 1
ATOM 8835 O O . ASN C 2 189 ? -25.485 -12.643 -77.173 1.000 36.360 187 ASN CCC O 1
ATOM 8846 N N . MET C 2 190 ? -26.208 -13.358 -75.170 1.000 36.760 188 MET CCC N 1
ATOM 8847 C CA . MET C 2 190 ? -24.997 -14.168 -74.899 1.000 40.500 188 MET CCC CA 1
ATOM 8848 C C . MET C 2 190 ? -25.358 -15.388 -74.048 1.000 39.792 188 MET CCC C 1
ATOM 8849 O O . MET C 2 190 ? -26.238 -15.318 -73.192 1.000 39.183 188 MET CCC O 1
ATOM 8863 N N . THR C 2 191 ? -24.669 -16.505 -74.307 1.000 41.018 189 THR CCC N 1
ATOM 8864 C CA . THR C 2 191 ? -24.765 -17.723 -73.471 1.000 41.808 189 THR CCC CA 1
ATOM 8865 C C . THR C 2 191 ? -23.969 -17.517 -72.182 1.000 38.242 189 THR CCC C 1
ATOM 8866 O O . THR C 2 191 ? -23.098 -16.612 -72.124 1.000 36.443 189 THR CCC O 1
ATOM 8877 N N . ARG C 2 192 ? -24.182 -18.403 -71.217 1.000 37.453 190 ARG CCC N 1
ATOM 8878 C CA . ARG C 2 192 ? -23.347 -18.456 -69.994 1.000 38.776 190 ARG CCC CA 1
ATOM 8879 C C . ARG C 2 192 ? -21.867 -18.527 -70.389 1.000 39.572 190 ARG CCC C 1
ATOM 8880 O O . ARG C 2 192 ? -21.016 -17.860 -69.729 1.000 39.495 190 ARG CCC O 1
ATOM 8901 N N . GLU C 2 193 ? -21.532 -19.285 -71.435 1.000 39.702 191 GLU CCC N 1
ATOM 8902 C CA . GLU C 2 193 ? -20.107 -19.495 -71.796 1.000 45.486 191 GLU CCC CA 1
ATOM 8903 C C . GLU C 2 193 ? -19.512 -18.191 -72.340 1.000 40.085 191 GLU CCC C 1
ATOM 8904 O O . GLU C 2 193 ? -18.393 -17.828 -71.955 1.000 41.885 191 GLU CCC O 1
ATOM 8916 N N . GLN C 2 194 ? -20.244 -17.507 -73.215 1.000 40.819 192 GLN CCC N 1
ATOM 8917 C CA . GLN C 2 194 ? -19.827 -16.221 -73.825 1.000 41.700 192 GLN CCC CA 1
ATOM 8918 C C . GLN C 2 194 ? -19.676 -15.167 -72.719 1.000 38.795 192 GLN CCC C 1
ATOM 8919 O O . GLN C 2 194 ? -18.673 -14.445 -72.748 1.000 39.336 192 GLN CCC O 1
ATOM 8933 N N . TYR C 2 195 ? -20.641 -15.076 -71.794 1.000 38.096 193 TYR CCC N 1
ATOM 8934 C CA . TYR C 2 195 ? -20.525 -14.157 -70.635 1.000 36.411 193 TYR CCC CA 1
ATOM 8935 C C . TYR C 2 195 ? -19.196 -14.438 -69.927 1.000 35.863 193 TYR CCC C 1
ATOM 8936 O O . TYR C 2 195 ? -18.441 -13.509 -69.628 1.000 36.190 193 TYR CCC O 1
ATOM 8954 N N . GLY C 2 196 ? -18.892 -15.719 -69.696 1.000 38.898 194 GLY CCC N 1
ATOM 8955 C CA . GLY C 2 196 ? -17.682 -16.131 -68.967 1.000 36.329 194 GLY CCC CA 1
ATOM 8956 C C . GLY C 2 196 ? -16.421 -15.642 -69.657 1.000 36.984 194 GLY CCC C 1
ATOM 8957 O O . GLY C 2 196 ? -15.521 -15.122 -68.969 1.000 35.815 194 GLY CCC O 1
ATOM 8961 N N . GLU C 2 197 ? -16.340 -15.824 -70.967 1.000 38.610 195 GLU CCC N 1
ATOM 8962 C CA . GLU C 2 197 ? -15.200 -15.368 -71.799 1.000 42.361 195 GLU CCC CA 1
ATOM 8963 C C . GLU C 2 197 ? -15.019 -13.852 -71.613 1.000 39.696 195 GLU CCC C 1
ATOM 8964 O O . GLU C 2 197 ? -13.876 -13.368 -71.474 1.000 38.134 195 GLU CCC O 1
ATOM 8976 N N . LYS C 2 198 ? -16.129 -13.105 -71.670 1.000 39.452 196 LYS CCC N 1
ATOM 8977 C CA . LYS C 2 198 ? -16.093 -11.618 -71.567 1.000 38.640 196 LYS CCC CA 1
ATOM 8978 C C . LYS C 2 198 ? -15.682 -11.223 -70.142 1.000 36.296 196 LYS CCC C 1
ATOM 8979 O O . LYS C 2 198 ? -14.828 -10.332 -70.008 1.000 38.781 196 LYS CCC O 1
ATOM 8998 N N . PHE C 2 199 ? -16.213 -11.898 -69.111 1.000 36.419 197 PHE CCC N 1
ATOM 8999 C CA . PHE C 2 199 ? -15.868 -11.646 -67.695 1.000 38.513 197 PHE CCC CA 1
ATOM 9000 C C . PHE C 2 199 ? -14.360 -11.831 -67.524 1.000 39.219 197 PHE CCC C 1
ATOM 9001 O O . PHE C 2 199 ? -13.718 -10.952 -66.945 1.000 39.171 197 PHE CCC O 1
ATOM 9018 N N . ARG C 2 200 ? -13.818 -12.918 -68.076 1.000 41.677 198 ARG CCC N 1
ATOM 9019 C CA . ARG C 2 200 ? -12.368 -13.233 -67.941 1.000 42.871 198 ARG CCC CA 1
ATOM 9020 C C . ARG C 2 200 ? -11.527 -12.183 -68.661 1.000 37.899 198 ARG CCC C 1
ATOM 9021 O O . ARG C 2 200 ? -10.456 -11.810 -68.106 1.000 41.708 198 ARG CCC O 1
ATOM 9042 N N . GLN C 2 201 ? -11.985 -11.676 -69.803 1.000 41.552 199 GLN CCC N 1
ATOM 9043 C CA . GLN C 2 201 ? -11.269 -10.603 -70.528 1.000 37.143 199 GLN CCC CA 1
ATOM 9044 C C . GLN C 2 201 ? -11.280 -9.324 -69.678 1.000 42.332 199 GLN CCC C 1
ATOM 9045 O O . GLN C 2 201 ? -10.232 -8.651 -69.591 1.000 41.967 199 GLN CCC O 1
ATOM 9059 N N . VAL C 2 202 ? -12.411 -8.983 -69.036 1.000 40.572 200 VAL CCC N 1
ATOM 9060 C CA . VAL C 2 202 ? -12.452 -7.779 -68.151 1.000 36.774 200 VAL CCC CA 1
ATOM 9061 C C . VAL C 2 202 ? -11.397 -7.960 -67.052 1.000 35.848 200 VAL CCC C 1
ATOM 9062 O O . VAL C 2 202 ? -10.616 -7.017 -66.806 1.000 36.060 200 VAL CCC O 1
ATOM 9075 N N . GLN C 2 203 ? -11.354 -9.133 -66.421 1.000 39.196 201 GLN CCC N 1
ATOM 9076 C CA . GLN C 2 203 ? -10.435 -9.346 -65.268 1.000 37.948 201 GLN CCC CA 1
ATOM 9077 C C . GLN C 2 203 ? -8.981 -9.270 -65.757 1.000 37.550 201 GLN CCC C 1
ATOM 9078 O O . GLN C 2 203 ? -8.181 -8.733 -65.000 1.000 39.452 201 GLN CCC O 1
ATOM 9092 N N . GLU C 2 204 ? -8.668 -9.688 -66.987 1.000 45.348 202 GLU CCC N 1
ATOM 9093 C CA . GLU C 2 204 ? -7.297 -9.503 -67.578 1.000 47.855 202 GLU CCC CA 1
ATOM 9094 C C . GLU C 2 204 ? -6.976 -8.005 -67.677 1.000 47.778 202 GLU CCC C 1
ATOM 9095 O O . GLU C 2 204 ? -5.864 -7.580 -67.246 1.000 44.341 202 GLU CCC O 1
ATOM 9107 N N . TYR C 2 205 ? -7.933 -7.195 -68.151 1.000 42.215 203 TYR CCC N 1
ATOM 9108 C CA . TYR C 2 205 ? -7.747 -5.723 -68.262 1.000 43.579 203 TYR CCC CA 1
ATOM 9109 C C . TYR C 2 205 ? -7.610 -5.084 -66.870 1.000 42.415 203 TYR CCC C 1
ATOM 9110 O O . TYR C 2 205 ? -6.834 -4.123 -66.720 1.000 52.840 203 TYR CCC O 1
ATOM 9128 N N . LEU C 2 206 ? -8.307 -5.597 -65.856 1.000 40.223 204 LEU CCC N 1
ATOM 9129 C CA . LEU C 2 206 ? -8.192 -5.079 -64.466 1.000 42.727 204 LEU CCC CA 1
ATOM 9130 C C . LEU C 2 206 ? -6.786 -5.380 -63.909 1.000 52.184 204 LEU CCC C 1
ATOM 9131 O O . LEU C 2 206 ? -6.209 -4.503 -63.268 1.000 46.107 204 LEU CCC O 1
ATOM 9147 N N . HIS C 2 207 ? -6.252 -6.584 -64.135 1.000 56.584 205 HIS CCC N 1
ATOM 9148 C CA . HIS C 2 207 ? -5.010 -7.081 -63.465 1.000 62.648 205 HIS CCC CA 1
ATOM 9149 C C . HIS C 2 207 ? -3.758 -6.391 -64.026 1.000 58.394 205 HIS CCC C 1
ATOM 9150 O O . HIS C 2 207 ? -2.760 -6.315 -63.285 1.000 66.188 205 HIS CCC O 1
ATOM 9165 N N . SER C 2 208 ? -3.831 -5.832 -65.230 1.000 54.684 206 SER CCC N 1
ATOM 9166 C CA . SER C 2 208 ? -2.723 -5.066 -65.861 1.000 59.934 206 SER CCC CA 1
ATOM 9167 C C . SER C 2 208 ? -2.639 -3.630 -65.304 1.000 65.892 206 SER CCC C 1
ATOM 9168 O O . SER C 2 208 ? -1.609 -2.982 -65.549 1.000 73.557 206 SER CCC O 1
ATOM 9176 N N . GLY C 2 209 ? -3.658 -3.141 -64.582 1.000 65.007 207 GLY CCC N 1
ATOM 9177 C CA . GLY C 2 209 ? -3.694 -1.767 -64.022 1.000 63.486 207 GLY CCC CA 1
ATOM 9178 C C . GLY C 2 209 ? -4.299 -0.763 -64.998 1.000 59.242 207 GLY CCC C 1
ATOM 9179 O O . GLY C 2 209 ? -4.386 0.430 -64.683 1.000 63.287 207 GLY CCC O 1
ATOM 9183 N N . ASP C 2 210 ? -4.692 -1.242 -66.170 1.000 63.122 208 ASP CCC N 1
ATOM 9184 C CA . ASP C 2 210 ? -5.412 -0.537 -67.262 1.000 66.804 208 ASP CCC CA 1
ATOM 9185 C C . ASP C 2 210 ? -6.733 0.041 -66.705 1.000 60.363 208 ASP CCC C 1
ATOM 9186 O O . ASP C 2 210 ? -7.086 1.207 -67.016 1.000 49.456 208 ASP CCC O 1
ATOM 9195 N N . CYS C 2 211 ? -7.464 -0.755 -65.918 1.000 52.325 209 CYS CCC N 1
ATOM 9196 C CA . CYS C 2 211 ? -8.852 -0.446 -65.486 1.000 42.536 209 CYS CCC CA 1
ATOM 9197 C C . CYS C 2 211 ? -9.038 -0.868 -64.032 1.000 39.327 209 CYS CCC C 1
ATOM 9198 O O . CYS C 2 211 ? -8.362 -1.840 -63.623 1.000 36.200 209 CYS CCC O 1
ATOM 9206 N N . TYR C 2 212 ? -10.009 -0.283 -63.332 1.000 32.249 210 TYR CCC N 1
ATOM 9207 C CA . TYR C 2 212 ? -10.297 -0.627 -61.913 1.000 33.682 210 TYR CCC CA 1
ATOM 9208 C C . TYR C 2 212 ? -11.662 -1.315 -61.815 1.000 33.751 210 TYR CCC C 1
ATOM 9209 O O . TYR C 2 212 ? -11.912 -2.118 -60.886 1.000 34.296 210 TYR CCC O 1
ATOM 9227 N N . GLN C 2 213 ? -12.559 -0.972 -62.720 1.000 31.469 211 GLN CCC N 1
ATOM 9228 C CA . GLN C 2 213 ? -13.954 -1.470 -62.668 1.000 31.371 211 GLN CCC CA 1
ATOM 9229 C C . GLN C 2 213 ? -14.559 -1.326 -64.068 1.000 29.468 211 GLN CCC C 1
ATOM 9230 O O . GLN C 2 213 ? -14.336 -0.280 -64.689 1.000 30.228 211 GLN CCC O 1
ATOM 9244 N N . VAL C 2 214 ? -15.301 -2.324 -64.525 1.000 30.692 212 VAL CCC N 1
ATOM 9245 C CA . VAL C 2 214 ? -16.096 -2.246 -65.785 1.000 31.025 212 VAL CCC CA 1
ATOM 9246 C C . VAL C 2 214 ? -17.466 -2.856 -65.541 1.000 31.327 212 VAL CCC C 1
ATOM 9247 O O . VAL C 2 214 ? -17.557 -3.954 -64.992 1.000 29.657 212 VAL CCC O 1
ATOM 9260 N N . ASN C 2 215 ? -18.517 -2.156 -65.968 1.000 31.055 213 ASN CCC N 1
ATOM 9261 C CA . ASN C 2 215 ? -19.898 -2.688 -65.892 1.000 29.362 213 ASN CCC CA 1
ATOM 9262 C C . ASN C 2 215 ? -20.192 -3.497 -67.153 1.000 32.469 213 ASN CCC C 1
ATOM 9263 O O . ASN C 2 215 ? -20.284 -2.905 -68.202 1.000 32.245 213 ASN CCC O 1
ATOM 9274 N N . LEU C 2 216 ? -20.341 -4.825 -67.027 1.000 29.524 214 LEU CCC N 1
ATOM 9275 C CA . LEU C 2 216 ? -20.550 -5.746 -68.168 1.000 30.619 214 LEU CCC CA 1
ATOM 9276 C C . LEU C 2 216 ? -22.006 -6.200 -68.174 1.000 27.948 214 LEU CCC C 1
ATOM 9277 O O . LEU C 2 216 ? -22.470 -6.683 -67.129 1.000 29.724 214 LEU CCC O 1
ATOM 9293 N N . ALA C 2 217 ? -22.698 -6.051 -69.304 1.000 27.660 215 ALA CCC N 1
ATOM 9294 C CA . ALA C 2 217 ? -24.148 -6.323 -69.368 1.000 30.091 215 ALA CCC CA 1
ATOM 9295 C C . ALA C 2 217 ? -24.475 -7.346 -70.442 1.000 29.562 215 ALA CCC C 1
ATOM 9296 O O . ALA C 2 217 ? -23.802 -7.383 -71.496 1.000 30.388 215 ALA CCC O 1
ATOM 9303 N N . GLN C 2 218 ? -25.558 -8.067 -70.189 1.000 29.461 216 GLN CCC N 1
ATOM 9304 C CA . GLN C 2 218 ? -26.245 -8.863 -71.224 1.000 30.698 216 GLN CCC CA 1
ATOM 9305 C C . GLN C 2 218 ? -27.602 -8.223 -71.490 1.000 29.630 216 GLN CCC C 1
ATOM 9306 O O . GLN C 2 218 ? -28.117 -7.459 -70.613 1.000 29.288 216 GLN CCC O 1
ATOM 9320 N N . ARG C 2 219 ? -28.234 -8.630 -72.586 1.000 28.805 217 ARG CCC N 1
ATOM 9321 C CA . ARG C 2 219 ? -29.540 -8.098 -73.041 1.000 30.518 217 ARG CCC CA 1
ATOM 9322 C C . ARG C 2 219 ? -30.528 -9.224 -73.330 1.000 33.374 217 ARG CCC C 1
ATOM 9323 O O . ARG C 2 219 ? -30.171 -10.130 -74.143 1.000 34.626 217 ARG CCC O 1
ATOM 9344 N N . PHE C 2 220 ? -31.698 -9.164 -72.709 1.000 29.138 218 PHE CCC N 1
ATOM 9345 C CA . PHE C 2 220 ? -32.825 -10.104 -72.926 1.000 28.467 218 PHE CCC CA 1
ATOM 9346 C C . PHE C 2 220 ? -33.775 -9.491 -73.963 1.000 31.524 218 PHE CCC C 1
ATOM 9347 O O . PHE C 2 220 ? -34.047 -8.274 -73.923 1.000 29.306 218 PHE CCC O 1
ATOM 9364 N N A HIS C 2 221 ? -34.302 -10.320 -74.864 0.500 29.814 219 HIS CCC N 1
ATOM 9365 N N B HIS C 2 221 ? -34.279 -10.315 -74.884 0.500 30.298 219 HIS CCC N 1
ATOM 9366 C CA A HIS C 2 221 ? -35.155 -9.894 -76.005 0.500 31.834 219 HIS CCC CA 1
ATOM 9367 C CA B HIS C 2 221 ? -35.169 -9.873 -75.989 0.500 32.371 219 HIS CCC CA 1
ATOM 9368 C C A HIS C 2 221 ? -36.344 -10.849 -76.114 0.500 32.399 219 HIS CCC C 1
ATOM 9369 C C B HIS C 2 221 ? -36.342 -10.846 -76.116 0.500 32.788 219 HIS CCC C 1
ATOM 9370 O O A HIS C 2 221 ? -36.158 -12.069 -75.891 0.500 33.225 219 HIS CCC O 1
ATOM 9371 O O B HIS C 2 221 ? -36.150 -12.067 -75.897 0.500 33.676 219 HIS CCC O 1
ATOM 9400 N N . ALA C 2 222 ? -37.522 -10.309 -76.402 1.000 31.631 220 ALA CCC N 1
ATOM 9401 C CA . ALA C 2 222 ? -38.750 -11.088 -76.681 1.000 29.452 220 ALA CCC CA 1
ATOM 9402 C C . ALA C 2 222 ? -39.596 -10.316 -77.705 1.000 36.068 220 ALA CCC C 1
ATOM 9403 O O . ALA C 2 222 ? -39.342 -9.126 -77.897 1.000 30.102 220 ALA CCC O 1
ATOM 9410 N N . THR C 2 223 ? -40.507 -10.986 -78.398 1.000 31.770 221 THR CCC N 1
ATOM 9411 C CA . THR C 2 223 ? -41.537 -10.285 -79.201 1.000 31.285 221 THR CCC CA 1
ATOM 9412 C C . THR C 2 223 ? -42.758 -10.035 -78.320 1.000 31.103 221 THR CCC C 1
ATOM 9413 O O . THR C 2 223 ? -42.981 -10.762 -77.327 1.000 31.736 221 THR CCC O 1
ATOM 9424 N N . TYR C 2 224 ? -43.596 -9.056 -78.682 1.000 29.021 222 TYR CCC N 1
ATOM 9425 C CA . TYR C 2 224 ? -44.844 -8.723 -77.971 1.000 29.113 222 TYR CCC CA 1
ATOM 9426 C C . TYR C 2 224 ? -45.852 -8.132 -78.951 1.000 28.577 222 TYR CCC C 1
ATOM 9427 O O . TYR C 2 224 ? -45.422 -7.609 -80.006 1.000 30.223 222 TYR CCC O 1
ATOM 9445 N N . SER C 2 225 ? -47.093 -8.133 -78.528 1.000 31.467 223 SER CCC N 1
ATOM 9446 C CA . SER C 2 225 ? -48.231 -7.419 -79.150 1.000 32.147 223 SER CCC CA 1
ATOM 9447 C C . SER C 2 225 ? -49.007 -6.693 -78.055 1.000 34.077 223 SER CCC C 1
ATOM 9448 O O . SER C 2 225 ? -48.811 -7.006 -76.853 1.000 34.896 223 SER CCC O 1
ATOM 9456 N N . GLY C 2 226 ? -49.834 -5.716 -78.426 1.000 30.940 224 GLY CCC N 1
ATOM 9457 C CA . GLY C 2 226 ? -50.715 -5.027 -77.478 1.000 30.624 224 GLY CCC CA 1
ATOM 9458 C C . GLY C 2 226 ? -50.042 -3.775 -76.883 1.000 27.994 224 GLY CCC C 1
ATOM 9459 O O . GLY C 2 226 ? -48.948 -3.398 -77.312 1.000 30.155 224 GLY CCC O 1
ATOM 9463 N N . ASP C 2 227 ? -50.712 -3.208 -75.898 1.000 31.666 225 ASP CCC N 1
ATOM 9464 C CA . ASP C 2 227 ? -50.482 -1.839 -75.378 1.000 32.014 225 ASP CCC CA 1
ATOM 9465 C C . ASP C 2 227 ? -49.348 -1.877 -74.335 1.000 29.193 225 ASP CCC C 1
ATOM 9466 O O . ASP C 2 227 ? -49.545 -2.437 -73.226 1.000 32.901 225 ASP CCC O 1
ATOM 9475 N N . GLU C 2 228 ? -48.258 -1.189 -74.612 1.000 29.146 226 GLU CCC N 1
ATOM 9476 C CA . GLU C 2 228 ? -47.093 -1.070 -73.679 1.000 28.472 226 GLU CCC CA 1
ATOM 9477 C C . GLU C 2 228 ? -47.506 -0.362 -72.382 1.000 32.438 226 GLU CCC C 1
ATOM 9478 O O . GLU C 2 228 ? -46.854 -0.599 -71.341 1.000 29.031 226 GLU CCC O 1
ATOM 9490 N N . TRP C 2 229 ? -48.500 0.525 -72.412 1.000 26.820 227 TRP CCC N 1
ATOM 9491 C CA . TRP C 2 229 ? -48.985 1.244 -71.211 1.000 29.744 227 TRP CCC CA 1
ATOM 9492 C C . TRP C 2 229 ? -49.539 0.250 -70.196 1.000 31.058 227 TRP CCC C 1
ATOM 9493 O O . TRP C 2 229 ? -49.309 0.432 -68.987 1.000 29.164 227 TRP CCC O 1
ATOM 9514 N N . GLN C 2 230 ? -50.266 -0.781 -70.662 1.000 30.176 228 GLN CCC N 1
ATOM 9515 C CA . GLN C 2 230 ? -50.837 -1.822 -69.777 1.000 34.092 228 GLN CCC CA 1
ATOM 9516 C C . GLN C 2 230 ? -49.687 -2.580 -69.095 1.000 28.251 228 GLN CCC C 1
ATOM 9517 O O . GLN C 2 230 ? -49.831 -2.840 -67.877 1.000 34.227 228 GLN CCC O 1
ATOM 9531 N N . ALA C 2 231 ? -48.608 -2.880 -69.825 1.000 29.969 229 ALA CCC N 1
ATOM 9532 C CA . ALA C 2 231 ? -47.392 -3.521 -69.250 1.000 31.473 229 ALA CCC CA 1
ATOM 9533 C C . ALA C 2 231 ? -46.848 -2.602 -68.146 1.000 34.611 229 ALA CCC C 1
ATOM 9534 O O . ALA C 2 231 ? -46.586 -3.071 -67.021 1.000 31.483 229 ALA CCC O 1
ATOM 9541 N N . PHE C 2 232 ? -46.686 -1.318 -68.452 1.000 27.414 230 PHE CCC N 1
ATOM 9542 C CA . PHE C 2 232 ? -46.124 -0.369 -67.459 1.000 28.105 230 PHE CCC CA 1
ATOM 9543 C C . PHE C 2 232 ? -46.985 -0.320 -66.200 1.000 27.827 230 PHE CCC C 1
ATOM 9544 O O . PHE C 2 232 ? -46.410 -0.299 -65.077 1.000 28.599 230 PHE CCC O 1
ATOM 9561 N N . LEU C 2 233 ? -48.317 -0.273 -66.301 1.000 27.671 231 LEU CCC N 1
ATOM 9562 C CA . LEU C 2 233 ? -49.186 -0.204 -65.111 1.000 32.756 231 LEU CCC CA 1
ATOM 9563 C C . LEU C 2 233 ? -48.896 -1.405 -64.204 1.000 32.014 231 LEU CCC C 1
ATOM 9564 O O . LEU C 2 233 ? -48.803 -1.205 -62.980 1.000 35.919 231 LEU CCC O 1
ATOM 9580 N N . GLN C 2 234 ? -48.712 -2.582 -64.782 1.000 31.461 232 GLN CCC N 1
ATOM 9581 C CA . GLN C 2 234 ? -48.382 -3.805 -64.008 1.000 33.074 232 GLN CCC CA 1
ATOM 9582 C C . GLN C 2 234 ? -46.999 -3.660 -63.364 1.000 28.995 232 GLN CCC C 1
ATOM 9583 O O . GLN C 2 234 ? -46.843 -4.009 -62.163 1.000 33.101 232 GLN CCC O 1
ATOM 9597 N N . LEU C 2 235 ? -46.020 -3.238 -64.135 1.000 27.707 233 LEU CCC N 1
ATOM 9598 C CA . LEU C 2 235 ? -44.611 -3.206 -63.681 1.000 26.884 233 LEU CCC CA 1
ATOM 9599 C C . LEU C 2 235 ? -44.421 -2.145 -62.601 1.000 28.151 233 LEU CCC C 1
ATOM 9600 O O . LEU C 2 235 ? -43.645 -2.387 -61.640 1.000 28.788 233 LEU CCC O 1
ATOM 9616 N N . ASN C 2 236 ? -45.049 -0.984 -62.754 1.000 26.365 234 ASN CCC N 1
ATOM 9617 C CA . ASN C 2 236 ? -44.782 0.185 -61.875 1.000 26.933 234 ASN CCC CA 1
ATOM 9618 C C . ASN C 2 236 ? -45.190 -0.154 -60.433 1.000 30.805 234 ASN CCC C 1
ATOM 9619 O O . ASN C 2 236 ? -44.342 -0.033 -59.515 1.000 31.077 234 ASN CCC O 1
ATOM 9630 N N . GLN C 2 237 ? -46.425 -0.607 -60.246 1.000 36.213 235 GLN CCC N 1
ATOM 9631 C CA . GLN C 2 237 ? -46.967 -1.090 -58.942 1.000 46.092 235 GLN CCC CA 1
ATOM 9632 C C . GLN C 2 237 ? -45.993 -2.106 -58.327 1.000 35.965 235 GLN CCC C 1
ATOM 9633 O O . GLN C 2 237 ? -45.698 -1.958 -57.126 1.000 41.451 235 GLN CCC O 1
ATOM 9647 N N . ALA C 2 238 ? -45.501 -3.074 -59.089 1.000 31.069 236 ALA CCC N 1
ATOM 9648 C CA . ALA C 2 238 ? -44.713 -4.210 -58.574 1.000 31.157 236 ALA CCC CA 1
ATOM 9649 C C . ALA C 2 238 ? -43.292 -3.755 -58.246 1.000 31.169 236 ALA CCC C 1
ATOM 9650 O O . ALA C 2 238 ? -42.694 -4.338 -57.327 1.000 33.303 236 ALA CCC O 1
ATOM 9657 N N . ASN C 2 239 ? -42.766 -2.744 -58.946 1.000 27.184 237 ASN CCC N 1
ATOM 9658 C CA . ASN C 2 239 ? -41.334 -2.364 -58.778 1.000 25.444 237 ASN CCC CA 1
ATOM 9659 C C . ASN C 2 239 ? -41.139 -1.300 -57.689 1.000 25.798 237 ASN CCC C 1
ATOM 9660 O O . ASN C 2 239 ? -40.029 -1.248 -57.163 1.000 26.688 237 ASN CCC O 1
ATOM 9671 N N . ARG C 2 240 ? -42.101 -0.431 -57.416 1.000 25.644 238 ARG CCC N 1
ATOM 9672 C CA . ARG C 2 240 ? -41.989 0.602 -56.363 1.000 30.123 238 ARG CCC CA 1
ATOM 9673 C C . ARG C 2 240 ? -40.644 1.350 -56.475 1.000 27.090 238 ARG CCC C 1
ATOM 9674 O O . ARG C 2 240 ? -39.987 1.578 -55.408 1.000 26.121 238 ARG CCC O 1
ATOM 9695 N N . ALA C 2 241 ? -40.243 1.720 -57.704 1.000 26.123 239 ALA CCC N 1
ATOM 9696 C CA . ALA C 2 241 ? -38.916 2.333 -57.961 1.000 24.414 239 ALA CCC CA 1
ATOM 9697 C C . ALA C 2 241 ? -39.056 3.848 -58.111 1.000 25.043 239 ALA CCC C 1
ATOM 9698 O O . ALA C 2 241 ? -39.899 4.345 -58.875 1.000 25.378 239 ALA CCC O 1
ATOM 9705 N N . PRO C 2 242 ? -38.308 4.659 -57.328 1.000 23.037 240 PRO CCC N 1
ATOM 9706 C CA . PRO C 2 242 ? -38.579 6.090 -57.256 1.000 23.163 240 PRO CCC CA 1
ATOM 9707 C C . PRO C 2 242 ? -38.171 6.932 -58.477 1.000 22.129 240 PRO CCC C 1
ATOM 9708 O O . PRO C 2 242 ? -38.524 8.109 -58.472 1.000 23.761 240 PRO CCC O 1
ATOM 9719 N N . PHE C 2 243 ? -37.528 6.348 -59.473 1.000 22.248 241 PHE CCC N 1
ATOM 9720 C CA . PHE C 2 243 ? -37.106 7.077 -60.697 1.000 22.145 241 PHE CCC CA 1
ATOM 9721 C C . PHE C 2 243 ? -37.700 6.388 -61.920 1.000 21.517 241 PHE CCC C 1
ATOM 9722 O O . PHE C 2 243 ? -37.041 6.283 -62.954 1.000 23.234 241 PHE CCC O 1
ATOM 9739 N N . SER C 2 244 ? -38.951 5.947 -61.784 1.000 22.208 242 SER CCC N 1
ATOM 9740 C CA . SER C 2 244 ? -39.677 5.251 -62.875 1.000 21.468 242 SER CCC CA 1
ATOM 9741 C C . SER C 2 244 ? -40.145 6.279 -63.934 1.000 22.337 242 SER CCC C 1
ATOM 9742 O O . SER C 2 244 ? -40.226 7.491 -63.676 1.000 22.258 242 SER CCC O 1
ATOM 9750 N N . ALA C 2 245 ? -40.437 5.789 -65.134 1.000 21.849 243 ALA CCC N 1
ATOM 9751 C CA . ALA C 2 245 ? -40.841 6.681 -66.242 1.000 21.819 243 ALA CCC CA 1
ATOM 9752 C C . ALA C 2 245 ? -41.517 5.885 -67.334 1.000 24.773 243 ALA CCC C 1
ATOM 9753 O O . ALA C 2 245 ? -41.139 4.715 -67.574 1.000 23.828 243 ALA CCC O 1
ATOM 9760 N N . PHE C 2 246 ? -42.449 6.549 -68.035 1.000 23.288 244 PHE CCC N 1
ATOM 9761 C CA . PHE C 2 246 ? -42.994 5.953 -69.280 1.000 23.350 244 PHE CCC CA 1
ATOM 9762 C C . PHE C 2 246 ? -42.905 7.037 -70.372 1.000 22.862 244 PHE CCC C 1
ATOM 9763 O O . PHE C 2 246 ? -43.493 8.115 -70.156 1.000 24.364 244 PHE CCC O 1
ATOM 9780 N N . LEU C 2 247 ? -42.162 6.773 -71.440 1.000 22.967 245 LEU CCC N 1
ATOM 9781 C CA . LEU C 2 247 ? -42.035 7.744 -72.562 1.000 23.649 245 LEU CCC CA 1
ATOM 9782 C C . LEU C 2 247 ? -42.681 7.146 -73.815 1.000 26.125 245 LEU CCC C 1
ATOM 9783 O O . LEU C 2 247 ? -42.254 6.072 -74.242 1.000 25.055 245 LEU CCC O 1
ATOM 9799 N N . ARG C 2 248 ? -43.651 7.869 -74.381 1.000 24.461 246 ARG CCC N 1
ATOM 9800 C CA . ARG C 2 248 ? -44.188 7.511 -75.708 1.000 22.867 246 ARG CCC CA 1
ATOM 9801 C C . ARG C 2 248 ? -43.389 8.328 -76.724 1.000 23.659 246 ARG CCC C 1
ATOM 9802 O O . ARG C 2 248 ? -43.590 9.572 -76.775 1.000 25.504 246 ARG CCC O 1
ATOM 9823 N N . LEU C 2 249 ? -42.479 7.687 -77.449 1.000 24.383 247 LEU CCC N 1
ATOM 9824 C CA . LEU C 2 249 ? -41.634 8.357 -78.452 1.000 26.211 247 LEU CCC CA 1
ATOM 9825 C C . LEU C 2 249 ? -42.289 8.172 -79.835 1.000 27.005 247 LEU CCC C 1
ATOM 9826 O O . LEU C 2 249 ? -43.323 7.453 -79.935 1.000 27.117 247 LEU CCC O 1
ATOM 9842 N N . GLU C 2 250 ? -41.762 8.822 -80.859 1.000 27.866 248 GLU CCC N 1
ATOM 9843 C CA . GLU C 2 250 ? -42.249 8.604 -82.252 1.000 28.727 248 GLU CCC CA 1
ATOM 9844 C C . GLU C 2 250 ? -41.978 7.153 -82.693 1.000 31.286 248 GLU CCC C 1
ATOM 9845 O O . GLU C 2 250 ? -42.803 6.641 -83.441 1.000 32.937 248 GLU CCC O 1
ATOM 9857 N N . GLN C 2 251 ? -40.886 6.576 -82.208 1.000 34.101 249 GLN CCC N 1
ATOM 9858 C CA . GLN C 2 251 ? -40.251 5.311 -82.683 1.000 41.206 249 GLN CCC CA 1
ATOM 9859 C C . GLN C 2 251 ? -40.646 4.145 -81.771 1.000 39.039 249 GLN CCC C 1
ATOM 9860 O O . GLN C 2 251 ? -40.507 2.975 -82.183 1.000 37.818 249 GLN CCC O 1
ATOM 9874 N N . GLY C 2 252 ? -41.177 4.384 -80.597 1.000 32.670 250 GLY CCC N 1
ATOM 9875 C CA . GLY C 2 252 ? -41.377 3.250 -79.660 1.000 31.003 250 GLY CCC CA 1
ATOM 9876 C C . GLY C 2 252 ? -41.724 3.761 -78.288 1.000 31.221 250 GLY CCC C 1
ATOM 9877 O O . GLY C 2 252 ? -42.118 4.940 -78.179 1.000 28.534 250 GLY CCC O 1
ATOM 9881 N N . ALA C 2 253 ? -41.618 2.912 -77.279 1.000 27.577 251 ALA CCC N 1
ATOM 9882 C CA . ALA C 2 253 ? -41.943 3.309 -75.890 1.000 25.143 251 ALA CCC CA 1
ATOM 9883 C C . ALA C 2 253 ? -40.761 2.930 -74.986 1.000 24.395 251 ALA CCC C 1
ATOM 9884 O O . ALA C 2 253 ? -40.141 1.878 -75.199 1.000 26.286 251 ALA CCC O 1
ATOM 9891 N N . ILE C 2 254 ? -40.520 3.743 -73.966 1.000 24.231 252 ILE CCC N 1
ATOM 9892 C CA . ILE C 2 254 ? -39.487 3.452 -72.939 1.000 24.315 252 ILE CCC CA 1
ATOM 9893 C C . ILE C 2 254 ? -40.236 3.196 -71.633 1.000 24.159 252 ILE CCC C 1
ATOM 9894 O O . ILE C 2 254 ? -41.001 4.073 -71.200 1.000 23.973 252 ILE CCC O 1
ATOM 9910 N N . LEU C 2 255 ? -40.035 2.018 -71.026 1.000 23.316 253 LEU CCC N 1
ATOM 9911 C CA . LEU C 2 255 ? -40.700 1.637 -69.769 1.000 23.137 253 LEU CCC CA 1
ATOM 9912 C C . LEU C 2 255 ? -39.593 1.546 -68.723 1.000 24.862 253 LEU CCC C 1
ATOM 9913 O O . LEU C 2 255 ? -38.873 0.530 -68.673 1.000 26.008 253 LEU CCC O 1
ATOM 9929 N N . SER C 2 256 ? -39.419 2.578 -67.929 1.000 22.309 254 SER CCC N 1
ATOM 9930 C CA . SER C 2 256 ? -38.295 2.623 -66.946 1.000 22.177 254 SER CCC CA 1
ATOM 9931 C C . SER C 2 256 ? -38.832 2.305 -65.540 1.000 22.945 254 SER CCC C 1
ATOM 9932 O O . SER C 2 256 ? -39.735 2.990 -65.095 1.000 23.466 254 SER CCC O 1
ATOM 9940 N N . LEU C 2 257 ? -38.196 1.351 -64.855 1.000 23.087 255 LEU CCC N 1
ATOM 9941 C CA . LEU C 2 257 ? -38.509 1.026 -63.441 1.000 22.347 255 LEU CCC CA 1
ATOM 9942 C C . LEU C 2 257 ? -37.218 1.279 -62.646 1.000 22.673 255 LEU CCC C 1
ATOM 9943 O O . LEU C 2 257 ? -36.888 0.494 -61.730 1.000 24.987 255 LEU CCC O 1
ATOM 9959 N N . SER C 2 258 ? -36.498 2.351 -62.969 1.000 23.836 256 SER CCC N 1
ATOM 9960 C CA . SER C 2 258 ? -35.209 2.665 -62.330 1.000 23.286 256 SER CCC CA 1
ATOM 9961 C C . SER C 2 258 ? -35.384 3.121 -60.899 1.000 21.979 256 SER CCC C 1
ATOM 9962 O O . SER C 2 258 ? -36.173 4.009 -60.614 1.000 23.404 256 SER CCC O 1
ATOM 9970 N N . PRO C 2 259 ? -34.577 2.572 -59.941 1.000 23.649 257 PRO CCC N 1
ATOM 9971 C CA . PRO C 2 259 ? -34.545 3.125 -58.588 1.000 23.942 257 PRO CCC CA 1
ATOM 9972 C C . PRO C 2 259 ? -33.413 4.130 -58.402 1.000 23.976 257 PRO CCC C 1
ATOM 9973 O O . PRO C 2 259 ? -33.211 4.556 -57.255 1.000 26.782 257 PRO CCC O 1
ATOM 9984 N N . GLU C 2 260 ? -32.734 4.507 -59.493 1.000 25.756 258 GLU CCC N 1
ATOM 9985 C CA . GLU C 2 260 ? -31.470 5.291 -59.398 1.000 25.064 258 GLU CCC CA 1
ATOM 9986 C C . GLU C 2 260 ? -31.645 6.730 -59.869 1.000 24.528 258 GLU CCC C 1
ATOM 9987 O O . GLU C 2 260 ? -31.971 6.936 -61.072 1.000 24.506 258 GLU CCC O 1
ATOM 9999 N N . ARG C 2 261 ? -31.319 7.679 -59.001 1.000 23.237 259 ARG CCC N 1
ATOM 10000 C CA . ARG C 2 261 ? -31.068 9.093 -59.334 1.000 21.783 259 ARG CCC CA 1
ATOM 10001 C C . ARG C 2 261 ? -29.635 9.207 -59.883 1.000 25.069 259 ARG CCC C 1
ATOM 10002 O O . ARG C 2 261 ? -28.677 8.811 -59.215 1.000 23.716 259 ARG CCC O 1
ATOM 10023 N N . PHE C 2 262 ? -29.474 9.830 -61.046 1.000 23.449 260 PHE CCC N 1
ATOM 10024 C CA . PHE C 2 262 ? -28.169 10.269 -61.575 1.000 24.296 260 PHE CCC CA 1
ATOM 10025 C C . PHE C 2 262 ? -27.836 11.618 -60.954 1.000 25.483 260 PHE CCC C 1
ATOM 10026 O O . PHE C 2 262 ? -27.141 11.654 -59.892 1.000 25.550 260 PHE CCC O 1
ATOM 10043 N N . ILE C 2 263 ? -28.346 12.710 -61.516 1.000 22.307 261 ILE CCC N 1
ATOM 10044 C CA . ILE C 2 263 ? -28.031 14.093 -61.042 1.000 22.876 261 ILE CCC CA 1
ATOM 10045 C C . ILE C 2 263 ? -29.296 14.928 -60.805 1.000 23.652 261 ILE CCC C 1
ATOM 10046 O O . ILE C 2 263 ? -30.095 15.182 -61.760 1.000 21.711 261 ILE CCC O 1
ATOM 10062 N N . LEU C 2 264 ? -29.462 15.396 -59.558 1.000 22.056 262 LEU CCC N 1
ATOM 10063 C CA . LEU C 2 264 ? -30.438 16.426 -59.157 1.000 23.114 262 LEU CCC CA 1
ATOM 10064 C C . LEU C 2 264 ? -29.711 17.759 -59.102 1.000 24.511 262 LEU CCC C 1
ATOM 10065 O O . LEU C 2 264 ? -28.580 17.833 -58.551 1.000 24.037 262 LEU CCC O 1
ATOM 10081 N N . CYS C 2 265 ? -30.328 18.792 -59.616 1.000 21.279 263 CYS CCC N 1
ATOM 10082 C CA . CYS C 2 265 ? -29.903 20.191 -59.407 1.000 23.277 263 CYS CCC CA 1
ATOM 10083 C C . CYS C 2 265 ? -31.120 20.950 -58.875 1.000 25.854 263 CYS CCC C 1
ATOM 10084 O O . CYS C 2 265 ? -32.117 21.081 -59.615 1.000 26.424 263 CYS CCC O 1
ATOM 10092 N N . ASP C 2 266 ? -31.137 21.277 -57.580 1.000 24.861 264 ASP CCC N 1
ATOM 10093 C CA . ASP C 2 266 ? -32.305 21.857 -56.875 1.000 25.440 264 ASP CCC CA 1
ATOM 10094 C C . ASP C 2 266 ? -31.891 23.195 -56.266 1.000 24.585 264 ASP CCC C 1
ATOM 10095 O O . ASP C 2 266 ? -31.163 23.182 -55.222 1.000 24.613 264 ASP CCC O 1
ATOM 10104 N N . ASN C 2 267 ? -32.277 24.302 -56.889 1.000 25.072 265 ASN CCC N 1
ATOM 10105 C CA . ASN C 2 267 ? -31.880 25.658 -56.427 1.000 25.842 265 ASN CCC CA 1
ATOM 10106 C C . ASN C 2 267 ? -30.339 25.675 -56.348 1.000 27.052 265 ASN CCC C 1
ATOM 10107 O O . ASN C 2 267 ? -29.789 26.090 -55.286 1.000 25.936 265 ASN CCC O 1
ATOM 10118 N N . SER C 2 268 ? -29.653 25.132 -57.370 1.000 25.707 266 SER CCC N 1
ATOM 10119 C CA . SER C 2 268 ? -28.164 25.112 -57.458 1.000 25.212 266 SER CCC CA 1
ATOM 10120 C C . SER C 2 268 ? -27.481 24.112 -56.514 1.000 23.838 266 SER CCC C 1
ATOM 10121 O O . SER C 2 268 ? -26.198 24.016 -56.533 1.000 25.075 266 SER CCC O 1
ATOM 10129 N N . GLU C 2 269 ? -28.237 23.360 -55.708 1.000 24.502 267 GLU CCC N 1
ATOM 10130 C CA . GLU C 2 269 ? -27.650 22.288 -54.881 1.000 23.769 267 GLU CCC CA 1
ATOM 10131 C C . GLU C 2 269 ? -27.631 21.012 -55.716 1.000 22.680 267 GLU CCC C 1
ATOM 10132 O O . GLU C 2 269 ? -28.750 20.550 -56.168 1.000 24.980 267 GLU CCC O 1
ATOM 10144 N N . ILE C 2 270 ? -26.444 20.472 -55.949 1.000 21.504 268 ILE CCC N 1
ATOM 10145 C CA . ILE C 2 270 ? -26.247 19.232 -56.716 1.000 21.809 268 ILE CCC CA 1
ATOM 10146 C C . ILE C 2 270 ? -26.343 18.032 -55.781 1.000 23.939 268 ILE CCC C 1
ATOM 10147 O O . ILE C 2 270 ? -25.702 18.048 -54.715 1.000 24.264 268 ILE CCC O 1
ATOM 10163 N N . GLN C 2 271 ? -27.007 16.977 -56.247 1.000 22.939 269 GLN CCC N 1
ATOM 10164 C CA . GLN C 2 271 ? -26.981 15.658 -55.583 1.000 23.474 269 GLN CCC CA 1
ATOM 10165 C C . GLN C 2 271 ? -26.825 14.577 -56.630 1.000 23.490 269 GLN CCC C 1
ATOM 10166 O O . GLN C 2 271 ? -27.611 14.575 -57.598 1.000 24.401 269 GLN CCC O 1
ATOM 10180 N N . THR C 2 272 ? -25.943 13.626 -56.399 1.000 22.305 270 THR CCC N 1
ATOM 10181 C CA . THR C 2 272 ? -25.912 12.373 -57.172 1.000 21.303 270 THR CCC CA 1
ATOM 10182 C C . THR C 2 272 ? -25.877 11.195 -56.194 1.000 23.499 270 THR CCC C 1
ATOM 10183 O O . THR C 2 272 ? -25.238 11.317 -55.110 1.000 24.163 270 THR CCC O 1
ATOM 10194 N N . ARG C 2 273 ? -26.530 10.093 -56.560 1.000 24.384 271 ARG CCC N 1
ATOM 10195 C CA . ARG C 2 273 ? -26.731 8.945 -55.654 1.000 23.982 271 ARG CCC CA 1
ATOM 10196 C C . ARG C 2 273 ? -26.410 7.656 -56.389 1.000 23.586 271 ARG CCC C 1
ATOM 10197 O O . ARG C 2 273 ? -27.293 6.822 -56.686 1.000 23.428 271 ARG CCC O 1
ATOM 10218 N N . PRO C 2 274 ? -25.112 7.396 -56.610 1.000 24.096 272 PRO CCC N 1
ATOM 10219 C CA . PRO C 2 274 ? -24.707 6.181 -57.286 1.000 24.168 272 PRO CCC CA 1
ATOM 10220 C C . PRO C 2 274 ? -25.143 4.945 -56.508 1.000 24.814 272 PRO CCC C 1
ATOM 10221 O O . PRO C 2 274 ? -24.962 4.894 -55.276 1.000 25.010 272 PRO CCC O 1
ATOM 10232 N N . ILE C 2 275 ? -25.705 3.987 -57.245 1.000 25.278 273 ILE CCC N 1
ATOM 10233 C CA . ILE C 2 275 ? -26.009 2.634 -56.695 1.000 26.436 273 ILE CCC CA 1
ATOM 10234 C C . ILE C 2 275 ? -24.917 1.672 -57.187 1.000 26.148 273 ILE CCC C 1
ATOM 10235 O O . ILE C 2 275 ? -24.737 1.489 -58.378 1.000 28.714 273 ILE CCC O 1
ATOM 10251 N N . LYS C 2 276 ? -24.243 0.999 -56.251 1.000 26.398 274 LYS CCC N 1
ATOM 10252 C CA . LYS C 2 276 ? -23.197 0.005 -56.557 1.000 27.424 274 LYS CCC CA 1
ATOM 10253 C C . LYS C 2 276 ? -23.143 -0.942 -55.357 1.000 25.774 274 LYS CCC C 1
ATOM 10254 O O . LYS C 2 276 ? -22.828 -0.467 -54.278 1.000 26.910 274 LYS CCC O 1
ATOM 10273 N N . GLY C 2 277 ? -23.477 -2.205 -55.590 1.000 25.935 275 GLY CCC N 1
ATOM 10274 C CA . GLY C 2 277 ? -23.558 -3.214 -54.530 1.000 27.867 275 GLY CCC CA 1
ATOM 10275 C C . GLY C 2 277 ? -24.934 -3.798 -54.493 1.000 25.468 275 GLY CCC C 1
ATOM 10276 O O . GLY C 2 277 ? -25.893 -3.022 -54.340 1.000 24.291 275 GLY CCC O 1
ATOM 10280 N N . THR C 2 278 ? -25.024 -5.127 -54.544 1.000 25.184 276 THR CCC N 1
ATOM 10281 C CA . THR C 2 278 ? -26.298 -5.837 -54.706 1.000 26.437 276 THR CCC CA 1
ATOM 10282 C C . THR C 2 278 ? -26.237 -7.204 -54.008 1.000 27.385 276 THR CCC C 1
ATOM 10283 O O . THR C 2 278 ? -25.202 -7.883 -54.166 1.000 28.322 276 THR CCC O 1
ATOM 10294 N N . LEU C 2 279 ? -27.350 -7.570 -53.369 1.000 26.066 277 LEU CCC N 1
ATOM 10295 C CA . LEU C 2 279 ? -27.662 -8.964 -52.979 1.000 28.651 277 LEU CCC CA 1
ATOM 10296 C C . LEU C 2 279 ? -29.146 -9.163 -53.196 1.000 28.928 277 LEU CCC C 1
ATOM 10297 O O . LEU C 2 279 ? -29.959 -8.237 -53.067 1.000 30.633 277 LEU CCC O 1
ATOM 10313 N N . PRO C 2 280 ? -29.575 -10.398 -53.541 1.000 27.122 278 PRO CCC N 1
ATOM 10314 C CA . PRO C 2 280 ? -31.007 -10.649 -53.673 1.000 28.442 278 PRO CCC CA 1
ATOM 10315 C C . PRO C 2 280 ? -31.760 -10.570 -52.334 1.000 29.315 278 PRO CCC C 1
ATOM 10316 O O . PRO C 2 280 ? -31.231 -10.873 -51.299 1.000 30.524 278 PRO CCC O 1
ATOM 10327 N N . ARG C 2 281 ? -33.026 -10.145 -52.382 1.000 26.849 279 ARG CCC N 1
ATOM 10328 C CA . ARG C 2 281 ? -33.979 -10.263 -51.271 1.000 28.648 279 ARG CCC CA 1
ATOM 10329 C C . ARG C 2 281 ? -34.194 -11.759 -51.032 1.000 30.798 279 ARG CCC C 1
ATOM 10330 O O . ARG C 2 281 ? -34.163 -12.568 -52.002 1.000 31.043 279 ARG CCC O 1
ATOM 10351 N N . LEU C 2 282 ? -34.283 -12.105 -49.753 1.000 30.300 280 LEU CCC N 1
ATOM 10352 C CA . LEU C 2 282 ? -34.615 -13.482 -49.314 1.000 31.699 280 LEU CCC CA 1
ATOM 10353 C C . LEU C 2 282 ? -36.018 -13.456 -48.744 1.000 30.895 280 LEU CCC C 1
ATOM 10354 O O . LEU C 2 282 ? -36.436 -12.514 -48.072 1.000 33.065 280 LEU CCC O 1
ATOM 10370 N N . PRO C 2 283 ? -36.826 -14.509 -49.000 1.000 35.886 281 PRO CCC N 1
ATOM 10371 C CA . PRO C 2 283 ? -38.232 -14.482 -48.580 1.000 38.259 281 PRO CCC CA 1
ATOM 10372 C C . PRO C 2 283 ? -38.488 -14.598 -47.058 1.000 36.421 281 PRO CCC C 1
ATOM 10373 O O . PRO C 2 283 ? -39.459 -14.091 -46.555 1.000 38.546 281 PRO CCC O 1
ATOM 10384 N N . ASP C 2 284 ? -37.593 -15.252 -46.331 1.000 37.743 282 ASP CCC N 1
ATOM 10385 C CA . ASP C 2 284 ? -37.690 -15.314 -44.854 1.000 35.105 282 ASP CCC CA 1
ATOM 10386 C C . ASP C 2 284 ? -37.234 -13.980 -44.264 1.000 35.522 282 ASP CCC C 1
ATOM 10387 O O . ASP C 2 284 ? -36.067 -13.652 -44.443 1.000 35.706 282 ASP CCC O 1
ATOM 10396 N N . PRO C 2 285 ? -38.081 -13.231 -43.531 1.000 34.620 283 PRO CCC N 1
ATOM 10397 C CA . PRO C 2 285 ? -37.729 -11.910 -43.002 1.000 37.536 283 PRO CCC CA 1
ATOM 10398 C C . PRO C 2 285 ? -36.499 -11.883 -42.068 1.000 33.384 283 PRO CCC C 1
ATOM 10399 O O . PRO C 2 285 ? -35.738 -10.908 -42.088 1.000 30.861 283 PRO CCC O 1
ATOM 10410 N N . GLN C 2 286 ? -36.302 -12.928 -41.253 1.000 33.560 284 GLN CCC N 1
ATOM 10411 C CA . GLN C 2 286 ? -35.079 -13.016 -40.394 1.000 31.622 284 GLN CCC CA 1
ATOM 10412 C C . GLN C 2 286 ? -33.839 -13.164 -41.274 1.000 30.226 284 GLN CCC C 1
ATOM 10413 O O . GLN C 2 286 ? -32.856 -12.474 -41.007 1.000 32.238 284 GLN CCC O 1
ATOM 10427 N N . GLU C 2 287 ? -33.880 -14.005 -42.313 1.000 30.841 285 GLU CCC N 1
ATOM 10428 C CA . GLU C 2 287 ? -32.747 -14.204 -43.247 1.000 32.308 285 GLU CCC CA 1
ATOM 10429 C C . GLU C 2 287 ? -32.529 -12.896 -44.029 1.000 29.106 285 GLU CCC C 1
ATOM 10430 O O . GLU C 2 287 ? -31.360 -12.576 -44.306 1.000 31.197 285 GLU CCC O 1
ATOM 10442 N N . ASP C 2 288 ? -33.607 -12.233 -44.417 1.000 31.236 286 ASP CCC N 1
ATOM 10443 C CA . ASP C 2 288 ? -33.502 -11.009 -45.263 1.000 31.727 286 ASP CCC CA 1
ATOM 10444 C C . ASP C 2 288 ? -32.855 -9.867 -44.463 1.000 31.867 286 ASP CCC C 1
ATOM 10445 O O . ASP C 2 288 ? -32.066 -9.119 -45.040 1.000 31.391 286 ASP CCC O 1
ATOM 10454 N N . SER C 2 289 ? -33.135 -9.766 -43.164 1.000 31.159 287 SER CCC N 1
ATOM 10455 C CA . SER C 2 289 ? -32.473 -8.788 -42.264 1.000 29.917 287 SER CCC CA 1
ATOM 10456 C C . SER C 2 289 ? -30.974 -9.074 -42.187 1.000 30.175 287 SER CCC C 1
ATOM 10457 O O . SER C 2 289 ? -30.179 -8.144 -42.198 1.000 30.370 287 SER CCC O 1
ATOM 10465 N N . LYS C 2 290 ? -30.564 -10.342 -42.120 1.000 28.057 288 LYS CCC N 1
ATOM 10466 C CA . LYS C 2 290 ? -29.145 -10.730 -42.077 1.000 29.592 288 LYS CCC CA 1
ATOM 10467 C C . LYS C 2 290 ? -28.517 -10.420 -43.434 1.000 27.935 288 LYS CCC C 1
ATOM 10468 O O . LYS C 2 290 ? -27.319 -10.069 -43.488 1.000 28.881 288 LYS CCC O 1
ATOM 10487 N N . GLN C 2 291 ? -29.269 -10.642 -44.516 1.000 29.088 289 GLN CCC N 1
ATOM 10488 C CA . GLN C 2 291 ? -28.807 -10.354 -45.901 1.000 29.175 289 GLN CCC CA 1
ATOM 10489 C C . GLN C 2 291 ? -28.449 -8.856 -46.016 1.000 25.872 289 GLN CCC C 1
ATOM 10490 O O . GLN C 2 291 ? -27.414 -8.546 -46.588 1.000 28.171 289 GLN CCC O 1
ATOM 10504 N N . ALA C 2 292 ? -29.275 -7.974 -45.489 1.000 27.729 290 ALA CCC N 1
ATOM 10505 C CA . ALA C 2 292 ? -29.050 -6.499 -45.577 1.000 27.500 290 ALA CCC CA 1
ATOM 10506 C C . ALA C 2 292 ? -27.757 -6.183 -44.825 1.000 29.177 290 ALA CCC C 1
ATOM 10507 O O . ALA C 2 292 ? -26.927 -5.408 -45.330 1.000 27.562 290 ALA CCC O 1
ATOM 10514 N N . VAL C 2 293 ? -27.566 -6.771 -43.628 1.000 25.522 291 VAL CCC N 1
ATOM 10515 C CA . VAL C 2 293 ? -26.299 -6.579 -42.872 1.000 25.972 291 VAL CCC CA 1
ATOM 10516 C C . VAL C 2 293 ? -25.118 -7.126 -43.667 1.000 24.086 291 VAL CCC C 1
ATOM 10517 O O . VAL C 2 293 ? -24.045 -6.473 -43.658 1.000 26.143 291 VAL CCC O 1
ATOM 10530 N N . LYS C 2 294 ? -25.244 -8.266 -44.333 1.000 26.412 292 LYS CCC N 1
ATOM 10531 C CA . LYS C 2 294 ? -24.155 -8.861 -45.142 1.000 28.567 292 LYS CCC CA 1
ATOM 10532 C C . LYS C 2 294 ? -23.727 -7.871 -46.220 1.000 29.530 292 LYS CCC C 1
ATOM 10533 O O . LYS C 2 294 ? -22.496 -7.713 -46.470 1.000 28.992 292 LYS CCC O 1
ATOM 10552 N N . LEU C 2 295 ? -24.701 -7.237 -46.864 1.000 28.049 293 LEU CCC N 1
ATOM 10553 C CA . LEU C 2 295 ? -24.352 -6.328 -47.983 1.000 26.717 293 LEU CCC CA 1
ATOM 10554 C C . LEU C 2 295 ? -23.648 -5.098 -47.396 1.000 26.979 293 LEU CCC C 1
ATOM 10555 O O . LEU C 2 295 ? -22.656 -4.681 -47.971 1.000 26.011 293 LEU CCC O 1
ATOM 10571 N N . ALA C 2 296 ? -24.134 -4.579 -46.266 1.000 26.415 294 ALA CCC N 1
ATOM 10572 C CA . ALA C 2 296 ? -23.566 -3.390 -45.602 1.000 26.592 294 ALA CCC CA 1
ATOM 10573 C C . ALA C 2 296 ? -22.093 -3.649 -45.218 1.000 28.134 294 ALA CCC C 1
ATOM 10574 O O . ALA C 2 296 ? -21.349 -2.674 -45.130 1.000 26.729 294 ALA CCC O 1
ATOM 10581 N N . ASN C 2 297 ? -21.760 -4.905 -44.909 1.000 27.382 295 ASN CCC N 1
ATOM 10582 C CA . ASN C 2 297 ? -20.433 -5.313 -44.382 1.000 29.669 295 ASN CCC CA 1
ATOM 10583 C C . ASN C 2 297 ? -19.564 -5.932 -45.472 1.000 31.829 295 ASN CCC C 1
ATOM 10584 O O . ASN C 2 297 ? -18.412 -6.231 -45.178 1.000 32.154 295 ASN CCC O 1
ATOM 10595 N N . SER C 2 298 ? -20.042 -6.037 -46.715 1.000 29.310 296 SER CCC N 1
ATOM 10596 C CA . SER C 2 298 ? -19.317 -6.728 -47.806 1.000 27.212 296 SER CCC CA 1
ATOM 10597 C C . SER C 2 298 ? -18.094 -5.908 -48.220 1.000 33.371 296 SER CCC C 1
ATOM 10598 O O . SER C 2 298 ? -18.268 -4.826 -48.789 1.000 28.371 296 SER CCC O 1
ATOM 10606 N N . ALA C 2 299 ? -16.882 -6.452 -48.076 1.000 31.422 297 ALA CCC N 1
ATOM 10607 C CA . ALA C 2 299 ? -15.660 -5.722 -48.507 1.000 32.176 297 ALA CCC CA 1
ATOM 10608 C C . ALA C 2 299 ? -15.688 -5.504 -50.028 1.000 31.050 297 ALA CCC C 1
ATOM 10609 O O . ALA C 2 299 ? -15.291 -4.389 -50.477 1.000 30.802 297 ALA CCC O 1
ATOM 10616 N N . LYS C 2 300 ? -16.083 -6.521 -50.778 1.000 30.127 298 LYS CCC N 1
ATOM 10617 C CA . LYS C 2 300 ? -16.070 -6.431 -52.260 1.000 30.352 298 LYS CCC CA 1
ATOM 10618 C C . LYS C 2 300 ? -17.090 -5.355 -52.711 1.000 30.301 298 LYS CCC C 1
ATOM 10619 O O . LYS C 2 300 ? -16.730 -4.503 -53.512 1.000 29.055 298 LYS CCC O 1
ATOM 10638 N N . ASP C 2 301 ? -18.301 -5.350 -52.164 1.000 28.143 299 ASP CCC N 1
ATOM 10639 C CA . ASP C 2 301 ? -19.337 -4.351 -52.565 1.000 28.512 299 ASP CCC CA 1
ATOM 10640 C C . ASP C 2 301 ? -18.955 -2.945 -52.085 1.000 29.557 299 ASP CCC C 1
ATOM 10641 O O . ASP C 2 301 ? -19.231 -1.975 -52.803 1.000 28.403 299 ASP CCC O 1
ATOM 10650 N N . ARG C 2 302 ? -18.325 -2.804 -50.917 1.000 27.464 300 ARG CCC N 1
ATOM 10651 C CA . ARG C 2 302 ? -17.875 -1.494 -50.423 1.000 28.968 300 ARG CCC CA 1
ATOM 10652 C C . ARG C 2 302 ? -16.775 -0.932 -51.343 1.000 30.849 300 ARG CCC C 1
ATOM 10653 O O . ARG C 2 302 ? -16.774 0.288 -51.557 1.000 29.159 300 ARG CCC O 1
ATOM 10674 N N . ALA C 2 303 ? -15.909 -1.768 -51.882 1.000 29.796 301 ALA CCC N 1
ATOM 10675 C CA . ALA C 2 303 ? -14.821 -1.351 -52.812 1.000 30.794 301 ALA CCC CA 1
ATOM 10676 C C . ALA C 2 303 ? -15.458 -0.921 -54.144 1.000 29.386 301 ALA CCC C 1
ATOM 10677 O O . ALA C 2 303 ? -15.098 0.144 -54.663 1.000 30.148 301 ALA CCC O 1
ATOM 10684 N N . GLU C 2 304 ? -16.392 -1.721 -54.654 1.000 29.709 302 GLU CCC N 1
ATOM 10685 C CA . GLU C 2 304 ? -17.153 -1.466 -55.898 1.000 33.838 302 GLU CCC CA 1
ATOM 10686 C C . GLU C 2 304 ? -17.793 -0.075 -55.803 1.000 30.674 302 GLU CCC C 1
ATOM 10687 O O . GLU C 2 304 ? -17.723 0.737 -56.740 1.000 29.246 302 GLU CCC O 1
ATOM 10699 N N . ASN C 2 305 ? -18.418 0.208 -54.677 1.000 26.978 303 ASN CCC N 1
ATOM 10700 C CA . ASN C 2 305 ? -19.141 1.472 -54.435 1.000 26.484 303 ASN CCC CA 1
ATOM 10701 C C . ASN C 2 305 ? -18.158 2.612 -54.220 1.000 26.885 303 ASN CCC C 1
ATOM 10702 O O . ASN C 2 305 ? -18.314 3.675 -54.892 1.000 27.319 303 ASN CCC O 1
ATOM 10713 N N . LEU C 2 306 ? -17.142 2.438 -53.347 1.000 25.543 304 LEU CCC N 1
ATOM 10714 C CA . LEU C 2 306 ? -16.175 3.528 -53.053 1.000 26.870 304 LEU CCC CA 1
ATOM 10715 C C . LEU C 2 306 ? -15.576 4.040 -54.373 1.000 25.743 304 LEU CCC C 1
ATOM 10716 O O . LEU C 2 306 ? -15.349 5.219 -54.484 1.000 27.003 304 LEU CCC O 1
ATOM 10732 N N . MET C 2 307 ? -15.200 3.143 -55.266 1.000 28.585 305 MET CCC N 1
ATOM 10733 C CA . MET C 2 307 ? -14.479 3.516 -56.531 1.000 28.257 305 MET CCC CA 1
ATOM 10734 C C . MET C 2 307 ? -15.351 4.485 -57.326 1.000 28.063 305 MET CCC C 1
ATOM 10735 O O . MET C 2 307 ? -14.844 5.505 -57.834 1.000 29.013 305 MET CCC O 1
ATOM 10749 N N . ILE C 2 308 ? -16.649 4.184 -57.389 1.000 27.308 306 ILE CCC N 1
ATOM 10750 C CA . ILE C 2 308 ? -17.636 5.047 -58.125 1.000 26.333 306 ILE CCC CA 1
ATOM 10751 C C . ILE C 2 308 ? -17.885 6.333 -57.347 1.000 25.476 306 ILE CCC C 1
ATOM 10752 O O . ILE C 2 308 ? -18.053 7.373 -57.980 1.000 24.424 306 ILE CCC O 1
ATOM 10768 N N . VAL C 2 309 ? -17.926 6.296 -56.009 1.000 24.958 307 VAL CCC N 1
ATOM 10769 C CA . VAL C 2 309 ? -18.008 7.542 -55.220 1.000 24.747 307 VAL CCC CA 1
ATOM 10770 C C . VAL C 2 309 ? -16.805 8.418 -55.564 1.000 24.362 307 VAL CCC C 1
ATOM 10771 O O . VAL C 2 309 ? -17.008 9.624 -55.785 1.000 24.360 307 VAL CCC O 1
ATOM 10784 N N . ASP C 2 310 ? -15.581 7.886 -55.504 1.000 25.679 308 ASP CCC N 1
ATOM 10785 C CA . ASP C 2 310 ? -14.386 8.721 -55.817 1.000 27.586 308 ASP CCC CA 1
ATOM 10786 C C . ASP C 2 310 ? -14.453 9.239 -57.274 1.000 23.686 308 ASP CCC C 1
ATOM 10787 O O . ASP C 2 310 ? -14.178 10.439 -57.488 1.000 25.841 308 ASP CCC O 1
ATOM 10796 N N . LEU C 2 311 ? -14.913 8.426 -58.212 1.000 25.128 309 LEU CCC N 1
ATOM 10797 C CA . LEU C 2 311 ? -15.079 8.823 -59.641 1.000 25.350 309 LEU CCC CA 1
ATOM 10798 C C . LEU C 2 311 ? -16.123 9.941 -59.762 1.000 28.573 309 LEU CCC C 1
ATOM 10799 O O . LEU C 2 311 ? -15.827 11.008 -60.407 1.000 26.976 309 LEU CCC O 1
ATOM 10815 N N . MET C 2 312 ? -17.285 9.797 -59.098 1.000 26.448 310 MET CCC N 1
ATOM 10816 C CA . MET C 2 312 ? -18.322 10.842 -59.219 1.000 25.265 310 MET CCC CA 1
ATOM 10817 C C . MET C 2 312 ? -17.908 12.135 -58.523 1.000 26.182 310 MET CCC C 1
ATOM 10818 O O . MET C 2 312 ? -18.249 13.237 -59.027 1.000 26.376 310 MET CCC O 1
ATOM 10832 N N . ARG C 2 313 ? -17.209 12.057 -57.377 1.000 24.581 311 ARG CCC N 1
ATOM 10833 C CA . ARG C 2 313 ? -16.644 13.236 -56.713 1.000 25.553 311 ARG CCC CA 1
ATOM 10834 C C . ARG C 2 313 ? -15.757 14.018 -57.715 1.000 23.398 311 ARG CCC C 1
ATOM 10835 O O . ARG C 2 313 ? -15.805 15.278 -57.706 1.000 25.791 311 ARG CCC O 1
ATOM 10856 N N . ASN C 2 314 ? -15.015 13.282 -58.512 1.000 25.721 312 ASN CCC N 1
ATOM 10857 C CA . ASN C 2 314 ? -14.033 13.854 -59.481 1.000 27.282 312 ASN CCC CA 1
ATOM 10858 C C . ASN C 2 314 ? -14.807 14.515 -60.619 1.000 26.395 312 ASN CCC C 1
ATOM 10859 O O . ASN C 2 314 ? -14.562 15.728 -60.916 1.000 29.446 312 ASN CCC O 1
ATOM 10870 N N . ASP C 2 315 ? -15.769 13.801 -61.152 1.000 29.555 313 ASP CCC N 1
ATOM 10871 C CA . ASP C 2 315 ? -16.513 14.253 -62.366 1.000 31.181 313 ASP CCC CA 1
ATOM 10872 C C . ASP C 2 315 ? -17.347 15.476 -62.012 1.000 30.262 313 ASP CCC C 1
ATOM 10873 O O . ASP C 2 315 ? -17.316 16.436 -62.787 1.000 30.552 313 ASP CCC O 1
ATOM 10882 N N . ILE C 2 316 ? -18.024 15.484 -60.869 1.000 28.095 314 ILE CCC N 1
ATOM 10883 C CA . ILE C 2 316 ? -18.762 16.682 -60.404 1.000 28.480 314 ILE CCC CA 1
ATOM 10884 C C . ILE C 2 316 ? -17.788 17.739 -59.902 1.000 27.791 314 ILE CCC C 1
ATOM 10885 O O . ILE C 2 316 ? -18.003 18.924 -60.175 1.000 27.842 314 ILE CCC O 1
ATOM 10901 N N . GLY C 2 317 ? -16.710 17.343 -59.251 1.000 24.949 315 GLY CCC N 1
ATOM 10902 C CA . GLY C 2 317 ? -15.741 18.274 -58.652 1.000 26.329 315 GLY CCC CA 1
ATOM 10903 C C . GLY C 2 317 ? -15.035 19.116 -59.707 1.000 26.651 315 GLY CCC C 1
ATOM 10904 O O . GLY C 2 317 ? -14.678 20.237 -59.401 1.000 30.446 315 GLY CCC O 1
ATOM 10908 N N . ARG C 2 318 ? -14.929 18.599 -60.924 1.000 28.821 316 ARG CCC N 1
ATOM 10909 C CA . ARG C 2 318 ? -14.238 19.305 -62.029 1.000 30.169 316 ARG CCC CA 1
ATOM 10910 C C . ARG C 2 318 ? -15.005 20.587 -62.325 1.000 31.985 316 ARG CCC C 1
ATOM 10911 O O . ARG C 2 318 ? -14.350 21.590 -62.646 1.000 34.924 316 ARG CCC O 1
ATOM 10932 N N . VAL C 2 319 ? -16.340 20.583 -62.174 1.000 28.799 317 VAL CCC N 1
ATOM 10933 C CA . VAL C 2 319 ? -17.180 21.742 -62.590 1.000 31.401 317 VAL CCC CA 1
ATOM 10934 C C . VAL C 2 319 ? -17.957 22.358 -61.428 1.000 34.222 317 VAL CCC C 1
ATOM 10935 O O . VAL C 2 319 ? -18.602 23.341 -61.667 1.000 38.973 317 VAL CCC O 1
ATOM 10948 N N . ALA C 2 320 ? -17.853 21.851 -60.197 1.000 28.708 318 ALA CCC N 1
ATOM 10949 C CA . ALA C 2 320 ? -18.603 22.392 -59.042 1.000 27.748 318 ALA CCC CA 1
ATOM 10950 C C . ALA C 2 320 ? -17.936 23.645 -58.488 1.000 28.182 318 ALA CCC C 1
ATOM 10951 O O . ALA C 2 320 ? -16.714 23.840 -58.710 1.000 28.688 318 ALA CCC O 1
ATOM 10958 N N . VAL C 2 321 ? -18.649 24.383 -57.669 1.000 27.234 319 VAL CCC N 1
ATOM 10959 C CA . VAL C 2 321 ? -18.069 25.490 -56.864 1.000 27.681 319 VAL CCC CA 1
ATOM 10960 C C . VAL C 2 321 ? -16.892 24.946 -56.030 1.000 30.586 319 VAL CCC C 1
ATOM 10961 O O . VAL C 2 321 ? -17.007 23.893 -55.376 1.000 28.628 319 VAL CCC O 1
ATOM 10974 N N . ALA C 2 322 ? -15.788 25.689 -56.019 1.000 29.294 320 ALA CCC N 1
ATOM 10975 C CA . ALA C 2 322 ? -14.599 25.328 -55.221 1.000 30.496 320 ALA CCC CA 1
ATOM 10976 C C . ALA C 2 322 ? -14.980 25.156 -53.752 1.000 29.705 320 ALA CCC C 1
ATOM 10977 O O . ALA C 2 322 ? -15.630 26.052 -53.135 1.000 30.419 320 ALA CCC O 1
ATOM 10984 N N . GLY C 2 323 ? -14.634 24.003 -53.192 1.000 31.750 321 GLY CCC N 1
ATOM 10985 C CA . GLY C 2 323 ? -14.830 23.707 -51.768 1.000 31.981 321 GLY CCC CA 1
ATOM 10986 C C . GLY C 2 323 ? -16.204 23.137 -51.447 1.000 29.616 321 GLY CCC C 1
ATOM 10987 O O . GLY C 2 323 ? -16.488 22.915 -50.271 1.000 30.121 321 GLY CCC O 1
ATOM 10991 N N . SER C 2 324 ? -17.082 22.961 -52.437 1.000 28.712 322 SER CCC N 1
ATOM 10992 C CA . SER C 2 324 ? -18.512 22.633 -52.172 1.000 26.704 322 SER CCC CA 1
ATOM 10993 C C . SER C 2 324 ? -18.785 21.126 -52.139 1.000 25.252 322 SER CCC C 1
ATOM 10994 O O . SER C 2 324 ? -19.935 20.774 -51.817 1.000 26.940 322 SER CCC O 1
ATOM 11002 N N . VAL C 2 325 ? -17.843 20.265 -52.495 1.000 25.193 323 VAL CCC N 1
ATOM 11003 C CA . VAL C 2 325 ? -18.126 18.804 -52.681 1.000 24.495 323 VAL CCC CA 1
ATOM 11004 C C . VAL C 2 325 ? -18.132 18.107 -51.323 1.000 28.316 323 VAL CCC C 1
ATOM 11005 O O . VAL C 2 325 ? -17.145 18.239 -50.548 1.000 27.168 323 VAL CCC O 1
ATOM 11018 N N . LYS C 2 326 ? -19.182 17.353 -51.022 1.000 25.221 324 LYS CCC N 1
ATOM 11019 C CA . LYS C 2 326 ? -19.275 16.591 -49.737 1.000 27.412 324 LYS CCC CA 1
ATOM 11020 C C . LYS C 2 326 ? -19.899 15.210 -50.003 1.000 27.731 324 LYS CCC C 1
ATOM 11021 O O . LYS C 2 326 ? -20.545 14.988 -51.067 1.000 24.889 324 LYS CCC O 1
ATOM 11040 N N . VAL C 2 327 ? -19.725 14.286 -49.058 1.000 26.497 325 VAL CCC N 1
ATOM 11041 C CA . VAL C 2 327 ? -20.321 12.918 -49.116 1.000 23.447 325 VAL CCC CA 1
ATOM 11042 C C . VAL C 2 327 ? -21.093 12.688 -47.823 1.000 27.564 325 VAL CCC C 1
ATOM 11043 O O . VAL C 2 327 ? -20.558 12.080 -46.883 1.000 26.713 325 VAL CCC O 1
ATOM 11056 N N . PRO C 2 328 ? -22.372 13.118 -47.750 1.000 25.606 326 PRO CCC N 1
ATOM 11057 C CA . PRO C 2 328 ? -23.152 12.953 -46.517 1.000 25.575 326 PRO CCC CA 1
ATOM 11058 C C . PRO C 2 328 ? -23.580 11.524 -46.193 1.000 24.335 326 PRO CCC C 1
ATOM 11059 O O . PRO C 2 328 ? -23.988 11.266 -45.044 1.000 29.666 326 PRO CCC O 1
ATOM 11070 N N . GLU C 2 329 ? -23.576 10.637 -47.151 1.000 23.459 327 GLU CCC N 1
ATOM 11071 C CA . GLU C 2 329 ? -23.965 9.217 -46.959 1.000 24.737 327 GLU CCC CA 1
ATOM 11072 C C . GLU C 2 329 ? -23.011 8.352 -47.750 1.000 25.583 327 GLU CCC C 1
ATOM 11073 O O . GLU C 2 329 ? -22.828 8.604 -48.936 1.000 26.096 327 GLU CCC O 1
ATOM 11085 N N . LEU C 2 330 ? -22.507 7.271 -47.135 1.000 23.379 328 LEU CCC N 1
ATOM 11086 C CA . LEU C 2 330 ? -21.686 6.279 -47.813 1.000 25.285 328 LEU CCC CA 1
ATOM 11087 C C . LEU C 2 330 ? -22.163 4.896 -47.417 1.000 26.892 328 LEU CCC C 1
ATOM 11088 O O . LEU C 2 330 ? -22.189 4.635 -46.199 1.000 29.979 328 LEU CCC O 1
ATOM 11104 N N . PHE C 2 331 ? -22.593 4.100 -48.383 1.000 24.553 329 PHE CCC N 1
ATOM 11105 C CA . PHE C 2 331 ? -22.943 2.655 -48.225 1.000 26.008 329 PHE CCC CA 1
ATOM 11106 C C . PHE C 2 331 ? -24.226 2.506 -47.403 1.000 28.971 329 PHE CCC C 1
ATOM 11107 O O . PHE C 2 331 ? -24.226 1.756 -46.410 1.000 30.739 329 PHE CCC O 1
ATOM 11124 N N . VAL C 2 332 ? -25.267 3.220 -47.780 1.000 24.864 330 VAL CCC N 1
ATOM 11125 C CA . VAL C 2 332 ? -26.656 3.069 -47.254 1.000 24.549 330 VAL CCC CA 1
ATOM 11126 C C . VAL C 2 332 ? -27.308 1.855 -47.890 1.000 26.923 330 VAL CCC C 1
ATOM 11127 O O . VAL C 2 332 ? -27.237 1.730 -49.121 1.000 28.942 330 VAL CCC O 1
ATOM 11140 N N . VAL C 2 333 ? -27.971 0.975 -47.137 1.000 23.699 331 VAL CCC N 1
ATOM 11141 C CA . VAL C 2 333 ? -28.680 -0.166 -47.757 1.000 24.666 331 VAL CCC CA 1
ATOM 11142 C C . VAL C 2 333 ? -30.125 0.260 -48.035 1.000 22.622 331 VAL CCC C 1
ATOM 11143 O O . VAL C 2 333 ? -30.831 0.678 -47.094 1.000 25.234 331 VAL CCC O 1
ATOM 11156 N N . GLU C 2 334 ? -30.512 0.206 -49.300 1.000 23.831 332 GLU CCC N 1
ATOM 11157 C CA . GLU C 2 334 ? -31.898 0.498 -49.745 1.000 25.910 332 GLU CCC CA 1
ATOM 11158 C C . GLU C 2 334 ? -32.496 -0.777 -50.347 1.000 24.376 332 GLU CCC C 1
ATOM 11159 O O . GLU C 2 334 ? -31.995 -1.306 -51.335 1.000 25.092 332 GLU CCC O 1
ATOM 11171 N N . PRO C 2 335 ? -33.575 -1.331 -49.741 1.000 26.127 333 PRO CCC N 1
ATOM 11172 C CA . PRO C 2 335 ? -34.206 -2.537 -50.266 1.000 26.658 333 PRO CCC CA 1
ATOM 11173 C C . PRO C 2 335 ? -35.262 -2.195 -51.334 1.000 25.348 333 PRO CCC C 1
ATOM 11174 O O . PRO C 2 335 ? -36.008 -1.263 -51.127 1.000 27.529 333 PRO CCC O 1
ATOM 11185 N N . PHE C 2 336 ? -35.260 -2.979 -52.394 1.000 25.845 334 PHE CCC N 1
ATOM 11186 C CA . PHE C 2 336 ? -36.277 -2.963 -53.479 1.000 26.902 334 PHE CCC CA 1
ATOM 11187 C C . PHE C 2 336 ? -36.836 -4.366 -53.600 1.000 29.865 334 PHE CCC C 1
ATOM 11188 O O . PHE C 2 336 ? -36.347 -5.313 -52.963 1.000 27.842 334 PHE CCC O 1
ATOM 11205 N N . PRO C 2 337 ? -37.930 -4.571 -54.369 1.000 28.293 335 PRO CCC N 1
ATOM 11206 C CA . PRO C 2 337 ? -38.564 -5.889 -54.404 1.000 28.930 335 PRO CCC CA 1
ATOM 11207 C C . PRO C 2 337 ? -37.619 -7.027 -54.758 1.000 27.769 335 PRO CCC C 1
ATOM 11208 O O . PRO C 2 337 ? -37.747 -8.094 -54.141 1.000 30.468 335 PRO CCC O 1
ATOM 11219 N N . ALA C 2 338 ? -36.711 -6.856 -55.720 1.000 28.674 336 ALA CCC N 1
ATOM 11220 C CA . ALA C 2 338 ? -35.844 -7.943 -56.194 1.000 29.928 336 ALA CCC CA 1
ATOM 11221 C C . ALA C 2 338 ? -34.569 -8.012 -55.354 1.000 26.985 336 ALA CCC C 1
ATOM 11222 O O . ALA C 2 338 ? -34.053 -9.122 -55.176 1.000 28.907 336 ALA CCC O 1
ATOM 11229 N N . VAL C 2 339 ? -34.011 -6.862 -54.977 1.000 26.608 337 VAL CCC N 1
ATOM 11230 C CA . VAL C 2 339 ? -32.617 -6.784 -54.445 1.000 25.775 337 VAL CCC CA 1
ATOM 11231 C C . VAL C 2 339 ? -32.523 -5.738 -53.328 1.000 27.305 337 VAL CCC C 1
ATOM 11232 O O . VAL C 2 339 ? -33.288 -4.764 -53.296 1.000 28.570 337 VAL CCC O 1
ATOM 11245 N N . HIS C 2 340 ? -31.575 -5.967 -52.434 1.000 27.210 338 HIS CCC N 1
ATOM 11246 C CA . HIS C 2 340 ? -30.930 -4.911 -51.632 1.000 24.164 338 HIS CCC CA 1
ATOM 11247 C C . HIS C 2 340 ? -29.828 -4.253 -52.452 1.000 22.403 338 HIS CCC C 1
ATOM 11248 O O . HIS C 2 340 ? -29.012 -4.942 -53.059 1.000 24.574 338 HIS CCC O 1
ATOM 11263 N N . HIS C 2 341 ? -29.725 -2.920 -52.310 1.000 23.986 339 HIS CCC N 1
ATOM 11264 C CA . HIS C 2 341 ? -28.630 -2.163 -52.950 1.000 25.942 339 HIS CCC CA 1
ATOM 11265 C C . HIS C 2 341 ? -27.880 -1.316 -51.946 1.000 21.894 339 HIS CCC C 1
ATOM 11266 O O . HIS C 2 341 ? -28.446 -0.907 -50.935 1.000 25.555 339 HIS CCC O 1
ATOM 11281 N N . LEU C 2 342 ? -26.610 -1.043 -52.263 1.000 23.594 340 LEU CCC N 1
ATOM 11282 C CA . LEU C 2 342 ? -25.749 -0.108 -51.503 1.000 24.950 340 LEU CCC CA 1
ATOM 11283 C C . LEU C 2 342 ? -25.734 1.208 -52.302 1.000 25.222 340 LEU CCC C 1
ATOM 11284 O O . LEU C 2 342 ? -25.450 1.178 -53.509 1.000 25.859 340 LEU CCC O 1
ATOM 11300 N N . VAL C 2 343 ? -26.114 2.285 -51.647 1.000 26.138 341 VAL CCC N 1
ATOM 11301 C CA . VAL C 2 343 ? -26.269 3.617 -52.284 1.000 25.156 341 VAL CCC CA 1
ATOM 11302 C C . VAL C 2 343 ? -25.402 4.603 -51.521 1.000 26.846 341 VAL CCC C 1
ATOM 11303 O O . VAL C 2 343 ? -25.404 4.600 -50.273 1.000 26.360 341 VAL CCC O 1
ATOM 11316 N N . SER C 2 344 ? -24.758 5.530 -52.234 1.000 24.902 342 SER CCC N 1
ATOM 11317 C CA . SER C 2 344 ? -24.016 6.617 -51.568 1.000 23.528 342 SER CCC CA 1
ATOM 11318 C C . SER C 2 344 ? -24.486 7.930 -52.146 1.000 23.678 342 SER CCC C 1
ATOM 11319 O O . SER C 2 344 ? -25.135 7.901 -53.215 1.000 24.356 342 SER CCC O 1
ATOM 11327 N N . THR C 2 345 ? -24.247 9.013 -51.425 1.000 23.795 343 THR CCC N 1
ATOM 11328 C CA . THR C 2 345 ? -24.780 10.355 -51.777 1.000 24.447 343 THR CCC CA 1
ATOM 11329 C C . THR C 2 345 ? -23.641 11.360 -51.838 1.000 27.843 343 THR CCC C 1
ATOM 11330 O O . THR C 2 345 ? -22.959 11.526 -50.814 1.000 24.312 343 THR CCC O 1
ATOM 11341 N N . ILE C 2 346 ? -23.473 12.016 -52.991 1.000 24.283 344 ILE CCC N 1
ATOM 11342 C CA . ILE C 2 346 ? -22.457 13.106 -53.167 1.000 24.921 344 ILE CCC CA 1
ATOM 11343 C C . ILE C 2 346 ? -23.228 14.402 -53.412 1.000 24.294 344 ILE CCC C 1
ATOM 11344 O O . ILE C 2 346 ? -24.178 14.395 -54.253 1.000 25.071 344 ILE CCC O 1
ATOM 11360 N N . THR C 2 347 ? -22.862 15.457 -52.724 1.000 23.261 345 THR CCC N 1
ATOM 11361 C CA . THR C 2 347 ? -23.460 16.807 -52.919 1.000 24.207 345 THR CCC CA 1
ATOM 11362 C C . THR C 2 347 ? -22.392 17.812 -53.347 1.000 25.073 345 THR CCC C 1
ATOM 11363 O O . THR C 2 347 ? -21.207 17.625 -53.036 1.000 24.425 345 THR CCC O 1
ATOM 11374 N N . ALA C 2 348 ? -22.856 18.879 -53.983 1.000 23.746 346 ALA CCC N 1
ATOM 11375 C CA . ALA C 2 348 ? -21.978 19.997 -54.409 1.000 24.151 346 ALA CCC CA 1
ATOM 11376 C C . ALA C 2 348 ? -22.851 21.177 -54.767 1.000 23.098 346 ALA CCC C 1
ATOM 11377 O O . ALA C 2 348 ? -24.112 21.080 -54.586 1.000 24.097 346 ALA CCC O 1
ATOM 11384 N N . GLN C 2 349 ? -22.222 22.277 -55.193 1.000 25.192 347 GLN CCC N 1
ATOM 11385 C CA . GLN C 2 349 ? -22.966 23.478 -55.611 1.000 23.888 347 GLN CCC CA 1
ATOM 11386 C C . GLN C 2 349 ? -22.670 23.745 -57.085 1.000 22.996 347 GLN CCC C 1
ATOM 11387 O O . GLN C 2 349 ? -21.492 23.676 -57.494 1.000 24.538 347 GLN CCC O 1
ATOM 11401 N N . LEU C 2 350 ? -23.711 24.080 -57.824 1.000 24.114 348 LEU CCC N 1
ATOM 11402 C CA . LEU C 2 350 ? -23.591 24.516 -59.240 1.000 23.593 348 LEU CCC CA 1
ATOM 11403 C C . LEU C 2 350 ? -23.103 25.966 -59.290 1.000 23.989 348 LEU CCC C 1
ATOM 11404 O O . LEU C 2 350 ? -23.707 26.896 -58.726 1.000 25.507 348 LEU CCC O 1
ATOM 11420 N N . PRO C 2 351 ? -21.988 26.212 -60.036 1.000 24.883 349 PRO CCC N 1
ATOM 11421 C CA . PRO C 2 351 ? -21.559 27.588 -60.251 1.000 24.810 349 PRO CCC CA 1
ATOM 11422 C C . PRO C 2 351 ? -22.627 28.436 -60.937 1.000 24.609 349 PRO CCC C 1
ATOM 11423 O O . PRO C 2 351 ? -23.278 27.917 -61.853 1.000 25.939 349 PRO CCC O 1
ATOM 11434 N N . GLU C 2 352 ? -22.645 29.741 -60.639 1.000 24.475 350 GLU CCC N 1
ATOM 11435 C CA . GLU C 2 352 ? -23.540 30.703 -61.307 1.000 25.530 350 GLU CCC CA 1
ATOM 11436 C C . GLU C 2 352 ? -23.281 30.730 -62.816 1.000 25.935 350 GLU CCC C 1
ATOM 11437 O O . GLU C 2 352 ? -24.241 31.038 -63.538 1.000 26.634 350 GLU CCC O 1
ATOM 11449 N N . GLN C 2 353 ? -22.056 30.396 -63.282 1.000 25.322 351 GLN CCC N 1
ATOM 11450 C CA . GLN C 2 353 ? -21.676 30.475 -64.701 1.000 24.533 351 GLN CCC CA 1
ATOM 11451 C C . GLN C 2 353 ? -22.163 29.258 -65.476 1.000 24.869 351 GLN CCC C 1
ATOM 11452 O O . GLN C 2 353 ? -22.100 29.276 -66.676 1.000 24.443 351 GLN CCC O 1
ATOM 11466 N N . LEU C 2 354 ? -22.583 28.182 -64.794 1.000 23.647 352 LEU CCC N 1
ATOM 11467 C CA . LEU C 2 354 ? -23.045 26.957 -65.483 1.000 24.988 352 LEU CCC CA 1
ATOM 11468 C C . LEU C 2 354 ? -24.587 26.877 -65.506 1.000 23.787 352 LEU CCC C 1
ATOM 11469 O O . LEU C 2 354 ? -25.316 27.543 -64.696 1.000 25.288 352 LEU CCC O 1
ATOM 11485 N N . HIS C 2 355 ? -25.033 26.090 -66.464 1.000 24.092 353 HIS CCC N 1
ATOM 11486 C CA . HIS C 2 355 ? -26.414 25.551 -66.485 1.000 25.809 353 HIS CCC CA 1
ATOM 11487 C C . HIS C 2 355 ? -26.397 24.090 -66.031 1.000 24.603 353 HIS CCC C 1
ATOM 11488 O O . HIS C 2 355 ? -25.375 23.395 -66.198 1.000 24.609 353 HIS CCC O 1
ATOM 11503 N N . ALA C 2 356 ? -27.564 23.597 -65.589 1.000 23.162 354 ALA CCC N 1
ATOM 11504 C CA . ALA C 2 356 ? -27.684 22.156 -65.272 1.000 23.889 354 ALA CCC CA 1
ATOM 11505 C C . ALA C 2 356 ? -27.310 21.302 -66.481 1.000 25.193 354 ALA CCC C 1
ATOM 11506 O O . ALA C 2 356 ? -26.675 20.250 -66.287 1.000 25.960 354 ALA CCC O 1
ATOM 11513 N N . SER C 2 357 ? -27.623 21.747 -67.713 1.000 23.335 355 SER CCC N 1
ATOM 11514 C CA . SER C 2 357 ? -27.266 21.038 -68.950 1.000 24.666 355 SER CCC CA 1
ATOM 11515 C C . SER C 2 357 ? -25.750 20.859 -69.058 1.000 23.926 355 SER CCC C 1
ATOM 11516 O O . SER C 2 357 ? -25.303 19.827 -69.562 1.000 24.056 355 SER CCC O 1
ATOM 11524 N N . ASP C 2 358 ? -24.969 21.820 -68.582 1.000 26.181 356 ASP CCC N 1
ATOM 11525 C CA . ASP C 2 358 ? -23.480 21.758 -68.580 1.000 27.521 356 ASP CCC CA 1
ATOM 11526 C C . ASP C 2 358 ? -22.969 20.710 -67.586 1.000 26.019 356 ASP CCC C 1
ATOM 11527 O O . ASP C 2 358 ? -21.991 20.006 -67.906 1.000 25.239 356 ASP CCC O 1
ATOM 11536 N N . LEU C 2 359 ? -23.650 20.586 -66.463 1.000 24.796 357 LEU CCC N 1
ATOM 11537 C CA . LEU C 2 359 ? -23.363 19.543 -65.452 1.000 27.749 357 LEU CCC CA 1
ATOM 11538 C C . LEU C 2 359 ? -23.660 18.166 -66.046 1.000 27.452 357 LEU CCC C 1
ATOM 11539 O O . LEU C 2 359 ? -22.790 17.271 -65.922 1.000 26.844 357 LEU CCC O 1
ATOM 11555 N N . LEU C 2 360 ? -24.796 17.994 -66.739 1.000 26.165 358 LEU CCC N 1
ATOM 11556 C CA . LEU C 2 360 ? -25.137 16.725 -67.415 1.000 25.525 358 LEU CCC CA 1
ATOM 11557 C C . LEU C 2 360 ? -24.066 16.401 -68.464 1.000 25.560 358 LEU CCC C 1
ATOM 11558 O O . LEU C 2 360 ? -23.581 15.305 -68.479 1.000 28.977 358 LEU CCC O 1
ATOM 11574 N N . ARG C 2 361 ? -23.631 17.363 -69.267 1.000 25.624 359 ARG CCC N 1
ATOM 11575 C CA . ARG C 2 361 ? -22.621 17.137 -70.328 1.000 28.418 359 ARG CCC CA 1
ATOM 11576 C C . ARG C 2 361 ? -21.296 16.686 -69.671 1.000 33.208 359 ARG CCC C 1
ATOM 11577 O O . ARG C 2 361 ? -20.665 15.760 -70.191 1.000 35.448 359 ARG CCC O 1
ATOM 11598 N N . ALA C 2 362 ? -20.905 17.273 -68.553 1.000 27.063 360 ALA CCC N 1
ATOM 11599 C CA . ALA C 2 362 ? -19.609 16.988 -67.889 1.000 27.196 360 ALA CCC CA 1
ATOM 11600 C C . ALA C 2 362 ? -19.574 15.574 -67.308 1.000 30.709 360 ALA CCC C 1
ATOM 11601 O O . ALA C 2 362 ? -18.457 15.024 -67.146 1.000 32.976 360 ALA CCC O 1
ATOM 11608 N N . ALA C 2 363 ? -20.727 14.984 -66.980 1.000 26.066 361 ALA CCC N 1
ATOM 11609 C CA . ALA C 2 363 ? -20.798 13.731 -66.220 1.000 27.090 361 ALA CCC CA 1
ATOM 11610 C C . ALA C 2 363 ? -21.381 12.579 -67.011 1.000 27.330 361 ALA CCC C 1
ATOM 11611 O O . ALA C 2 363 ? -21.349 11.440 -66.503 1.000 28.903 361 ALA CCC O 1
ATOM 11618 N N . PHE C 2 364 ? -21.952 12.814 -68.190 1.000 27.240 362 PHE CCC N 1
ATOM 11619 C CA . PHE C 2 364 ? -22.727 11.788 -68.908 1.000 27.267 362 PHE CCC CA 1
ATOM 11620 C C . PHE C 2 364 ? -21.821 10.904 -69.752 1.000 29.320 362 PHE CCC C 1
ATOM 11621 O O . PHE C 2 364 ? -20.933 11.389 -70.465 1.000 29.782 362 PHE CCC O 1
ATOM 11638 N N . PRO C 2 365 ? -22.027 9.571 -69.786 1.000 27.840 363 PRO CCC N 1
ATOM 11639 C CA . PRO C 2 365 ? -23.011 8.841 -68.971 1.000 25.574 363 PRO CCC CA 1
ATOM 11640 C C . PRO C 2 365 ? -22.452 8.469 -67.591 1.000 28.393 363 PRO CCC C 1
ATOM 11641 O O . PRO C 2 365 ? -21.275 8.602 -67.353 1.000 28.263 363 PRO CCC O 1
ATOM 11652 N N . GLY C 2 366 ? -23.335 8.014 -66.706 1.000 26.137 364 GLY CCC N 1
ATOM 11653 C CA . GLY C 2 366 ? -22.976 7.873 -65.287 1.000 26.925 364 GLY CCC CA 1
ATOM 11654 C C . GLY C 2 366 ? -21.791 6.946 -65.048 1.000 27.783 364 GLY CCC C 1
ATOM 11655 O O . GLY C 2 366 ? -21.697 5.850 -65.666 1.000 26.068 364 GLY CCC O 1
ATOM 11659 N N . GLY C 2 367 ? -20.883 7.329 -64.173 1.000 28.191 365 GLY CCC N 1
ATOM 11660 C CA . GLY C 2 367 ? -19.800 6.422 -63.748 1.000 28.839 365 GLY CCC CA 1
ATOM 11661 C C . GLY C 2 367 ? -20.299 5.116 -63.189 1.000 29.755 365 GLY CCC C 1
ATOM 11662 O O . GLY C 2 367 ? -19.622 4.083 -63.368 1.000 29.602 365 GLY CCC O 1
ATOM 11666 N N . SER C 2 368 ? -21.476 5.098 -62.542 1.000 26.948 366 SER CCC N 1
ATOM 11667 C CA . SER C 2 368 ? -22.003 3.876 -61.895 1.000 28.109 366 SER CCC CA 1
ATOM 11668 C C . SER C 2 368 ? -22.335 2.761 -62.882 1.000 30.284 366 SER CCC C 1
ATOM 11669 O O . SER C 2 368 ? -22.417 1.620 -62.440 1.000 32.448 366 SER CCC O 1
ATOM 11677 N N . ILE C 2 369 ? -22.522 3.039 -64.177 1.000 25.787 367 ILE CCC N 1
ATOM 11678 C CA . ILE C 2 369 ? -22.865 1.998 -65.161 1.000 26.071 367 ILE CCC CA 1
ATOM 11679 C C . ILE C 2 369 ? -21.803 1.946 -66.277 1.000 27.613 367 ILE CCC C 1
ATOM 11680 O O . ILE C 2 369 ? -22.023 1.229 -67.245 1.000 28.328 367 ILE CCC O 1
ATOM 11696 N N . THR C 2 370 ? -20.626 2.537 -66.056 1.000 27.897 368 THR CCC N 1
ATOM 11697 C CA . THR C 2 370 ? -19.473 2.455 -66.998 1.000 28.189 368 THR CCC CA 1
ATOM 11698 C C . THR C 2 370 ? -18.314 1.811 -66.216 1.000 29.089 368 THR CCC C 1
ATOM 11699 O O . THR C 2 370 ? -18.058 0.631 -66.391 1.000 30.561 368 THR CCC O 1
ATOM 11710 N N . GLY C 2 371 ? -17.692 2.575 -65.351 1.000 30.397 369 GLY CCC N 1
ATOM 11711 C CA . GLY C 2 371 ? -16.567 2.100 -64.523 1.000 28.588 369 GLY CCC CA 1
ATOM 11712 C C . GLY C 2 371 ? -15.496 3.129 -64.459 1.000 30.661 369 GLY CCC C 1
ATOM 11713 O O . GLY C 2 371 ? -15.783 4.336 -64.635 1.000 31.481 369 GLY CCC O 1
ATOM 11717 N N . ALA C 2 372 ? -14.285 2.715 -64.074 1.000 31.547 370 A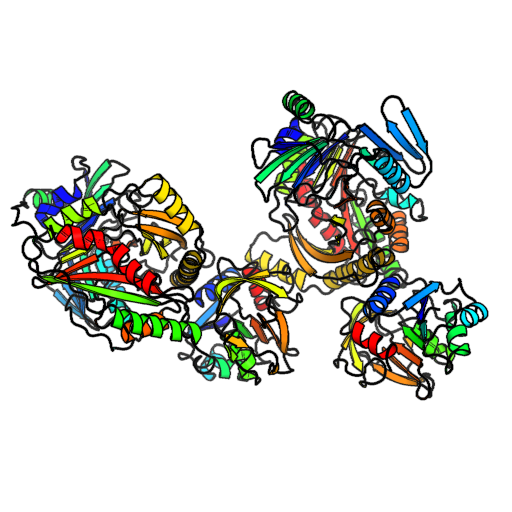LA CCC N 1
ATOM 11718 C CA . ALA C 2 372 ? -13.211 3.658 -63.697 1.000 30.128 370 ALA CCC CA 1
ATOM 11719 C C . ALA C 2 372 ? -11.886 3.044 -64.131 1.000 32.319 370 ALA CCC C 1
ATOM 11720 O O . ALA C 2 372 ? -11.679 1.837 -63.919 1.000 30.774 370 ALA CCC O 1
ATOM 11727 N N . PRO C 2 373 ? -10.996 3.798 -64.794 1.000 33.743 371 PRO CCC N 1
ATOM 11728 C CA . PRO C 2 373 ? -11.301 5.070 -65.450 1.000 33.932 371 PRO CCC CA 1
ATOM 11729 C C . PRO C 2 373 ? -12.443 4.944 -66.466 1.000 32.230 371 PRO CCC C 1
ATOM 11730 O O . PRO C 2 373 ? -12.654 3.863 -67.021 1.000 31.342 371 PRO CCC O 1
ATOM 11741 N N . LYS C 2 374 ? -13.209 6.004 -66.631 1.000 33.576 372 LYS CCC N 1
ATOM 11742 C CA . LYS C 2 374 ? -14.503 5.922 -67.356 1.000 32.654 372 LYS CCC CA 1
ATOM 11743 C C . LYS C 2 374 ? -14.313 5.674 -68.858 1.000 29.317 372 LYS CCC C 1
ATOM 11744 O O . LYS C 2 374 ? -15.010 4.803 -69.431 1.000 31.985 372 LYS CCC O 1
ATOM 11763 N N . VAL C 2 375 ? -13.408 6.420 -69.496 1.000 30.991 373 VAL CCC N 1
ATOM 11764 C CA . VAL C 2 375 ? -13.219 6.267 -70.967 1.000 31.827 373 VAL CCC CA 1
ATOM 11765 C C . VAL C 2 375 ? -12.703 4.842 -71.228 1.000 30.927 373 VAL CCC C 1
ATOM 11766 O O . VAL C 2 375 ? -13.240 4.199 -72.097 1.000 30.576 373 VAL CCC O 1
ATOM 11779 N N . ARG C 2 376 ? -11.725 4.360 -70.476 1.000 32.356 374 ARG CCC N 1
ATOM 11780 C CA . ARG C 2 376 ? -11.205 2.981 -70.683 1.000 38.138 374 ARG CCC CA 1
ATOM 11781 C C . ARG C 2 376 ? -12.340 1.970 -70.467 1.000 35.130 374 ARG CCC C 1
ATOM 11782 O O . ARG C 2 376 ? -12.475 1.054 -71.293 1.000 32.855 374 ARG CCC O 1
ATOM 11803 N N . ALA C 2 377 ? -13.162 2.124 -69.416 1.000 31.234 375 ALA CCC N 1
ATOM 11804 C CA . ALA C 2 377 ? -14.299 1.205 -69.187 1.000 31.316 375 ALA CCC CA 1
ATOM 11805 C C . ALA C 2 377 ? -15.254 1.233 -70.392 1.000 30.315 375 ALA CCC C 1
ATOM 11806 O O . ALA C 2 377 ? -15.702 0.171 -70.814 1.000 32.366 375 ALA CCC O 1
ATOM 11813 N N . MET C 2 378 ? -15.550 2.414 -70.935 1.000 30.379 376 MET CCC N 1
ATOM 11814 C CA . MET C 2 378 ? -16.493 2.524 -72.073 1.000 29.046 376 MET CCC CA 1
ATOM 11815 C C . MET C 2 378 ? -15.873 1.843 -73.313 1.000 32.194 376 MET CCC C 1
ATOM 11816 O O . MET C 2 378 ? -16.623 1.253 -74.121 1.000 32.155 376 MET CCC O 1
ATOM 11830 N N . GLU C 2 379 ? -14.547 1.890 -73.453 1.000 32.817 377 GLU CCC N 1
ATOM 11831 C CA . GLU C 2 379 ? -13.867 1.187 -74.580 1.000 35.502 377 GLU CCC CA 1
ATOM 11832 C C . GLU C 2 379 ? -14.048 -0.321 -74.415 1.000 32.753 377 GLU CCC C 1
ATOM 11833 O O . GLU C 2 379 ? -14.404 -0.977 -75.406 1.000 34.742 377 GLU CCC O 1
ATOM 11845 N N . ILE C 2 380 ? -13.853 -0.841 -73.201 1.000 32.525 378 ILE CCC N 1
ATOM 11846 C CA . ILE C 2 380 ? -13.988 -2.297 -72.927 1.000 32.456 378 ILE CCC CA 1
ATOM 11847 C C . ILE C 2 380 ? -15.460 -2.713 -73.115 1.000 34.070 378 ILE CCC C 1
ATOM 11848 O O . ILE C 2 380 ? -15.730 -3.771 -73.724 1.000 33.932 378 ILE CCC O 1
ATOM 11864 N N . ILE C 2 381 ? -16.426 -1.901 -72.665 1.000 31.222 379 ILE CCC N 1
ATOM 11865 C CA . ILE C 2 381 ? -17.874 -2.201 -72.877 1.000 29.756 379 ILE CCC CA 1
ATOM 11866 C C . ILE C 2 381 ? -18.173 -2.387 -74.382 1.000 30.641 379 ILE CCC C 1
ATOM 11867 O O . ILE C 2 381 ? -18.843 -3.357 -74.781 1.000 32.759 379 ILE CCC O 1
ATOM 11883 N N . ASP C 2 382 ? -17.744 -1.451 -75.195 1.000 30.662 380 ASP CCC N 1
ATOM 11884 C CA . ASP C 2 382 ? -17.986 -1.456 -76.652 1.000 34.259 380 ASP CCC CA 1
ATOM 11885 C C . ASP C 2 382 ? -17.260 -2.663 -77.281 1.000 35.377 380 ASP CCC C 1
ATOM 11886 O O . ASP C 2 382 ? -17.775 -3.243 -78.257 1.000 37.323 380 ASP CCC O 1
ATOM 11895 N N . GLU C 2 383 ? -16.098 -3.029 -76.756 1.000 36.064 381 GLU CCC N 1
ATOM 11896 C CA . GLU C 2 383 ? -15.319 -4.192 -77.271 1.000 38.784 381 GLU CCC CA 1
ATOM 11897 C C . GLU C 2 383 ? -16.095 -5.487 -77.034 1.000 40.167 381 GLU CCC C 1
ATOM 11898 O O . GLU C 2 383 ? -16.101 -6.324 -77.949 1.000 38.894 381 GLU CCC O 1
ATOM 11910 N N . LEU C 2 384 ? -16.724 -5.658 -75.859 1.000 40.290 382 LEU CCC N 1
ATOM 11911 C CA . LEU C 2 384 ? -17.197 -6.972 -75.368 1.000 37.663 382 LEU CCC CA 1
ATOM 11912 C C . LEU C 2 384 ? -18.714 -7.138 -75.505 1.000 36.818 382 LEU CCC C 1
ATOM 11913 O O . LEU C 2 384 ? -19.184 -8.283 -75.579 1.000 37.921 382 LEU CCC O 1
ATOM 11929 N N . GLU C 2 385 ? -19.497 -6.060 -75.424 1.000 35.014 383 GLU CCC N 1
ATOM 11930 C CA . GLU C 2 385 ? -20.966 -6.171 -75.513 1.000 33.550 383 GLU CCC CA 1
ATOM 11931 C C . GLU C 2 385 ? -21.322 -6.235 -76.985 1.000 33.428 383 GLU CCC C 1
ATOM 11932 O O . GLU C 2 385 ? -20.894 -5.391 -77.777 1.000 39.090 383 GLU CCC O 1
ATOM 11944 N N . PRO C 2 386 ? -22.083 -7.261 -77.403 1.000 37.289 384 PRO CCC N 1
ATOM 11945 C CA . PRO C 2 386 ? -22.343 -7.450 -78.827 1.000 40.591 384 PRO CCC CA 1
ATOM 11946 C C . PRO C 2 386 ? -23.146 -6.329 -79.506 1.000 39.744 384 PRO CCC C 1
ATOM 11947 O O . PRO C 2 386 ? -22.967 -6.135 -80.687 1.000 36.847 384 PRO CCC O 1
ATOM 11958 N N . GLN C 2 387 ? -24.041 -5.649 -78.773 1.000 35.979 385 GLN CCC N 1
ATOM 11959 C CA . GLN C 2 387 ? -24.888 -4.559 -79.316 1.000 31.279 385 GLN CCC CA 1
ATOM 11960 C C . GLN C 2 387 ? -24.720 -3.290 -78.461 1.000 33.198 385 GLN CCC C 1
ATOM 11961 O O . GLN C 2 387 ? -24.386 -3.388 -77.272 1.000 31.276 385 GLN CCC O 1
ATOM 11975 N N . ARG C 2 388 ? -24.883 -2.145 -79.085 1.000 31.477 386 ARG CCC N 1
ATOM 11976 C CA . ARG C 2 388 ? -24.949 -0.841 -78.380 1.000 31.924 386 ARG CCC CA 1
ATOM 11977 C C . ARG C 2 388 ? -26.142 -0.842 -77.419 1.000 28.005 386 ARG CCC C 1
ATOM 11978 O O . ARG C 2 388 ? -27.229 -1.400 -77.757 1.000 29.191 386 ARG CCC O 1
ATOM 11999 N N . ARG C 2 389 ? -25.965 -0.143 -76.282 1.000 28.501 387 ARG CCC N 1
ATOM 12000 C CA . ARG C 2 389 ? -26.942 -0.005 -75.186 1.000 27.388 387 ARG CCC CA 1
ATOM 12001 C C . ARG C 2 389 ? -28.140 0.878 -75.540 1.000 27.027 387 ARG CCC C 1
ATOM 12002 O O . ARG C 2 389 ? -29.222 0.666 -74.999 1.000 26.339 387 ARG CCC O 1
ATOM 12023 N N . ASN C 2 390 ? -27.946 1.847 -76.437 1.000 27.202 388 ASN CCC N 1
ATOM 12024 C CA . ASN C 2 390 ? -29.021 2.763 -76.855 1.000 26.260 388 ASN CCC CA 1
ATOM 12025 C C . ASN C 2 390 ? -29.633 3.375 -75.578 1.000 24.917 388 ASN CCC C 1
ATOM 12026 O O . ASN C 2 390 ? -28.869 4.008 -74.831 1.000 26.172 388 ASN CCC O 1
ATOM 12037 N N . ALA C 2 391 ? -30.925 3.236 -75.344 1.000 26.197 389 ALA CCC N 1
ATOM 12038 C CA . ALA C 2 391 ? -31.646 3.965 -74.271 1.000 25.931 389 ALA CCC CA 1
ATOM 12039 C C . ALA C 2 391 ? -31.232 3.448 -72.882 1.000 26.589 389 ALA CCC C 1
ATOM 12040 O O . ALA C 2 391 ? -31.502 4.129 -71.888 1.000 28.589 389 ALA CCC O 1
ATOM 12047 N N . TRP C 2 392 ? -30.696 2.252 -72.823 1.000 25.638 390 TRP CCC N 1
ATOM 12048 C CA . TRP C 2 392 ? -30.422 1.546 -71.548 1.000 24.522 390 TRP CCC CA 1
ATOM 12049 C C . TRP C 2 392 ? -29.098 2.026 -70.955 1.000 24.287 390 TRP CCC C 1
ATOM 12050 O O . TRP C 2 392 ? -28.123 2.146 -71.696 1.000 26.826 390 TRP CCC O 1
ATOM 12071 N N . CYS C 2 393 ? -29.114 2.392 -69.659 1.000 26.137 391 CYS CCC N 1
ATOM 12072 C CA . CYS C 2 393 ? -27.988 3.033 -68.922 1.000 25.239 391 CYS CCC CA 1
ATOM 12073 C C . CYS C 2 393 ? -27.674 4.432 -69.469 1.000 23.674 391 CYS CCC C 1
ATOM 12074 O O . CYS C 2 393 ? -26.560 4.945 -69.201 1.000 24.845 391 CYS CCC O 1
ATOM 12082 N N . GLY C 2 394 ? -28.620 5.049 -70.185 1.000 24.627 392 GLY CCC N 1
ATOM 12083 C CA . GLY C 2 394 ? -28.667 6.509 -70.317 1.000 21.970 392 GLY CCC CA 1
ATOM 12084 C C . GLY C 2 394 ? -29.340 7.151 -69.115 1.000 23.886 392 GLY CCC C 1
ATOM 12085 O O . GLY C 2 394 ? -29.213 6.625 -67.983 1.000 23.517 392 GLY CCC O 1
ATOM 12089 N N . SER C 2 395 ? -30.041 8.259 -69.340 1.000 22.145 393 SER CCC N 1
ATOM 12090 C CA . SER C 2 395 ? -30.792 9.013 -68.328 1.000 22.090 393 SER CCC CA 1
ATOM 12091 C C . SER C 2 395 ? -32.135 9.475 -68.872 1.000 22.955 393 SER CCC C 1
ATOM 12092 O O . SER C 2 395 ? -32.222 9.841 -70.073 1.000 24.387 393 SER CCC O 1
ATOM 12100 N N . ILE C 2 396 ? -33.156 9.476 -68.024 1.000 21.859 394 ILE CCC N 1
ATOM 12101 C CA . ILE C 2 396 ? -34.418 10.206 -68.300 1.000 21.491 394 ILE CCC CA 1
ATOM 12102 C C . ILE C 2 396 ? -34.501 11.361 -67.316 1.000 24.415 394 ILE CCC C 1
ATOM 12103 O O . ILE C 2 396 ? -34.100 11.204 -66.145 1.000 23.075 394 ILE CCC O 1
ATOM 12119 N N . GLY C 2 397 ? -35.017 12.485 -67.751 1.000 22.796 395 GLY CCC N 1
ATOM 12120 C CA . GLY C 2 397 ? -35.292 13.536 -66.763 1.000 24.167 395 GLY CCC CA 1
ATOM 12121 C C . GLY C 2 397 ? -35.721 14.846 -67.366 1.000 26.584 395 GLY CCC C 1
ATOM 12122 O O . GLY C 2 397 ? -36.179 14.872 -68.527 1.000 25.211 395 GLY CCC O 1
ATOM 12126 N N . TYR C 2 398 ? -35.689 15.873 -66.539 1.000 23.115 396 TYR CCC N 1
ATOM 12127 C CA . TYR C 2 398 ? -36.173 17.234 -66.912 1.000 21.551 396 TYR CCC CA 1
ATOM 12128 C C . TYR C 2 398 ? -35.115 18.283 -66.661 1.000 24.633 396 TYR CCC C 1
ATOM 12129 O O . TYR C 2 398 ? -34.261 18.151 -65.761 1.000 24.538 396 TYR CCC O 1
ATOM 12147 N N . LEU C 2 399 ? -35.148 19.312 -67.513 1.000 24.383 397 LEU CCC N 1
ATOM 12148 C CA . LEU C 2 399 ? -34.428 20.599 -67.304 1.000 24.291 397 LEU CCC CA 1
ATOM 12149 C C . LEU C 2 399 ? -35.486 21.701 -67.286 1.000 25.873 397 LEU CCC C 1
ATOM 12150 O O . LEU C 2 399 ? -36.028 22.053 -68.326 1.000 25.072 397 LEU CCC O 1
ATOM 12166 N N . SER C 2 400 ? -35.795 22.173 -66.092 1.000 24.393 398 SER CCC N 1
ATOM 12167 C CA . SER C 2 400 ? -36.844 23.179 -65.835 1.000 23.576 398 SER CCC CA 1
ATOM 12168 C C . SER C 2 400 ? -36.396 24.532 -66.408 1.000 24.482 398 SER CCC C 1
ATOM 12169 O O . SER C 2 400 ? -35.192 24.896 -66.388 1.000 24.738 398 SER CCC O 1
ATOM 12177 N N . PHE C 2 401 ? -37.360 25.326 -66.842 1.000 24.923 399 PHE CCC N 1
ATOM 12178 C CA . PHE C 2 401 ? -37.115 26.726 -67.232 1.000 25.483 399 PHE CCC CA 1
ATOM 12179 C C . PHE C 2 401 ? -36.558 27.546 -66.053 1.000 25.508 399 PHE CCC C 1
ATOM 12180 O O . PHE C 2 401 ? -35.914 28.548 -66.328 1.000 28.062 399 PHE CCC O 1
ATOM 12197 N N . CYS C 2 402 ? -36.788 27.129 -64.810 1.000 26.863 400 CYS CCC N 1
ATOM 12198 C CA . CYS C 2 402 ? -36.242 27.836 -63.604 1.000 26.454 400 CYS CCC CA 1
ATOM 12199 C C . CYS C 2 402 ? -34.750 27.536 -63.425 1.000 26.297 400 CYS CCC C 1
ATOM 12200 O O . CYS C 2 402 ? -34.101 28.238 -62.589 1.000 28.411 400 CYS CCC O 1
ATOM 12208 N N . GLY C 2 403 ? -34.209 26.484 -64.078 1.000 24.122 401 GLY CCC N 1
ATOM 12209 C CA . GLY C 2 403 ? -32.794 26.098 -63.952 1.000 24.364 401 GLY CCC CA 1
ATOM 12210 C C . GLY C 2 403 ? -32.621 24.746 -63.277 1.000 24.033 401 GLY CCC C 1
ATOM 12211 O O . GLY C 2 403 ? -31.540 24.166 -63.359 1.000 23.197 401 GLY CCC O 1
ATOM 12215 N N . ASN C 2 404 ? -33.647 24.268 -62.570 1.000 23.226 402 ASN CCC N 1
ATOM 12216 C CA . ASN C 2 404 ? -33.586 22.946 -61.900 1.000 22.314 402 ASN CCC CA 1
ATOM 12217 C C . ASN C 2 404 ? -33.446 21.810 -62.907 1.000 23.892 402 ASN CCC C 1
ATOM 12218 O O . ASN C 2 404 ? -33.785 21.945 -64.123 1.000 24.131 402 ASN CCC O 1
ATOM 12229 N N . MET C 2 405 ? -32.984 20.667 -62.408 1.000 22.340 403 MET CCC N 1
ATOM 12230 C CA . MET C 2 405 ? -32.843 19.436 -63.200 1.000 21.824 403 MET CCC CA 1
ATOM 12231 C C . MET C 2 405 ? -33.053 18.247 -62.278 1.000 24.446 403 MET CCC C 1
ATOM 12232 O O . MET C 2 405 ? -32.698 18.313 -61.089 1.000 22.962 403 MET CCC O 1
ATOM 12246 N N . ASP C 2 406 ? -33.590 17.155 -62.807 1.000 23.395 404 ASP CCC N 1
ATOM 12247 C CA . ASP C 2 406 ? -33.474 15.852 -62.120 1.000 22.551 404 ASP CCC CA 1
ATOM 12248 C C . ASP C 2 406 ? -33.337 14.814 -63.235 1.000 22.172 404 ASP CCC C 1
ATOM 12249 O O . ASP C 2 406 ? -34.013 14.960 -64.295 1.000 23.387 404 ASP CCC O 1
ATOM 12258 N N . THR C 2 407 ? -32.589 13.756 -62.963 1.000 21.010 405 THR CCC N 1
ATOM 12259 C CA . THR C 2 407 ? -32.299 12.697 -63.946 1.000 21.617 405 THR CCC CA 1
ATOM 12260 C C . THR C 2 407 ? -32.135 11.369 -63.236 1.000 23.525 405 THR CCC C 1
ATOM 12261 O O . THR C 2 407 ? -31.647 11.324 -62.082 1.000 23.301 405 THR CCC O 1
ATOM 12272 N N . SER C 2 408 ? -32.490 10.325 -63.945 1.000 22.278 406 SER CCC N 1
ATOM 12273 C CA . SER C 2 408 ? -32.273 8.929 -63.527 1.000 22.973 406 SER CCC CA 1
ATOM 12274 C C . SER C 2 408 ? -31.067 8.372 -64.255 1.000 22.808 406 SER CCC C 1
ATOM 12275 O O . SER C 2 408 ? -30.548 8.985 -65.231 1.000 23.074 406 SER CCC O 1
ATOM 12283 N N . ILE C 2 409 ? -30.646 7.186 -63.854 1.000 22.126 407 ILE CCC N 1
ATOM 12284 C CA . ILE C 2 409 ? -29.918 6.220 -64.710 1.000 22.687 407 ILE CCC CA 1
ATOM 12285 C C . ILE C 2 409 ? -30.969 5.214 -65.173 1.000 22.909 407 ILE CCC C 1
ATOM 12286 O O . ILE C 2 409 ? -31.672 4.674 -64.325 1.000 23.788 407 ILE CCC O 1
ATOM 12302 N N . THR C 2 410 ? -31.047 4.940 -66.475 1.000 22.829 408 THR CCC N 1
ATOM 12303 C CA . THR C 2 410 ? -32.049 4.003 -67.041 1.000 22.825 408 THR CCC CA 1
ATOM 12304 C C . THR C 2 410 ? -31.566 2.561 -66.913 1.000 23.504 408 THR CCC C 1
ATOM 12305 O O . THR C 2 410 ? -31.557 1.816 -67.885 1.000 23.470 408 THR CCC O 1
ATOM 12316 N N . ILE C 2 411 ? -31.222 2.145 -65.683 1.000 24.285 409 ILE CCC N 1
ATOM 12317 C CA . ILE C 2 411 ? -31.182 0.697 -65.375 1.000 23.822 409 ILE CCC CA 1
ATOM 12318 C C . ILE C 2 411 ? -32.641 0.227 -65.249 1.000 21.784 409 ILE CCC C 1
ATOM 12319 O O . ILE C 2 411 ? -33.592 1.053 -65.050 1.000 24.816 409 ILE CCC O 1
ATOM 12335 N N . ARG C 2 412 ? -32.846 -1.089 -65.238 1.000 23.744 410 ARG CCC N 1
ATOM 12336 C CA . ARG C 2 412 ? -34.182 -1.692 -64.980 1.000 22.608 410 ARG CCC CA 1
ATOM 12337 C C . ARG C 2 412 ? -35.222 -1.030 -65.916 1.000 23.822 410 ARG CCC C 1
ATOM 12338 O O . ARG C 2 412 ? -36.317 -0.699 -65.455 1.000 23.968 410 ARG CCC O 1
ATOM 12359 N N . THR C 2 413 ? -34.833 -0.849 -67.172 1.000 25.467 411 THR CCC N 1
ATOM 12360 C CA . THR C 2 413 ? -35.598 -0.076 -68.176 1.000 25.060 411 THR CCC CA 1
ATOM 12361 C C . THR C 2 413 ? -35.761 -0.959 -69.422 1.000 24.781 411 THR CCC C 1
ATOM 12362 O O . THR C 2 413 ? -34.742 -1.520 -69.869 1.000 26.039 411 THR CCC O 1
ATOM 12373 N N . LEU C 2 414 ? -36.989 -1.023 -69.948 1.000 26.030 412 LEU CCC N 1
ATOM 12374 C CA . LEU C 2 414 ? -37.280 -1.790 -71.171 1.000 24.887 412 LEU CCC CA 1
ATOM 12375 C C . LEU C 2 414 ? -37.491 -0.828 -72.344 1.000 26.161 412 LEU CCC C 1
ATOM 12376 O O . LEU C 2 414 ? -38.043 0.259 -72.148 1.000 25.515 412 LEU CCC O 1
ATOM 12392 N N . THR C 2 415 ? -37.083 -1.284 -73.523 1.000 26.208 413 THR CCC N 1
ATOM 12393 C CA . THR C 2 415 ? -37.259 -0.563 -74.789 1.000 24.760 413 THR CCC CA 1
ATOM 12394 C C . THR C 2 415 ? -38.235 -1.403 -75.628 1.000 26.597 413 THR CCC C 1
ATOM 12395 O O . THR C 2 415 ? -37.849 -2.574 -75.951 1.000 28.123 413 THR CCC O 1
ATOM 12406 N N . ALA C 2 416 ? -39.377 -0.844 -76.002 1.000 26.542 414 ALA CCC N 1
ATOM 12407 C CA . ALA C 2 416 ? -40.432 -1.562 -76.756 1.000 26.927 414 ALA CCC CA 1
ATOM 12408 C C . ALA C 2 416 ? -40.546 -0.895 -78.128 1.000 31.532 414 ALA CCC C 1
ATOM 12409 O O . ALA C 2 416 ? -40.925 0.298 -78.176 1.000 29.567 414 ALA CCC O 1
ATOM 12416 N N . ILE C 2 417 ? -40.145 -1.582 -79.190 1.000 27.613 415 ILE CCC N 1
ATOM 12417 C CA . ILE C 2 417 ? -40.029 -0.956 -80.539 1.000 26.578 415 ILE CCC CA 1
ATOM 12418 C C . ILE C 2 417 ? -40.349 -2.017 -81.601 1.000 28.240 415 ILE CCC C 1
ATOM 12419 O O . ILE C 2 417 ? -39.770 -3.115 -81.547 1.000 28.625 415 ILE CCC O 1
ATOM 12435 N N . ASN C 2 418 ? -41.317 -1.717 -82.470 1.000 31.333 416 ASN CCC N 1
ATOM 12436 C CA . ASN C 2 418 ? -41.595 -2.584 -83.649 1.000 31.832 416 ASN CCC CA 1
ATOM 12437 C C . ASN C 2 418 ? -41.811 -4.043 -83.243 1.000 30.826 416 ASN CCC C 1
ATOM 12438 O O . ASN C 2 418 ? -41.212 -4.939 -83.901 1.000 32.257 416 ASN CCC O 1
ATOM 12449 N N . GLY C 2 419 ? -42.585 -4.216 -82.185 1.000 31.043 417 GLY CCC N 1
ATOM 12450 C CA . GLY C 2 419 ? -42.986 -5.518 -81.641 1.000 34.120 417 GLY CCC CA 1
ATOM 12451 C C . GLY C 2 419 ? -41.844 -6.298 -81.022 1.000 31.757 417 GLY CCC C 1
ATOM 12452 O O . GLY C 2 419 ? -42.058 -7.518 -80.827 1.000 30.843 417 GLY CCC O 1
ATOM 12456 N N . GLN C 2 420 ? -40.717 -5.640 -80.705 1.000 30.551 418 GLN CCC N 1
ATOM 12457 C CA . GLN C 2 420 ? -39.555 -6.251 -80.012 1.000 29.206 418 GLN CCC CA 1
ATOM 12458 C C . GLN C 2 420 ? -39.442 -5.563 -78.656 1.000 31.495 418 GLN CCC C 1
ATOM 12459 O O . GLN C 2 420 ? -39.636 -4.338 -78.620 1.000 29.202 418 GLN CCC O 1
ATOM 12473 N N . ILE C 2 421 ? -39.234 -6.314 -77.569 1.000 31.026 419 ILE CCC N 1
ATOM 12474 C CA . ILE C 2 421 ? -38.992 -5.655 -76.251 1.000 28.799 419 ILE CCC CA 1
ATOM 12475 C C . ILE C 2 421 ? -37.634 -6.114 -75.732 1.000 29.840 419 ILE CCC C 1
ATOM 12476 O O . ILE C 2 421 ? -37.288 -7.296 -75.867 1.000 30.969 419 ILE CCC O 1
ATOM 12492 N N . PHE C 2 422 ? -36.842 -5.173 -75.254 1.000 26.212 420 PHE CCC N 1
ATOM 12493 C CA . PHE C 2 422 ? -35.448 -5.387 -74.801 1.000 26.356 420 PHE CCC CA 1
ATOM 12494 C C . PHE C 2 422 ? -35.331 -4.967 -73.337 1.000 27.368 420 PHE CCC C 1
ATOM 12495 O O . PHE C 2 422 ? -35.925 -3.978 -72.914 1.000 27.171 420 PHE CCC O 1
ATOM 12512 N N . CYS C 2 423 ? -34.625 -5.782 -72.550 1.000 28.181 421 CYS CCC N 1
ATOM 12513 C CA . CYS C 2 423 ? -34.373 -5.522 -71.115 1.000 26.325 421 CYS CCC CA 1
ATOM 12514 C C . CYS C 2 423 ? -32.952 -5.985 -70.828 1.000 27.809 421 CYS CCC C 1
ATOM 12515 O O . CYS C 2 423 ? -32.721 -7.185 -70.899 1.000 30.447 421 CYS CCC O 1
ATOM 12523 N N . SER C 2 424 ? -32.042 -5.077 -70.490 1.000 27.945 422 SER CCC N 1
ATOM 12524 C CA . SER C 2 424 ? -30.618 -5.357 -70.230 1.000 26.947 422 SER CCC CA 1
ATOM 12525 C C . SER C 2 424 ? -30.337 -5.435 -68.718 1.000 27.354 422 SER CCC C 1
ATOM 12526 O O . SER C 2 424 ? -31.153 -4.933 -67.909 1.000 27.423 422 SER CCC O 1
ATOM 12534 N N . ALA C 2 425 ? -29.248 -6.110 -68.370 1.000 27.629 423 ALA CCC N 1
ATOM 12535 C CA . ALA C 2 425 ? -28.857 -6.288 -66.952 1.000 28.968 423 ALA CCC CA 1
ATOM 12536 C C . ALA C 2 425 ? -27.352 -6.458 -66.890 1.000 28.512 423 ALA CCC C 1
ATOM 12537 O O . ALA C 2 425 ? -26.835 -7.284 -67.611 1.000 29.677 423 ALA CCC O 1
ATOM 12544 N N . GLY C 2 426 ? -26.692 -5.670 -66.063 1.000 28.972 424 GLY CCC N 1
ATOM 12545 C CA . GLY C 2 426 ? -25.232 -5.683 -65.910 1.000 28.028 424 GLY CCC CA 1
ATOM 12546 C C . GLY C 2 426 ? -24.802 -5.770 -64.465 1.000 25.394 424 GLY CCC C 1
ATOM 12547 O O . GLY C 2 426 ? -25.636 -6.114 -63.625 1.000 28.797 424 GLY CCC O 1
ATOM 12551 N N . GLY C 2 427 ? -23.556 -5.371 -64.213 1.000 28.883 425 GLY CCC N 1
ATOM 12552 C CA . GLY C 2 427 ? -23.002 -5.288 -62.850 1.000 29.082 425 GLY CCC CA 1
ATOM 12553 C C . GLY C 2 427 ? -21.540 -4.905 -62.887 1.000 28.030 425 GLY CCC C 1
ATOM 12554 O O . GLY C 2 427 ? -20.890 -5.136 -63.937 1.000 30.884 425 GLY CCC O 1
ATOM 12558 N N . GLY C 2 428 ? -21.056 -4.268 -61.827 1.000 29.057 426 GLY CCC N 1
ATOM 12559 C CA . GLY C 2 428 ? -19.668 -3.786 -61.754 1.000 29.027 426 GLY CCC CA 1
ATOM 12560 C C . GLY C 2 428 ? -18.712 -4.936 -61.554 1.000 27.933 426 GLY CCC C 1
ATOM 12561 O O . GLY C 2 428 ? -18.821 -5.612 -60.535 1.000 31.392 426 GLY CCC O 1
ATOM 12565 N N . ILE C 2 429 ? -17.827 -5.192 -62.514 1.000 30.022 427 ILE CCC N 1
ATOM 12566 C CA . ILE C 2 429 ? -16.765 -6.213 -62.345 1.000 30.677 427 ILE CCC CA 1
ATOM 12567 C C . ILE C 2 429 ? -15.552 -5.532 -61.729 1.000 29.317 427 ILE CCC C 1
ATOM 12568 O O . ILE C 2 429 ? -15.006 -4.573 -62.354 1.000 31.896 427 ILE CCC O 1
ATOM 12584 N N . VAL C 2 430 ? -15.093 -6.033 -60.571 1.000 32.731 428 VAL CCC N 1
ATOM 12585 C CA . VAL C 2 430 ? -13.824 -5.575 -59.938 1.000 32.561 428 VAL CCC CA 1
ATOM 12586 C C . VAL C 2 430 ? -12.896 -6.779 -59.743 1.000 35.806 428 VAL CCC C 1
ATOM 12587 O O . VAL C 2 430 ? -13.290 -7.897 -60.074 1.000 34.283 428 VAL CCC O 1
ATOM 12600 N N . ALA C 2 431 ? -11.694 -6.536 -59.204 1.000 38.841 429 ALA CCC N 1
ATOM 12601 C CA . ALA C 2 431 ? -10.628 -7.565 -59.092 1.000 41.977 429 ALA CCC CA 1
ATOM 12602 C C . ALA C 2 431 ? -11.179 -8.751 -58.314 1.000 38.193 429 ALA CCC C 1
ATOM 12603 O O . ALA C 2 431 ? -10.907 -9.885 -58.720 1.000 42.824 429 ALA CCC O 1
ATOM 12610 N N . ASP C 2 432 ? -11.955 -8.487 -57.262 1.000 36.843 430 ASP CCC N 1
ATOM 12611 C CA . ASP C 2 432 ? -12.446 -9.527 -56.321 1.000 38.381 430 ASP CCC CA 1
ATOM 12612 C C . ASP C 2 432 ? -13.769 -10.141 -56.811 1.000 41.367 430 ASP CCC C 1
ATOM 12613 O O . ASP C 2 432 ? -14.324 -10.976 -56.092 1.000 38.161 430 ASP CCC O 1
ATOM 12622 N N . SER C 2 433 ? -14.281 -9.739 -57.975 1.000 35.553 431 SER CCC N 1
ATOM 12623 C CA . SER C 2 433 ? -15.524 -10.326 -58.544 1.000 33.919 431 SER CCC CA 1
ATOM 12624 C C . SER C 2 433 ? -15.289 -11.813 -58.848 1.000 38.090 431 SER CCC C 1
ATOM 12625 O O . SER C 2 433 ? -14.169 -12.168 -59.262 1.000 36.772 431 SER CCC O 1
ATOM 12633 N N . GLN C 2 434 ? -16.329 -12.628 -58.725 1.000 38.130 432 GLN CCC N 1
ATOM 12634 C CA . GLN C 2 434 ? -16.337 -14.031 -59.207 1.000 38.950 432 GLN CCC CA 1
ATOM 12635 C C . GLN C 2 434 ? -17.326 -14.182 -60.368 1.000 38.092 432 GLN CCC C 1
ATOM 12636 O O . GLN C 2 434 ? -18.444 -13.622 -60.312 1.000 35.138 432 GLN CCC O 1
ATOM 12650 N N . GLU C 2 435 ? -16.937 -14.996 -61.346 1.000 37.409 433 GLU CCC N 1
ATOM 12651 C CA . GLU C 2 435 ? -17.627 -15.136 -62.643 1.000 39.425 433 GLU CCC CA 1
ATOM 12652 C C . GLU C 2 435 ? -19.088 -15.513 -62.408 1.000 37.666 433 GLU CCC C 1
ATOM 12653 O O . GLU C 2 435 ? -19.982 -14.778 -62.909 1.000 37.003 433 GLU CCC O 1
ATOM 12665 N N . GLU C 2 436 ? -19.338 -16.629 -61.721 1.000 34.901 434 GLU CCC N 1
ATOM 12666 C CA . GLU C 2 436 ? -20.715 -17.141 -61.537 1.000 38.218 434 GLU CCC CA 1
ATOM 12667 C C . GLU C 2 436 ? -21.564 -16.133 -60.740 1.000 38.160 434 GLU CCC C 1
ATOM 12668 O O . GLU C 2 436 ? -22.774 -15.928 -61.110 1.000 35.972 434 GLU CCC O 1
ATOM 12680 N N . ALA C 2 437 ? -21.020 -15.573 -59.662 1.000 35.380 435 ALA CCC N 1
ATOM 12681 C CA . ALA C 2 437 ? -21.752 -14.619 -58.797 1.000 38.442 435 ALA CCC CA 1
ATOM 12682 C C . ALA C 2 437 ? -22.175 -13.402 -59.640 1.000 33.587 435 ALA CCC C 1
ATOM 12683 O O . ALA C 2 437 ? -23.299 -12.907 -59.409 1.000 33.018 435 ALA CCC O 1
ATOM 12690 N N . GLU C 2 438 ? -21.293 -12.906 -60.518 1.000 33.183 436 GLU CCC N 1
ATOM 12691 C CA . GLU C 2 438 ? -21.605 -11.667 -61.302 1.000 32.269 436 GLU CCC CA 1
ATOM 12692 C C . GLU C 2 438 ? -22.658 -12.010 -62.355 1.000 33.641 436 GLU CCC C 1
ATOM 12693 O O . GLU C 2 438 ? -23.604 -11.213 -62.556 1.000 31.837 436 GLU CCC O 1
ATOM 12705 N N . TYR C 2 439 ? -22.581 -13.191 -62.978 1.000 31.937 437 TYR CCC N 1
ATOM 12706 C CA . TYR C 2 439 ? -23.624 -13.644 -63.944 1.000 33.275 437 TYR CCC CA 1
ATOM 12707 C C . TYR C 2 439 ? -24.989 -13.705 -63.245 1.000 32.615 437 TYR CCC C 1
ATOM 12708 O O . TYR C 2 439 ? -26.007 -13.210 -63.766 1.000 32.732 437 TYR CCC O 1
ATOM 12726 N N . GLN C 2 440 ? -25.056 -14.268 -62.041 1.000 35.169 438 GLN CCC N 1
ATOM 12727 C CA . GLN C 2 440 ? -26.317 -14.382 -61.260 1.000 31.730 438 GLN CCC CA 1
ATOM 12728 C C . GLN C 2 440 ? -26.792 -13.011 -60.793 1.000 29.206 438 GLN CCC C 1
ATOM 12729 O O . GLN C 2 440 ? -28.006 -12.832 -60.701 1.000 31.757 438 GLN CCC O 1
ATOM 12743 N N . GLU C 2 441 ? -25.866 -12.079 -60.558 1.000 30.115 439 GLU CCC N 1
ATOM 12744 C CA . GLU C 2 441 ? -26.235 -10.702 -60.138 1.000 29.779 439 GLU CCC CA 1
ATOM 12745 C C . GLU C 2 441 ? -27.041 -10.040 -61.269 1.000 29.100 439 GLU CCC C 1
ATOM 12746 O O . GLU C 2 441 ? -28.045 -9.338 -60.941 1.000 30.330 439 GLU CCC O 1
ATOM 12758 N N . THR C 2 442 ? -26.683 -10.276 -62.521 1.000 28.478 440 THR CCC N 1
ATOM 12759 C CA . THR C 2 442 ? -27.446 -9.670 -63.667 1.000 30.687 440 THR CCC CA 1
ATOM 12760 C C . THR C 2 442 ? -28.891 -10.171 -63.594 1.000 30.942 440 THR CCC C 1
ATOM 12761 O O . THR C 2 442 ? -29.835 -9.362 -63.665 1.000 29.992 440 THR CCC O 1
ATOM 12772 N N . PHE C 2 443 ? -29.108 -11.482 -63.430 1.000 30.853 441 PHE CCC N 1
ATOM 12773 C CA . PHE C 2 443 ? -30.463 -12.073 -63.345 1.000 29.362 441 PHE CCC CA 1
ATOM 12774 C C . PHE C 2 443 ? -31.235 -11.553 -62.140 1.000 28.973 441 PHE CCC C 1
ATOM 12775 O O . PHE C 2 443 ? -32.429 -11.298 -62.254 1.000 29.612 441 PHE CCC O 1
ATOM 12792 N N . ASP C 2 444 ? -30.581 -11.425 -60.975 1.000 27.862 442 ASP CCC N 1
ATOM 12793 C CA . ASP C 2 444 ? -31.212 -10.991 -59.724 1.000 29.290 442 ASP CCC CA 1
ATOM 12794 C C . ASP C 2 444 ? -31.894 -9.626 -59.926 1.000 28.202 442 ASP CCC C 1
ATOM 12795 O O . ASP C 2 444 ? -32.988 -9.424 -59.385 1.000 27.775 442 ASP CCC O 1
ATOM 12804 N N . LYS C 2 445 ? -31.292 -8.778 -60.758 1.000 27.311 443 LYS CCC N 1
ATOM 12805 C CA . LYS C 2 445 ? -31.754 -7.380 -60.911 1.000 27.370 443 LYS CCC CA 1
ATOM 12806 C C . LYS C 2 445 ? -33.045 -7.344 -61.738 1.000 30.778 443 LYS CCC C 1
ATOM 12807 O O . LYS C 2 445 ? -33.917 -6.485 -61.401 1.000 28.230 443 LYS CCC O 1
ATOM 12826 N N . VAL C 2 446 ? -33.165 -8.207 -62.764 1.000 28.106 444 VAL CCC N 1
ATOM 12827 C CA . VAL C 2 446 ? -34.326 -8.109 -63.694 1.000 31.095 444 VAL CCC CA 1
ATOM 12828 C C . VAL C 2 446 ? -35.264 -9.327 -63.664 1.000 31.383 444 VAL CCC C 1
ATOM 12829 O O . VAL C 2 446 ? -36.280 -9.272 -64.369 1.000 30.447 444 VAL CCC O 1
ATOM 12842 N N . ASN C 2 447 ? -34.975 -10.405 -62.926 1.000 30.357 445 ASN CCC N 1
ATOM 12843 C CA . ASN C 2 447 ? -35.795 -11.641 -63.053 1.000 32.216 445 ASN CCC CA 1
ATOM 12844 C C . ASN C 2 447 ? -37.275 -11.353 -62.796 1.000 29.540 445 ASN CCC C 1
ATOM 12845 O O . ASN C 2 447 ? -38.106 -11.892 -63.544 1.000 30.151 445 ASN CCC O 1
ATOM 12856 N N . ARG C 2 448 ? -37.623 -10.527 -61.809 1.000 27.936 446 ARG CCC N 1
ATOM 12857 C CA . ARG C 2 448 ? -39.033 -10.214 -61.466 1.000 30.857 446 ARG CCC CA 1
ATOM 12858 C C . ARG C 2 448 ? -39.705 -9.451 -62.631 1.000 29.042 446 ARG CCC C 1
ATOM 12859 O O . ARG C 2 448 ? -40.889 -9.677 -62.850 1.000 28.559 446 ARG CCC O 1
ATOM 12880 N N . ILE C 2 449 ? -38.968 -8.539 -63.266 1.000 29.722 447 ILE CCC N 1
ATOM 12881 C CA . ILE C 2 449 ? -39.488 -7.813 -64.461 1.000 29.620 447 ILE CCC CA 1
ATOM 12882 C C . ILE C 2 449 ? -39.754 -8.822 -65.588 1.000 27.811 447 ILE CCC C 1
ATOM 12883 O O . ILE C 2 449 ? -40.876 -8.795 -66.140 1.000 29.682 447 ILE CCC O 1
ATOM 12899 N N . LEU C 2 450 ? -38.780 -9.633 -65.943 1.000 28.598 448 LEU CCC N 1
ATOM 12900 C CA . LEU C 2 450 ? -38.900 -10.621 -67.036 1.000 30.527 448 LEU CCC CA 1
ATOM 12901 C C . LEU C 2 450 ? -40.082 -11.560 -66.761 1.000 33.109 448 LEU CCC C 1
ATOM 12902 O O . LEU C 2 450 ? -40.933 -11.776 -67.665 1.000 33.103 448 LEU CCC O 1
ATOM 12918 N N . LYS C 2 451 ? -40.198 -12.050 -65.530 1.000 33.010 449 LYS CCC N 1
ATOM 12919 C CA . LYS C 2 451 ? -41.232 -13.048 -65.176 1.000 35.340 449 LYS CCC CA 1
ATOM 12920 C C . LYS C 2 451 ? -42.611 -12.391 -65.161 1.000 34.057 449 LYS CCC C 1
ATOM 12921 O O . LYS C 2 451 ? -43.588 -13.052 -65.575 1.000 34.823 449 LYS CCC O 1
ATOM 12940 N N . GLN C 2 452 ? -42.732 -11.149 -64.712 1.000 32.730 450 GLN CCC N 1
ATOM 12941 C CA . GLN C 2 452 ? -44.043 -10.493 -64.601 1.000 35.303 450 GLN CCC CA 1
ATOM 12942 C C . GLN C 2 452 ? -44.624 -10.363 -66.029 1.000 37.035 450 GLN CCC C 1
ATOM 12943 O O . GLN C 2 452 ? -45.826 -10.545 -66.179 1.000 34.758 450 GLN CCC O 1
ATOM 12957 N N . LEU C 2 453 ? -43.791 -10.138 -67.049 1.000 34.036 451 LEU CCC N 1
ATOM 12958 C CA . LEU C 2 453 ? -44.315 -9.896 -68.425 1.000 33.449 451 LEU CCC CA 1
ATOM 12959 C C . LEU C 2 453 ? -44.632 -11.215 -69.163 1.000 40.944 451 LEU CCC C 1
ATOM 12960 O O . LEU C 2 453 ? -45.393 -11.174 -70.146 1.000 38.384 451 LEU CCC O 1
ATOM 12976 N N . GLU C 2 454 ? -44.080 -12.346 -68.736 1.000 39.100 452 GLU CCC N 1
ATOM 12977 C CA . GLU C 2 454 ? -44.530 -13.697 -69.194 1.000 46.807 452 GLU CCC CA 1
ATOM 12978 C C . GLU C 2 454 ? -45.974 -13.991 -68.758 1.000 50.705 452 GLU CCC C 1
ATOM 12979 O O . GLU C 2 454 ? -46.565 -14.913 -69.322 1.000 53.536 452 GLU CCC O 1
ATOM 12991 N N . LYS C 2 455 ? -46.473 -13.314 -67.719 1.000 60.063 453 LYS CCC N 1
ATOM 12992 C CA . LYS C 2 455 ? -47.901 -13.315 -67.286 1.000 74.482 453 LYS CCC CA 1
ATOM 12993 C C . LYS C 2 455 ? -48.607 -12.142 -67.983 1.000 75.078 453 LYS CCC C 1
ATOM 12994 O O . LYS C 2 455 ? -48.211 -10.958 -67.912 1.000 72.120 453 LYS CCC O 1
ATOM 13014 N N . GLY D 2 1 ? -65.342 -34.811 -11.138 1.000 91.732 -1 GLY DDD N 1
ATOM 13015 C CA . GLY D 2 1 ? -64.713 -35.588 -12.229 1.000 87.724 -1 GLY DDD CA 1
ATOM 13016 C C . GLY D 2 1 ? -64.763 -34.856 -13.559 1.000 86.452 -1 GLY DDD C 1
ATOM 13017 O O . GLY D 2 1 ? -63.847 -34.031 -13.800 1.000 82.660 -1 GLY DDD O 1
ATOM 13023 N N . HIS D 2 2 ? -65.812 -35.125 -14.357 1.000 78.882 0 HIS DDD N 1
ATOM 13024 C CA . HIS D 2 2 ? -65.886 -34.913 -15.831 1.000 75.953 0 HIS DDD CA 1
ATOM 13025 C C . HIS D 2 2 ? -65.619 -33.447 -16.188 1.000 70.356 0 HIS DDD C 1
ATOM 13026 O O . HIS D 2 2 ? -66.494 -32.584 -15.951 1.000 61.064 0 HIS DDD O 1
ATOM 13041 N N . MET D 2 3 ? -64.463 -33.197 -16.806 1.000 54.838 1 MET DDD N 1
ATOM 13042 C CA . MET D 2 3 ? -64.177 -31.946 -17.556 1.000 44.437 1 MET DDD CA 1
ATOM 13043 C C . MET D 2 3 ? -65.371 -31.640 -18.451 1.000 43.591 1 MET DDD C 1
ATOM 13044 O O . MET D 2 3 ? -65.785 -32.535 -19.164 1.000 50.122 1 MET DDD O 1
ATOM 13058 N N . LYS D 2 4 ? -65.885 -30.416 -18.459 1.000 37.315 2 LYS DDD N 1
ATOM 13059 C CA . LYS D 2 4 ? -66.945 -30.009 -19.411 1.000 45.118 2 LYS DDD CA 1
ATOM 13060 C C . LYS D 2 4 ? -66.300 -29.118 -20.462 1.000 40.003 2 LYS DDD C 1
ATOM 13061 O O . LYS D 2 4 ? -65.820 -28.079 -20.066 1.000 36.560 2 LYS DDD O 1
ATOM 13080 N N . THR D 2 5 ? -66.318 -29.489 -21.746 1.000 33.194 3 THR DDD N 1
ATOM 13081 C CA . THR D 2 5 ? -65.932 -28.589 -22.855 1.000 33.209 3 THR DDD CA 1
ATOM 13082 C C . THR D 2 5 ? -67.176 -28.068 -23.593 1.000 31.087 3 THR DDD C 1
ATOM 13083 O O . THR D 2 5 ? -67.013 -27.227 -24.483 1.000 33.986 3 THR DDD O 1
ATOM 13094 N N . LEU D 2 6 ? -68.357 -28.566 -23.250 1.000 35.068 4 LEU DDD N 1
ATOM 13095 C CA . LEU D 2 6 ? -69.614 -28.191 -23.938 1.000 34.995 4 LEU DDD CA 1
ATOM 13096 C C . LEU D 2 6 ? -69.861 -26.684 -23.757 1.000 36.102 4 LEU DDD C 1
ATOM 13097 O O . LEU D 2 6 ? -69.613 -26.127 -22.649 1.000 33.407 4 LEU DDD O 1
ATOM 13113 N N . SER D 2 7 ? -70.337 -26.028 -24.799 1.000 35.268 5 SER DDD N 1
ATOM 13114 C CA . SER D 2 7 ? -70.792 -24.624 -24.697 1.000 37.654 5 SER DDD CA 1
ATOM 13115 C C . SER D 2 7 ? -71.950 -24.548 -23.704 1.000 30.396 5 SER DDD C 1
ATOM 13116 O O . SER D 2 7 ? -72.715 -25.485 -23.555 1.000 32.432 5 SER DDD O 1
ATOM 13124 N N . PRO D 2 8 ? -72.072 -23.444 -22.937 1.000 29.776 6 PRO DDD N 1
ATOM 13125 C CA . PRO D 2 8 ? -73.115 -23.321 -21.922 1.000 28.802 6 PRO DDD CA 1
ATOM 13126 C C . PRO D 2 8 ? -74.498 -23.302 -22.596 1.000 30.138 6 PRO DDD C 1
ATOM 13127 O O . PRO D 2 8 ? -74.610 -22.876 -23.728 1.000 30.178 6 PRO DDD O 1
ATOM 13138 N N . ALA D 2 9 ? -75.513 -23.754 -21.871 1.000 27.985 7 ALA DDD N 1
ATOM 13139 C CA . ALA D 2 9 ? -76.935 -23.631 -22.313 1.000 28.917 7 ALA DDD CA 1
ATOM 13140 C C . ALA D 2 9 ? -77.334 -22.159 -22.224 1.000 30.180 7 ALA DDD C 1
ATOM 13141 O O . ALA D 2 9 ? -76.895 -21.468 -21.284 1.000 28.603 7 ALA DDD O 1
ATOM 13148 N N . VAL D 2 10 ? -78.145 -21.697 -23.176 1.000 28.822 8 VAL DDD N 1
ATOM 13149 C CA . VAL D 2 10 ? -78.526 -20.268 -23.335 1.000 27.933 8 VAL DDD CA 1
ATOM 13150 C C . VAL D 2 10 ? -80.063 -20.169 -23.420 1.000 30.038 8 VAL DDD C 1
ATOM 13151 O O . VAL D 2 10 ? -80.710 -20.984 -24.134 1.000 32.998 8 VAL DDD O 1
ATOM 13164 N N . ILE D 2 11 ? -80.610 -19.231 -22.654 1.000 30.520 9 ILE DDD N 1
ATOM 13165 C CA . ILE D 2 11 ? -82.031 -18.782 -22.792 1.000 30.461 9 ILE DDD CA 1
ATOM 13166 C C . ILE D 2 11 ? -81.948 -17.355 -23.280 1.000 29.817 9 ILE DDD C 1
ATOM 13167 O O . ILE D 2 11 ? -81.270 -16.521 -22.637 1.000 33.506 9 ILE DDD O 1
ATOM 13183 N N . THR D 2 12 ? -82.587 -17.042 -24.415 1.000 28.572 10 THR DDD N 1
ATOM 13184 C CA . THR D 2 12 ? -82.652 -15.664 -24.924 1.000 30.352 10 THR DDD CA 1
ATOM 13185 C C . THR D 2 12 ? -83.820 -14.955 -24.240 1.000 34.722 10 THR DDD C 1
ATOM 13186 O O . THR D 2 12 ? -84.938 -15.515 -24.318 1.000 34.953 10 THR DDD O 1
ATOM 13197 N N . LEU D 2 13 ? -83.582 -13.787 -23.649 1.000 32.388 11 LEU DDD N 1
ATOM 13198 C CA . LEU D 2 13 ? -84.639 -12.996 -22.960 1.000 34.548 11 LEU DDD CA 1
ATOM 13199 C C . LEU D 2 13 ? -85.101 -11.885 -23.916 1.000 35.581 11 LEU DDD C 1
ATOM 13200 O O . LEU D 2 13 ? -84.505 -11.725 -24.973 1.000 33.571 11 LEU DDD O 1
ATOM 13216 N N . LEU D 2 14 ? -86.215 -11.223 -23.589 1.000 33.327 12 LEU DDD N 1
ATOM 13217 C CA . LEU D 2 14 ? -86.749 -10.073 -24.354 1.000 36.992 12 LEU DDD CA 1
ATOM 13218 C C . LEU D 2 14 ? -85.627 -9.056 -24.549 1.000 34.345 12 LEU DDD C 1
ATOM 13219 O O . LEU D 2 14 ? -85.105 -8.584 -23.531 1.000 38.184 12 LEU DDD O 1
ATOM 13235 N N . TRP D 2 15 ? -85.401 -8.611 -25.772 1.000 35.371 13 TRP DDD N 1
ATOM 13236 C CA . TRP D 2 15 ? -84.494 -7.476 -26.044 1.000 35.554 13 TRP DDD CA 1
ATOM 13237 C C . TRP D 2 15 ? -85.068 -6.192 -25.442 1.000 39.753 13 TRP DDD C 1
ATOM 13238 O O . TRP D 2 15 ? -86.156 -5.753 -25.868 1.000 37.349 13 TRP DDD O 1
ATOM 13259 N N . ARG D 2 16 ? -84.338 -5.572 -24.535 1.000 33.026 14 ARG DDD N 1
ATOM 13260 C CA . ARG D 2 16 ? -84.532 -4.183 -24.099 1.000 34.269 14 ARG DDD CA 1
ATOM 13261 C C . ARG D 2 16 ? -83.145 -3.596 -23.865 1.000 38.491 14 ARG DDD C 1
ATOM 13262 O O . ARG D 2 16 ? -82.291 -4.289 -23.258 1.000 38.759 14 ARG DDD O 1
ATOM 13283 N N . GLN D 2 17 ? -82.957 -2.354 -24.268 1.000 35.100 15 GLN DDD N 1
ATOM 13284 C CA . GLN D 2 17 ? -81.636 -1.695 -24.264 1.000 40.520 15 GLN DDD CA 1
ATOM 13285 C C . GLN D 2 17 ? -81.148 -1.593 -22.815 1.000 40.503 15 GLN DDD C 1
ATOM 13286 O O . GLN D 2 17 ? -79.909 -1.691 -22.609 1.000 35.003 15 GLN DDD O 1
ATOM 13300 N N . ASP D 2 18 ? -82.078 -1.404 -21.865 1.000 39.109 16 ASP DDD N 1
ATOM 13301 C CA . ASP D 2 18 ? -81.793 -1.188 -20.421 1.000 30.470 16 ASP DDD CA 1
ATOM 13302 C C . ASP D 2 18 ? -81.829 -2.511 -19.642 1.000 29.220 16 ASP DDD C 1
ATOM 13303 O O . ASP D 2 18 ? -81.900 -2.434 -18.393 1.000 31.420 16 ASP DDD O 1
ATOM 13312 N N . ALA D 2 19 ? -81.706 -3.660 -20.304 1.000 28.285 17 ALA DDD N 1
ATOM 13313 C CA . ALA D 2 19 ? -81.821 -4.993 -19.699 1.000 28.351 17 ALA DDD CA 1
ATOM 13314 C C . ALA D 2 19 ? -80.850 -5.128 -18.514 1.000 27.697 17 ALA DDD C 1
ATOM 13315 O O . ALA D 2 19 ? -81.255 -5.690 -17.467 1.000 26.940 17 ALA DDD O 1
ATOM 13322 N N . ALA D 2 20 ? -79.614 -4.618 -18.641 1.000 29.930 18 ALA DDD N 1
ATOM 13323 C CA . ALA D 2 20 ? -78.605 -4.892 -17.591 1.000 28.010 18 ALA DDD CA 1
ATOM 13324 C C . ALA D 2 20 ? -78.998 -4.158 -16.303 1.000 25.408 18 ALA DDD C 1
ATOM 13325 O O . ALA D 2 20 ? -79.019 -4.793 -15.225 1.000 28.058 18 ALA DDD O 1
ATOM 13332 N N . GLU D 2 21 ? -79.305 -2.873 -16.386 1.000 27.569 19 GLU DDD N 1
ATOM 13333 C CA . GLU D 2 21 ? -79.730 -2.082 -15.219 1.000 29.855 19 GLU DDD CA 1
ATOM 13334 C C . GLU D 2 21 ? -81.069 -2.626 -14.690 1.000 29.499 19 GLU DDD C 1
ATOM 13335 O O . GLU D 2 21 ? -81.224 -2.687 -13.462 1.000 28.401 19 GLU DDD O 1
ATOM 13347 N N . PHE D 2 22 ? -81.974 -3.047 -15.567 1.000 28.517 20 PHE DDD N 1
ATOM 13348 C CA . PHE D 2 22 ? -83.286 -3.622 -15.166 1.000 29.085 20 PHE DDD CA 1
ATOM 13349 C C . PHE D 2 22 ? -83.071 -4.846 -14.262 1.000 29.481 20 PHE DDD C 1
ATOM 13350 O O . PHE D 2 22 ? -83.599 -4.860 -13.111 1.000 30.671 20 PHE DDD O 1
ATOM 13367 N N . TYR D 2 23 ? -82.319 -5.866 -14.718 1.000 26.668 21 TYR DDD N 1
ATOM 13368 C CA . TYR D 2 23 ? -82.114 -7.107 -13.940 1.000 27.553 21 TYR DDD CA 1
ATOM 13369 C C . TYR D 2 23 ? -81.201 -6.820 -12.748 1.000 27.804 21 TYR DDD C 1
ATOM 13370 O O . TYR D 2 23 ? -81.408 -7.440 -11.673 1.000 30.857 21 TYR DDD O 1
ATOM 13388 N N . PHE D 2 24 ? -80.181 -5.981 -12.915 1.000 26.742 22 PHE DDD N 1
ATOM 13389 C CA . PHE D 2 24 ? -79.164 -5.785 -11.855 1.000 28.896 22 PHE DDD CA 1
ATOM 13390 C C . PHE D 2 24 ? -79.817 -5.086 -10.657 1.000 30.464 22 PHE DDD C 1
ATOM 13391 O O . PHE D 2 24 ? -79.364 -5.230 -9.520 1.000 28.510 22 PHE DDD O 1
ATOM 13408 N N . SER D 2 25 ? -80.825 -4.262 -10.915 1.000 32.034 23 SER DDD N 1
ATOM 13409 C CA . SER D 2 25 ? -81.558 -3.549 -9.832 1.000 33.368 23 SER DDD CA 1
ATOM 13410 C C . SER D 2 25 ? -81.953 -4.513 -8.734 1.000 30.892 23 SER DDD C 1
ATOM 13411 O O . SER D 2 25 ? -81.810 -4.150 -7.571 1.000 38.427 23 SER DDD O 1
ATOM 13419 N N . ARG D 2 26 ? -82.412 -5.710 -9.062 1.000 31.579 24 ARG DDD N 1
ATOM 13420 C CA . ARG D 2 26 ? -82.877 -6.635 -8.009 1.000 35.944 24 ARG DDD CA 1
ATOM 13421 C C . ARG D 2 26 ? -81.727 -7.389 -7.364 1.000 33.228 24 ARG DDD C 1
ATOM 13422 O O . ARG D 2 26 ? -81.985 -8.149 -6.408 1.000 35.363 24 ARG DDD O 1
ATOM 13443 N N . LEU D 2 27 ? -80.497 -7.200 -7.851 1.000 30.815 25 LEU DDD N 1
ATOM 13444 C CA . LEU D 2 27 ? -79.334 -7.946 -7.328 1.000 28.983 25 LEU DDD CA 1
ATOM 13445 C C . LEU D 2 27 ? -78.381 -7.013 -6.573 1.000 27.386 25 LEU DDD C 1
ATOM 13446 O O . LEU D 2 27 ? -77.443 -7.540 -5.921 1.000 26.741 25 LEU DDD O 1
ATOM 13462 N N . SER D 2 28 ? -78.548 -5.688 -6.668 1.000 27.414 26 SER DDD N 1
ATOM 13463 C CA . SER D 2 28 ? -77.462 -4.723 -6.382 1.000 28.767 26 SER DDD CA 1
ATOM 13464 C C . SER D 2 28 ? -77.063 -4.711 -4.911 1.000 29.531 26 SER DDD C 1
ATOM 13465 O O . SER D 2 28 ? -76.004 -4.191 -4.609 1.000 27.620 26 SER DDD O 1
ATOM 13473 N N . HIS D 2 29 ? -77.928 -5.198 -4.013 1.000 28.706 27 HIS DDD N 1
ATOM 13474 C CA . HIS D 2 29 ? -77.658 -5.281 -2.552 1.000 31.065 27 HIS DDD CA 1
ATOM 13475 C C . HIS D 2 29 ? -76.889 -6.545 -2.145 1.000 30.228 27 HIS DDD C 1
ATOM 13476 O O . HIS D 2 29 ? -76.503 -6.644 -0.950 1.000 31.153 27 HIS DDD O 1
ATOM 13491 N N . LEU D 2 30 ? -76.721 -7.524 -3.045 1.000 26.594 28 LEU DDD N 1
ATOM 13492 C CA . LEU D 2 30 ? -76.090 -8.813 -2.693 1.000 27.303 28 LEU DDD CA 1
ATOM 13493 C C . LEU D 2 30 ? -74.571 -8.676 -2.790 1.000 27.805 28 LEU DDD C 1
ATOM 13494 O O . LEU D 2 30 ? -74.067 -8.383 -3.882 1.000 24.813 28 LEU DDD O 1
ATOM 13510 N N . PRO D 2 31 ? -73.787 -8.986 -1.733 1.000 28.913 29 PRO DDD N 1
ATOM 13511 C CA . PRO D 2 31 ? -72.339 -9.124 -1.893 1.000 26.199 29 PRO DDD CA 1
ATOM 13512 C C . PRO D 2 31 ? -72.071 -10.122 -3.026 1.000 25.786 29 PRO DDD C 1
ATOM 13513 O O . PRO D 2 31 ? -72.718 -11.162 -3.121 1.000 24.947 29 PRO DDD O 1
ATOM 13524 N N . TRP D 2 32 ? -71.114 -9.748 -3.861 1.000 24.966 30 TRP DDD N 1
ATOM 13525 C CA . TRP D 2 32 ? -70.586 -10.522 -5.017 1.000 24.996 30 TRP DDD CA 1
ATOM 13526 C C . TRP D 2 32 ? -71.528 -10.417 -6.217 1.000 24.906 30 TRP DDD C 1
ATOM 13527 O O . TRP D 2 32 ? -71.267 -11.094 -7.241 1.000 25.117 30 TRP DDD O 1
ATOM 13548 N N . ALA D 2 33 ? -72.528 -9.556 -6.179 1.000 23.552 31 ALA DDD N 1
ATOM 13549 C CA . ALA D 2 33 ? -73.251 -9.123 -7.407 1.000 23.992 31 ALA DDD CA 1
ATOM 13550 C C . ALA D 2 33 ? -72.408 -8.069 -8.126 1.000 24.087 31 ALA DDD C 1
ATOM 13551 O O . ALA D 2 33 ? -71.976 -7.118 -7.469 1.000 23.543 31 ALA DDD O 1
ATOM 13558 N N . MET D 2 34 ? -72.171 -8.252 -9.427 1.000 23.282 32 MET DDD N 1
ATOM 13559 C CA . MET D 2 34 ? -71.314 -7.353 -10.205 1.000 23.460 32 MET DDD CA 1
ATOM 13560 C C . MET D 2 34 ? -71.898 -7.083 -11.595 1.000 22.364 32 MET DDD C 1
ATOM 13561 O O . MET D 2 34 ? -72.431 -7.981 -12.193 1.000 23.035 32 MET DDD O 1
ATOM 13575 N N . LEU D 2 35 ? -71.747 -5.839 -12.027 1.000 24.044 33 LEU DDD N 1
ATOM 13576 C CA . LEU D 2 35 ? -72.152 -5.335 -13.351 1.000 23.166 33 LEU DDD CA 1
ATOM 13577 C C . LEU D 2 35 ? -70.953 -4.705 -14.055 1.000 23.850 33 LEU DDD C 1
ATOM 13578 O O . LEU D 2 35 ? -70.323 -3.829 -13.460 1.000 23.353 33 LEU DDD O 1
ATOM 13594 N N . LEU D 2 36 ? -70.696 -5.150 -15.293 1.000 22.846 34 LEU DDD N 1
ATOM 13595 C CA . LEU D 2 36 ? -69.856 -4.425 -16.270 1.000 23.268 34 LEU DDD CA 1
ATOM 13596 C C . LEU D 2 36 ? -70.815 -3.770 -17.278 1.000 21.460 34 LEU DDD C 1
ATOM 13597 O O . LEU D 2 36 ? -71.630 -4.489 -17.838 1.000 23.869 34 LEU DDD O 1
ATOM 13613 N N . HIS D 2 37 ? -70.720 -2.475 -17.445 1.000 25.291 35 HIS DDD N 1
ATOM 13614 C CA . HIS D 2 37 ? -71.665 -1.697 -18.284 1.000 26.052 35 HIS DDD CA 1
ATOM 13615 C C . HIS D 2 37 ? -70.887 -0.862 -19.273 1.000 24.580 35 HIS DDD C 1
ATOM 13616 O O . HIS D 2 37 ? -69.946 -0.177 -18.850 1.000 24.174 35 HIS DDD O 1
ATOM 13631 N N . SER D 2 38 ? -71.299 -0.887 -20.540 1.000 28.227 36 SER DDD N 1
ATOM 13632 C CA . SER D 2 38 ? -70.673 -0.099 -21.617 1.000 26.821 36 SER DDD CA 1
ATOM 13633 C C . SER D 2 38 ? -71.199 1.349 -21.631 1.000 28.301 36 SER DDD C 1
ATOM 13634 O O . SER D 2 38 ? -70.777 2.110 -22.519 1.000 26.842 36 SER DDD O 1
ATOM 13642 N N . GLY D 2 39 ? -72.014 1.741 -20.647 1.000 25.458 37 GLY DDD N 1
ATOM 13643 C CA . GLY D 2 39 ? -72.358 3.151 -20.431 1.000 27.041 37 GLY DDD CA 1
ATOM 13644 C C . GLY D 2 39 ? -73.331 3.677 -21.489 1.000 27.062 37 GLY DDD C 1
ATOM 13645 O O . GLY D 2 39 ? -73.457 4.925 -21.573 1.000 30.489 37 GLY DDD O 1
ATOM 13649 N N . TYR D 2 40 ? -73.947 2.786 -22.236 1.000 28.670 38 TYR DDD N 1
ATOM 13650 C CA . TYR D 2 40 ? -74.766 3.077 -23.436 1.000 30.985 38 TYR DDD CA 1
ATOM 13651 C C . TYR D 2 40 ? -73.950 3.917 -24.420 1.000 33.410 38 TYR DDD C 1
ATOM 13652 O O . TYR D 2 40 ? -74.529 4.744 -25.157 1.000 35.330 38 TYR DDD O 1
ATOM 13670 N N . ALA D 2 41 ? -72.627 3.783 -24.420 1.000 30.125 39 ALA DDD N 1
ATOM 13671 C CA . ALA D 2 41 ? -71.744 4.706 -25.170 1.000 30.518 39 ALA DDD CA 1
ATOM 13672 C C . ALA D 2 41 ? -71.816 4.386 -26.664 1.000 32.638 39 ALA DDD C 1
ATOM 13673 O O . ALA D 2 41 ? -71.976 3.236 -27.033 1.000 33.705 39 ALA DDD O 1
ATOM 13680 N N . ASP D 2 42 ? -71.724 5.432 -27.479 1.000 34.944 40 ASP DDD N 1
ATOM 13681 C CA . ASP D 2 42 ? -71.483 5.320 -28.937 1.000 35.676 40 ASP DDD CA 1
ATOM 13682 C C . ASP D 2 42 ? -69.954 5.387 -29.083 1.000 32.248 40 ASP DDD C 1
ATOM 13683 O O . ASP D 2 42 ? -69.360 6.464 -28.944 1.000 32.955 40 ASP DDD O 1
ATOM 13692 N N . HIS D 2 43 ? -69.349 4.228 -29.136 1.000 30.700 41 HIS DDD N 1
ATOM 13693 C CA . HIS D 2 43 ? -67.888 4.062 -29.033 1.000 32.340 41 HIS DDD CA 1
ATOM 13694 C C . HIS D 2 43 ? -67.533 2.764 -29.716 1.000 28.803 41 HIS DDD C 1
ATOM 13695 O O . HIS D 2 43 ? -68.276 1.779 -29.655 1.000 31.141 41 HIS DDD O 1
ATOM 13710 N N . PRO D 2 44 ? -66.325 2.664 -30.323 1.000 32.764 42 PRO DDD N 1
ATOM 13711 C CA . PRO D 2 44 ? -65.919 1.429 -30.978 1.000 33.111 42 PRO DDD CA 1
ATOM 13712 C C . PRO D 2 44 ? -65.835 0.197 -30.064 1.000 28.509 42 PRO DDD C 1
ATOM 13713 O O . PRO D 2 44 ? -65.984 -0.920 -30.552 1.000 30.020 42 PRO DDD O 1
ATOM 13724 N N . TYR D 2 45 ? -65.631 0.416 -28.765 1.000 28.307 43 TYR DDD N 1
ATOM 13725 C CA . TYR D 2 45 ? -65.488 -0.696 -27.791 1.000 27.562 43 TYR DDD CA 1
ATOM 13726 C C . TYR D 2 45 ? -66.577 -0.593 -26.714 1.000 31.428 43 TYR DDD C 1
ATOM 13727 O O . TYR D 2 45 ? -66.361 -1.035 -25.544 1.000 28.368 43 TYR DDD O 1
ATOM 13745 N N . SER D 2 46 ? -67.784 -0.204 -27.158 1.000 30.793 44 SER DDD N 1
ATOM 13746 C CA . SER D 2 46 ? -69.041 -0.279 -26.365 1.000 28.322 44 SER DDD CA 1
ATOM 13747 C C . SER D 2 46 ? -69.973 -1.233 -27.081 1.000 32.435 44 SER DDD C 1
ATOM 13748 O O . SER D 2 46 ? -70.444 -0.875 -28.201 1.000 33.956 44 SER DDD O 1
ATOM 13756 N N . ARG D 2 47 ? -70.128 -2.436 -26.582 1.000 27.292 45 ARG DDD N 1
ATOM 13757 C CA . ARG D 2 47 ? -71.004 -3.466 -27.129 1.000 29.238 45 ARG DDD CA 1
ATOM 13758 C C . ARG D 2 47 ? -71.713 -4.212 -26.005 1.000 30.105 45 ARG DDD C 1
ATOM 13759 O O . ARG D 2 47 ? -72.935 -4.525 -26.143 1.000 27.700 45 ARG DDD O 1
ATOM 13780 N N . PHE D 2 48 ? -70.988 -4.607 -24.957 1.000 24.549 46 PHE DDD N 1
ATOM 13781 C CA . PHE D 2 48 ? -71.505 -5.598 -23.999 1.000 25.422 46 PHE DDD CA 1
ATOM 13782 C C . PHE D 2 48 ? -71.740 -4.975 -22.627 1.000 24.182 46 PHE DDD C 1
ATOM 13783 O O . PHE D 2 48 ? -70.945 -4.130 -22.142 1.000 24.826 46 PHE DDD O 1
ATOM 13800 N N . ASP D 2 49 ? -72.845 -5.411 -22.018 1.000 24.650 47 ASP DDD N 1
ATOM 13801 C CA . ASP D 2 49 ? -73.024 -5.279 -20.537 1.000 25.209 47 ASP DDD CA 1
ATOM 13802 C C . ASP D 2 49 ? -73.080 -6.702 -19.991 1.000 23.084 47 ASP DDD C 1
ATOM 13803 O O . ASP D 2 49 ? -73.588 -7.613 -20.663 1.000 24.687 47 ASP DDD O 1
ATOM 13812 N N . ILE D 2 50 ? -72.470 -6.959 -18.828 1.000 23.722 48 ILE DDD N 1
ATOM 13813 C CA . ILE D 2 50 ? -72.382 -8.307 -18.248 1.000 22.094 48 ILE DDD CA 1
ATOM 13814 C C . ILE D 2 50 ? -72.832 -8.241 -16.776 1.000 22.186 48 ILE DDD C 1
ATOM 13815 O O . ILE D 2 50 ? -72.328 -7.379 -16.028 1.000 24.431 48 ILE DDD O 1
ATOM 13831 N N . VAL D 2 51 ? -73.708 -9.148 -16.387 1.000 23.785 49 VAL DDD N 1
ATOM 13832 C CA . VAL D 2 51 ? -74.233 -9.264 -14.994 1.000 24.452 49 VAL DDD CA 1
ATOM 13833 C C . VAL D 2 51 ? -73.893 -10.631 -14.445 1.000 22.255 49 VAL DDD C 1
ATOM 13834 O O . VAL D 2 51 ? -74.204 -11.661 -15.092 1.000 24.511 49 VAL DDD O 1
ATOM 13847 N N . VAL D 2 52 ? -73.354 -10.679 -13.228 1.000 23.305 50 VAL DDD N 1
ATOM 13848 C CA . VAL D 2 52 ? -73.157 -11.936 -12.468 1.000 23.236 50 VAL DDD CA 1
ATOM 13849 C C . VAL D 2 52 ? -73.580 -11.703 -11.013 1.000 21.064 50 VAL DDD C 1
ATOM 13850 O O . VAL D 2 52 ? -73.594 -10.546 -10.536 1.000 22.760 50 VAL DDD O 1
ATOM 13863 N N . ALA D 2 53 ? -73.800 -12.798 -10.328 1.000 23.670 51 ALA DDD N 1
ATOM 13864 C CA . ALA D 2 53 ? -74.057 -12.832 -8.878 1.000 24.554 51 ALA DDD CA 1
ATOM 13865 C C . ALA D 2 53 ? -74.002 -14.277 -8.420 1.000 23.382 51 ALA DDD C 1
ATOM 13866 O O . ALA D 2 53 ? -73.897 -15.184 -9.293 1.000 24.909 51 ALA DDD O 1
ATOM 13873 N N . GLU D 2 54 ? -74.024 -14.495 -7.096 1.000 22.513 52 GLU DDD N 1
ATOM 13874 C CA . GLU D 2 54 ? -74.027 -15.858 -6.513 1.000 23.361 52 GLU DDD CA 1
ATOM 13875 C C . GLU D 2 54 ? -72.856 -16.679 -7.037 1.000 24.591 52 GLU DDD C 1
ATOM 13876 O O . GLU D 2 54 ? -73.027 -17.762 -7.628 1.000 23.826 52 GLU DDD O 1
ATOM 13888 N N . PRO D 2 55 ? -71.624 -16.273 -6.675 1.000 24.231 53 PRO DDD N 1
ATOM 13889 C CA . PRO D 2 55 ? -70.449 -17.013 -7.100 1.000 24.228 53 PRO DDD CA 1
ATOM 13890 C C . PRO D 2 55 ? -70.364 -18.400 -6.470 1.000 25.503 53 PRO DDD C 1
ATOM 13891 O O . PRO D 2 55 ? -70.829 -18.584 -5.357 1.000 27.578 53 PRO DDD O 1
ATOM 13902 N N . ILE D 2 56 ? -69.761 -19.332 -7.182 1.000 25.131 54 ILE DDD N 1
ATOM 13903 C CA . ILE D 2 56 ? -69.492 -20.694 -6.620 1.000 28.209 54 ILE DDD CA 1
ATOM 13904 C C . ILE D 2 56 ? -68.218 -20.681 -5.758 1.000 30.167 54 ILE DDD C 1
ATOM 13905 O O . ILE D 2 56 ? -68.024 -21.605 -4.955 1.000 28.855 54 ILE DDD O 1
ATOM 13921 N N . CYS D 2 57 ? -67.334 -19.711 -5.961 1.000 28.416 55 CYS DDD N 1
ATOM 13922 C CA . CYS D 2 57 ? -66.062 -19.558 -5.213 1.000 26.604 55 CYS DDD CA 1
ATOM 13923 C C . CYS D 2 57 ? -65.727 -18.068 -5.161 1.000 28.176 55 CYS DDD C 1
ATOM 13924 O O . CYS D 2 57 ? -66.089 -17.360 -6.107 1.000 26.184 55 CYS DDD O 1
ATOM 13932 N N . THR D 2 58 ? -65.065 -17.623 -4.106 1.000 27.438 56 THR DDD N 1
ATOM 13933 C CA . THR D 2 58 ? -64.601 -16.227 -3.977 1.000 28.032 56 THR DDD CA 1
ATOM 13934 C C . THR D 2 58 ? -63.115 -16.230 -3.629 1.000 27.237 56 THR DDD C 1
ATOM 13935 O O . THR D 2 58 ? -62.618 -17.173 -2.955 1.000 27.776 56 THR DDD O 1
ATOM 13946 N N . LEU D 2 59 ? -62.416 -15.181 -4.058 1.000 24.505 57 LEU DDD N 1
ATOM 13947 C CA . LEU D 2 59 ? -60.984 -14.972 -3.750 1.000 24.276 57 LEU DDD CA 1
ATOM 13948 C C . LEU D 2 59 ? -60.867 -13.557 -3.200 1.000 26.159 57 LEU DDD C 1
ATOM 13949 O O . LEU D 2 59 ? -61.316 -12.634 -3.850 1.000 25.896 57 LEU DDD O 1
ATOM 13965 N N . THR D 2 60 ? -60.322 -13.432 -1.983 1.000 25.908 58 THR DDD N 1
ATOM 13966 C CA . THR D 2 60 ? -60.126 -12.130 -1.312 1.000 24.642 58 THR DDD CA 1
ATOM 13967 C C . THR D 2 60 ? -58.655 -12.022 -0.907 1.000 25.608 58 THR DDD C 1
ATOM 13968 O O . THR D 2 60 ? -58.214 -12.828 -0.052 1.000 25.408 58 THR DDD O 1
ATOM 13979 N N . THR D 2 61 ? -57.934 -11.061 -1.465 1.000 24.828 59 THR DDD N 1
ATOM 13980 C CA . THR D 2 61 ? -56.511 -10.842 -1.138 1.000 24.171 59 THR DDD CA 1
ATOM 13981 C C . THR D 2 61 ? -56.385 -9.558 -0.331 1.000 27.288 59 THR DDD C 1
ATOM 13982 O O . THR D 2 61 ? -56.831 -8.531 -0.824 1.000 26.333 59 THR DDD O 1
ATOM 13993 N N . PHE D 2 62 ? -55.793 -9.650 0.875 1.000 28.542 60 PHE DDD N 1
ATOM 13994 C CA . PHE D 2 62 ? -55.340 -8.490 1.678 1.000 29.098 60 PHE DDD CA 1
ATOM 13995 C C . PHE D 2 62 ? -53.841 -8.665 1.907 1.000 28.000 60 PHE DDD C 1
ATOM 13996 O O . PHE D 2 62 ? -53.446 -9.621 2.604 1.000 29.394 60 PHE DDD O 1
ATOM 14013 N N . GLY D 2 63 ? -53.018 -7.856 1.259 1.000 27.916 61 GLY DDD N 1
ATOM 14014 C CA . GLY D 2 63 ? -51.550 -7.953 1.389 1.000 31.093 61 GLY DDD CA 1
ATOM 14015 C C . GLY D 2 63 ? -51.027 -9.299 0.949 1.000 29.901 61 GLY DDD C 1
ATOM 14016 O O . GLY D 2 63 ? -51.289 -9.733 -0.189 1.000 28.980 61 GLY DDD O 1
ATOM 14020 N N . LYS D 2 64 ? -50.285 -9.972 1.821 1.000 30.639 62 LYS DDD N 1
ATOM 14021 C CA . LYS D 2 64 ? -49.601 -11.254 1.490 1.000 32.310 62 LYS DDD CA 1
ATOM 14022 C C . LYS D 2 64 ? -50.557 -12.453 1.521 1.000 32.330 62 LYS DDD C 1
ATOM 14023 O O . LYS D 2 64 ? -50.134 -13.555 1.063 1.000 36.153 62 LYS DDD O 1
ATOM 14042 N N . GLU D 2 65 ? -51.796 -12.289 1.967 1.000 31.121 63 GLU DDD N 1
ATOM 14043 C CA . GLU D 2 65 ? -52.723 -13.437 2.126 1.000 30.708 63 GLU DDD CA 1
ATOM 14044 C C . GLU D 2 65 ? -53.919 -13.390 1.167 1.000 31.146 63 GLU DDD C 1
ATOM 14045 O O . GLU D 2 65 ? -54.622 -12.365 1.137 1.000 28.900 63 GLU DDD O 1
ATOM 14057 N N . THR D 2 66 ? -54.187 -14.508 0.494 1.000 29.057 64 THR DDD N 1
ATOM 14058 C CA . THR D 2 66 ? -55.424 -14.721 -0.303 1.000 26.610 64 THR DDD CA 1
ATOM 14059 C C . THR D 2 66 ? -56.254 -15.807 0.365 1.000 29.584 64 THR DDD C 1
ATOM 14060 O O . THR D 2 66 ? -55.691 -16.862 0.684 1.000 31.137 64 THR DDD O 1
ATOM 14071 N N . VAL D 2 67 ? -57.531 -15.522 0.589 1.000 28.696 65 VAL DDD N 1
ATOM 14072 C CA . VAL D 2 67 ? -58.520 -16.454 1.170 1.000 28.477 65 VAL DDD CA 1
ATOM 14073 C C . VAL D 2 67 ? -59.411 -16.921 0.028 1.000 29.800 65 VAL DDD C 1
ATOM 14074 O O . VAL D 2 67 ? -60.017 -16.072 -0.646 1.000 27.156 65 VAL DDD O 1
ATOM 14087 N N . VAL D 2 68 ? -59.428 -18.231 -0.194 1.000 28.565 66 VAL DDD N 1
ATOM 14088 C CA . VAL D 2 68 ? -60.250 -18.865 -1.250 1.000 28.509 66 VAL DDD CA 1
ATOM 14089 C C . VAL D 2 68 ? -61.404 -19.547 -0.545 1.000 31.586 66 VAL DDD C 1
ATOM 14090 O O . VAL D 2 68 ? -61.144 -20.504 0.261 1.000 31.380 66 VAL DDD O 1
ATOM 14103 N N . SER D 2 69 ? -62.611 -19.112 -0.839 1.000 28.464 67 SER DDD N 1
ATOM 14104 C CA . SER D 2 69 ? -63.826 -19.585 -0.132 1.000 31.257 67 SER DDD CA 1
ATOM 14105 C C . SER D 2 69 ? -64.751 -20.317 -1.095 1.000 39.189 67 SER DDD C 1
ATOM 14106 O O . SER D 2 69 ? -65.107 -19.747 -2.141 1.000 34.898 67 SER DDD O 1
ATOM 14114 N N . GLU D 2 70 ? -65.086 -21.579 -0.790 1.000 38.567 68 GLU DDD N 1
ATOM 14115 C CA . GLU D 2 70 ? -66.015 -22.439 -1.588 1.000 45.981 68 GLU DDD CA 1
ATOM 14116 C C . GLU D 2 70 ? -66.938 -23.143 -0.589 1.000 50.557 68 GLU DDD C 1
ATOM 14117 O O . GLU D 2 70 ? -66.570 -23.172 0.594 1.000 56.012 68 GLU DDD O 1
ATOM 14129 N N . SER D 2 71 ? -68.082 -23.656 -1.043 1.000 57.485 69 SER DDD N 1
ATOM 14130 C CA . SER D 2 71 ? -69.278 -23.961 -0.204 1.000 71.816 69 SER DDD CA 1
ATOM 14131 C C . SER D 2 71 ? -68.895 -24.518 1.179 1.000 78.035 69 SER DDD C 1
ATOM 14132 O O . SER D 2 71 ? -69.344 -23.924 2.189 1.000 91.067 69 SER DDD O 1
ATOM 14140 N N . GLU D 2 72 ? -68.135 -25.620 1.232 1.000 86.639 70 GLU DDD N 1
ATOM 14141 C CA . GLU D 2 72 ? -67.705 -26.272 2.504 1.000 96.474 70 GLU DDD CA 1
ATOM 14142 C C . GLU D 2 72 ? -66.173 -26.309 2.581 1.000 87.680 70 GLU DDD C 1
ATOM 14143 O O . GLU D 2 72 ? -65.642 -27.371 2.952 1.000 92.680 70 GLU DDD O 1
ATOM 14155 N N . LYS D 2 73 ? -65.478 -25.209 2.263 1.000 66.886 71 LYS DDD N 1
ATOM 14156 C CA . LYS D 2 73 ? -63.997 -25.166 2.345 1.000 61.748 71 LYS DDD CA 1
ATOM 14157 C C . LYS D 2 73 ? -63.499 -23.720 2.264 1.000 56.858 71 LYS DDD C 1
ATOM 14158 O O . LYS D 2 73 ? -63.891 -22.991 1.315 1.000 50.082 71 LYS DDD O 1
ATOM 14177 N N . ARG D 2 74 ? -62.636 -23.351 3.202 1.000 40.762 72 ARG DDD N 1
ATOM 14178 C CA . ARG D 2 74 ? -61.946 -22.041 3.238 1.000 41.757 72 ARG DDD CA 1
ATOM 14179 C C . ARG D 2 74 ? -60.451 -22.331 3.344 1.000 44.304 72 ARG DDD C 1
ATOM 14180 O O . ARG D 2 74 ? -60.097 -23.104 4.252 1.000 43.065 72 ARG DDD O 1
ATOM 14201 N N . THR D 2 75 ? -59.639 -21.825 2.405 1.000 33.302 73 THR DDD N 1
ATOM 14202 C CA . THR D 2 75 ? -58.168 -22.021 2.317 1.000 37.620 73 THR DDD CA 1
ATOM 14203 C C . THR D 2 75 ? -57.499 -20.646 2.334 1.000 37.286 73 THR DDD C 1
ATOM 14204 O O . THR D 2 75 ? -58.079 -19.713 1.735 1.000 33.959 73 THR DDD O 1
ATOM 14215 N N . THR D 2 76 ? -56.330 -20.511 2.964 1.000 35.207 74 THR DDD N 1
ATOM 14216 C CA . THR D 2 76 ? -55.522 -19.268 2.919 1.000 33.314 74 THR DDD CA 1
ATOM 14217 C C . THR D 2 76 ? -54.160 -19.615 2.325 1.000 36.724 74 THR DDD C 1
ATOM 14218 O O . THR D 2 76 ? -53.664 -20.741 2.510 1.000 35.732 74 THR DDD O 1
ATOM 14229 N N . THR D 2 77 ? -53.555 -18.706 1.579 1.000 28.830 75 THR DDD N 1
ATOM 14230 C CA . THR D 2 77 ? -52.274 -18.953 0.887 1.000 30.102 75 THR DDD CA 1
ATOM 14231 C C . THR D 2 77 ? -51.519 -17.641 0.756 1.000 33.837 75 THR DDD C 1
ATOM 14232 O O . THR D 2 77 ? -52.189 -16.585 0.561 1.000 32.645 75 THR DDD O 1
ATOM 14243 N N . THR D 2 78 ? -50.179 -17.708 0.800 1.000 31.819 76 THR DDD N 1
ATOM 14244 C CA . THR D 2 78 ? -49.305 -16.571 0.481 1.000 29.268 76 THR DDD CA 1
ATOM 14245 C C . THR D 2 78 ? -48.861 -16.614 -0.969 1.000 29.111 76 THR DDD C 1
ATOM 14246 O O . THR D 2 78 ? -48.097 -15.731 -1.363 1.000 30.314 76 THR DDD O 1
ATOM 14257 N N . ASP D 2 79 ? -49.331 -17.566 -1.774 1.000 29.244 77 ASP DDD N 1
ATOM 14258 C CA . ASP D 2 79 ? -48.880 -17.723 -3.178 1.000 30.097 77 ASP DDD CA 1
ATOM 14259 C C . ASP D 2 79 ? -49.308 -16.489 -3.988 1.000 28.588 77 ASP DDD C 1
ATOM 14260 O O . ASP D 2 79 ? -50.276 -15.807 -3.591 1.000 28.268 77 ASP DDD O 1
ATOM 14269 N N . ASP D 2 80 ? -48.593 -16.229 -5.075 1.000 30.349 78 ASP DDD N 1
ATOM 14270 C CA . ASP D 2 80 ? -48.934 -15.182 -6.066 1.000 28.764 78 ASP DDD CA 1
ATOM 14271 C C . ASP D 2 80 ? -50.449 -15.194 -6.318 1.000 27.579 78 ASP DDD C 1
ATOM 14272 O O . ASP D 2 80 ? -51.008 -16.202 -6.674 1.000 29.248 78 ASP DDD O 1
ATOM 14281 N N . PRO D 2 81 ? -51.170 -14.092 -6.106 1.000 27.066 79 PRO DDD N 1
ATOM 14282 C CA . PRO D 2 81 ? -52.637 -14.104 -6.216 1.000 24.796 79 PRO DDD CA 1
ATOM 14283 C C . PRO D 2 81 ? -53.176 -14.411 -7.613 1.000 25.366 79 PRO DDD C 1
ATOM 14284 O O . PRO D 2 81 ? -54.261 -15.002 -7.690 1.000 26.583 79 PRO DDD O 1
ATOM 14295 N N . LEU D 2 82 ? -52.448 -14.042 -8.668 1.000 27.187 80 LEU DDD N 1
ATOM 14296 C CA . LEU D 2 82 ? -52.909 -14.383 -10.039 1.000 25.954 80 LEU DDD CA 1
ATOM 14297 C C . LEU D 2 82 ? -52.611 -15.856 -10.358 1.000 29.891 80 LEU DDD C 1
ATOM 14298 O O . LEU D 2 82 ? -53.361 -16.451 -11.118 1.000 27.568 80 LEU DDD O 1
ATOM 14314 N N . GLN D 2 83 ? -51.543 -16.445 -9.813 1.000 28.948 81 GLN DDD N 1
ATOM 14315 C CA . GLN D 2 83 ? -51.315 -17.909 -9.910 1.000 27.674 81 GLN DDD CA 1
ATOM 14316 C C . GLN D 2 83 ? -52.452 -18.647 -9.201 1.000 28.748 81 GLN DDD C 1
ATOM 14317 O O . GLN D 2 83 ? -52.977 -19.639 -9.741 1.000 28.185 81 GLN DDD O 1
ATOM 14331 N N . VAL D 2 84 ? -52.860 -18.187 -8.027 1.000 26.599 82 VAL DDD N 1
ATOM 14332 C CA . VAL D 2 84 ? -53.953 -18.826 -7.260 1.000 27.262 82 VAL DDD CA 1
ATOM 14333 C C . VAL D 2 84 ? -55.256 -18.683 -8.055 1.000 26.169 82 VAL DDD C 1
ATOM 14334 O O . VAL D 2 84 ? -56.017 -19.662 -8.148 1.000 25.430 82 VAL DDD O 1
ATOM 14347 N N . LEU D 2 85 ? -55.499 -17.507 -8.616 1.000 26.385 83 LEU DDD N 1
ATOM 14348 C CA . LEU D 2 85 ? -56.708 -17.290 -9.468 1.000 26.193 83 LEU DDD CA 1
ATOM 14349 C C . LEU D 2 85 ? -56.705 -18.277 -10.635 1.000 24.106 83 LEU DDD C 1
ATOM 14350 O O . LEU D 2 85 ? -57.750 -18.903 -10.876 1.000 24.983 83 LEU DDD O 1
ATOM 14366 N N . GLN D 2 86 ? -55.585 -18.452 -11.328 1.000 24.385 84 GLN DDD N 1
ATOM 14367 C CA . GLN D 2 86 ? -55.568 -19.376 -12.485 1.000 25.161 84 GLN DDD CA 1
ATOM 14368 C C . GLN D 2 86 ? -55.828 -20.814 -11.997 1.000 25.353 84 GLN DDD C 1
ATOM 14369 O O . GLN D 2 86 ? -56.519 -21.591 -12.685 1.000 26.197 84 GLN DDD O 1
ATOM 14383 N N . GLN D 2 87 ? -55.264 -21.197 -10.859 1.000 24.833 85 GLN DDD N 1
ATOM 14384 C CA . GLN D 2 87 ? -55.497 -22.554 -10.284 1.000 28.728 85 GLN DDD CA 1
ATOM 14385 C C . GLN D 2 87 ? -56.986 -22.789 -10.009 1.000 26.715 85 GLN DDD C 1
ATOM 14386 O O . GLN D 2 87 ? -57.510 -23.876 -10.274 1.000 26.088 85 GLN DDD O 1
ATOM 14400 N N . VAL D 2 88 ? -57.651 -21.802 -9.409 1.000 24.568 86 VAL DDD N 1
ATOM 14401 C CA . VAL D 2 88 ? -59.096 -21.896 -9.069 1.000 24.788 86 VAL DDD CA 1
ATOM 14402 C C . VAL D 2 88 ? -59.908 -21.975 -10.371 1.000 23.599 86 VAL DDD C 1
ATOM 14403 O O . VAL D 2 88 ? -60.827 -22.824 -10.466 1.000 25.978 86 VAL DDD O 1
ATOM 14416 N N . LEU D 2 89 ? -59.573 -21.178 -11.370 1.000 24.316 87 LEU DDD N 1
ATOM 14417 C CA . LEU D 2 89 ? -60.247 -21.275 -12.686 1.000 24.819 87 LEU DDD CA 1
ATOM 14418 C C . LEU D 2 89 ? -60.090 -22.695 -13.231 1.000 24.780 87 LEU DDD C 1
ATOM 14419 O O . LEU D 2 89 ? -61.086 -23.274 -13.657 1.000 23.353 87 LEU DDD O 1
ATOM 14435 N N . ASP D 2 90 ? -58.863 -23.218 -13.252 1.000 26.519 88 ASP DDD N 1
ATOM 14436 C CA . ASP D 2 90 ? -58.614 -24.534 -13.882 1.000 25.355 88 ASP DDD CA 1
ATOM 14437 C C . ASP D 2 90 ? -59.408 -25.608 -13.146 1.000 25.545 88 ASP DDD C 1
ATOM 14438 O O . ASP D 2 90 ? -59.967 -26.520 -13.791 1.000 25.565 88 ASP DDD O 1
ATOM 14447 N N . ARG D 2 91 ? -59.464 -25.542 -11.813 1.000 25.422 89 ARG DDD N 1
ATOM 14448 C CA . ARG D 2 91 ? -60.072 -26.592 -10.970 1.000 27.153 89 ARG DDD CA 1
ATOM 14449 C C . ARG D 2 91 ? -61.599 -26.586 -11.130 1.000 28.101 89 ARG DDD C 1
ATOM 14450 O O . ARG D 2 91 ? -62.209 -27.579 -10.765 1.000 29.877 89 ARG DDD O 1
ATOM 14471 N N . ALA D 2 92 ? -62.199 -25.536 -11.676 1.000 25.947 90 ALA DDD N 1
ATOM 14472 C CA . ALA D 2 92 ? -63.660 -25.507 -11.957 1.000 28.816 90 ALA DDD CA 1
ATOM 14473 C C . ALA D 2 92 ? -64.014 -26.549 -13.024 1.000 28.301 90 ALA DDD C 1
ATOM 14474 O O . ALA D 2 92 ? -65.198 -26.892 -13.107 1.000 30.901 90 ALA DDD O 1
ATOM 14481 N N . ASP D 2 93 ? -63.050 -26.995 -13.842 1.000 27.530 91 ASP DDD N 1
ATOM 14482 C CA . ASP D 2 93 ? -63.250 -28.002 -14.908 1.000 30.957 91 ASP DDD CA 1
ATOM 14483 C C . ASP D 2 93 ? -64.374 -27.568 -15.875 1.000 27.250 91 ASP DDD C 1
ATOM 14484 O O . ASP D 2 93 ? -65.146 -28.415 -16.325 1.000 31.044 91 ASP DDD O 1
ATOM 14493 N N . ILE D 2 94 ? -64.393 -26.300 -16.238 1.000 25.722 92 ILE DDD N 1
ATOM 14494 C CA . ILE D 2 94 ? -65.283 -25.719 -17.264 1.000 25.367 92 ILE DDD CA 1
ATOM 14495 C C . ILE D 2 94 ? -64.392 -25.092 -18.331 1.000 25.039 92 ILE DDD C 1
ATOM 14496 O O . ILE D 2 94 ? -63.704 -24.119 -18.016 1.000 23.715 92 ILE DDD O 1
ATOM 14512 N N . ARG D 2 95 ? -64.390 -25.641 -19.543 1.000 24.362 93 ARG DDD N 1
ATOM 14513 C CA . ARG D 2 95 ? -63.384 -25.316 -20.579 1.000 24.638 93 ARG DDD CA 1
ATOM 14514 C C . ARG D 2 95 ? -64.100 -25.172 -21.926 1.000 26.307 93 ARG DDD C 1
ATOM 14515 O O . ARG D 2 95 ? -63.853 -25.932 -22.849 1.000 26.751 93 ARG DDD O 1
ATOM 14536 N N . PRO D 2 96 ? -64.986 -24.171 -22.099 1.000 25.526 94 PRO DDD N 1
ATOM 14537 C CA . PRO D 2 96 ? -65.676 -23.990 -23.375 1.000 27.974 94 PRO DDD CA 1
ATOM 14538 C C . PRO D 2 96 ? -64.783 -23.301 -24.409 1.000 27.049 94 PRO DDD C 1
ATOM 14539 O O . PRO D 2 96 ? -63.848 -22.572 -24.059 1.000 26.597 94 PRO DDD O 1
ATOM 14550 N N . THR D 2 97 ? -65.102 -23.478 -25.685 1.000 27.352 95 THR DDD N 1
ATOM 14551 C CA . THR D 2 97 ? -64.415 -22.777 -26.798 1.000 26.699 95 THR DDD CA 1
ATOM 14552 C C . THR D 2 97 ? -64.862 -21.313 -26.851 1.000 28.579 95 THR DDD C 1
ATOM 14553 O O . THR D 2 97 ? -65.953 -20.979 -26.311 1.000 29.761 95 THR DDD O 1
ATOM 14564 N N A HIS D 2 98 ? -64.046 -20.447 -27.443 0.500 26.660 96 HIS DDD N 1
ATOM 14565 N N B HIS D 2 98 ? -64.060 -20.457 -27.479 0.500 27.854 96 HIS DDD N 1
ATOM 14566 C CA A HIS D 2 98 ? -64.344 -19.006 -27.579 0.500 26.390 96 HIS DDD CA 1
ATOM 14567 C CA B HIS D 2 98 ? -64.318 -19.013 -27.693 0.500 27.922 96 HIS DDD CA 1
ATOM 14568 C C A HIS D 2 98 ? -65.620 -18.818 -28.413 0.500 28.549 96 HIS DDD C 1
ATOM 14569 C C B HIS D 2 98 ? -65.686 -18.882 -28.364 0.500 29.668 96 HIS DDD C 1
ATOM 14570 O O A HIS D 2 98 ? -65.820 -19.552 -29.417 0.500 29.599 96 HIS DDD O 1
ATOM 14571 O O B HIS D 2 98 ? -66.071 -19.815 -29.104 0.500 32.257 96 HIS DDD O 1
ATOM 14600 N N . ASN D 2 99 ? -66.410 -17.804 -28.047 1.000 27.513 97 ASN DDD N 1
ATOM 14601 C CA . ASN D 2 99 ? -67.632 -17.416 -28.796 1.000 29.046 97 ASN DDD CA 1
ATOM 14602 C C . ASN D 2 99 ? -67.569 -15.901 -28.923 1.000 30.325 97 ASN DDD C 1
ATOM 14603 O O . ASN D 2 99 ? -67.636 -15.238 -27.899 1.000 29.358 97 ASN DDD O 1
ATOM 14614 N N . GLU D 2 100 ? -67.431 -15.368 -30.136 1.000 32.603 98 GLU DDD N 1
ATOM 14615 C CA . GLU D 2 100 ? -67.247 -13.899 -30.297 1.000 35.709 98 GLU DDD CA 1
ATOM 14616 C C . GLU D 2 100 ? -68.533 -13.177 -29.861 1.000 33.874 98 GLU DDD C 1
ATOM 14617 O O . GLU D 2 100 ? -68.456 -11.984 -29.546 1.000 36.649 98 GLU DDD O 1
ATOM 14629 N N . ASP D 2 101 ? -69.656 -13.859 -29.765 1.000 32.374 99 ASP DDD N 1
ATOM 14630 C CA . ASP D 2 101 ? -70.897 -13.177 -29.307 1.000 31.610 99 ASP DDD CA 1
ATOM 14631 C C . ASP D 2 101 ? -71.099 -13.349 -27.792 1.000 30.924 99 ASP DDD C 1
ATOM 14632 O O . ASP D 2 101 ? -72.044 -12.749 -27.236 1.000 29.588 99 ASP DDD O 1
ATOM 14641 N N . LEU D 2 102 ? -70.293 -14.156 -27.101 1.000 31.011 100 LEU DDD N 1
ATOM 14642 C CA . LEU D 2 102 ? -70.439 -14.349 -25.619 1.000 27.300 100 LEU DDD CA 1
ATOM 14643 C C . LEU D 2 102 ? -69.007 -14.324 -25.083 1.000 26.955 100 LEU DDD C 1
ATOM 14644 O O . LEU D 2 102 ? -68.459 -15.391 -24.829 1.000 27.342 100 LEU DDD O 1
ATOM 14660 N N . PRO D 2 103 ? -68.379 -13.147 -24.945 1.000 28.148 101 PRO DDD N 1
ATOM 14661 C CA . PRO D 2 103 ? -66.937 -13.090 -24.658 1.000 29.794 101 PRO DDD CA 1
ATOM 14662 C C . PRO D 2 103 ? -66.593 -13.549 -23.233 1.000 28.769 101 PRO DDD C 1
ATOM 14663 O O . PRO D 2 103 ? -65.455 -13.976 -23.002 1.000 28.016 101 PRO DDD O 1
ATOM 14674 N N . PHE D 2 104 ? -67.567 -13.504 -22.336 1.000 25.364 102 PHE DDD N 1
ATOM 14675 C CA . PHE D 2 104 ? -67.457 -14.061 -20.965 1.000 22.943 102 PHE DDD CA 1
ATOM 14676 C C . PHE D 2 104 ? -68.425 -15.223 -20.838 1.000 28.585 102 PHE DDD C 1
ATOM 14677 O O . PHE D 2 104 ? -69.647 -14.980 -20.976 1.000 28.408 102 PHE DDD O 1
ATOM 14694 N N . GLN D 2 105 ? -67.926 -16.442 -20.609 1.000 25.529 103 GLN DDD N 1
ATOM 14695 C CA . GLN D 2 105 ? -68.726 -17.675 -20.579 1.000 25.765 103 GLN DDD CA 1
ATOM 14696 C C . GLN D 2 105 ? -68.727 -18.244 -19.173 1.000 25.039 103 GLN DDD C 1
ATOM 14697 O O . GLN D 2 105 ? -68.502 -19.451 -18.965 1.000 24.468 103 GLN DDD O 1
ATOM 14711 N N . GLY D 2 106 ? -68.906 -17.346 -18.209 1.000 24.596 104 GLY DDD N 1
ATOM 14712 C CA . GLY D 2 106 ? -68.560 -17.697 -16.836 1.000 24.197 104 GLY DDD CA 1
ATOM 14713 C C . GLY D 2 106 ? -67.043 -17.627 -16.640 1.000 21.346 104 GLY DDD C 1
ATOM 14714 O O . GLY D 2 106 ? -66.261 -17.496 -17.652 1.000 23.162 104 GLY DDD O 1
ATOM 14718 N N . GLY D 2 107 ? -66.649 -17.646 -15.370 1.000 23.097 105 GLY DDD N 1
ATOM 14719 C CA . GLY D 2 107 ? -65.235 -17.515 -14.954 1.000 22.001 105 GLY DDD CA 1
ATOM 14720 C C . GLY D 2 107 ? -65.078 -16.493 -13.852 1.000 22.533 105 GLY DDD C 1
ATOM 14721 O O . GLY D 2 107 ? -65.996 -16.339 -13.038 1.000 23.595 105 GLY DDD O 1
ATOM 14725 N N . ALA D 2 108 ? -63.952 -15.815 -13.836 1.000 22.660 106 ALA DDD N 1
ATOM 14726 C CA . ALA D 2 108 ? -63.586 -14.884 -12.777 1.000 21.874 106 ALA DDD CA 1
ATOM 14727 C C . ALA D 2 108 ? -64.087 -13.506 -13.194 1.000 22.240 106 ALA DDD C 1
ATOM 14728 O O . ALA D 2 108 ? -63.923 -13.111 -14.354 1.000 23.872 106 ALA DDD O 1
ATOM 14735 N N . LEU D 2 109 ? -64.586 -12.767 -12.231 1.000 21.725 107 LEU DDD N 1
ATOM 14736 C CA . LEU D 2 109 ? -64.951 -11.363 -12.448 1.000 20.893 107 LEU DDD CA 1
ATOM 14737 C C . LEU D 2 109 ? -64.784 -10.619 -11.142 1.000 22.943 107 LEU DDD C 1
ATOM 14738 O O . LEU D 2 109 ? -65.218 -11.142 -10.084 1.000 24.588 107 LEU DDD O 1
ATOM 14754 N N . GLY D 2 110 ? -64.161 -9.451 -11.192 1.000 23.595 108 GLY DDD N 1
ATOM 14755 C CA . GLY D 2 110 ? -64.080 -8.562 -10.022 1.000 23.042 108 GLY DDD CA 1
ATOM 14756 C C . GLY D 2 110 ? -62.986 -7.529 -10.111 1.000 24.162 108 GLY DDD C 1
ATOM 14757 O O . GLY D 2 110 ? -62.703 -7.009 -11.200 1.000 23.845 108 GLY DDD O 1
ATOM 14761 N N . LEU D 2 111 ? -62.415 -7.209 -8.955 1.000 22.876 109 LEU DDD N 1
ATOM 14762 C CA . LEU D 2 111 ? -61.540 -6.064 -8.724 1.000 22.493 109 LEU DDD CA 1
ATOM 14763 C C . LEU D 2 111 ? -60.099 -6.528 -8.465 1.000 23.636 109 LEU DDD C 1
ATOM 14764 O O . LEU D 2 111 ? -59.879 -7.422 -7.622 1.000 24.383 109 LEU DDD O 1
ATOM 14780 N N . PHE D 2 112 ? -59.179 -5.892 -9.153 1.000 22.584 110 PHE DDD N 1
ATOM 14781 C CA . PHE D 2 112 ? -57.713 -5.927 -8.922 1.000 22.048 110 PHE DDD CA 1
ATOM 14782 C C . PHE D 2 112 ? -57.327 -4.525 -8.481 1.000 23.211 110 PHE DDD C 1
ATOM 14783 O O . PHE D 2 112 ? -57.189 -3.611 -9.299 1.000 23.954 110 PHE DDD O 1
ATOM 14800 N N . GLY D 2 113 ? -57.160 -4.327 -7.170 1.000 24.549 111 GLY DDD N 1
ATOM 14801 C CA . GLY D 2 113 ? -56.865 -2.984 -6.663 1.000 24.176 111 GLY DDD CA 1
ATOM 14802 C C . GLY D 2 113 ? -55.431 -2.581 -6.989 1.000 24.636 111 GLY DDD C 1
ATOM 14803 O O . GLY D 2 113 ? -54.590 -3.431 -7.156 1.000 24.155 111 GLY DDD O 1
ATOM 14807 N N . TYR D 2 114 ? -55.152 -1.274 -7.050 1.000 24.164 112 TYR DDD N 1
ATOM 14808 C CA . TYR D 2 114 ? -53.803 -0.751 -7.339 1.000 22.476 112 TYR DDD CA 1
ATOM 14809 C C . TYR D 2 114 ? -52.755 -1.376 -6.414 1.000 25.099 112 TYR DDD C 1
ATOM 14810 O O . TYR D 2 114 ? -51.628 -1.711 -6.896 1.000 25.219 112 TYR DDD O 1
ATOM 14828 N N . ASP D 2 115 ? -53.098 -1.574 -5.128 1.000 24.890 113 ASP DDD N 1
ATOM 14829 C CA . ASP D 2 115 ? -52.086 -2.037 -4.138 1.000 26.796 113 ASP DDD CA 1
ATOM 14830 C C . ASP D 2 115 ? -51.819 -3.535 -4.294 1.000 26.246 113 ASP DDD C 1
ATOM 14831 O O . ASP D 2 115 ? -50.839 -3.997 -3.697 1.000 28.030 113 ASP DDD O 1
ATOM 14840 N N . LEU D 2 116 ? -52.568 -4.247 -5.149 1.000 25.413 114 LEU DDD N 1
ATOM 14841 C CA . LEU D 2 116 ? -52.141 -5.594 -5.590 1.000 25.838 114 LEU DDD CA 1
ATOM 14842 C C . LEU D 2 116 ? -50.764 -5.535 -6.268 1.000 26.434 114 LEU DDD C 1
ATOM 14843 O O . LEU D 2 116 ? -50.065 -6.544 -6.249 1.000 27.884 114 LEU DDD O 1
ATOM 14859 N N . GLY D 2 117 ? -50.380 -4.409 -6.874 1.000 25.259 115 GLY DDD N 1
ATOM 14860 C CA . GLY D 2 117 ? -49.077 -4.288 -7.537 1.000 24.805 115 GLY DDD CA 1
ATOM 14861 C C . GLY D 2 117 ? -47.902 -4.506 -6.590 1.000 26.255 115 GLY DDD C 1
ATOM 14862 O O . GLY D 2 117 ? -46.828 -4.846 -7.102 1.000 28.943 115 GLY DDD O 1
ATOM 14866 N N . ARG D 2 118 ? -48.118 -4.367 -5.295 1.000 26.338 116 ARG DDD N 1
ATOM 14867 C CA . ARG D 2 118 ? -47.083 -4.626 -4.241 1.000 27.767 116 ARG DDD CA 1
ATOM 14868 C C . ARG D 2 118 ? -46.709 -6.110 -4.249 1.000 29.967 116 ARG DDD C 1
ATOM 14869 O O . ARG D 2 118 ? -45.654 -6.459 -3.643 1.000 31.652 116 ARG DDD O 1
ATOM 14890 N N . ARG D 2 119 ? -47.522 -6.975 -4.836 1.000 28.447 117 ARG DDD N 1
ATOM 14891 C CA . ARG D 2 119 ? -47.212 -8.432 -4.923 1.000 28.821 117 ARG DDD CA 1
ATOM 14892 C C . ARG D 2 119 ? -46.265 -8.677 -6.102 1.000 34.200 117 ARG DDD C 1
ATOM 14893 O O . ARG D 2 119 ? -45.700 -9.807 -6.200 1.000 33.855 117 ARG DDD O 1
ATOM 14914 N N . PHE D 2 120 ? -46.102 -7.722 -7.022 1.000 29.756 118 PHE DDD N 1
ATOM 14915 C CA . PHE D 2 120 ? -45.392 -8.000 -8.298 1.000 31.236 118 PHE DDD CA 1
ATOM 14916 C C . PHE D 2 120 ? -44.051 -7.253 -8.362 1.000 30.386 118 PHE DDD C 1
ATOM 14917 O O . PHE D 2 120 ? -43.258 -7.610 -9.207 1.000 31.853 118 PHE DDD O 1
ATOM 14934 N N . GLU D 2 121 ? -43.885 -6.189 -7.584 1.000 31.551 119 GLU DDD N 1
ATOM 14935 C CA . GLU D 2 121 ? -42.627 -5.416 -7.465 1.000 32.996 119 GLU DDD CA 1
ATOM 14936 C C . GLU D 2 121 ? -42.441 -5.075 -5.987 1.000 33.151 119 GLU DDD C 1
ATOM 14937 O O . GLU D 2 121 ? -43.456 -4.927 -5.243 1.000 31.246 119 GLU DDD O 1
ATOM 14949 N N . SER D 2 122 ? -41.191 -4.864 -5.582 1.000 32.382 120 SER DDD N 1
ATOM 14950 C CA . SER D 2 122 ? -40.839 -4.459 -4.201 1.000 36.223 120 SER DDD CA 1
ATOM 14951 C C . SER D 2 122 ? -40.908 -2.936 -4.112 1.000 35.485 120 SER DDD C 1
ATOM 14952 O O . SER D 2 122 ? -40.081 -2.239 -4.786 1.000 41.350 120 SER DDD O 1
ATOM 14960 N N . LEU D 2 123 ? -41.858 -2.431 -3.344 1.000 31.074 121 LEU DDD N 1
ATOM 14961 C CA . LEU D 2 123 ? -42.204 -0.999 -3.271 1.000 36.341 121 LEU DDD CA 1
ATOM 14962 C C . LEU D 2 123 ? -42.162 -0.508 -1.840 1.000 38.521 121 LEU DDD C 1
ATOM 14963 O O . LEU D 2 123 ? -42.437 -1.241 -0.899 1.000 36.088 121 LEU DDD O 1
ATOM 14979 N N . PRO D 2 124 ? -41.831 0.780 -1.654 1.000 39.526 122 PRO DDD N 1
ATOM 14980 C CA . PRO D 2 124 ? -41.794 1.366 -0.315 1.000 38.651 122 PRO DDD CA 1
ATOM 14981 C C . PRO D 2 124 ? -43.191 1.475 0.306 1.000 38.035 122 PRO DDD C 1
ATOM 14982 O O . PRO D 2 124 ? -44.195 1.297 -0.382 1.000 35.320 122 PRO DDD O 1
ATOM 14993 N N . GLU D 2 125 ? -43.232 1.778 1.606 1.000 34.185 123 GLU DDD N 1
ATOM 14994 C CA . GLU D 2 125 ? -44.468 1.773 2.422 1.000 38.119 123 GLU DDD CA 1
ATOM 14995 C C . GLU D 2 125 ? -44.609 3.107 3.158 1.000 43.351 123 GLU DDD C 1
ATOM 14996 O O . GLU D 2 125 ? -44.706 3.080 4.388 1.000 45.524 123 GLU DDD O 1
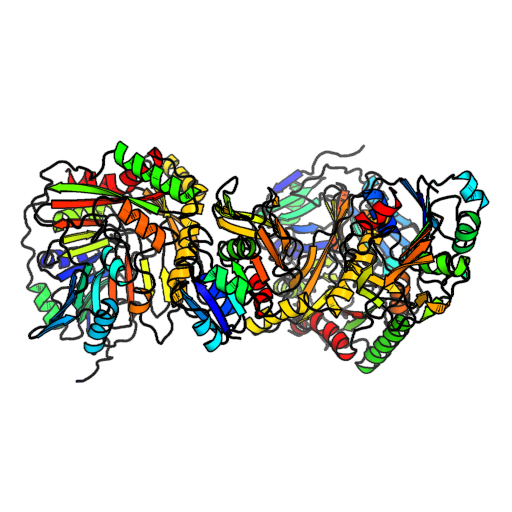ATOM 15008 N N . ILE D 2 126 ? -44.592 4.228 2.435 1.000 35.701 124 ILE DDD N 1
ATOM 15009 C CA . ILE D 2 126 ? -44.689 5.579 3.045 1.000 38.705 124 ILE DDD CA 1
ATOM 15010 C C . ILE D 2 126 ? -46.166 5.994 3.086 1.000 39.345 124 ILE DDD C 1
ATOM 15011 O O . ILE D 2 126 ? -46.616 6.442 4.135 1.000 38.517 124 ILE DDD O 1
ATOM 15027 N N . ALA D 2 127 ? -46.909 5.884 1.978 1.000 35.273 125 ALA DDD N 1
ATOM 15028 C CA . ALA D 2 127 ? -48.307 6.358 1.896 1.000 33.455 125 ALA DDD CA 1
ATOM 15029 C C . ALA D 2 127 ? -49.150 5.585 2.912 1.000 34.003 125 ALA DDD C 1
ATOM 15030 O O . ALA D 2 127 ? -48.912 4.380 3.102 1.000 32.976 125 ALA DDD O 1
ATOM 15037 N N . GLU D 2 128 ? -50.146 6.236 3.484 1.000 35.225 126 GLU DDD N 1
ATOM 15038 C CA . GLU D 2 128 ? -50.971 5.652 4.582 1.000 36.139 126 GLU DDD CA 1
ATOM 15039 C C . GLU D 2 128 ? -52.049 4.713 4.033 1.000 33.782 126 GLU DDD C 1
ATOM 15040 O O . GLU D 2 128 ? -52.758 5.092 3.083 1.000 31.146 126 GLU DDD O 1
ATOM 15052 N N . GLN D 2 129 ? -52.261 3.578 4.706 1.000 34.283 127 GLN DDD N 1
ATOM 15053 C CA . GLN D 2 129 ? -53.325 2.600 4.365 1.000 33.398 127 GLN DDD CA 1
ATOM 15054 C C . GLN D 2 129 ? -54.595 2.932 5.148 1.000 34.994 127 GLN DDD C 1
ATOM 15055 O O . GLN D 2 129 ? -54.773 2.356 6.232 1.000 39.789 127 GLN DDD O 1
ATOM 15069 N N . ASP D 2 130 ? -55.464 3.810 4.649 1.000 33.275 128 ASP DDD N 1
ATOM 15070 C CA . ASP D 2 130 ? -56.630 4.282 5.450 1.000 32.973 128 ASP DDD CA 1
ATOM 15071 C C . ASP D 2 130 ? -57.943 3.754 4.886 1.000 33.156 128 ASP DDD C 1
ATOM 15072 O O . ASP D 2 130 ? -58.986 4.117 5.402 1.000 31.308 128 ASP DDD O 1
ATOM 15081 N N . ILE D 2 131 ? -57.912 2.862 3.898 1.000 28.858 129 ILE DDD N 1
ATOM 15082 C CA . ILE D 2 131 ? -59.141 2.201 3.384 1.000 31.431 129 ILE DDD CA 1
ATOM 15083 C C . ILE D 2 131 ? -58.912 0.686 3.464 1.000 29.651 129 ILE DDD C 1
ATOM 15084 O O . ILE D 2 131 ? -57.897 0.215 2.915 1.000 31.411 129 ILE DDD O 1
ATOM 15100 N N . VAL D 2 132 ? -59.817 -0.022 4.145 1.000 30.104 130 VAL DDD N 1
ATOM 15101 C CA . VAL D 2 132 ? -59.770 -1.516 4.291 1.000 28.487 130 VAL DDD CA 1
ATOM 15102 C C . VAL D 2 132 ? -60.744 -2.141 3.301 1.000 27.075 130 VAL DDD C 1
ATOM 15103 O O . VAL D 2 132 ? -61.943 -2.305 3.593 1.000 29.402 130 VAL DDD O 1
ATOM 15116 N N . LEU D 2 133 ? -60.223 -2.415 2.112 1.000 28.354 131 LEU DDD N 1
ATOM 15117 C CA . LEU D 2 133 ? -61.007 -3.024 1.017 1.000 26.310 131 LEU DDD CA 1
ATOM 15118 C C . LEU D 2 133 ? -60.003 -3.856 0.241 1.000 25.484 131 LEU DDD C 1
ATOM 15119 O O . LEU D 2 133 ? -58.823 -3.491 0.142 1.000 27.806 131 LEU DDD O 1
ATOM 15135 N N . PRO D 2 134 ? -60.356 -5.108 -0.160 1.000 25.343 132 PRO DDD N 1
ATOM 15136 C CA . PRO D 2 134 ? -59.345 -6.040 -0.633 1.000 26.144 132 PRO DDD CA 1
ATOM 15137 C C . PRO D 2 134 ? -58.522 -5.528 -1.809 1.000 25.050 132 PRO DDD C 1
ATOM 15138 O O . PRO D 2 134 ? -59.077 -4.860 -2.692 1.000 26.154 132 PRO DDD O 1
ATOM 15149 N N . ASP D 2 135 ? -57.252 -5.928 -1.882 1.000 23.617 133 ASP DDD N 1
ATOM 15150 C CA . ASP D 2 135 ? -56.401 -5.781 -3.086 1.000 24.950 133 ASP DDD CA 1
ATOM 15151 C C . ASP D 2 135 ? -56.898 -6.634 -4.247 1.000 23.394 133 ASP DDD C 1
ATOM 15152 O O . ASP D 2 135 ? -56.553 -6.333 -5.394 1.000 26.072 133 ASP DDD O 1
ATOM 15161 N N . MET D 2 136 ? -57.543 -7.758 -3.979 1.000 24.804 134 MET DDD N 1
ATOM 15162 C CA . MET D 2 136 ? -58.196 -8.567 -5.039 1.000 24.578 134 MET DDD CA 1
ATOM 15163 C C . MET D 2 136 ? -59.514 -9.061 -4.455 1.000 26.088 134 MET DDD C 1
ATOM 15164 O O . MET D 2 136 ? -59.524 -9.617 -3.363 1.000 25.341 134 MET DDD O 1
ATOM 15178 N N . ALA D 2 137 ? -60.623 -8.839 -5.147 1.000 24.559 135 ALA DDD N 1
ATOM 15179 C CA . ALA D 2 137 ? -61.957 -9.298 -4.729 1.000 23.653 135 ALA DDD CA 1
ATOM 15180 C C . ALA D 2 137 ? -62.632 -9.837 -5.966 1.000 25.660 135 ALA DDD C 1
ATOM 15181 O O . ALA D 2 137 ? -63.107 -9.047 -6.761 1.000 24.554 135 ALA DDD O 1
ATOM 15188 N N . VAL D 2 138 ? -62.521 -11.147 -6.158 1.000 24.041 136 VAL DDD N 1
ATOM 15189 C CA . VAL D 2 138 ? -62.904 -11.811 -7.415 1.000 22.821 136 VAL DDD CA 1
ATOM 15190 C C . VAL D 2 138 ? -63.847 -12.962 -7.085 1.000 23.708 136 VAL DDD C 1
ATOM 15191 O O . VAL D 2 138 ? -63.521 -13.795 -6.220 1.000 25.476 136 VAL DDD O 1
ATOM 15204 N N . GLY D 2 139 ? -64.989 -13.011 -7.778 1.000 23.134 137 GLY DDD N 1
ATOM 15205 C CA . GLY D 2 139 ? -65.897 -14.157 -7.765 1.000 24.295 137 GLY DDD CA 1
ATOM 15206 C C . GLY D 2 139 ? -65.639 -15.078 -8.945 1.000 23.579 137 GLY DDD C 1
ATOM 15207 O O . GLY D 2 139 ? -65.173 -14.626 -10.008 1.000 23.649 137 GLY DDD O 1
ATOM 15211 N N . ILE D 2 140 ? -65.935 -16.355 -8.764 1.000 23.260 138 ILE DDD N 1
ATOM 15212 C CA . ILE D 2 140 ? -66.000 -17.376 -9.836 1.000 23.313 138 ILE DDD CA 1
ATOM 15213 C C . ILE D 2 140 ? -67.479 -17.669 -10.068 1.000 24.809 138 ILE DDD C 1
ATOM 15214 O O . ILE D 2 140 ? -68.162 -18.036 -9.112 1.000 23.726 138 ILE DDD O 1
ATOM 15230 N N . TYR D 2 141 ? -67.950 -17.482 -11.299 1.000 22.277 139 TYR DDD N 1
ATOM 15231 C CA . TYR D 2 141 ? -69.377 -17.587 -11.675 1.000 23.128 139 TYR DDD CA 1
ATOM 15232 C C . TYR D 2 141 ? -69.540 -18.641 -12.761 1.000 26.034 139 TYR DDD C 1
ATOM 15233 O O . TYR D 2 141 ? -68.746 -18.642 -13.753 1.000 25.461 139 TYR DDD O 1
ATOM 15251 N N . ASP D 2 142 ? -70.535 -19.504 -12.604 1.000 24.727 140 ASP DDD N 1
ATOM 15252 C CA . ASP D 2 142 ? -70.817 -20.566 -13.588 1.000 24.128 140 ASP DDD CA 1
ATOM 15253 C C . ASP D 2 142 ? -71.980 -20.167 -14.500 1.000 24.761 140 ASP DDD C 1
ATOM 15254 O O . ASP D 2 142 ? -72.417 -21.031 -15.262 1.000 25.660 140 ASP DDD O 1
ATOM 15263 N N . TRP D 2 143 ? -72.323 -18.884 -14.532 1.000 27.525 141 TRP DDD N 1
ATOM 15264 C CA . TRP D 2 143 ? -73.408 -18.338 -15.367 1.000 25.919 141 TRP DDD CA 1
ATOM 15265 C C . TRP D 2 143 ? -73.129 -16.866 -15.586 1.000 26.267 141 TRP DDD C 1
ATOM 15266 O O . TRP D 2 143 ? -72.297 -16.277 -14.869 1.000 24.949 141 TRP DDD O 1
ATOM 15287 N N . ALA D 2 144 ? -73.876 -16.270 -16.501 1.000 23.699 142 ALA DDD N 1
ATOM 15288 C CA . ALA D 2 144 ? -73.844 -14.810 -16.720 1.000 22.446 142 ALA DDD CA 1
ATOM 15289 C C . ALA D 2 144 ? -75.080 -14.381 -17.505 1.000 25.524 142 ALA DDD C 1
ATOM 15290 O O . ALA D 2 144 ? -75.672 -15.217 -18.253 1.000 26.187 142 ALA DDD O 1
ATOM 15297 N N . LEU D 2 145 ? -75.417 -13.112 -17.353 1.000 26.559 143 LEU DDD N 1
ATOM 15298 C CA . LEU D 2 145 ? -76.399 -12.436 -18.230 1.000 26.649 143 LEU DDD CA 1
ATOM 15299 C C . LEU D 2 145 ? -75.629 -11.467 -19.102 1.000 25.827 143 LEU DDD C 1
ATOM 15300 O O . LEU D 2 145 ? -74.908 -10.627 -18.564 1.000 26.706 143 LEU DDD O 1
ATOM 15316 N N . ILE D 2 146 ? -75.699 -11.655 -20.430 1.000 24.962 144 ILE DDD N 1
ATOM 15317 C CA . ILE D 2 146 ? -74.950 -10.868 -21.429 1.000 25.089 144 ILE DDD CA 1
ATOM 15318 C C . ILE D 2 146 ? -75.929 -10.025 -22.257 1.000 25.806 144 ILE DDD C 1
ATOM 15319 O O . ILE D 2 146 ? -76.830 -10.598 -22.860 1.000 29.399 144 ILE DDD O 1
ATOM 15335 N N . VAL D 2 147 ? -75.744 -8.729 -22.249 1.000 25.501 145 VAL DDD N 1
ATOM 15336 C CA . VAL D 2 147 ? -76.508 -7.801 -23.134 1.000 27.613 145 VAL DDD CA 1
ATOM 15337 C C . VAL D 2 147 ? -75.580 -7.397 -24.275 1.000 25.774 145 VAL DDD C 1
ATOM 15338 O O . VAL D 2 147 ? -74.569 -6.728 -24.004 1.000 27.242 145 VAL DDD O 1
ATOM 15351 N N . ASP D 2 148 ? -76.006 -7.654 -25.513 1.000 28.249 146 ASP DDD N 1
ATOM 15352 C CA . ASP D 2 148 ? -75.210 -7.388 -26.727 1.000 27.031 146 ASP DDD CA 1
ATOM 15353 C C . ASP D 2 148 ? -75.913 -6.286 -27.530 1.000 28.031 146 ASP DDD C 1
ATOM 15354 O O . ASP D 2 148 ? -76.952 -6.603 -28.178 1.000 29.417 146 ASP DDD O 1
ATOM 15363 N N . HIS D 2 149 ? -75.388 -5.069 -27.472 1.000 26.803 147 HIS DDD N 1
ATOM 15364 C CA . HIS D 2 149 ? -75.980 -3.884 -28.133 1.000 28.760 147 HIS DDD CA 1
ATOM 15365 C C . HIS D 2 149 ? -75.764 -3.938 -29.641 1.000 34.926 147 HIS DDD C 1
ATOM 15366 O O . HIS D 2 149 ? -76.464 -3.175 -30.346 1.000 32.868 147 HIS DDD O 1
ATOM 15381 N N . GLN D 2 150 ? -74.851 -4.775 -30.131 1.000 32.414 148 GLN DDD N 1
ATOM 15382 C CA . GLN D 2 150 ? -74.584 -4.872 -31.600 1.000 35.349 148 GLN DDD CA 1
ATOM 15383 C C . GLN D 2 150 ? -75.638 -5.770 -32.230 1.000 33.579 148 GLN DDD C 1
ATOM 15384 O O . GLN D 2 150 ? -76.245 -5.362 -33.260 1.000 36.968 148 GLN DDD O 1
ATOM 15398 N N . ARG D 2 151 ? -75.892 -6.936 -31.635 1.000 33.363 149 ARG DDD N 1
ATOM 15399 C CA . ARG D 2 151 ? -76.881 -7.939 -32.133 1.000 33.205 149 ARG DDD CA 1
ATOM 15400 C C . ARG D 2 151 ? -78.283 -7.686 -31.562 1.000 33.657 149 ARG DDD C 1
ATOM 15401 O O . ARG D 2 151 ? -79.195 -8.384 -32.008 1.000 39.562 149 ARG DDD O 1
ATOM 15422 N N . HIS D 2 152 ? -78.457 -6.779 -30.597 1.000 32.088 150 HIS DDD N 1
ATOM 15423 C CA . HIS D 2 152 ? -79.729 -6.586 -29.850 1.000 35.787 150 HIS DDD CA 1
ATOM 15424 C C . HIS D 2 152 ? -80.201 -7.923 -29.305 1.000 35.517 150 HIS DDD C 1
ATOM 15425 O O . HIS D 2 152 ? -81.355 -8.344 -29.556 1.000 33.733 150 HIS DDD O 1
ATOM 15440 N N . THR D 2 153 ? -79.354 -8.559 -28.484 1.000 31.169 151 THR DDD N 1
ATOM 15441 C CA . THR D 2 153 ? -79.667 -9.865 -27.897 1.000 32.332 151 THR DDD CA 1
ATOM 15442 C C . THR D 2 153 ? -79.366 -9.800 -26.396 1.000 32.279 151 THR DDD C 1
ATOM 15443 O O . THR D 2 153 ? -78.287 -9.305 -26.052 1.000 33.588 151 THR DDD O 1
ATOM 15454 N N . VAL D 2 154 ? -80.255 -10.348 -25.592 1.000 30.169 152 VAL DDD N 1
ATOM 15455 C CA . VAL D 2 154 ? -80.031 -10.590 -24.142 1.000 28.415 152 VAL DDD CA 1
ATOM 15456 C C . VAL D 2 154 ? -79.951 -12.093 -23.961 1.000 30.428 152 VAL DDD C 1
ATOM 15457 O O . VAL D 2 154 ? -80.931 -12.816 -24.245 1.000 29.484 152 VAL DDD O 1
ATOM 15470 N N . SER D 2 155 ? -78.775 -12.581 -23.523 1.000 27.764 153 SER DDD N 1
ATOM 15471 C CA . SER D 2 155 ? -78.541 -14.038 -23.389 1.000 27.094 153 SER DDD CA 1
ATOM 15472 C C . SER D 2 155 ? -78.300 -14.365 -21.908 1.000 27.827 153 SER DDD C 1
ATOM 15473 O O . SER D 2 155 ? -77.388 -13.744 -21.311 1.000 30.989 153 SER DDD O 1
ATOM 15481 N N . LEU D 2 156 ? -79.018 -15.335 -21.364 1.000 24.878 154 LEU DDD N 1
ATOM 15482 C CA . LEU D 2 156 ? -78.729 -15.888 -20.023 1.000 27.004 154 LEU DDD CA 1
ATOM 15483 C C . LEU D 2 156 ? -78.044 -17.227 -20.252 1.000 27.646 154 LEU DDD C 1
ATOM 15484 O O . LEU D 2 156 ? -78.634 -18.091 -20.881 1.000 27.164 154 LEU DDD O 1
ATOM 15500 N N . LEU D 2 157 ? -76.767 -17.346 -19.858 1.000 27.945 155 LEU DDD N 1
ATOM 15501 C CA . LEU D 2 157 ? -76.007 -18.593 -20.068 1.000 26.525 155 LEU DDD CA 1
ATOM 15502 C C . LEU D 2 157 ? -75.702 -19.245 -18.724 1.000 24.130 155 LEU DDD C 1
ATOM 15503 O O . LEU D 2 157 ? -75.477 -18.517 -17.717 1.000 25.179 155 LEU DDD O 1
ATOM 15519 N N . SER D 2 158 ? -75.679 -20.560 -18.688 1.000 23.762 156 SER DDD N 1
ATOM 15520 C CA . SER D 2 158 ? -75.244 -21.306 -17.485 1.000 26.781 156 SER DDD CA 1
ATOM 15521 C C . SER D 2 158 ? -74.595 -22.619 -17.872 1.000 28.110 156 SER DDD C 1
ATOM 15522 O O . SER D 2 158 ? -75.070 -23.302 -18.795 1.000 27.728 156 SER DDD O 1
ATOM 15530 N N . HIS D 2 159 ? -73.569 -22.982 -17.116 1.000 25.075 157 HIS DDD N 1
ATOM 15531 C CA . HIS D 2 159 ? -72.957 -24.325 -17.158 1.000 27.488 157 HIS DDD CA 1
ATOM 15532 C C . HIS D 2 159 ? -73.719 -25.310 -16.265 1.000 32.824 157 HIS DDD C 1
ATOM 15533 O O . HIS D 2 159 ? -73.348 -26.493 -16.313 1.000 36.438 157 HIS DDD O 1
ATOM 15548 N N . ASN D 2 160 ? -74.665 -24.861 -15.442 1.000 32.435 158 ASN DDD N 1
ATOM 15549 C CA . ASN D 2 160 ? -75.352 -25.709 -14.428 1.000 40.208 158 ASN DDD CA 1
ATOM 15550 C C . ASN D 2 160 ? -76.802 -25.229 -14.210 1.000 51.110 158 ASN DDD C 1
ATOM 15551 O O . ASN D 2 160 ? -77.090 -24.548 -13.193 1.000 59.431 158 ASN DDD O 1
ATOM 15562 N N . ASP D 2 161 ? -77.673 -25.602 -15.130 1.000 41.503 159 ASP DDD N 1
ATOM 15563 C CA . ASP D 2 161 ? -79.163 -25.511 -15.109 1.000 35.389 159 ASP DDD CA 1
ATOM 15564 C C . ASP D 2 161 ? -79.604 -24.082 -15.359 1.000 33.853 159 ASP DDD C 1
ATOM 15565 O O . ASP D 2 161 ? -79.938 -23.359 -14.404 1.000 35.220 159 ASP DDD O 1
ATOM 15574 N N . VAL D 2 162 ? -79.668 -23.695 -16.624 1.000 29.611 160 VAL DDD N 1
ATOM 15575 C CA . VAL D 2 162 ? -79.986 -22.306 -17.017 1.000 30.909 160 VAL DDD CA 1
ATOM 15576 C C . VAL D 2 162 ? -81.462 -22.010 -16.707 1.000 30.523 160 VAL DDD C 1
ATOM 15577 O O . VAL D 2 162 ? -81.758 -20.868 -16.362 1.000 30.255 160 VAL DDD O 1
ATOM 15590 N N . ASN D 2 163 ? -82.338 -22.997 -16.761 1.000 32.456 161 ASN DDD N 1
ATOM 15591 C CA . ASN D 2 163 ? -83.763 -22.749 -16.398 1.000 33.549 161 ASN DDD CA 1
ATOM 15592 C C . ASN D 2 163 ? -83.885 -22.438 -14.906 1.000 32.910 161 ASN DDD C 1
ATOM 15593 O O . ASN D 2 163 ? -84.635 -21.539 -14.582 1.000 35.466 161 ASN DDD O 1
ATOM 15604 N N . ALA D 2 164 ? -83.180 -23.153 -14.037 1.000 34.338 162 ALA DDD N 1
ATOM 15605 C CA . ALA D 2 164 ? -83.140 -22.879 -12.583 1.000 34.193 162 ALA DDD CA 1
ATOM 15606 C C . ALA D 2 164 ? -82.554 -21.489 -12.324 1.000 37.771 162 ALA DDD C 1
ATOM 15607 O O . ALA D 2 164 ? -83.097 -20.773 -11.473 1.000 31.824 162 ALA DDD O 1
ATOM 15614 N N . ARG D 2 165 ? -81.498 -21.090 -13.043 1.000 31.044 163 ARG DDD N 1
ATOM 15615 C CA . ARG D 2 165 ? -80.936 -19.730 -12.911 1.000 31.177 163 ARG DDD CA 1
ATOM 15616 C C . ARG D 2 165 ? -81.963 -18.678 -13.340 1.000 32.878 163 ARG DDD C 1
ATOM 15617 O O . ARG D 2 165 ? -82.064 -17.638 -12.681 1.000 32.188 163 ARG DDD O 1
ATOM 15638 N N . ARG D 2 166 ? -82.692 -18.901 -14.434 1.000 33.220 164 ARG DDD N 1
ATOM 15639 C CA . ARG D 2 166 ? -83.740 -17.973 -14.918 1.000 33.118 164 ARG DDD CA 1
ATOM 15640 C C . ARG D 2 166 ? -84.837 -17.837 -13.827 1.000 32.343 164 ARG DDD C 1
ATOM 15641 O O . ARG D 2 166 ? -85.260 -16.702 -13.578 1.000 33.638 164 ARG DDD O 1
ATOM 15662 N N . ALA D 2 167 ? -85.263 -18.929 -13.185 1.000 37.020 165 ALA DDD N 1
ATOM 15663 C CA . ALA D 2 167 ? -86.348 -18.886 -12.160 1.000 35.577 165 ALA DDD CA 1
ATOM 15664 C C . ALA D 2 167 ? -85.796 -18.165 -10.917 1.000 36.906 165 ALA DDD C 1
ATOM 15665 O O . ALA D 2 167 ? -86.500 -17.350 -10.292 1.000 38.136 165 ALA DDD O 1
ATOM 15672 N N . TRP D 2 168 ? -84.527 -18.403 -10.580 1.000 32.248 166 TRP DDD N 1
ATOM 15673 C CA . TRP D 2 168 ? -83.851 -17.675 -9.471 1.000 32.952 166 TRP DDD CA 1
ATOM 15674 C C . TRP D 2 168 ? -83.897 -16.184 -9.773 1.000 37.801 166 TRP DDD C 1
ATOM 15675 O O . TRP D 2 168 ? -84.220 -15.378 -8.865 1.000 35.683 166 TRP DDD O 1
ATOM 15696 N N . LEU D 2 169 ? -83.591 -15.795 -11.006 1.000 35.214 167 LEU DDD N 1
ATOM 15697 C CA . LEU D 2 169 ? -83.554 -14.365 -11.364 1.000 29.548 167 LEU DDD CA 1
ATOM 15698 C C . LEU D 2 169 ? -84.957 -13.757 -11.238 1.000 33.780 167 LEU DDD C 1
ATOM 15699 O O . LEU D 2 169 ? -85.055 -12.600 -10.763 1.000 34.847 167 LEU DDD O 1
ATOM 15715 N N . GLU D 2 170 ? -85.975 -14.467 -11.728 1.000 36.096 168 GLU DDD N 1
ATOM 15716 C CA . GLU D 2 170 ? -87.388 -13.984 -11.705 1.000 44.205 168 GLU DDD CA 1
ATOM 15717 C C . GLU D 2 170 ? -87.864 -13.856 -10.246 1.000 42.740 168 GLU DDD C 1
ATOM 15718 O O . GLU D 2 170 ? -88.700 -12.970 -9.972 1.000 43.812 168 GLU DDD O 1
ATOM 15730 N N . SER D 2 171 ? -87.343 -14.665 -9.322 1.000 40.381 169 SER DDD N 1
ATOM 15731 C CA . SER D 2 171 ? -87.760 -14.672 -7.891 1.000 40.281 169 SER DDD CA 1
ATOM 15732 C C . SER D 2 171 ? -87.124 -13.496 -7.118 1.000 46.340 169 SER DDD C 1
ATOM 15733 O O . SER D 2 171 ? -87.632 -13.169 -6.047 1.000 47.854 169 SER DDD O 1
ATOM 15741 N N . GLN D 2 172 ? -86.036 -12.887 -7.607 1.000 46.412 170 GLN DDD N 1
ATOM 15742 C CA . GLN D 2 172 ? -85.381 -11.736 -6.920 1.000 43.865 170 GLN DDD CA 1
ATOM 15743 C C . GLN D 2 172 ? -86.265 -10.498 -7.155 1.000 47.140 170 GLN DDD C 1
ATOM 15744 O O . GLN D 2 172 ? -86.747 -10.351 -8.271 1.000 49.138 170 GLN DDD O 1
ATOM 15758 N N . GLN D 2 173 ? -86.510 -9.659 -6.140 1.000 58.411 171 GLN DDD N 1
ATOM 15759 C CA . GLN D 2 173 ? -87.353 -8.435 -6.314 1.000 64.052 171 GLN DDD CA 1
ATOM 15760 C C . GLN D 2 173 ? -86.521 -7.187 -6.017 1.000 51.982 171 GLN DDD C 1
ATOM 15761 O O . GLN D 2 173 ? -85.614 -7.227 -5.166 1.000 54.748 171 GLN DDD O 1
ATOM 15775 N N . PHE D 2 174 ? -86.748 -6.165 -6.835 1.000 49.395 172 PHE DDD N 1
ATOM 15776 C CA . PHE D 2 174 ? -86.206 -4.800 -6.660 1.000 48.503 172 PHE DDD CA 1
ATOM 15777 C C . PHE D 2 174 ? -87.191 -4.071 -5.751 1.000 48.515 172 PHE DDD C 1
ATOM 15778 O O . PHE D 2 174 ? -88.217 -3.605 -6.271 1.000 47.066 172 PHE DDD O 1
ATOM 15795 N N . SER D 2 175 ? -86.943 -4.116 -4.446 1.000 49.871 173 SER DDD N 1
ATOM 15796 C CA . SER D 2 175 ? -87.592 -3.265 -3.413 1.000 53.388 173 SER DDD CA 1
ATOM 15797 C C . SER D 2 175 ? -86.720 -2.033 -3.219 1.000 62.828 173 SER DDD C 1
ATOM 15798 O O . SER D 2 175 ? -85.742 -2.082 -2.471 1.000 66.786 173 SER DDD O 1
ATOM 15806 N N . PRO D 2 176 ? -87.053 -0.896 -3.867 1.000 58.468 174 PRO DDD N 1
ATOM 15807 C CA . PRO D 2 176 ? -86.125 0.229 -3.987 1.000 69.637 174 PRO DDD CA 1
ATOM 15808 C C . PRO D 2 176 ? -85.806 0.846 -2.617 1.000 68.231 174 PRO DDD C 1
ATOM 15809 O O . PRO D 2 176 ? -86.598 0.697 -1.703 1.000 44.009 174 PRO DDD O 1
ATOM 15820 N N . GLN D 2 177 ? -84.643 1.484 -2.496 1.000 66.401 175 GLN DDD N 1
ATOM 15821 C CA . GLN D 2 177 ? -84.185 2.088 -1.220 1.000 63.135 175 GLN DDD CA 1
ATOM 15822 C C . GLN D 2 177 ? -84.265 3.613 -1.386 1.000 49.410 175 GLN DDD C 1
ATOM 15823 O O . GLN D 2 177 ? -84.623 4.109 -2.477 1.000 47.679 175 GLN DDD O 1
ATOM 15837 N N . GLU D 2 178 ? -84.091 4.324 -0.278 1.000 57.015 176 GLU DDD N 1
ATOM 15838 C CA . GLU D 2 178 ? -83.937 5.793 -0.250 1.000 56.524 176 GLU DDD CA 1
ATOM 15839 C C . GLU D 2 178 ? -82.841 6.184 -1.255 1.000 49.846 176 GLU DDD C 1
ATOM 15840 O O . GLU D 2 178 ? -81.762 5.510 -1.348 1.000 41.714 176 GLU DDD O 1
ATOM 15852 N N . ASP D 2 179 ? -83.116 7.259 -1.983 1.000 41.658 177 ASP DDD N 1
ATOM 15853 C CA . ASP D 2 179 ? -82.130 7.901 -2.880 1.000 41.939 177 ASP DDD CA 1
ATOM 15854 C C . ASP D 2 179 ? -80.834 8.216 -2.139 1.000 35.841 177 ASP DDD C 1
ATOM 15855 O O . ASP D 2 179 ? -80.805 8.464 -0.924 1.000 32.779 177 ASP DDD O 1
ATOM 15864 N N . PHE D 2 180 ? -79.791 8.314 -2.937 1.000 34.727 178 PHE DDD N 1
ATOM 15865 C CA . PHE D 2 180 ? -78.434 8.675 -2.498 1.000 30.092 178 PHE DDD CA 1
ATOM 15866 C C . PHE D 2 180 ? -78.420 10.152 -2.133 1.000 31.184 178 PHE DDD C 1
ATOM 15867 O O . PHE D 2 180 ? -78.911 10.924 -2.944 1.000 35.427 178 PHE DDD O 1
ATOM 15884 N N . THR D 2 181 ? -77.858 10.531 -1.017 1.000 30.806 179 THR DDD N 1
ATOM 15885 C CA . THR D 2 181 ? -77.583 11.968 -0.713 1.000 32.035 179 THR DDD CA 1
ATOM 15886 C C . THR D 2 181 ? -76.206 12.119 -0.135 1.000 32.974 179 THR DDD C 1
ATOM 15887 O O . THR D 2 181 ? -75.805 11.304 0.689 1.000 33.277 179 THR DDD O 1
ATOM 15898 N N . LEU D 2 182 ? -75.436 13.102 -0.613 1.000 30.421 180 LEU DDD N 1
ATOM 15899 C CA . LEU D 2 182 ? -74.202 13.498 0.071 1.000 30.063 180 LEU DDD CA 1
ATOM 15900 C C . LEU D 2 182 ? -74.613 14.214 1.350 1.000 33.653 180 LEU DDD C 1
ATOM 15901 O O . LEU D 2 182 ? -75.535 15.044 1.244 1.000 37.272 180 LEU DDD O 1
ATOM 15917 N N . THR D 2 183 ? -73.925 13.979 2.455 1.000 32.013 181 THR DDD N 1
ATOM 15918 C CA . THR D 2 183 ? -74.282 14.544 3.776 1.000 34.512 181 THR DDD CA 1
ATOM 15919 C C . THR D 2 183 ? -73.153 15.431 4.255 1.000 35.144 181 THR DDD C 1
ATOM 15920 O O . THR D 2 183 ? -73.183 15.847 5.399 1.000 34.535 181 THR DDD O 1
ATOM 15931 N N . SER D 2 184 ? -72.170 15.720 3.398 1.000 33.334 182 SER DDD N 1
ATOM 15932 C CA . SER D 2 184 ? -71.111 16.720 3.644 1.000 32.447 182 SER DDD CA 1
ATOM 15933 C C . SER D 2 184 ? -70.697 17.299 2.283 1.000 34.704 182 SER DDD C 1
ATOM 15934 O O . SER D 2 184 ? -71.142 16.767 1.233 1.000 34.875 182 SER DDD O 1
ATOM 15942 N N . ASP D 2 185 ? -69.933 18.380 2.306 1.000 35.640 183 ASP DDD N 1
ATOM 15943 C CA . ASP D 2 185 ? -69.252 18.859 1.082 1.000 36.156 183 ASP DDD CA 1
ATOM 15944 C C . ASP D 2 185 ? -68.108 17.891 0.790 1.000 35.401 183 ASP DDD C 1
ATOM 15945 O O . ASP D 2 185 ? -67.659 17.177 1.709 1.000 33.897 183 ASP DDD O 1
ATOM 15954 N N . TRP D 2 186 ? -67.638 17.894 -0.459 1.000 35.136 184 TRP DDD N 1
ATOM 15955 C CA . TRP D 2 186 ? -66.372 17.229 -0.826 1.000 35.308 184 TRP DDD CA 1
ATOM 15956 C C . TRP D 2 186 ? -65.200 17.992 -0.243 1.000 34.699 184 TRP DDD C 1
ATOM 15957 O O . TRP D 2 186 ? -65.192 19.226 -0.317 1.000 37.575 184 TRP DDD O 1
ATOM 15978 N N . GLN D 2 187 ? -64.201 17.293 0.261 1.000 33.639 185 GLN DDD N 1
ATOM 15979 C CA . GLN D 2 187 ? -62.919 17.865 0.713 1.000 35.320 185 GLN DDD CA 1
ATOM 15980 C C . GLN D 2 187 ? -61.778 17.048 0.100 1.000 38.620 185 GLN DDD C 1
ATOM 15981 O O . GLN D 2 187 ? -61.916 15.820 -0.028 1.000 34.002 185 GLN DDD O 1
ATOM 15995 N N . SER D 2 188 ? -60.693 17.703 -0.283 1.000 33.891 186 SER DDD N 1
ATOM 15996 C CA . SER D 2 188 ? -59.485 17.038 -0.797 1.000 34.507 186 SER DDD CA 1
ATOM 15997 C C . SER D 2 188 ? -58.588 16.608 0.356 1.000 34.618 186 SER DDD C 1
ATOM 15998 O O . SER D 2 188 ? -58.642 17.221 1.460 1.000 36.419 186 SER DDD O 1
ATOM 16006 N N . ASN D 2 189 ? -57.720 15.637 0.071 1.000 30.622 187 ASN DDD N 1
ATOM 16007 C CA . ASN D 2 189 ? -56.639 15.181 0.961 1.000 31.809 187 ASN DDD CA 1
ATOM 16008 C C . ASN D 2 189 ? -55.427 16.112 0.884 1.000 30.742 187 ASN DDD C 1
ATOM 16009 O O . ASN D 2 189 ? -54.456 15.840 1.607 1.000 36.750 187 ASN DDD O 1
ATOM 16020 N N . MET D 2 190 ? -55.447 17.109 -0.019 1.000 34.814 188 MET DDD N 1
ATOM 16021 C CA . MET D 2 190 ? -54.316 18.071 -0.105 1.000 39.809 188 MET DDD CA 1
ATOM 16022 C C . MET D 2 190 ? -54.830 19.461 -0.502 1.000 34.184 188 MET DDD C 1
ATOM 16023 O O . MET D 2 190 ? -55.820 19.586 -1.263 1.000 38.346 188 MET DDD O 1
ATOM 16037 N N . THR D 2 191 ? -54.169 20.492 0.021 1.000 36.020 189 THR DDD N 1
ATOM 16038 C CA . THR D 2 191 ? -54.417 21.885 -0.416 1.000 35.651 189 THR DDD CA 1
ATOM 16039 C C . THR D 2 191 ? -53.736 22.147 -1.759 1.000 37.793 189 THR DDD C 1
ATOM 16040 O O . THR D 2 191 ? -52.831 21.388 -2.162 1.000 37.368 189 THR DDD O 1
ATOM 16051 N N . ARG D 2 192 ? -54.097 23.257 -2.390 1.000 39.335 190 ARG DDD N 1
ATOM 16052 C CA . ARG D 2 192 ? -53.409 23.724 -3.612 1.000 40.555 190 ARG DDD CA 1
ATOM 16053 C C . ARG D 2 192 ? -51.910 23.843 -3.322 1.000 39.894 190 ARG DDD C 1
ATOM 16054 O O . ARG D 2 192 ? -51.087 23.497 -4.211 1.000 39.687 190 ARG DDD O 1
ATOM 16075 N N . GLU D 2 193 ? -51.525 24.316 -2.147 1.000 41.724 191 GLU DDD N 1
ATOM 16076 C CA . GLU D 2 193 ? -50.095 24.560 -1.815 1.000 42.863 191 GLU DDD CA 1
ATOM 16077 C C . GLU D 2 193 ? -49.361 23.212 -1.731 1.000 39.949 191 GLU DDD C 1
ATOM 16078 O O . GLU D 2 193 ? -48.248 23.099 -2.257 1.000 39.140 191 GLU DDD O 1
ATOM 16090 N N . GLN D 2 194 ? -49.960 22.220 -1.072 1.000 37.526 192 GLN DDD N 1
ATOM 16091 C CA . GLN D 2 194 ? -49.398 20.854 -0.928 1.000 36.271 192 GLN DDD CA 1
ATOM 16092 C C . GLN D 2 194 ? -49.259 20.231 -2.323 1.000 32.801 192 GLN DDD C 1
ATOM 16093 O O . GLN D 2 194 ? -48.213 19.651 -2.600 1.000 39.500 192 GLN DDD O 1
ATOM 16107 N N . TYR D 2 195 ? -50.299 20.290 -3.141 1.000 33.282 193 TYR DDD N 1
ATOM 16108 C CA . TYR D 2 195 ? -50.232 19.800 -4.537 1.000 33.387 193 TYR DDD CA 1
ATOM 16109 C C . TYR D 2 195 ? -48.997 20.416 -5.215 1.000 37.157 193 TYR DDD C 1
ATOM 16110 O O . TYR D 2 195 ? -48.207 19.696 -5.839 1.000 35.570 193 TYR DDD O 1
ATOM 16128 N N . GLY D 2 196 ? -48.841 21.748 -5.082 1.000 37.040 194 GLY DDD N 1
ATOM 16129 C CA . GLY D 2 196 ? -47.706 22.483 -5.668 1.000 37.812 194 GLY DDD CA 1
ATOM 16130 C C . GLY D 2 196 ? -46.362 21.928 -5.268 1.000 34.051 194 GLY DDD C 1
ATOM 16131 O O . GLY D 2 196 ? -45.501 21.713 -6.152 1.000 40.044 194 GLY DDD O 1
ATOM 16135 N N . GLU D 2 197 ? -46.149 21.729 -3.972 1.000 33.930 195 GLU DDD N 1
ATOM 16136 C CA . GLU D 2 197 ? -44.916 21.135 -3.408 1.000 37.730 195 GLU DDD CA 1
ATOM 16137 C C . GLU D 2 197 ? -44.624 19.783 -4.089 1.000 39.772 195 GLU DDD C 1
ATOM 16138 O O . GLU D 2 197 ? -43.443 19.499 -4.426 1.000 38.694 195 GLU DDD O 1
ATOM 16150 N N . LYS D 2 198 ? -45.658 18.953 -4.223 1.000 38.071 196 LYS DDD N 1
ATOM 16151 C CA . LYS D 2 198 ? -45.510 17.582 -4.776 1.000 31.843 196 LYS DDD CA 1
ATOM 16152 C C . LYS D 2 198 ? -45.196 17.666 -6.282 1.000 32.526 196 LYS DDD C 1
ATOM 16153 O O . LYS D 2 198 ? -44.282 16.952 -6.752 1.000 33.686 196 LYS DDD O 1
ATOM 16172 N N . PHE D 2 199 ? -45.881 18.540 -7.003 1.000 33.750 197 PHE DDD N 1
ATOM 16173 C CA . PHE D 2 199 ? -45.642 18.808 -8.440 1.000 32.772 197 PHE DDD CA 1
ATOM 16174 C C . PHE D 2 199 ? -44.173 19.208 -8.631 1.000 35.726 197 PHE DDD C 1
ATOM 16175 O O . PHE D 2 199 ? -43.481 18.690 -9.541 1.000 33.668 197 PHE DDD O 1
ATOM 16192 N N . ARG D 2 200 ? -43.673 20.104 -7.772 1.000 36.616 198 ARG DDD N 1
ATOM 16193 C CA . ARG D 2 200 ? -42.270 20.607 -7.904 1.000 37.622 198 ARG DDD CA 1
ATOM 16194 C C . ARG D 2 200 ? -41.275 19.479 -7.599 1.000 38.804 198 ARG DDD C 1
ATOM 16195 O O . ARG D 2 200 ? -40.207 19.428 -8.258 1.000 39.413 198 ARG DDD O 1
ATOM 16216 N N . GLN D 2 201 ? -41.601 18.571 -6.681 1.000 36.583 199 GLN DDD N 1
ATOM 16217 C CA . GLN D 2 201 ? -40.724 17.407 -6.412 1.000 37.138 199 GLN DDD CA 1
ATOM 16218 C C . GLN D 2 201 ? -40.682 16.480 -7.651 1.000 33.492 199 GLN DDD C 1
ATOM 16219 O O . GLN D 2 201 ? -39.577 15.992 -8.032 1.000 33.192 199 GLN DDD O 1
ATOM 16233 N N . VAL D 2 202 ? -41.820 16.248 -8.308 1.000 33.005 200 VAL DDD N 1
ATOM 16234 C CA . VAL D 2 202 ? -41.846 15.462 -9.568 1.000 32.740 200 VAL DDD CA 1
ATOM 16235 C C . VAL D 2 202 ? -40.903 16.134 -10.583 1.000 36.322 200 VAL DDD C 1
ATOM 16236 O O . VAL D 2 202 ? -40.083 15.440 -11.216 1.000 33.147 200 VAL DDD O 1
ATOM 16249 N N . GLN D 2 203 ? -41.004 17.460 -10.752 1.000 36.259 201 GLN DDD N 1
ATOM 16250 C CA . GLN D 2 203 ? -40.184 18.177 -11.775 1.000 35.121 201 GLN DDD CA 1
ATOM 16251 C C . GLN D 2 203 ? -38.690 18.044 -11.431 1.000 33.564 201 GLN DDD C 1
ATOM 16252 O O . GLN D 2 203 ? -37.897 17.864 -12.374 1.000 36.676 201 GLN DDD O 1
ATOM 16266 N N . GLU D 2 204 ? -38.313 18.015 -10.152 1.000 33.274 202 GLU DDD N 1
ATOM 16267 C CA . GLU D 2 204 ? -36.901 17.779 -9.715 1.000 37.589 202 GLU DDD CA 1
ATOM 16268 C C . GLU D 2 204 ? -36.468 16.379 -10.205 1.000 39.195 202 GLU DDD C 1
ATOM 16269 O O . GLU D 2 204 ? -35.383 16.241 -10.782 1.000 34.428 202 GLU DDD O 1
ATOM 16281 N N . TYR D 2 205 ? -37.329 15.365 -10.037 1.000 36.235 203 TYR DDD N 1
ATOM 16282 C CA . TYR D 2 205 ? -37.040 13.984 -10.509 1.000 33.699 203 TYR DDD CA 1
ATOM 16283 C C . TYR D 2 205 ? -36.978 13.893 -12.045 1.000 30.502 203 TYR DDD C 1
ATOM 16284 O O . TYR D 2 205 ? -36.126 13.143 -12.537 1.000 36.726 203 TYR DDD O 1
ATOM 16302 N N . LEU D 2 206 ? -37.775 14.659 -12.768 1.000 32.004 204 LEU DDD N 1
ATOM 16303 C CA . LEU D 2 206 ? -37.734 14.663 -14.246 1.000 34.178 204 LEU DDD CA 1
ATOM 16304 C C . LEU D 2 206 ? -36.356 15.220 -14.683 1.000 36.124 204 LEU DDD C 1
ATOM 16305 O O . LEU D 2 206 ? -35.780 14.686 -15.664 1.000 35.615 204 LEU DDD O 1
ATOM 16321 N N . HIS D 2 207 ? -35.889 16.295 -14.035 1.000 38.385 205 HIS DDD N 1
ATOM 16322 C CA . HIS D 2 207 ? -34.659 17.024 -14.446 1.000 40.172 205 HIS DDD CA 1
ATOM 16323 C C . HIS D 2 207 ? -33.409 16.238 -14.000 1.000 39.374 205 HIS DDD C 1
ATOM 16324 O O . HIS D 2 207 ? -32.338 16.349 -14.682 1.000 39.738 205 HIS DDD O 1
ATOM 16339 N N . SER D 2 208 ? -33.489 15.431 -12.939 1.000 34.262 206 SER DDD N 1
ATOM 16340 C CA . SER D 2 208 ? -32.359 14.606 -12.444 1.000 37.599 206 SER DDD CA 1
ATOM 16341 C C . SER D 2 208 ? -32.241 13.295 -13.246 1.000 36.731 206 SER DDD C 1
ATOM 16342 O O . SER D 2 208 ? -31.197 12.621 -13.124 1.000 39.628 206 SER DDD O 1
ATOM 16350 N N . GLY D 2 209 ? -33.232 12.955 -14.078 1.000 33.584 207 GLY DDD N 1
ATOM 16351 C CA . GLY D 2 209 ? -33.229 11.694 -14.851 1.000 34.222 207 GLY DDD CA 1
ATOM 16352 C C . GLY D 2 209 ? -33.728 10.502 -14.039 1.000 32.908 207 GLY DDD C 1
ATOM 16353 O O . GLY D 2 209 ? -33.564 9.367 -14.526 1.000 30.636 207 GLY DDD O 1
ATOM 16357 N N . ASP D 2 210 ? -34.322 10.730 -12.856 1.000 32.784 208 ASP DDD N 1
ATOM 16358 C CA . ASP D 2 210 ? -35.007 9.654 -12.087 1.000 36.026 208 ASP DDD CA 1
ATOM 16359 C C . ASP D 2 210 ? -36.179 9.071 -12.883 1.000 34.200 208 ASP DDD C 1
ATOM 16360 O O . ASP D 2 210 ? -36.386 7.844 -12.822 1.000 33.513 208 ASP DDD O 1
ATOM 16369 N N . CYS D 2 211 ? -36.955 9.912 -13.574 1.000 31.485 209 CYS DDD N 1
ATOM 16370 C CA . CYS D 2 211 ? -38.203 9.491 -14.258 1.000 31.191 209 CYS DDD CA 1
ATOM 16371 C C . CYS D 2 211 ? -38.502 10.447 -15.404 1.000 32.348 209 CYS DDD C 1
ATOM 16372 O O . CYS D 2 211 ? -37.845 11.528 -15.489 1.000 32.815 209 CYS DDD O 1
ATOM 16380 N N . TYR D 2 212 ? -39.406 10.030 -16.290 1.000 26.899 210 TYR DDD N 1
ATOM 16381 C CA . TYR D 2 212 ? -39.835 10.783 -17.491 1.000 29.691 210 TYR DDD CA 1
ATOM 16382 C C . TYR D 2 212 ? -41.296 11.203 -17.349 1.000 30.930 210 TYR DDD C 1
ATOM 16383 O O . TYR D 2 212 ? -41.720 12.091 -18.113 1.000 31.725 210 TYR DDD O 1
ATOM 16401 N N . GLN D 2 213 ? -42.039 10.598 -16.411 1.000 32.843 211 GLN DDD N 1
ATOM 16402 C CA . GLN D 2 213 ? -43.466 10.915 -16.221 1.000 28.427 211 GLN DDD CA 1
ATOM 16403 C C . GLN D 2 213 ? -43.886 10.297 -14.893 1.000 28.904 211 GLN DDD C 1
ATOM 16404 O O . GLN D 2 213 ? -43.506 9.142 -14.638 1.000 27.672 211 GLN DDD O 1
ATOM 16418 N N . VAL D 2 214 ? -44.637 11.035 -14.078 1.000 30.131 212 VAL DDD N 1
ATOM 16419 C CA . VAL D 2 214 ? -45.299 10.474 -12.866 1.000 30.113 212 VAL DDD CA 1
ATOM 16420 C C . VAL D 2 214 ? -46.735 10.982 -12.833 1.000 31.784 212 VAL DDD C 1
ATOM 16421 O O . VAL D 2 214 ? -46.974 12.203 -13.011 1.000 30.083 212 VAL DDD O 1
ATOM 16434 N N . ASN D 2 215 ? -47.668 10.073 -12.601 1.000 29.799 213 ASN DDD N 1
ATOM 16435 C CA . ASN D 2 215 ? -49.095 10.427 -12.435 1.000 29.435 213 ASN DDD CA 1
ATOM 16436 C C . ASN D 2 215 ? -49.344 10.756 -10.961 1.000 30.428 213 ASN DDD C 1
ATOM 16437 O O . ASN D 2 215 ? -49.248 9.866 -10.120 1.000 33.600 213 ASN DDD O 1
ATOM 16448 N N . LEU D 2 216 ? -49.641 12.034 -10.653 1.000 29.377 214 LEU DDD N 1
ATOM 16449 C CA . LEU D 2 216 ? -49.787 12.525 -9.271 1.000 29.360 214 LEU DDD CA 1
ATOM 16450 C C . LEU D 2 216 ? -51.266 12.825 -9.029 1.000 27.320 214 LEU DDD C 1
ATOM 16451 O O . LEU D 2 216 ? -51.889 13.570 -9.850 1.000 28.203 214 LEU DDD O 1
ATOM 16467 N N . ALA D 2 217 ? -51.827 12.256 -7.965 1.000 30.405 215 ALA DDD N 1
ATOM 16468 C CA . ALA D 2 217 ? -53.286 12.296 -7.749 1.000 27.750 215 ALA DDD CA 1
ATOM 16469 C C . ALA D 2 217 ? -53.625 12.912 -6.397 1.000 27.204 215 ALA DDD C 1
ATOM 16470 O O . ALA D 2 217 ? -52.883 12.733 -5.430 1.000 30.067 215 ALA DDD O 1
ATOM 16477 N N . GLN D 2 218 ? -54.780 13.566 -6.353 1.000 26.953 216 GLN DDD N 1
ATOM 16478 C CA . GLN D 2 218 ? -55.436 13.942 -5.080 1.000 28.645 216 GLN DDD CA 1
ATOM 16479 C C . GLN D 2 218 ? -56.709 13.092 -4.934 1.000 29.243 216 GLN DDD C 1
ATOM 16480 O O . GLN D 2 218 ? -57.223 12.534 -5.936 1.000 28.113 216 GLN DDD O 1
ATOM 16494 N N . ARG D 2 219 ? -57.275 13.106 -3.733 1.000 31.352 217 ARG DDD N 1
ATOM 16495 C CA . ARG D 2 219 ? -58.497 12.333 -3.382 1.000 29.412 217 ARG DDD CA 1
ATOM 16496 C C . ARG D 2 219 ? -59.532 13.231 -2.701 1.000 28.261 217 ARG DDD C 1
ATOM 16497 O O . ARG D 2 219 ? -59.178 13.883 -1.702 1.000 31.724 217 ARG DDD O 1
ATOM 16518 N N . PHE D 2 220 ? -60.734 13.236 -3.242 1.000 28.511 218 PHE DDD N 1
ATOM 16519 C CA . PHE D 2 220 ? -61.909 13.927 -2.670 1.000 30.267 218 PHE DDD CA 1
ATOM 16520 C C . PHE D 2 220 ? -62.683 12.931 -1.800 1.000 34.458 218 PHE DDD C 1
ATOM 16521 O O . PHE D 2 220 ? -62.824 11.784 -2.193 1.000 29.210 218 PHE DDD O 1
ATOM 16538 N N . HIS D 2 221 ? -63.173 13.382 -0.642 1.000 31.214 219 HIS DDD N 1
ATOM 16539 C CA . HIS D 2 221 ? -63.945 12.546 0.314 1.000 32.982 219 HIS DDD CA 1
ATOM 16540 C C . HIS D 2 221 ? -65.164 13.329 0.808 1.000 32.177 219 HIS DDD C 1
ATOM 16541 O O . HIS D 2 221 ? -65.114 14.600 0.923 1.000 33.679 219 HIS DDD O 1
ATOM 16556 N N . ALA D 2 222 ? -66.277 12.633 0.984 1.000 32.326 220 ALA DDD N 1
ATOM 16557 C CA . ALA D 2 222 ? -67.526 13.170 1.573 1.000 28.249 220 ALA DDD CA 1
ATOM 16558 C C . ALA D 2 222 ? -68.224 12.042 2.340 1.000 32.402 220 ALA DDD C 1
ATOM 16559 O O . ALA D 2 222 ? -67.899 10.878 2.110 1.000 31.022 220 ALA DDD O 1
ATOM 16566 N N . THR D 2 223 ? -69.108 12.389 3.280 1.000 32.250 221 THR DDD N 1
ATOM 16567 C CA . THR D 2 223 ? -70.067 11.402 3.827 1.000 31.474 221 THR DDD CA 1
ATOM 16568 C C . THR D 2 223 ? -71.302 11.327 2.925 1.000 31.097 221 THR DDD C 1
ATOM 16569 O O . THR D 2 223 ? -71.630 12.291 2.178 1.000 30.353 221 THR DDD O 1
ATOM 16580 N N . TYR D 2 224 ? -72.021 10.193 2.968 1.000 27.867 222 TYR DDD N 1
ATOM 16581 C CA . TYR D 2 224 ? -73.255 9.979 2.212 1.000 27.454 222 TYR DDD CA 1
ATOM 16582 C C . TYR D 2 224 ? -74.200 9.054 2.992 1.000 27.289 222 TYR DDD C 1
ATOM 16583 O O . TYR D 2 224 ? -73.697 8.290 3.863 1.000 25.529 222 TYR DDD O 1
ATOM 16601 N N . SER D 2 225 ? -75.455 9.098 2.605 1.000 28.819 223 SER DDD N 1
ATOM 16602 C CA . SER D 2 225 ? -76.509 8.150 2.999 1.000 29.791 223 SER DDD CA 1
ATOM 16603 C C . SER D 2 225 ? -77.285 7.697 1.774 1.000 32.172 223 SER DDD C 1
ATOM 16604 O O . SER D 2 225 ? -77.149 8.316 0.715 1.000 31.155 223 SER DDD O 1
ATOM 16612 N N . GLY D 2 226 ? -78.107 6.644 1.895 1.000 28.798 224 GLY DDD N 1
ATOM 16613 C CA . GLY D 2 226 ? -78.947 6.169 0.792 1.000 29.702 224 GLY DDD CA 1
ATOM 16614 C C . GLY D 2 226 ? -78.228 5.175 -0.122 1.000 29.290 224 GLY DDD C 1
ATOM 16615 O O . GLY D 2 226 ? -77.061 4.770 0.185 1.000 31.626 224 GLY DDD O 1
ATOM 16619 N N . ASP D 2 227 ? -78.904 4.803 -1.193 1.000 30.212 225 ASP DDD N 1
ATOM 16620 C CA . ASP D 2 227 ? -78.532 3.603 -1.987 1.000 30.631 225 ASP DDD CA 1
ATOM 16621 C C . ASP D 2 227 ? -77.467 3.995 -3.030 1.000 29.146 225 ASP DDD C 1
ATOM 16622 O O . ASP D 2 227 ? -77.764 4.801 -3.889 1.000 30.291 225 ASP DDD O 1
ATOM 16631 N N . GLU D 2 228 ? -76.327 3.326 -2.999 1.000 30.389 226 GLU DDD N 1
ATOM 16632 C CA . GLU D 2 228 ? -75.213 3.502 -3.973 1.000 29.626 226 GLU DDD CA 1
ATOM 16633 C C . GLU D 2 228 ? -75.683 3.125 -5.381 1.000 33.142 226 GLU DDD C 1
ATOM 16634 O O . GLU D 2 228 ? -75.160 3.697 -6.356 1.000 29.749 226 GLU DDD O 1
ATOM 16646 N N . TRP D 2 229 ? -76.597 2.192 -5.532 1.000 29.412 227 TRP DDD N 1
ATOM 16647 C CA . TRP D 2 229 ? -77.110 1.772 -6.862 1.000 30.844 227 TRP DDD CA 1
ATOM 16648 C C . TRP D 2 229 ? -77.825 2.946 -7.523 1.000 33.210 227 TRP DDD C 1
ATOM 16649 O O . TRP D 2 229 ? -77.655 3.154 -8.747 1.000 31.766 227 TRP DDD O 1
ATOM 16670 N N . GLN D 2 230 ? -78.621 3.715 -6.756 1.000 36.314 228 GLN DDD N 1
ATOM 16671 C CA . GLN D 2 230 ? -79.309 4.910 -7.289 1.000 37.950 228 GLN DDD CA 1
ATOM 16672 C C . GLN D 2 230 ? -78.282 5.943 -7.754 1.000 30.918 228 GLN DDD C 1
ATOM 16673 O O . GLN D 2 230 ? -78.526 6.533 -8.825 1.000 35.865 228 GLN DDD O 1
ATOM 16687 N N . ALA D 2 231 ? -77.188 6.135 -7.025 1.000 32.567 229 ALA DDD N 1
ATOM 16688 C CA . ALA D 2 231 ? -76.084 7.049 -7.423 1.000 32.274 229 ALA DDD CA 1
ATOM 16689 C C . ALA D 2 231 ? -75.525 6.567 -8.782 1.000 32.840 229 ALA DDD C 1
ATOM 16690 O O . ALA D 2 231 ? -75.416 7.374 -9.711 1.000 30.593 229 ALA DDD O 1
ATOM 16697 N N . PHE D 2 232 ? -75.254 5.271 -8.894 1.000 29.715 230 PHE DDD N 1
ATOM 16698 C CA . PHE D 2 232 ? -74.688 4.711 -10.138 1.000 28.951 230 PHE DDD CA 1
ATOM 16699 C C . PHE D 2 232 ? -75.646 4.935 -11.307 1.000 30.834 230 PHE DDD C 1
ATOM 16700 O O . PHE D 2 232 ? -75.175 5.299 -12.400 1.000 30.835 230 PHE DDD O 1
ATOM 16717 N N . LEU D 2 233 ? -76.958 4.703 -11.138 1.000 28.334 231 LEU DDD N 1
ATOM 16718 C CA . LEU D 2 233 ? -77.937 4.873 -12.240 1.000 33.174 231 LEU DDD CA 1
ATOM 16719 C C . LEU D 2 233 ? -77.818 6.299 -12.780 1.000 33.537 231 LEU DDD C 1
ATOM 16720 O O . LEU D 2 233 ? -77.783 6.451 -14.003 1.000 37.161 231 LEU DDD O 1
ATOM 16736 N N . GLN D 2 234 ? -77.701 7.291 -11.902 1.000 36.065 232 GLN DDD N 1
ATOM 16737 C CA . GLN D 2 234 ? -77.593 8.713 -12.296 1.000 35.430 232 GLN DDD CA 1
ATOM 16738 C C . GLN D 2 234 ? -76.243 8.929 -13.010 1.000 35.961 232 GLN DDD C 1
ATOM 16739 O O . GLN D 2 234 ? -76.181 9.632 -14.047 1.000 36.869 232 GLN DDD O 1
ATOM 16753 N N . LEU D 2 235 ? -75.158 8.436 -12.421 1.000 30.182 233 LEU DDD N 1
ATOM 16754 C CA . LEU D 2 235 ? -73.794 8.689 -12.948 1.000 31.426 233 LEU DDD CA 1
ATOM 16755 C C . LEU D 2 235 ? -73.605 8.009 -14.308 1.000 29.902 233 LEU DDD C 1
ATOM 16756 O O . LEU D 2 235 ? -72.943 8.608 -15.186 1.000 32.139 233 LEU DDD O 1
ATOM 16772 N N . ASN D 2 236 ? -74.129 6.797 -14.491 1.000 28.337 234 ASN DDD N 1
ATOM 16773 C CA . ASN D 2 236 ? -73.856 5.950 -15.690 1.000 29.030 234 ASN DDD CA 1
ATOM 16774 C C . ASN D 2 236 ? -74.417 6.656 -16.930 1.000 37.142 234 ASN DDD C 1
ATOM 16775 O O . ASN D 2 236 ? -73.675 6.866 -17.891 1.000 37.222 234 ASN DDD O 1
ATOM 16786 N N . GLN D 2 237 ? -75.704 7.023 -16.885 1.000 42.569 235 GLN DDD N 1
ATOM 16787 C CA . GLN D 2 237 ? -76.412 7.871 -17.897 1.000 46.187 235 GLN DDD CA 1
ATOM 16788 C C . GLN D 2 237 ? -75.531 9.071 -18.283 1.000 38.405 235 GLN DDD C 1
ATOM 16789 O O . GLN D 2 237 ? -75.326 9.314 -19.473 1.000 44.679 235 GLN DDD O 1
ATOM 16803 N N . ALA D 2 238 ? -75.054 9.817 -17.302 1.000 35.472 236 ALA DDD N 1
ATOM 16804 C CA . ALA D 2 238 ? -74.381 11.113 -17.485 1.000 37.924 236 ALA DDD CA 1
ATOM 16805 C C . ALA D 2 238 ? -72.955 10.897 -18.028 1.000 35.239 236 ALA DDD C 1
ATOM 16806 O O . ALA D 2 238 ? -72.443 11.805 -18.688 1.000 36.268 236 ALA DDD O 1
ATOM 16813 N N . ASN D 2 239 ? -72.309 9.780 -17.703 1.000 28.989 237 ASN DDD N 1
ATOM 16814 C CA . ASN D 2 239 ? -70.860 9.616 -18.015 1.000 27.744 237 ASN DDD CA 1
ATOM 16815 C C . ASN D 2 239 ? -70.681 8.907 -19.370 1.000 28.158 237 ASN DDD C 1
ATOM 16816 O O . ASN D 2 239 ? -69.654 9.168 -19.991 1.000 29.722 237 ASN DDD O 1
ATOM 16827 N N . ARG D 2 240 ? -71.590 8.063 -19.820 1.000 28.532 238 ARG DDD N 1
ATOM 16828 C CA . ARG D 2 240 ? -71.501 7.395 -21.145 1.000 34.433 238 ARG DDD CA 1
ATOM 16829 C C . ARG D 2 240 ? -70.092 6.806 -21.352 1.000 32.821 238 ARG DDD C 1
ATOM 16830 O O . ARG D 2 240 ? -69.525 6.968 -22.450 1.000 31.018 238 ARG DDD O 1
ATOM 16851 N N . ALA D 2 241 ? -69.545 6.139 -20.319 1.000 30.158 239 ALA DDD N 1
ATOM 16852 C CA . ALA D 2 241 ? -68.141 5.657 -20.312 1.000 28.390 239 ALA DDD CA 1
ATOM 16853 C C . ALA D 2 241 ? -68.119 4.155 -20.613 1.000 27.757 239 ALA DDD C 1
ATOM 16854 O O . ALA D 2 241 ? -68.820 3.356 -19.997 1.000 26.452 239 ALA DDD O 1
ATOM 16861 N N . PRO D 2 242 ? -67.370 3.704 -21.649 1.000 26.870 240 PRO DDD N 1
ATOM 16862 C CA . PRO D 2 242 ? -67.497 2.332 -22.122 1.000 24.584 240 PRO DDD CA 1
ATOM 16863 C C . PRO D 2 242 ? -66.919 1.209 -21.231 1.000 24.438 240 PRO DDD C 1
ATOM 16864 O O . PRO D 2 242 ? -67.150 0.034 -21.564 1.000 25.229 240 PRO DDD O 1
ATOM 16875 N N . PHE D 2 243 ? -66.223 1.558 -20.163 1.000 25.984 241 PHE DDD N 1
ATOM 16876 C CA . PHE D 2 243 ? -65.657 0.539 -19.232 1.000 23.732 241 PHE DDD CA 1
ATOM 16877 C C . PHE D 2 243 ? -66.183 0.815 -17.824 1.000 23.590 241 PHE DDD C 1
ATOM 16878 O O . PHE D 2 243 ? -65.453 0.708 -16.849 1.000 24.494 241 PHE DDD O 1
ATOM 16895 N N . SER D 2 244 ? -67.473 1.106 -17.740 1.000 24.375 242 SER DDD N 1
ATOM 16896 C CA . SER D 2 244 ? -68.119 1.371 -16.433 1.000 24.034 242 SER DDD CA 1
ATOM 16897 C C . SER D 2 244 ? -68.372 0.045 -15.683 1.000 23.799 242 SER DDD C 1
ATOM 16898 O O . SER D 2 244 ? -68.426 -1.045 -16.289 1.000 22.526 242 SER DDD O 1
ATOM 16906 N N . ALA D 2 245 ? -68.640 0.131 -14.384 1.000 22.254 243 ALA DDD N 1
ATOM 16907 C CA . ALA D 2 245 ? -68.887 -1.098 -13.585 1.000 22.508 243 ALA DDD CA 1
ATOM 16908 C C . ALA D 2 245 ? -69.494 -0.715 -12.234 1.000 19.642 243 ALA DDD C 1
ATOM 16909 O O . ALA D 2 245 ? -69.214 0.392 -11.708 1.000 22.451 243 ALA DDD O 1
ATOM 16916 N N . PHE D 2 246 ? -70.277 -1.615 -11.687 1.000 24.670 244 PHE DDD N 1
ATOM 16917 C CA . PHE D 2 246 ? -70.760 -1.510 -10.291 1.000 24.282 244 PHE DDD CA 1
ATOM 16918 C C . PHE D 2 246 ? -70.452 -2.854 -9.616 1.000 21.722 244 PHE DDD C 1
ATOM 16919 O O . PHE D 2 246 ? -70.965 -3.866 -10.078 1.000 24.032 244 PHE DDD O 1
ATOM 16936 N N . LEU D 2 247 ? -69.708 -2.830 -8.506 1.000 22.068 245 LEU DDD N 1
ATOM 16937 C CA . LEU D 2 247 ? -69.380 -4.032 -7.718 1.000 23.268 245 LEU DDD CA 1
ATOM 16938 C C . LEU D 2 247 ? -69.973 -3.853 -6.324 1.000 23.039 245 LEU DDD C 1
ATOM 16939 O O . LEU D 2 247 ? -69.603 -2.912 -5.631 1.000 23.803 245 LEU DDD O 1
ATOM 16955 N N . ARG D 2 248 ? -70.807 -4.793 -5.917 1.000 23.829 246 ARG DDD N 1
ATOM 16956 C CA . ARG D 2 248 ? -71.233 -4.896 -4.490 1.000 24.532 246 ARG DDD CA 1
ATOM 16957 C C . ARG D 2 248 ? -70.282 -5.881 -3.816 1.000 26.237 246 ARG DDD C 1
ATOM 16958 O O . ARG D 2 248 ? -70.345 -7.092 -4.115 1.000 23.574 246 ARG DDD O 1
ATOM 16979 N N . LEU D 2 249 ? -69.380 -5.382 -2.987 1.000 24.563 247 LEU DDD N 1
ATOM 16980 C CA . LEU D 2 249 ? -68.382 -6.235 -2.286 1.000 25.289 247 LEU DDD CA 1
ATOM 16981 C C . LEU D 2 249 ? -68.881 -6.478 -0.859 1.000 25.623 247 LEU DDD C 1
ATOM 16982 O O . LEU D 2 249 ? -69.903 -5.905 -0.483 1.000 26.956 247 LEU DDD O 1
ATOM 16998 N N . GLU D 2 250 ? -68.176 -7.319 -0.113 1.000 25.466 248 GLU DDD N 1
ATOM 16999 C CA . GLU D 2 250 ? -68.564 -7.537 1.314 1.000 25.859 248 GLU DDD CA 1
ATOM 17000 C C . GLU D 2 250 ? -68.376 -6.232 2.096 1.000 27.070 248 GLU DDD C 1
ATOM 17001 O O . GLU D 2 250 ? -69.175 -5.976 3.015 1.000 28.814 248 GLU DDD O 1
ATOM 17013 N N . GLN D 2 251 ? -67.353 -5.445 1.730 1.000 28.092 249 GLN DDD N 1
ATOM 17014 C CA . GLN D 2 251 ? -66.783 -4.313 2.507 1.000 28.509 249 GLN DDD CA 1
ATOM 17015 C C . GLN D 2 251 ? -67.386 -2.981 2.069 1.000 30.415 249 GLN DDD C 1
ATOM 17016 O O . GLN D 2 251 ? -67.274 -2.005 2.853 1.000 33.678 249 GLN DDD O 1
ATOM 17030 N N . GLY D 2 252 ? -68.059 -2.914 0.909 1.000 28.269 250 GLY DDD N 1
ATOM 17031 C CA . GLY D 2 252 ? -68.590 -1.644 0.376 1.000 26.686 250 GLY DDD CA 1
ATOM 17032 C C . GLY D 2 252 ? -68.854 -1.792 -1.107 1.000 29.381 250 GLY DDD C 1
ATOM 17033 O O . GLY D 2 252 ? -68.977 -2.921 -1.566 1.000 27.511 250 GLY DDD O 1
ATOM 17037 N N . ALA D 2 253 ? -69.004 -0.686 -1.835 1.000 26.095 251 ALA DDD N 1
ATOM 17038 C CA . ALA D 2 253 ? -69.414 -0.725 -3.253 1.000 25.983 251 ALA DDD CA 1
ATOM 17039 C C . ALA D 2 253 ? -68.389 0.055 -4.080 1.000 25.926 251 ALA DDD C 1
ATOM 17040 O O . ALA D 2 253 ? -67.877 1.077 -3.599 1.000 24.984 251 ALA DDD O 1
ATOM 17047 N N . ILE D 2 254 ? -68.134 -0.413 -5.287 1.000 24.953 252 ILE DDD N 1
ATOM 17048 C CA . ILE D 2 254 ? -67.250 0.300 -6.251 1.000 24.644 252 ILE DDD CA 1
ATOM 17049 C C . ILE D 2 254 ? -68.118 0.778 -7.407 1.000 22.906 252 ILE DDD C 1
ATOM 17050 O O . ILE D 2 254 ? -68.810 -0.041 -8.021 1.000 23.896 252 ILE DDD O 1
ATOM 17066 N N . LEU D 2 255 ? -68.134 2.095 -7.643 1.000 24.142 253 LEU DDD N 1
ATOM 17067 C CA . LEU D 2 255 ? -68.923 2.726 -8.708 1.000 25.082 253 LEU DDD CA 1
ATOM 17068 C C . LEU D 2 255 ? -67.913 3.250 -9.749 1.000 23.437 253 LEU DDD C 1
ATOM 17069 O O . LEU D 2 255 ? -67.273 4.274 -9.513 1.000 24.784 253 LEU DDD O 1
ATOM 17085 N N . SER D 2 256 ? -67.736 2.529 -10.830 1.000 25.045 254 SER DDD N 1
ATOM 17086 C CA . SER D 2 256 ? -66.706 2.902 -11.837 1.000 25.269 254 SER DDD CA 1
ATOM 17087 C C . SER D 2 256 ? -67.369 3.519 -13.069 1.000 25.171 254 SER DDD C 1
ATOM 17088 O O . SER D 2 256 ? -68.247 2.893 -13.654 1.000 25.013 254 SER DDD O 1
ATOM 17096 N N . LEU D 2 257 ? -66.924 4.718 -13.458 1.000 25.963 255 LEU DDD N 1
ATOM 17097 C CA . LEU D 2 257 ? -67.402 5.387 -14.694 1.000 23.375 255 LEU DDD CA 1
ATOM 17098 C C . LEU D 2 257 ? -66.176 5.510 -15.633 1.000 27.136 255 LEU DDD C 1
ATOM 17099 O O . LEU D 2 257 ? -65.982 6.573 -16.273 1.000 26.514 255 LEU DDD O 1
ATOM 17115 N N . SER D 2 258 ? -65.334 4.477 -15.674 1.000 26.532 256 SER DDD N 1
ATOM 17116 C CA . SER D 2 258 ? -64.057 4.539 -16.447 1.000 24.536 256 SER DDD CA 1
ATOM 17117 C C . SER D 2 258 ? -64.314 4.494 -17.945 1.000 25.457 256 SER DDD C 1
ATOM 17118 O O . SER D 2 258 ? -65.029 3.646 -18.420 1.000 25.827 256 SER DDD O 1
ATOM 17126 N N . PRO D 2 259 ? -63.674 5.397 -18.739 1.000 23.840 257 PRO DDD N 1
ATOM 17127 C CA . PRO D 2 259 ? -63.692 5.286 -20.195 1.000 25.533 257 PRO DDD CA 1
ATOM 17128 C C . PRO D 2 259 ? -62.524 4.467 -20.743 1.000 30.084 257 PRO DDD C 1
ATOM 17129 O O . PRO D 2 259 ? -62.414 4.398 -21.991 1.000 28.418 257 PRO DDD O 1
ATOM 17140 N N . GLU D 2 260 ? -61.711 3.864 -19.855 1.000 26.536 258 GLU DDD N 1
ATOM 17141 C CA . GLU D 2 260 ? -60.368 3.335 -20.250 1.000 26.381 258 GLU DDD CA 1
ATOM 17142 C C . GLU D 2 260 ? -60.358 1.792 -20.213 1.000 27.035 258 GLU DDD C 1
ATOM 17143 O O . GLU D 2 260 ? -60.626 1.180 -19.136 1.000 25.736 258 GLU DDD O 1
ATOM 17155 N N . ARG D 2 261 ? -60.053 1.166 -21.349 1.000 26.352 259 ARG DDD N 1
ATOM 17156 C CA . ARG D 2 261 ? -59.672 -0.259 -21.432 1.000 25.382 259 ARG DDD CA 1
ATOM 17157 C C . ARG D 2 261 ? -58.205 -0.367 -21.022 1.000 27.475 259 ARG DDD C 1
ATOM 17158 O O . ARG D 2 261 ? -57.347 0.293 -21.625 1.000 27.911 259 ARG DDD O 1
ATOM 17179 N N . PHE D 2 262 ? -57.892 -1.291 -20.114 1.000 25.398 260 PHE DDD N 1
ATOM 17180 C CA . PHE D 2 262 ? -56.495 -1.676 -19.811 1.000 24.257 260 PHE DDD CA 1
ATOM 17181 C C . PHE D 2 262 ? -56.089 -2.725 -20.834 1.000 24.645 260 PHE DDD C 1
ATOM 17182 O O . PHE D 2 262 ? -55.477 -2.365 -21.865 1.000 27.244 260 PHE DDD O 1
ATOM 17199 N N . ILE D 2 263 ? -56.434 -3.995 -20.577 1.000 23.895 261 ILE DDD N 1
ATOM 17200 C CA . ILE D 2 263 ? -56.037 -5.128 -21.463 1.000 23.670 261 ILE DDD CA 1
ATOM 17201 C C . ILE D 2 263 ? -57.215 -6.025 -21.827 1.000 24.957 261 ILE DDD C 1
ATOM 17202 O O . ILE D 2 263 ? -57.857 -6.660 -20.931 1.000 26.153 261 ILE DDD O 1
ATOM 17218 N N . LEU D 2 264 ? -57.446 -6.151 -23.136 1.000 23.869 262 LEU DDD N 1
ATOM 17219 C CA . LEU D 2 264 ? -58.321 -7.134 -23.772 1.000 24.443 262 LEU DDD CA 1
ATOM 17220 C C . LEU D 2 264 ? -57.467 -8.302 -24.269 1.000 27.354 262 LEU DDD C 1
ATOM 17221 O O . LEU D 2 264 ? -56.406 -8.073 -24.866 1.000 25.140 262 LEU DDD O 1
ATOM 17237 N N . CYS D 2 265 ? -57.901 -9.522 -24.020 1.000 25.002 263 CYS DDD N 1
ATOM 17238 C CA . CYS D 2 265 ? -57.376 -10.745 -24.668 1.000 25.853 263 CYS DDD CA 1
ATOM 17239 C C . CYS D 2 265 ? -58.577 -11.475 -25.282 1.000 28.252 263 CYS DDD C 1
ATOM 17240 O O . CYS D 2 265 ? -59.419 -11.958 -24.538 1.000 29.875 263 CYS DDD O 1
ATOM 17248 N N . ASP D 2 266 ? -58.697 -11.469 -26.601 1.000 27.279 264 ASP DDD N 1
ATOM 17249 C CA . ASP D 2 266 ? -59.879 -11.919 -27.372 1.000 28.653 264 ASP DDD CA 1
ATOM 17250 C C . ASP D 2 266 ? -59.386 -12.971 -28.361 1.000 28.808 264 ASP DDD C 1
ATOM 17251 O O . ASP D 2 266 ? -58.765 -12.571 -29.398 1.000 28.682 264 ASP DDD O 1
ATOM 17260 N N . ASN D 2 267 ? -59.572 -14.244 -28.040 1.000 30.611 265 ASN DDD N 1
ATOM 17261 C CA . ASN D 2 267 ? -59.108 -15.340 -28.935 1.000 32.951 265 ASN DDD CA 1
ATOM 17262 C C . ASN D 2 267 ? -57.581 -15.161 -29.117 1.000 34.152 265 ASN DDD C 1
ATOM 17263 O O . ASN D 2 267 ? -57.103 -15.244 -30.231 1.000 31.030 265 ASN DDD O 1
ATOM 17274 N N . SER D 2 268 ? -56.875 -14.871 -28.038 1.000 28.625 266 SER DDD N 1
ATOM 17275 C CA . SER D 2 268 ? -55.386 -14.702 -27.989 1.000 32.413 266 SER DDD CA 1
ATOM 17276 C C . SER D 2 268 ? -54.888 -13.393 -28.631 1.000 28.942 266 SER DDD C 1
ATOM 17277 O O . SER D 2 268 ? -53.632 -13.184 -28.630 1.000 28.362 266 SER DDD O 1
ATOM 17285 N N . GLU D 2 269 ? -55.765 -12.556 -29.182 1.000 26.796 267 GLU DDD N 1
ATOM 17286 C CA . GLU D 2 269 ? -55.398 -11.233 -29.711 1.000 29.267 267 GLU DDD CA 1
ATOM 17287 C C . GLU D 2 269 ? -55.456 -10.256 -28.533 1.000 31.282 267 GLU DDD C 1
ATOM 17288 O O . GLU D 2 269 ? -56.554 -10.018 -27.933 1.000 27.135 267 GLU DDD O 1
ATOM 17300 N N . ILE D 2 270 ? -54.314 -9.662 -28.233 1.000 25.850 268 ILE DDD N 1
ATOM 17301 C CA . ILE D 2 270 ? -54.146 -8.684 -27.145 1.000 24.529 268 ILE DDD CA 1
ATOM 17302 C C . ILE D 2 270 ? -54.390 -7.280 -27.699 1.000 27.992 268 ILE DDD C 1
ATOM 17303 O O . ILE D 2 270 ? -53.893 -6.964 -28.804 1.000 29.377 268 ILE DDD O 1
ATOM 17319 N N . GLN D 2 271 ? -55.100 -6.464 -26.945 1.000 24.701 269 GLN DDD N 1
ATOM 17320 C CA . GLN D 2 271 ? -55.295 -5.017 -27.207 1.000 26.621 269 GLN DDD CA 1
ATOM 17321 C C . GLN D 2 271 ? -55.153 -4.255 -25.906 1.000 25.677 269 GLN DDD C 1
ATOM 17322 O O . GLN D 2 271 ? -55.813 -4.616 -24.901 1.000 26.755 269 GLN DDD O 1
ATOM 17336 N N . THR D 2 272 ? -54.398 -3.169 -25.910 1.000 25.427 270 THR DDD N 1
ATOM 17337 C CA . THR D 2 272 ? -54.377 -2.186 -24.817 1.000 25.546 270 THR DDD CA 1
ATOM 17338 C C . THR D 2 272 ? -54.548 -0.796 -25.403 1.000 28.305 270 THR DDD C 1
ATOM 17339 O O . THR D 2 272 ? -54.005 -0.538 -26.508 1.000 28.484 270 THR DDD O 1
ATOM 17350 N N . ARG D 2 273 ? -55.305 0.055 -24.703 1.000 25.981 271 ARG DDD N 1
ATOM 17351 C CA . ARG D 2 273 ? -55.696 1.388 -25.236 1.000 26.786 271 ARG DDD CA 1
ATOM 17352 C C . ARG D 2 273 ? -55.431 2.455 -24.193 1.000 26.786 271 ARG DDD C 1
ATOM 17353 O O . ARG D 2 273 ? -56.340 3.044 -23.597 1.000 29.121 271 ARG DDD O 1
ATOM 17374 N N . PRO D 2 274 ? -54.148 2.774 -23.950 1.000 26.557 272 PRO DDD N 1
ATOM 17375 C CA . PRO D 2 274 ? -53.805 3.774 -22.969 1.000 25.923 272 PRO DDD CA 1
ATOM 17376 C C . PRO D 2 274 ? -54.361 5.150 -23.333 1.000 27.334 272 PRO DDD C 1
ATOM 17377 O O . PRO D 2 274 ? -54.257 5.586 -24.486 1.000 29.300 272 PRO DDD O 1
ATOM 17388 N N . ILE D 2 275 ? -54.956 5.780 -22.328 1.000 27.853 273 ILE DDD N 1
ATOM 17389 C CA . ILE D 2 275 ? -55.429 7.192 -22.393 1.000 27.938 273 ILE DDD CA 1
ATOM 17390 C C . ILE D 2 275 ? -54.385 8.083 -21.731 1.000 30.974 273 ILE DDD C 1
ATOM 17391 O O . ILE D 2 275 ? -54.092 7.918 -20.520 1.000 30.321 273 ILE DDD O 1
ATOM 17407 N N . LYS D 2 276 ? -53.864 9.064 -22.485 1.000 27.110 274 LYS DDD N 1
ATOM 17408 C CA . LYS D 2 276 ? -52.872 10.019 -21.985 1.000 28.475 274 LYS DDD CA 1
ATOM 17409 C C . LYS D 2 276 ? -53.026 11.283 -22.829 1.000 30.428 274 LYS DDD C 1
ATOM 17410 O O . LYS D 2 276 ? -52.772 11.189 -24.060 1.000 26.995 274 LYS DDD O 1
ATOM 17429 N N . GLY D 2 277 ? -53.425 12.379 -22.188 1.000 30.244 275 GLY DDD N 1
ATOM 17430 C CA . GLY D 2 277 ? -53.696 13.644 -22.894 1.000 30.656 275 GLY DDD CA 1
ATOM 17431 C C . GLY D 2 277 ? -55.153 14.034 -22.682 1.000 29.265 275 GLY DDD C 1
ATOM 17432 O O . GLY D 2 277 ? -56.046 13.245 -23.011 1.000 29.618 275 GLY DDD O 1
ATOM 17436 N N . THR D 2 278 ? -55.363 15.272 -22.230 1.000 29.054 276 THR DDD N 1
ATOM 17437 C CA . THR D 2 278 ? -56.690 15.734 -21.796 1.000 28.680 276 THR DDD CA 1
ATOM 17438 C C . THR D 2 278 ? -56.829 17.255 -22.054 1.000 31.282 276 THR DDD C 1
ATOM 17439 O O . THR D 2 278 ? -55.869 17.993 -21.762 1.000 31.929 276 THR DDD O 1
ATOM 17450 N N . LEU D 2 279 ? -58.024 17.651 -22.471 1.000 33.311 277 LEU DDD N 1
ATOM 17451 C CA . LEU D 2 279 ? -58.519 19.044 -22.424 1.000 38.145 277 LEU DDD CA 1
ATOM 17452 C C . LEU D 2 279 ? -59.984 18.996 -21.999 1.000 37.010 277 LEU DDD C 1
ATOM 17453 O O . LEU D 2 279 ? -60.717 18.084 -22.376 1.000 35.751 277 LEU DDD O 1
ATOM 17469 N N . PRO D 2 280 ? -60.466 20.053 -21.313 1.000 36.012 278 PRO DDD N 1
ATOM 17470 C CA . PRO D 2 280 ? -61.894 20.128 -20.980 1.000 38.404 278 PRO DDD CA 1
ATOM 17471 C C . PRO D 2 280 ? -62.811 20.312 -22.203 1.000 40.618 278 PRO DDD C 1
ATOM 17472 O O . PRO D 2 280 ? -62.425 20.955 -23.185 1.000 39.586 278 PRO DDD O 1
ATOM 17483 N N . ARG D 2 281 ? -64.013 19.735 -22.166 1.000 41.573 279 ARG DDD N 1
ATOM 17484 C CA . ARG D 2 281 ? -65.088 20.067 -23.147 1.000 41.914 279 ARG DDD CA 1
ATOM 17485 C C . ARG D 2 281 ? -65.457 21.545 -22.922 1.000 44.464 279 ARG DDD C 1
ATOM 17486 O O . ARG D 2 281 ? -65.401 22.023 -21.774 1.000 41.322 279 ARG DDD O 1
ATOM 17507 N N . LEU D 2 282 ? -65.707 22.260 -24.019 1.000 45.793 280 LEU DDD N 1
ATOM 17508 C CA . LEU D 2 282 ? -66.182 23.669 -23.989 1.000 49.744 280 LEU DDD CA 1
ATOM 17509 C C . LEU D 2 282 ? -67.637 23.686 -24.445 1.000 48.233 280 LEU DDD C 1
ATOM 17510 O O . LEU D 2 282 ? -68.022 22.954 -25.357 1.000 49.546 280 LEU DDD O 1
ATOM 17526 N N . PRO D 2 283 ? -68.494 24.523 -23.823 1.000 58.112 281 PRO DDD N 1
ATOM 17527 C CA . PRO D 2 283 ? -69.922 24.570 -24.177 1.000 63.958 281 PRO DDD CA 1
ATOM 17528 C C . PRO D 2 283 ? -70.279 25.062 -25.598 1.000 65.629 281 PRO DDD C 1
ATOM 17529 O O . PRO D 2 283 ? -71.259 24.583 -26.151 1.000 65.517 281 PRO DDD O 1
ATOM 17540 N N . ASP D 2 284 ? -69.488 25.945 -26.207 1.000 63.170 282 ASP DDD N 1
ATOM 17541 C CA . ASP D 2 284 ? -69.765 26.362 -27.607 1.000 63.220 282 ASP DDD CA 1
ATOM 17542 C C . ASP D 2 284 ? -69.286 25.281 -28.568 1.000 60.935 282 ASP DDD C 1
ATOM 17543 O O . ASP D 2 284 ? -68.090 25.027 -28.604 1.000 74.158 282 ASP DDD O 1
ATOM 17552 N N . PRO D 2 285 ? -70.167 24.664 -29.393 1.000 62.957 283 PRO DDD N 1
ATOM 17553 C CA . PRO D 2 285 ? -69.789 23.569 -30.297 1.000 63.020 283 PRO DDD CA 1
ATOM 17554 C C . PRO D 2 285 ? -68.665 23.874 -31.302 1.000 70.415 283 PRO DDD C 1
ATOM 17555 O O . PRO D 2 285 ? -67.866 22.987 -31.602 1.000 59.340 283 PRO DDD O 1
ATOM 17566 N N . GLN D 2 286 ? -68.627 25.103 -31.825 1.000 70.701 284 GLN DDD N 1
ATOM 17567 C CA . GLN D 2 286 ? -67.549 25.561 -32.742 1.000 70.539 284 GLN DDD CA 1
ATOM 17568 C C . GLN D 2 286 ? -66.220 25.542 -31.976 1.000 54.771 284 GLN DDD C 1
ATOM 17569 O O . GLN D 2 286 ? -65.252 24.995 -32.516 1.000 53.702 284 GLN DDD O 1
ATOM 17583 N N . GLU D 2 287 ? -66.181 26.134 -30.780 1.000 49.988 285 GLU DDD N 1
ATOM 17584 C CA . GLU D 2 287 ? -64.959 26.206 -29.935 1.000 57.108 285 GLU DDD CA 1
ATOM 17585 C C . GLU D 2 287 ? -64.541 24.784 -29.521 1.000 54.043 285 GLU DDD C 1
ATOM 17586 O O . GLU D 2 287 ? -63.323 24.514 -29.439 1.000 54.319 285 GLU DDD O 1
ATOM 17598 N N . ASP D 2 288 ? -65.517 23.919 -29.237 1.000 56.468 286 ASP DDD N 1
ATOM 17599 C CA . ASP D 2 288 ? -65.241 22.551 -28.730 1.000 53.503 286 ASP DDD CA 1
ATOM 17600 C C . ASP D 2 288 ? -64.609 21.719 -29.849 1.000 59.002 286 ASP DDD C 1
ATOM 17601 O O . ASP D 2 288 ? -63.706 20.908 -29.553 1.000 52.663 286 ASP DDD O 1
ATOM 17610 N N . SER D 2 289 ? -65.042 21.912 -31.099 1.000 56.890 287 SER DDD N 1
ATOM 17611 C CA . SER D 2 289 ? -64.436 21.272 -32.300 1.000 56.349 287 SER DDD CA 1
ATOM 17612 C C . SER D 2 289 ? -62.955 21.668 -32.409 1.000 54.928 287 SER DDD C 1
ATOM 17613 O O . SER D 2 289 ? -62.103 20.808 -32.716 1.000 54.619 287 SER DDD O 1
ATOM 17621 N N . LYS D 2 290 ? -62.653 22.938 -32.158 1.000 55.982 288 LYS DDD N 1
ATOM 17622 C CA . LYS D 2 290 ? -61.278 23.478 -32.229 1.000 57.938 288 LYS DDD CA 1
ATOM 17623 C C . LYS D 2 290 ? -60.460 22.907 -31.060 1.000 50.711 288 LYS DDD C 1
ATOM 17624 O O . LYS D 2 290 ? -59.248 22.712 -31.214 1.000 46.751 288 LYS DDD O 1
ATOM 17643 N N . GLN D 2 291 ? -61.108 22.713 -29.908 1.000 46.143 289 GLN DDD N 1
ATOM 17644 C CA . GLN D 2 291 ? -60.475 22.133 -28.691 1.000 47.556 289 GLN DDD CA 1
ATOM 17645 C C . GLN D 2 291 ? -59.931 20.729 -29.016 1.000 37.507 289 GLN DDD C 1
ATOM 17646 O O . GLN D 2 291 ? -58.792 20.445 -28.647 1.000 38.814 289 GLN DDD O 1
ATOM 17660 N N . ALA D 2 292 ? -60.708 19.908 -29.711 1.000 41.020 290 ALA DDD N 1
ATOM 17661 C CA . ALA D 2 292 ? -60.308 18.546 -30.142 1.000 44.188 290 ALA DDD CA 1
ATOM 17662 C C . ALA D 2 292 ? -59.044 18.627 -31.005 1.000 45.819 290 ALA DDD C 1
ATOM 17663 O O . ALA D 2 292 ? -58.071 17.878 -30.775 1.000 46.058 290 ALA DDD O 1
ATOM 17670 N N . VAL D 2 293 ? -59.010 19.551 -31.962 1.000 43.608 291 VAL DDD N 1
ATOM 17671 C CA . VAL D 2 293 ? -57.815 19.719 -32.840 1.000 38.717 291 VAL DDD CA 1
ATOM 17672 C C . VAL D 2 293 ? -56.638 20.190 -31.997 1.000 38.118 291 VAL DDD C 1
ATOM 17673 O O . VAL D 2 293 ? -55.505 19.730 -32.265 1.000 43.967 291 VAL DDD O 1
ATOM 17686 N N . LYS D 2 294 ? -56.853 21.070 -31.020 1.000 38.872 292 LYS DDD N 1
ATOM 17687 C CA . LYS D 2 294 ? -55.757 21.568 -30.164 1.000 41.272 292 LYS DDD CA 1
ATOM 17688 C C . LYS D 2 294 ? -55.116 20.379 -29.427 1.000 42.830 292 LYS DDD C 1
ATOM 17689 O O . LYS D 2 294 ? -53.876 20.339 -29.253 1.000 39.419 292 LYS DDD O 1
ATOM 17708 N N . LEU D 2 295 ? -55.942 19.465 -28.934 1.000 42.161 293 LEU DDD N 1
ATOM 17709 C CA . LEU D 2 295 ? -55.395 18.329 -28.141 1.000 40.311 293 LEU DDD CA 1
ATOM 17710 C C . LEU D 2 295 ? -54.600 17.424 -29.096 1.000 36.924 293 LEU DDD C 1
ATOM 17711 O O . LEU D 2 295 ? -53.481 17.034 -28.724 1.000 37.956 293 LEU DDD O 1
ATOM 17727 N N . ALA D 2 296 ? -55.141 17.142 -30.281 1.000 37.784 294 ALA DDD N 1
ATOM 17728 C CA . ALA D 2 296 ? -54.525 16.262 -31.304 1.000 43.518 294 ALA DDD CA 1
ATOM 17729 C C . ALA D 2 296 ? -53.152 16.792 -31.703 1.000 40.598 294 ALA DDD C 1
ATOM 17730 O O . ALA D 2 296 ? -52.316 15.976 -32.062 1.000 42.781 294 ALA DDD O 1
ATOM 17737 N N . ASN D 2 297 ? -52.972 18.113 -31.689 1.000 41.221 295 ASN DDD N 1
ATOM 17738 C CA . ASN D 2 297 ? -51.744 18.800 -32.157 1.000 45.478 295 ASN DDD CA 1
ATOM 17739 C C . ASN D 2 297 ? -50.873 19.233 -30.978 1.000 44.106 295 ASN DDD C 1
ATOM 17740 O O . ASN D 2 297 ? -49.813 19.810 -31.220 1.000 49.619 295 ASN DDD O 1
ATOM 17751 N N . SER D 2 298 ? -51.277 18.987 -29.725 1.000 37.092 296 SER DDD N 1
ATOM 17752 C CA . SER D 2 298 ? -50.502 19.408 -28.534 1.000 33.673 296 SER DDD CA 1
ATOM 17753 C C . SER D 2 298 ? -49.202 18.610 -28.464 1.000 41.400 296 SER DDD C 1
ATOM 17754 O O . SER D 2 298 ? -49.283 17.328 -28.336 1.000 36.457 296 SER DDD O 1
ATOM 17762 N N . ALA D 2 299 ? -48.053 19.290 -28.487 1.000 34.946 297 ALA DDD N 1
ATOM 17763 C CA . ALA D 2 299 ? -46.753 18.580 -28.402 1.000 40.883 297 ALA DDD CA 1
ATOM 17764 C C . ALA D 2 299 ? -46.582 17.955 -27.015 1.000 38.952 297 ALA DDD C 1
ATOM 17765 O O . ALA D 2 299 ? -46.028 16.821 -26.936 1.000 39.383 297 ALA DDD O 1
ATOM 17772 N N . LYS D 2 300 ? -46.931 18.687 -25.957 1.000 37.943 298 LYS DDD N 1
ATOM 17773 C CA . LYS D 2 300 ? -46.820 18.177 -24.563 1.000 36.403 298 LYS DDD CA 1
ATOM 17774 C C . LYS D 2 300 ? -47.665 16.903 -24.419 1.000 34.284 298 LYS DDD C 1
ATOM 17775 O O . LYS D 2 300 ? -47.119 15.885 -23.904 1.000 34.407 298 LYS DDD O 1
ATOM 17794 N N . ASP D 2 301 ? -48.921 16.917 -24.882 1.000 36.068 299 ASP DDD N 1
ATOM 17795 C CA . ASP D 2 301 ? -49.814 15.738 -24.747 1.000 35.104 299 ASP DDD CA 1
ATOM 17796 C C . ASP D 2 301 ? -49.302 14.586 -25.617 1.000 36.012 299 ASP DDD C 1
ATOM 17797 O O . ASP D 2 301 ? -49.437 13.421 -25.213 1.000 32.428 299 ASP DDD O 1
ATOM 17806 N N . ARG D 2 302 ? -48.722 14.865 -26.790 1.000 34.186 300 ARG DDD N 1
ATOM 17807 C CA . ARG D 2 302 ? -48.227 13.780 -27.667 1.000 31.772 300 ARG DDD CA 1
ATOM 17808 C C . ARG D 2 302 ? -47.015 13.104 -27.005 1.000 32.523 300 ARG DDD C 1
ATOM 17809 O O . ARG D 2 302 ? -46.913 11.891 -27.169 1.000 31.905 300 ARG DDD O 1
ATOM 17830 N N . ALA D 2 303 ? -46.162 13.838 -26.295 1.000 29.350 301 ALA DDD N 1
ATOM 17831 C CA . ALA D 2 303 ? -45.003 13.285 -25.563 1.000 31.924 301 ALA DDD CA 1
ATOM 17832 C C . ALA D 2 303 ? -45.508 12.406 -24.407 1.000 31.778 301 ALA DDD C 1
ATOM 17833 O O . ALA D 2 303 ? -45.018 11.252 -24.237 1.000 30.780 301 ALA DDD O 1
ATOM 17840 N N . GLU D 2 304 ? -46.435 12.943 -23.620 1.000 33.517 302 GLU DDD N 1
ATOM 17841 C CA . GLU D 2 304 ? -47.095 12.236 -22.485 1.000 31.244 302 GLU DDD CA 1
ATOM 17842 C C . GLU D 2 304 ? -47.636 10.884 -22.977 1.000 29.620 302 GLU DDD C 1
ATOM 17843 O O . GLU D 2 304 ? -47.385 9.846 -22.310 1.000 30.679 302 GLU DDD O 1
ATOM 17855 N N . ASN D 2 305 ? -48.316 10.888 -24.117 1.000 27.784 303 ASN DDD N 1
ATOM 17856 C CA . ASN D 2 305 ? -48.939 9.693 -24.715 1.000 27.767 303 ASN DDD CA 1
ATOM 17857 C C . ASN D 2 305 ? -47.866 8.756 -25.279 1.000 31.752 303 ASN DDD C 1
ATOM 17858 O O . ASN D 2 305 ? -47.893 7.511 -24.988 1.000 30.492 303 ASN DDD O 1
ATOM 17869 N N . LEU D 2 306 ? -46.961 9.283 -26.113 1.000 32.830 304 LEU DDD N 1
ATOM 17870 C CA . LEU D 2 306 ? -45.990 8.404 -26.812 1.000 30.417 304 LEU DDD CA 1
ATOM 17871 C C . LEU D 2 306 ? -45.211 7.571 -25.786 1.000 26.935 304 LEU DDD C 1
ATOM 17872 O O . LEU D 2 306 ? -44.912 6.378 -26.062 1.000 30.210 304 LEU DDD O 1
ATOM 17888 N N . MET D 2 307 ? -44.842 8.166 -24.676 1.000 28.694 305 MET DDD N 1
ATOM 17889 C CA . MET D 2 307 ? -43.968 7.505 -23.689 1.000 29.111 305 MET DDD CA 1
ATOM 17890 C C . MET D 2 307 ? -44.688 6.263 -23.135 1.000 30.905 305 MET DDD C 1
ATOM 17891 O O . MET D 2 307 ? -44.047 5.197 -22.918 1.000 29.778 305 MET DDD O 1
ATOM 17905 N N . ILE D 2 308 ? -45.991 6.410 -22.910 1.000 30.549 306 ILE DDD N 1
ATOM 17906 C CA . ILE D 2 308 ? -46.840 5.299 -22.401 1.000 28.864 306 ILE DDD CA 1
ATOM 17907 C C . ILE D 2 308 ? -47.076 4.291 -23.515 1.000 28.629 306 ILE DDD C 1
ATOM 17908 O O . ILE D 2 308 ? -47.186 3.062 -23.206 1.000 28.055 306 ILE DDD O 1
ATOM 17924 N N . VAL D 2 309 ? -47.172 4.708 -24.781 1.000 26.062 307 VAL DDD N 1
ATOM 17925 C CA . VAL D 2 309 ? -47.234 3.736 -25.896 1.000 25.990 307 VAL DDD CA 1
ATOM 17926 C C . VAL D 2 309 ? -45.964 2.849 -25.863 1.000 27.244 307 VAL DDD C 1
ATOM 17927 O O . VAL D 2 309 ? -46.082 1.603 -25.987 1.000 25.849 307 VAL DDD O 1
ATOM 17940 N N . ASP D 2 310 ? -44.774 3.441 -25.777 1.000 26.264 308 ASP DDD N 1
ATOM 17941 C CA . ASP D 2 310 ? -43.530 2.624 -25.735 1.000 27.050 308 ASP DDD CA 1
ATOM 17942 C C . ASP D 2 310 ? -43.517 1.750 -24.463 1.000 26.558 308 ASP DDD C 1
ATOM 17943 O O . ASP D 2 310 ? -43.108 0.573 -24.563 1.000 26.940 308 ASP DDD O 1
ATOM 17952 N N . LEU D 2 311 ? -43.976 2.275 -23.318 1.000 27.709 309 LEU DDD N 1
ATOM 17953 C CA . LEU D 2 311 ? -44.063 1.483 -22.064 1.000 26.889 309 LEU DDD CA 1
ATOM 17954 C C . LEU D 2 311 ? -45.057 0.329 -22.226 1.000 26.483 309 LEU DDD C 1
ATOM 17955 O O . LEU D 2 311 ? -44.747 -0.828 -21.823 1.000 26.452 309 LEU DDD O 1
ATOM 17971 N N . MET D 2 312 ? -46.211 0.532 -22.845 1.000 25.923 310 MET DDD N 1
ATOM 17972 C CA . MET D 2 312 ? -47.161 -0.594 -23.008 1.000 29.507 310 MET DDD CA 1
ATOM 17973 C C . MET D 2 312 ? -46.651 -1.616 -24.017 1.000 30.152 310 MET DDD C 1
ATOM 17974 O O . MET D 2 312 ? -46.938 -2.833 -23.857 1.000 26.380 310 MET DDD O 1
ATOM 17988 N N . ARG D 2 313 ? -45.918 -1.190 -25.047 1.000 25.201 311 ARG DDD N 1
ATOM 17989 C CA . ARG D 2 313 ? -45.275 -2.163 -25.967 1.000 25.701 311 ARG DDD CA 1
ATOM 17990 C C . ARG D 2 313 ? -44.356 -3.101 -25.128 1.000 25.069 311 ARG DDD C 1
ATOM 17991 O O . ARG D 2 313 ? -44.270 -4.312 -25.422 1.000 26.058 311 ARG DDD O 1
ATOM 18012 N N . ASN D 2 314 ? -43.676 -2.539 -24.155 1.000 24.874 312 ASN DDD N 1
ATOM 18013 C CA . ASN D 2 314 ? -42.724 -3.220 -23.241 1.000 24.705 312 ASN DDD CA 1
ATOM 18014 C C . ASN D 2 314 ? -43.500 -4.193 -22.356 1.000 27.275 312 ASN DDD C 1
ATOM 18015 O O . ASN D 2 314 ? -43.149 -5.369 -22.306 1.000 27.098 312 ASN DDD O 1
ATOM 18026 N N . ASP D 2 315 ? -44.554 -3.688 -21.727 1.000 25.388 313 ASP DDD N 1
ATOM 18027 C CA . ASP D 2 315 ? -45.318 -4.485 -20.733 1.000 26.355 313 ASP DDD CA 1
ATOM 18028 C C . ASP D 2 315 ? -45.982 -5.663 -21.429 1.000 24.038 313 ASP DDD C 1
ATOM 18029 O O . ASP D 2 315 ? -45.826 -6.781 -20.894 1.000 27.486 313 ASP DDD O 1
ATOM 18038 N N . ILE D 2 316 ? -46.618 -5.460 -22.588 1.000 25.779 314 ILE DDD N 1
ATOM 18039 C CA . ILE D 2 316 ? -47.192 -6.568 -23.381 1.000 26.527 314 ILE DDD CA 1
ATOM 18040 C C . ILE D 2 316 ? -46.055 -7.416 -23.970 1.000 27.653 314 ILE DDD C 1
ATOM 18041 O O . ILE D 2 316 ? -46.203 -8.642 -24.036 1.000 24.829 314 ILE DDD O 1
ATOM 18057 N N . GLY D 2 317 ? -44.960 -6.774 -24.373 1.000 28.763 315 GLY DDD N 1
ATOM 18058 C CA . GLY D 2 317 ? -43.768 -7.434 -24.936 1.000 26.577 315 GLY DDD CA 1
ATOM 18059 C C . GLY D 2 317 ? -43.108 -8.418 -23.991 1.000 28.624 315 GLY DDD C 1
ATOM 18060 O O . GLY D 2 317 ? -42.448 -9.350 -24.490 1.000 29.027 315 GLY DDD O 1
ATOM 18064 N N . ARG D 2 318 ? -43.316 -8.300 -22.681 1.000 28.251 316 ARG DDD N 1
ATOM 18065 C CA . ARG D 2 318 ? -42.773 -9.285 -21.700 1.000 30.517 316 ARG DDD CA 1
ATOM 18066 C C . ARG D 2 318 ? -43.337 -10.687 -22.045 1.000 30.857 316 ARG DDD C 1
ATOM 18067 O O . ARG D 2 318 ? -42.641 -11.654 -21.807 1.000 33.253 316 ARG DDD O 1
ATOM 18088 N N . VAL D 2 319 ? -44.553 -10.799 -22.589 1.000 28.048 317 VAL DDD N 1
ATOM 18089 C CA . VAL D 2 319 ? -45.182 -12.137 -22.831 1.000 26.442 317 VAL DDD CA 1
ATOM 18090 C C . VAL D 2 319 ? -45.580 -12.354 -24.282 1.000 25.738 317 VAL DDD C 1
ATOM 18091 O O . VAL D 2 319 ? -45.825 -13.486 -24.637 1.000 26.678 317 VAL DDD O 1
ATOM 18104 N N . ALA D 2 320 ? -45.710 -11.324 -25.103 1.000 25.302 318 ALA DDD N 1
ATOM 18105 C CA . ALA D 2 320 ? -46.225 -11.454 -26.473 1.000 26.675 318 ALA DDD CA 1
ATOM 18106 C C . ALA D 2 320 ? -45.346 -12.367 -27.324 1.000 29.104 318 ALA DDD C 1
ATOM 18107 O O . ALA D 2 320 ? -44.093 -12.386 -27.173 1.000 27.110 318 ALA DDD O 1
ATOM 18114 N N . VAL D 2 321 ? -45.984 -13.061 -28.246 1.000 29.433 319 VAL DDD N 1
ATOM 18115 C CA . VAL D 2 321 ? -45.291 -13.814 -29.327 1.000 28.484 319 VAL DDD CA 1
ATOM 18116 C C . VAL D 2 321 ? -44.319 -12.848 -30.033 1.000 29.479 319 VAL DDD C 1
ATOM 18117 O O . VAL D 2 321 ? -44.691 -11.714 -30.402 1.000 28.221 319 VAL DDD O 1
ATOM 18130 N N . ALA D 2 322 ? -43.065 -13.264 -30.247 1.000 31.142 320 ALA DDD N 1
ATOM 18131 C CA . ALA D 2 322 ? -42.041 -12.414 -30.879 1.000 29.864 320 ALA DDD CA 1
ATOM 18132 C C . ALA D 2 322 ? -42.520 -11.921 -32.228 1.000 27.363 320 ALA DDD C 1
ATOM 18133 O O . ALA D 2 322 ? -42.972 -12.725 -33.060 1.000 32.062 320 ALA DDD O 1
ATOM 18140 N N . GLY D 2 323 ? -42.450 -10.623 -32.447 1.000 28.999 321 GLY DDD N 1
ATOM 18141 C CA . GLY D 2 323 ? -42.828 -10.017 -33.726 1.000 31.971 321 GLY DDD CA 1
ATOM 18142 C C . GLY D 2 323 ? -44.298 -9.634 -33.797 1.000 32.970 321 GLY DDD C 1
ATOM 18143 O O . GLY D 2 323 ? -44.675 -9.000 -34.762 1.000 30.219 321 GLY DDD O 1
ATOM 18147 N N . SER D 2 324 ? -45.114 -9.949 -32.788 1.000 29.540 322 SER DDD N 1
ATOM 18148 C CA . SER D 2 324 ? -46.584 -9.684 -32.838 1.000 29.090 322 SER DDD CA 1
ATOM 18149 C C . SER D 2 324 ? -46.966 -8.274 -32.330 1.000 27.990 322 SER DDD C 1
ATOM 18150 O O . SER D 2 324 ? -48.150 -7.902 -32.531 1.000 28.834 322 SER DDD O 1
ATOM 18158 N N . VAL D 2 325 ? -46.084 -7.519 -31.686 1.000 27.727 323 VAL DDD N 1
ATOM 18159 C CA . VAL D 2 325 ? -46.451 -6.217 -31.073 1.000 29.548 323 VAL DDD CA 1
ATOM 18160 C C . VAL D 2 325 ? -46.533 -5.131 -32.143 1.000 31.922 323 VAL DDD C 1
ATOM 18161 O O . VAL D 2 325 ? -45.579 -4.904 -32.855 1.000 30.142 323 VAL DDD O 1
ATOM 18174 N N . LYS D 2 326 ? -47.682 -4.496 -32.255 1.000 27.766 324 LYS DDD N 1
ATOM 18175 C CA . LYS D 2 326 ? -47.950 -3.484 -33.315 1.000 29.785 324 LYS DDD CA 1
ATOM 18176 C C . LYS D 2 326 ? -48.649 -2.276 -32.698 1.000 30.157 324 LYS DDD C 1
ATOM 18177 O O . LYS D 2 326 ? -49.278 -2.419 -31.622 1.000 28.238 324 LYS DDD O 1
ATOM 18196 N N . VAL D 2 327 ? -48.587 -1.110 -33.363 1.000 29.126 325 VAL DDD N 1
ATOM 18197 C CA . VAL D 2 327 ? -49.313 0.109 -32.907 1.000 28.855 325 VAL DDD CA 1
ATOM 18198 C C . VAL D 2 327 ? -50.191 0.554 -34.076 1.000 34.123 325 VAL DDD C 1
ATOM 18199 O O . VAL D 2 327 ? -49.727 1.322 -34.915 1.000 31.217 325 VAL DDD O 1
ATOM 18212 N N . PRO D 2 328 ? -51.414 0.007 -34.200 1.000 27.784 326 PRO DDD N 1
ATOM 18213 C CA . PRO D 2 328 ? -52.294 0.360 -35.324 1.000 30.279 326 PRO DDD CA 1
ATOM 18214 C C . PRO D 2 328 ? -52.795 1.809 -35.278 1.000 32.846 326 PRO DDD C 1
ATOM 18215 O O . PRO D 2 328 ? -53.217 2.310 -36.330 1.000 34.738 326 PRO DDD O 1
ATOM 18226 N N . GLU D 2 329 ? -52.793 2.455 -34.107 1.000 29.776 327 GLU DDD N 1
ATOM 18227 C CA . GLU D 2 329 ? -53.411 3.782 -33.928 1.000 35.887 327 GLU DDD CA 1
ATOM 18228 C C . GLU D 2 329 ? -52.577 4.566 -32.927 1.000 35.204 327 GLU DDD C 1
ATOM 18229 O O . GLU D 2 329 ? -52.372 4.047 -31.830 1.000 33.006 327 GLU DDD O 1
ATOM 18241 N N . LEU D 2 330 ? -52.197 5.810 -33.254 1.000 31.847 328 LEU DDD N 1
ATOM 18242 C CA . LEU D 2 330 ? -51.500 6.747 -32.340 1.000 32.466 328 LEU DDD CA 1
ATOM 18243 C C . LEU D 2 330 ? -52.297 8.052 -32.284 1.000 36.587 328 LEU DDD C 1
ATOM 18244 O O . LEU D 2 330 ? -52.572 8.603 -33.375 1.000 38.801 328 LEU DDD O 1
ATOM 18260 N N . PHE D 2 331 ? -52.654 8.526 -31.093 1.000 35.611 329 PHE DDD N 1
ATOM 18261 C CA . PHE D 2 331 ? -53.119 9.908 -30.838 1.000 34.556 329 PHE DDD CA 1
ATOM 18262 C C . PHE D 2 331 ? -54.491 10.122 -31.484 1.000 39.970 329 PHE DDD C 1
ATOM 18263 O O . PHE D 2 331 ? -54.648 11.107 -32.242 1.000 44.002 329 PHE DDD O 1
ATOM 18280 N N . VAL D 2 332 ? -55.456 9.240 -31.242 1.000 34.244 330 VAL DDD N 1
ATOM 18281 C CA . VAL D 2 332 ? -56.857 9.508 -31.680 1.000 34.983 330 VAL DDD CA 1
ATOM 18282 C C . VAL D 2 332 ? -57.545 10.307 -30.559 1.000 35.743 330 VAL DDD C 1
ATOM 18283 O O . VAL D 2 332 ? -57.316 10.055 -29.359 1.000 33.410 330 VAL DDD O 1
ATOM 18296 N N . VAL D 2 333 ? -58.365 11.290 -30.910 1.000 33.339 331 VAL DDD N 1
ATOM 18297 C CA . VAL D 2 333 ? -59.139 12.049 -29.896 1.000 32.404 331 VAL DDD CA 1
ATOM 18298 C C . VAL D 2 333 ? -60.491 11.385 -29.714 1.000 32.248 331 VAL DDD C 1
ATOM 18299 O O . VAL D 2 333 ? -61.237 11.220 -30.679 1.000 32.795 331 VAL DDD O 1
ATOM 18312 N N . GLU D 2 334 ? -60.829 11.081 -28.460 1.000 33.292 332 GLU DDD N 1
ATOM 18313 C CA . GLU D 2 334 ? -62.146 10.546 -28.049 1.000 34.881 332 GLU DDD CA 1
ATOM 18314 C C . GLU D 2 334 ? -62.802 11.556 -27.112 1.000 32.728 332 GLU DDD C 1
ATOM 18315 O O . GLU D 2 334 ? -62.258 11.899 -26.072 1.000 31.469 332 GLU DDD O 1
ATOM 18327 N N . PRO D 2 335 ? -64.007 12.060 -27.459 1.000 30.883 333 PRO DDD N 1
ATOM 18328 C CA . PRO D 2 335 ? -64.706 12.987 -26.575 1.000 35.760 333 PRO DDD CA 1
ATOM 18329 C C . PRO D 2 335 ? -65.578 12.259 -25.548 1.000 28.069 333 PRO DDD C 1
ATOM 18330 O O . PRO D 2 335 ? -66.239 11.330 -25.935 1.000 34.394 333 PRO DDD O 1
ATOM 18341 N N . PHE D 2 336 ? -65.562 12.721 -24.319 1.000 33.311 334 PHE DDD N 1
ATOM 18342 C CA . PHE D 2 336 ? -66.456 12.255 -23.220 1.000 32.487 334 PHE DDD CA 1
ATOM 18343 C C . PHE D 2 336 ? -67.139 13.491 -22.655 1.000 36.835 334 PHE DDD C 1
ATOM 18344 O O . PHE D 2 336 ? -66.736 14.609 -22.947 1.000 34.518 334 PHE DDD O 1
ATOM 18361 N N . PRO D 2 337 ? -68.196 13.349 -21.827 1.000 35.633 335 PRO DDD N 1
ATOM 18362 C CA . PRO D 2 337 ? -68.929 14.523 -21.358 1.000 34.522 335 PRO DDD CA 1
ATOM 18363 C C . PRO D 2 337 ? -68.058 15.561 -20.660 1.000 33.565 335 PRO DDD C 1
ATOM 18364 O O . PRO D 2 337 ? -68.293 16.767 -20.897 1.000 36.264 335 PRO DDD O 1
ATOM 18375 N N . ALA D 2 338 ? -67.053 15.185 -19.872 1.000 33.357 336 ALA DDD N 1
ATOM 18376 C CA . ALA D 2 338 ? -66.240 16.164 -19.128 1.000 33.731 336 ALA DDD CA 1
ATOM 18377 C C . ALA D 2 338 ? -65.043 16.636 -19.964 1.000 35.377 336 ALA DDD C 1
ATOM 18378 O O . ALA D 2 338 ? -64.603 17.772 -19.763 1.000 36.006 336 ALA DDD O 1
ATOM 18385 N N . VAL D 2 339 ? -64.455 15.739 -20.758 1.000 35.221 337 VAL DDD N 1
ATOM 18386 C CA . VAL D 2 339 ? -63.094 15.958 -21.340 1.000 34.233 337 VAL DDD CA 1
ATOM 18387 C C . VAL D 2 339 ? -62.996 15.306 -22.707 1.000 32.823 337 VAL DDD C 1
ATOM 18388 O O . VAL D 2 339 ? -63.669 14.282 -23.000 1.000 32.155 337 VAL DDD O 1
ATOM 18401 N N . HIS D 2 340 ? -62.128 15.893 -23.537 1.000 30.921 338 HIS DDD N 1
ATOM 18402 C CA . HIS D 2 340 ? -61.483 15.215 -24.675 1.000 29.637 338 HIS DDD CA 1
ATOM 18403 C C . HIS D 2 340 ? -60.244 14.465 -24.173 1.000 26.652 338 HIS DDD C 1
ATOM 18404 O O . HIS D 2 340 ? -59.481 15.025 -23.402 1.000 28.571 338 HIS DDD O 1
ATOM 18419 N N . HIS D 2 341 ? -60.032 13.263 -24.700 1.000 29.603 339 HIS DDD N 1
ATOM 18420 C CA . HIS D 2 341 ? -58.821 12.478 -24.396 1.000 30.282 339 HIS DDD CA 1
ATOM 18421 C C . HIS D 2 341 ? -58.077 12.087 -25.679 1.000 27.617 339 HIS DDD C 1
ATOM 18422 O O . HIS D 2 341 ? -58.714 11.828 -26.724 1.000 30.066 339 HIS DDD O 1
ATOM 18437 N N . LEU D 2 342 ? -56.772 11.899 -25.537 1.000 29.157 340 LEU DDD N 1
ATOM 18438 C CA . LEU D 2 342 ? -55.897 11.324 -26.577 1.000 30.922 340 LEU DDD CA 1
ATOM 18439 C C . LEU D 2 342 ? -55.661 9.843 -26.213 1.000 28.292 340 LEU DDD C 1
ATOM 18440 O O . LEU D 2 342 ? -55.298 9.570 -25.067 1.000 29.871 340 LEU DDD O 1
ATOM 18456 N N . VAL D 2 343 ? -55.962 8.957 -27.134 1.000 29.214 341 VAL DDD N 1
ATOM 18457 C CA . VAL D 2 343 ? -55.933 7.484 -26.907 1.000 31.082 341 VAL DDD CA 1
ATOM 18458 C C . VAL D 2 343 ? -55.068 6.859 -28.001 1.000 35.237 341 VAL DDD C 1
ATOM 18459 O O . VAL D 2 343 ? -55.174 7.258 -29.177 1.000 33.043 341 VAL DDD O 1
ATOM 18472 N N . SER D 2 344 ? -54.271 5.859 -27.663 1.000 30.816 342 SER DDD N 1
ATOM 18473 C CA . SER D 2 344 ? -53.509 5.098 -28.674 1.000 29.319 342 SER DDD CA 1
ATOM 18474 C C . SER D 2 344 ? -53.815 3.629 -28.470 1.000 30.159 342 SER DDD C 1
ATOM 18475 O O . SER D 2 344 ? -54.357 3.265 -27.358 1.000 30.463 342 SER DDD O 1
ATOM 18483 N N . THR D 2 345 ? -53.545 2.823 -29.493 1.000 28.127 343 THR DDD N 1
ATOM 18484 C CA . THR D 2 345 ? -53.893 1.380 -29.475 1.000 27.319 343 THR DDD CA 1
ATOM 18485 C C . THR D 2 345 ? -52.642 0.538 -29.752 1.000 31.063 343 THR DDD C 1
ATOM 18486 O O . THR D 2 345 ? -51.992 0.773 -30.785 1.000 30.343 343 THR DDD O 1
ATOM 18497 N N . ILE D 2 346 ? -52.361 -0.446 -28.887 1.000 27.032 344 ILE DDD N 1
ATOM 18498 C CA . ILE D 2 346 ? -51.245 -1.410 -29.051 1.000 28.076 344 ILE DDD CA 1
ATOM 18499 C C . ILE D 2 346 ? -51.862 -2.796 -29.126 1.000 28.116 344 ILE DDD C 1
ATOM 18500 O O . ILE D 2 346 ? -52.774 -3.102 -28.291 1.000 26.594 344 ILE DDD O 1
ATOM 18516 N N . THR D 2 347 ? -51.402 -3.621 -30.064 1.000 27.173 345 THR DDD N 1
ATOM 18517 C CA . THR D 2 347 ? -51.879 -5.000 -30.250 1.000 25.435 345 THR DDD CA 1
ATOM 18518 C C . THR D 2 347 ? -50.725 -5.981 -30.162 1.000 30.401 345 THR DDD C 1
ATOM 18519 O O . THR D 2 347 ? -49.573 -5.563 -30.373 1.000 28.741 345 THR DDD O 1
ATOM 18530 N N . ALA D 2 348 ? -51.030 -7.229 -29.832 1.000 26.482 346 ALA DDD N 1
ATOM 18531 C CA . ALA D 2 348 ? -50.054 -8.322 -29.791 1.000 27.283 346 ALA DDD CA 1
ATOM 18532 C C . ALA D 2 348 ? -50.782 -9.660 -29.775 1.000 27.232 346 ALA DDD C 1
ATOM 18533 O O . ALA D 2 348 ? -52.038 -9.685 -29.868 1.000 26.081 346 ALA DDD O 1
ATOM 18540 N N . GLN D 2 349 ? -50.024 -10.733 -29.696 1.000 28.047 347 GLN DDD N 1
ATOM 18541 C CA . GLN D 2 349 ? -50.587 -12.102 -29.606 1.000 27.128 347 GLN DDD CA 1
ATOM 18542 C C . GLN D 2 349 ? -50.106 -12.781 -28.340 1.000 27.793 347 GLN DDD C 1
ATOM 18543 O O . GLN D 2 349 ? -48.873 -12.719 -28.011 1.000 29.281 347 GLN DDD O 1
ATOM 18557 N N . LEU D 2 350 ? -51.004 -13.535 -27.695 1.000 27.339 348 LEU DDD N 1
ATOM 18558 C CA . LEU D 2 350 ? -50.637 -14.325 -26.501 1.000 27.462 348 LEU DDD CA 1
ATOM 18559 C C . LEU D 2 350 ? -50.121 -15.695 -26.917 1.000 26.642 348 LEU DDD C 1
ATOM 18560 O O . LEU D 2 350 ? -50.762 -16.410 -27.699 1.000 29.035 348 LEU DDD O 1
ATOM 18576 N N . PRO D 2 351 ? -48.963 -16.159 -26.410 1.000 27.883 349 PRO DDD N 1
ATOM 18577 C CA . PRO D 2 351 ? -48.517 -17.512 -26.728 1.000 30.080 349 PRO DDD CA 1
ATOM 18578 C C . PRO D 2 351 ? -49.437 -18.584 -26.145 1.000 30.921 349 PRO DDD C 1
ATOM 18579 O O . PRO D 2 351 ? -50.000 -18.377 -25.093 1.000 27.702 349 PRO DDD O 1
ATOM 18590 N N . GLU D 2 352 ? -49.477 -19.740 -26.797 1.000 31.802 350 GLU DDD N 1
ATOM 18591 C CA . GLU D 2 352 ? -50.437 -20.806 -26.408 1.000 33.160 350 GLU DDD CA 1
ATOM 18592 C C . GLU D 2 352 ? -50.097 -21.371 -25.027 1.000 31.046 350 GLU DDD C 1
ATOM 18593 O O . GLU D 2 352 ? -51.027 -21.862 -24.363 1.000 30.022 350 GLU DDD O 1
ATOM 18605 N N . GLN D 2 353 ? -48.850 -21.343 -24.595 1.000 31.337 351 GLN DDD N 1
ATOM 18606 C CA . GLN D 2 353 ? -48.444 -21.902 -23.291 1.000 31.288 351 GLN DDD CA 1
ATOM 18607 C C . GLN D 2 353 ? -48.756 -20.938 -22.136 1.000 27.141 351 GLN DDD C 1
ATOM 18608 O O . GLN D 2 353 ? -48.488 -21.299 -20.985 1.000 26.770 351 GLN DDD O 1
ATOM 18622 N N . LEU D 2 354 ? -49.175 -19.705 -22.435 1.000 25.627 352 LEU DDD N 1
ATOM 18623 C CA . LEU D 2 354 ? -49.454 -18.686 -21.411 1.000 25.182 352 LEU DDD CA 1
ATOM 18624 C C . LEU D 2 354 ? -50.981 -18.483 -21.291 1.000 26.721 352 LEU DDD C 1
ATOM 18625 O O . LEU D 2 354 ? -51.771 -19.003 -22.114 1.000 25.719 352 LEU DDD O 1
ATOM 18641 N N . HIS D 2 355 ? -51.350 -17.805 -20.212 1.000 26.970 353 HIS DDD N 1
ATOM 18642 C CA . HIS D 2 355 ? -52.761 -17.493 -19.875 1.000 23.982 353 HIS DDD CA 1
ATOM 18643 C C . HIS D 2 355 ? -52.938 -15.981 -19.851 1.000 25.564 353 HIS DDD C 1
ATOM 18644 O O . HIS D 2 355 ? -51.988 -15.227 -19.592 1.000 24.541 353 HIS DDD O 1
ATOM 18659 N N . ALA D 2 356 ? -54.173 -15.528 -20.018 1.000 24.441 354 ALA DDD N 1
ATOM 18660 C CA . ALA D 2 356 ? -54.484 -14.098 -19.847 1.000 22.468 354 ALA DDD CA 1
ATOM 18661 C C . ALA D 2 356 ? -54.042 -13.660 -18.457 1.000 21.866 354 ALA DDD C 1
ATOM 18662 O O . ALA D 2 356 ? -53.597 -12.508 -18.324 1.000 24.937 354 ALA DDD O 1
ATOM 18669 N N . SER D 2 357 ? -54.173 -14.484 -17.417 1.000 24.003 355 SER DDD N 1
ATOM 18670 C CA . SER D 2 357 ? -53.739 -14.166 -16.042 1.000 24.188 355 SER DDD CA 1
ATOM 18671 C C . SER D 2 357 ? -52.221 -13.847 -16.020 1.000 24.725 355 SER DDD C 1
ATOM 18672 O O . SER D 2 357 ? -51.830 -12.942 -15.265 1.000 25.686 355 SER DDD O 1
ATOM 18680 N N . ASP D 2 358 ? -51.427 -14.482 -16.872 1.000 26.457 356 ASP DDD N 1
ATOM 18681 C CA . ASP D 2 358 ? -49.950 -14.210 -16.962 1.000 27.427 356 ASP DDD CA 1
ATOM 18682 C C . ASP D 2 358 ? -49.694 -12.845 -17.604 1.000 26.627 356 ASP DDD C 1
ATOM 18683 O O . ASP D 2 358 ? -48.748 -12.125 -17.198 1.000 26.196 356 ASP DDD O 1
ATOM 18692 N N . LEU D 2 359 ? -50.538 -12.451 -18.542 1.000 26.163 357 LEU DDD N 1
ATOM 18693 C CA . LEU D 2 359 ? -50.457 -11.146 -19.231 1.000 25.305 357 LEU DDD CA 1
ATOM 18694 C C . LEU D 2 359 ? -50.828 -10.061 -18.238 1.000 26.007 357 LEU DDD C 1
ATOM 18695 O O . LEU D 2 359 ? -50.081 -9.053 -18.155 1.000 26.761 357 LEU DDD O 1
ATOM 18711 N N . LEU D 2 360 ? -51.890 -10.259 -17.435 1.000 23.859 358 LEU DDD N 1
ATOM 18712 C CA . LEU D 2 360 ? -52.254 -9.318 -16.367 1.000 23.768 358 LEU DDD CA 1
ATOM 18713 C C . LEU D 2 360 ? -51.093 -9.157 -15.366 1.000 25.004 358 LEU DDD C 1
ATOM 18714 O O . LEU D 2 360 ? -50.734 -8.026 -15.011 1.000 26.059 358 LEU DDD O 1
ATOM 18730 N N A ARG D 2 361 ? -50.494 -10.261 -14.941 0.500 25.430 359 ARG DDD N 1
ATOM 18731 N N B ARG D 2 361 ? -50.535 -10.261 -14.894 0.500 24.408 359 ARG DDD N 1
ATOM 18732 C CA A ARG D 2 361 ? -49.388 -10.241 -13.946 0.500 26.904 359 ARG DDD CA 1
ATOM 18733 C CA B ARG D 2 361 ? -49.383 -10.255 -13.954 0.500 25.129 359 ARG DDD CA 1
ATOM 18734 C C A ARG D 2 361 ? -48.201 -9.457 -14.532 0.500 27.167 359 ARG DDD C 1
ATOM 18735 C C B ARG D 2 361 ? -48.245 -9.409 -14.547 0.500 26.299 359 ARG DDD C 1
ATOM 18736 O O A ARG D 2 361 ? -47.570 -8.711 -13.779 0.500 30.135 359 ARG DDD O 1
ATOM 18737 O O B ARG D 2 361 ? -47.711 -8.550 -13.820 0.500 30.263 359 ARG DDD O 1
ATOM 18778 N N . ALA D 2 362 ? -47.894 -9.607 -15.820 1.000 27.500 360 ALA DDD N 1
ATOM 18779 C CA . ALA D 2 362 ? -46.722 -8.934 -16.443 1.000 28.432 360 ALA DDD CA 1
ATOM 18780 C C . ALA D 2 362 ? -46.921 -7.413 -16.531 1.000 32.961 360 ALA DDD C 1
ATOM 18781 O O . ALA D 2 362 ? -45.933 -6.682 -16.627 1.000 30.425 360 ALA DDD O 1
ATOM 18788 N N . ALA D 2 363 ? -48.164 -6.913 -16.568 1.000 27.551 361 ALA DDD N 1
ATOM 18789 C CA . ALA D 2 363 ? -48.473 -5.512 -16.934 1.000 24.777 361 ALA DDD CA 1
ATOM 18790 C C . ALA D 2 363 ? -49.032 -4.714 -15.761 1.000 26.978 361 ALA DDD C 1
ATOM 18791 O O . ALA D 2 363 ? -49.109 -3.503 -15.877 1.000 27.936 361 ALA DDD O 1
ATOM 18798 N N . PHE D 2 364 ? -49.430 -5.355 -14.674 1.000 25.008 362 PHE DDD N 1
ATOM 18799 C CA . PHE D 2 364 ? -50.234 -4.671 -13.621 1.000 25.492 362 PHE DDD CA 1
ATOM 18800 C C . PHE D 2 364 ? -49.332 -3.943 -12.640 1.000 27.282 362 PHE DDD C 1
ATOM 18801 O O . PHE D 2 364 ? -48.316 -4.498 -12.193 1.000 27.831 362 PHE DDD O 1
ATOM 18818 N N . PRO D 2 365 ? -49.656 -2.707 -12.190 1.000 27.788 363 PRO DDD N 1
ATOM 18819 C CA . PRO D 2 365 ? -50.767 -1.891 -12.665 1.000 26.757 363 PRO DDD CA 1
ATOM 18820 C C . PRO D 2 365 ? -50.419 -1.058 -13.895 1.000 27.767 363 PRO DDD C 1
ATOM 18821 O O . PRO D 2 365 ? -49.240 -0.976 -14.284 1.000 25.695 363 PRO DDD O 1
ATOM 18832 N N . GLY D 2 366 ? -51.431 -0.460 -14.506 1.000 26.311 364 GLY DDD N 1
ATOM 18833 C CA . GLY D 2 366 ? -51.267 0.159 -15.845 1.000 27.170 364 GLY DDD CA 1
ATOM 18834 C C . GLY D 2 366 ? -50.204 1.251 -15.849 1.000 28.710 364 GLY DDD C 1
ATOM 18835 O O . GLY D 2 366 ? -50.182 2.151 -14.966 1.000 29.305 364 GLY DDD O 1
ATOM 18839 N N . GLY D 2 367 ? -49.333 1.239 -16.865 1.000 29.257 365 GLY DDD N 1
ATOM 18840 C CA . GLY D 2 367 ? -48.357 2.336 -17.011 1.000 30.162 365 GLY DDD CA 1
ATOM 18841 C C . GLY D 2 367 ? -49.023 3.687 -17.221 1.000 26.456 365 GLY DDD C 1
ATOM 18842 O O . GLY D 2 367 ? -48.438 4.708 -16.822 1.000 28.657 365 GLY DDD O 1
ATOM 18846 N N . SER D 2 368 ? -50.231 3.737 -17.775 1.000 28.823 366 SER DDD N 1
ATOM 18847 C CA . SER D 2 368 ? -50.942 5.018 -18.022 1.000 30.496 366 SER DDD CA 1
ATOM 18848 C C . SER D 2 368 ? -51.276 5.792 -16.720 1.000 31.228 366 SER DDD C 1
ATOM 18849 O O . SER D 2 368 ? -51.488 7.000 -16.788 1.000 32.450 366 SER DDD O 1
ATOM 18857 N N . ILE D 2 369 ? -51.313 5.139 -15.568 1.000 27.895 367 ILE DDD N 1
ATOM 18858 C CA . ILE D 2 369 ? -51.677 5.817 -14.279 1.000 27.839 367 ILE DDD CA 1
ATOM 18859 C C . ILE D 2 369 ? -50.520 5.712 -13.281 1.000 28.197 367 ILE DDD C 1
ATOM 18860 O O . ILE D 2 369 ? -50.703 6.066 -12.137 1.000 26.183 367 ILE DDD O 1
ATOM 18876 N N . THR D 2 370 ? -49.312 5.339 -13.738 1.000 29.613 368 THR DDD N 1
ATOM 18877 C CA . THR D 2 370 ? -48.080 5.300 -12.914 1.000 26.984 368 THR DDD CA 1
ATOM 18878 C C . THR D 2 370 ? -47.078 6.282 -13.521 1.000 30.445 368 THR DDD C 1
ATOM 18879 O O . THR D 2 370 ? -46.836 7.354 -12.925 1.000 32.463 368 THR DDD O 1
ATOM 18890 N N . GLY D 2 371 ? -46.534 5.909 -14.661 1.000 30.997 369 GLY DDD N 1
ATOM 18891 C CA . GLY D 2 371 ? -45.512 6.697 -15.367 1.000 30.369 369 GLY DDD CA 1
ATOM 18892 C C . GLY D 2 371 ? -44.355 5.830 -15.772 1.000 30.682 369 GLY DDD C 1
ATOM 18893 O O . GLY D 2 371 ? -44.477 4.603 -15.787 1.000 29.703 369 GLY DDD O 1
ATOM 18897 N N . ALA D 2 372 ? -43.218 6.458 -16.103 1.000 29.485 370 ALA DDD N 1
ATOM 18898 C CA . ALA D 2 372 ? -42.081 5.756 -16.722 1.000 28.002 370 ALA DDD CA 1
ATOM 18899 C C . ALA D 2 372 ? -40.787 6.333 -16.166 1.000 26.164 370 ALA DDD C 1
ATOM 18900 O O . ALA D 2 372 ? -40.685 7.552 -15.994 1.000 28.227 370 ALA DDD O 1
ATOM 18907 N N . PRO D 2 373 ? -39.785 5.486 -15.850 1.000 27.114 371 PRO DDD N 1
ATOM 18908 C CA . PRO D 2 373 ? -39.936 4.038 -15.744 1.000 26.960 371 PRO DDD CA 1
ATOM 18909 C C . PRO D 2 373 ? -40.932 3.698 -14.615 1.000 28.321 371 PRO DDD C 1
ATOM 18910 O O . PRO D 2 373 ? -41.065 4.446 -13.660 1.000 27.747 371 PRO DDD O 1
ATOM 18921 N N . LYS D 2 374 ? -41.653 2.590 -14.749 1.000 28.580 372 LYS DDD N 1
ATOM 18922 C CA . LYS D 2 374 ? -42.838 2.321 -13.890 1.000 27.235 372 LYS DDD CA 1
ATOM 18923 C C . LYS D 2 374 ? -42.463 2.080 -12.428 1.000 25.863 372 LYS DDD C 1
ATOM 18924 O O . LYS D 2 374 ? -43.132 2.643 -11.520 1.000 28.764 372 LYS DDD O 1
ATOM 18943 N N . VAL D 2 375 ? -41.413 1.324 -12.169 1.000 28.262 373 VAL DDD N 1
ATOM 18944 C CA . VAL D 2 375 ? -41.054 1.002 -10.752 1.000 26.583 373 VAL DDD CA 1
ATOM 18945 C C . VAL D 2 375 ? -40.672 2.310 -10.062 1.000 29.080 373 VAL DDD C 1
ATOM 18946 O O . VAL D 2 375 ? -41.201 2.595 -8.994 1.000 26.765 373 VAL DDD O 1
ATOM 18959 N N . ARG D 2 376 ? -39.792 3.111 -10.681 1.000 28.331 374 ARG DDD N 1
ATOM 18960 C CA . ARG D 2 376 ? -39.402 4.411 -10.076 1.000 31.005 374 ARG DDD CA 1
ATOM 18961 C C . ARG D 2 376 ? -40.648 5.299 -9.908 1.000 30.336 374 ARG DDD C 1
ATOM 18962 O O . ARG D 2 376 ? -40.811 5.898 -8.841 1.000 29.379 374 ARG DDD O 1
ATOM 18983 N N . ALA D 2 377 ? -41.513 5.419 -10.917 1.000 28.931 375 ALA DDD N 1
ATOM 18984 C CA . ALA D 2 377 ? -42.752 6.235 -10.816 1.000 28.973 375 ALA DDD CA 1
ATOM 18985 C C . ALA D 2 377 ? -43.594 5.760 -9.612 1.000 28.336 375 ALA DDD C 1
ATOM 18986 O O . ALA D 2 377 ? -44.138 6.579 -8.880 1.000 30.022 375 ALA DDD O 1
ATOM 18993 N N . MET D 2 378 ? -43.761 4.453 -9.443 1.000 28.366 376 MET DDD N 1
ATOM 18994 C CA . MET D 2 378 ? -44.603 3.926 -8.330 1.000 26.853 376 MET DDD CA 1
ATOM 18995 C C . MET D 2 378 ? -43.954 4.242 -6.977 1.000 27.824 376 MET DDD C 1
ATOM 18996 O O . MET D 2 378 ? -44.683 4.516 -6.002 1.000 28.581 376 MET DDD O 1
ATOM 19010 N N . GLU D 2 379 ? -42.625 4.253 -6.921 1.000 30.251 377 GLU DDD N 1
ATOM 19011 C CA . GLU D 2 379 ? -41.904 4.662 -5.679 1.000 28.623 377 GLU DDD CA 1
ATOM 19012 C C . GLU D 2 379 ? -42.196 6.140 -5.395 1.000 30.020 377 GLU DDD C 1
ATOM 19013 O O . GLU D 2 379 ? -42.485 6.479 -4.240 1.000 30.397 377 GLU DDD O 1
ATOM 19025 N N . ILE D 2 380 ? -42.135 7.004 -6.415 1.000 30.274 378 ILE DDD N 1
ATOM 19026 C CA . ILE D 2 380 ? -42.416 8.468 -6.242 1.000 32.802 378 ILE DDD CA 1
ATOM 19027 C C . ILE D 2 380 ? -43.891 8.680 -5.849 1.000 32.050 378 ILE DDD C 1
ATOM 19028 O O . ILE D 2 380 ? -44.176 9.511 -4.966 1.000 32.457 378 ILE DDD O 1
ATOM 19044 N N . ILE D 2 381 ? -44.834 7.944 -6.442 1.000 30.054 379 ILE DDD N 1
ATOM 19045 C CA . ILE D 2 381 ? -46.282 8.054 -6.076 1.000 28.802 379 ILE DDD CA 1
ATOM 19046 C C . ILE D 2 381 ? -46.445 7.766 -4.577 1.000 28.668 379 ILE DDD C 1
ATOM 19047 O O . ILE D 2 381 ? -47.143 8.525 -3.871 1.000 31.587 379 ILE DDD O 1
ATOM 19063 N N . ASP D 2 382 ? -45.856 6.667 -4.104 1.000 30.065 380 ASP DDD N 1
ATOM 19064 C CA . ASP D 2 382 ? -45.934 6.253 -2.686 1.000 31.363 380 ASP DDD CA 1
ATOM 19065 C C . ASP D 2 382 ? -45.278 7.317 -1.788 1.000 34.086 380 ASP DDD C 1
ATOM 19066 O O . ASP D 2 382 ? -45.759 7.544 -0.657 1.000 31.815 380 ASP DDD O 1
ATOM 19075 N N . GLU D 2 383 ? -44.221 7.952 -2.266 1.000 32.321 381 GLU DDD N 1
ATOM 19076 C CA . GLU D 2 383 ? -43.510 9.022 -1.501 1.000 35.964 381 GLU DDD CA 1
ATOM 19077 C C . GLU D 2 383 ? -44.406 10.258 -1.348 1.000 33.196 381 GLU DDD C 1
ATOM 19078 O O . GLU D 2 383 ? -44.380 10.843 -0.259 1.000 36.968 381 GLU DDD O 1
ATOM 19090 N N . LEU D 2 384 ? -45.178 10.655 -2.361 1.000 32.416 382 LEU DDD N 1
ATOM 19091 C CA . LEU D 2 384 ? -45.832 11.987 -2.428 1.000 32.842 382 LEU DDD CA 1
ATOM 19092 C C . LEU D 2 384 ? -47.331 11.926 -2.102 1.000 35.801 382 LEU DDD C 1
ATOM 19093 O O . LEU D 2 384 ? -47.874 12.940 -1.630 1.000 37.820 382 LEU DDD O 1
ATOM 19109 N N . GLU D 2 385 ? -48.019 10.848 -2.460 1.000 31.260 383 GLU DDD N 1
ATOM 19110 C CA . GLU D 2 385 ? -49.475 10.748 -2.212 1.000 30.428 383 GLU DDD CA 1
ATOM 19111 C C . GLU D 2 385 ? -49.696 10.350 -0.759 1.000 33.283 383 GLU DDD C 1
ATOM 19112 O O . GLU D 2 385 ? -49.112 9.387 -0.268 1.000 33.360 383 GLU DDD O 1
ATOM 19124 N N . PRO D 2 386 ? -50.507 11.110 -0.015 1.000 35.164 384 PRO DDD N 1
ATOM 19125 C CA . PRO D 2 386 ? -50.645 10.883 1.425 1.000 38.544 384 PRO DDD CA 1
ATOM 19126 C C . PRO D 2 386 ? -51.304 9.548 1.819 1.000 36.480 384 PRO DDD C 1
ATOM 19127 O O . PRO D 2 386 ? -50.943 9.044 2.880 1.000 33.140 384 PRO DDD O 1
ATOM 19138 N N . GLN D 2 387 ? -52.202 9.010 0.974 1.000 33.900 385 GLN DDD N 1
ATOM 19139 C CA . GLN D 2 387 ? -52.903 7.721 1.240 1.000 31.368 385 GLN DDD CA 1
ATOM 19140 C C . GLN D 2 387 ? -52.685 6.781 0.047 1.000 29.955 385 GLN DDD C 1
ATOM 19141 O O . GLN D 2 387 ? -52.495 7.240 -1.082 1.000 30.349 385 GLN DDD O 1
ATOM 19155 N N . ARG D 2 388 ? -52.678 5.480 0.314 1.000 27.955 386 ARG DDD N 1
ATOM 19156 C CA . ARG D 2 388 ? -52.695 4.460 -0.756 1.000 25.433 386 ARG DDD CA 1
ATOM 19157 C C . ARG D 2 388 ? -53.978 4.584 -1.598 1.000 26.055 386 ARG DDD C 1
ATOM 19158 O O . ARG D 2 388 ? -55.043 4.968 -1.074 1.000 28.715 386 ARG DDD O 1
ATOM 19179 N N . ARG D 2 389 ? -53.853 4.242 -2.885 1.000 27.508 387 ARG DDD N 1
ATOM 19180 C CA . ARG D 2 389 ? -54.927 4.331 -3.901 1.000 26.150 387 ARG DDD CA 1
ATOM 19181 C C . ARG D 2 389 ? -55.988 3.245 -3.734 1.000 25.008 387 ARG DDD C 1
ATOM 19182 O O . ARG D 2 389 ? -57.139 3.483 -4.121 1.000 25.251 387 ARG DDD O 1
ATOM 19203 N N . ASN D 2 390 ? -55.619 2.075 -3.190 1.000 25.891 388 ASN DDD N 1
ATOM 19204 C CA . ASN D 2 390 ? -56.585 0.963 -2.997 1.000 25.632 388 ASN DDD CA 1
ATOM 19205 C C . ASN D 2 390 ? -57.284 0.686 -4.341 1.000 25.554 388 ASN DDD C 1
ATOM 19206 O O . ASN D 2 390 ? -56.561 0.374 -5.322 1.000 26.268 388 ASN DDD O 1
ATOM 19217 N N . ALA D 2 391 ? -58.608 0.728 -4.421 1.000 24.250 389 ALA DDD N 1
ATOM 19218 C CA . ALA D 2 391 ? -59.351 0.285 -5.628 1.000 24.603 389 ALA DDD CA 1
ATOM 19219 C C . ALA D 2 391 ? -59.095 1.206 -6.832 1.000 27.295 389 ALA DDD C 1
ATOM 19220 O O . ALA D 2 391 ? -59.406 0.818 -7.956 1.000 26.668 389 ALA DDD O 1
ATOM 19227 N N . TRP D 2 392 ? -58.692 2.438 -6.559 1.000 25.855 390 TRP DDD N 1
ATOM 19228 C CA . TRP D 2 392 ? -58.605 3.505 -7.587 1.000 25.565 390 TRP DDD CA 1
ATOM 19229 C C . TRP D 2 392 ? -57.295 3.355 -8.362 1.000 24.633 390 TRP DDD C 1
ATOM 19230 O O . TRP D 2 392 ? -56.242 3.154 -7.743 1.000 24.457 390 TRP DDD O 1
ATOM 19251 N N . CYS D 2 393 ? -57.389 3.361 -9.706 1.000 25.165 391 CYS DDD N 1
ATOM 19252 C CA . CYS D 2 393 ? -56.260 3.120 -10.637 1.000 25.444 391 CYS DDD CA 1
ATOM 19253 C C . CYS D 2 393 ? -55.782 1.663 -10.569 1.000 25.486 391 CYS DDD C 1
ATOM 19254 O O . CYS D 2 393 ? -54.665 1.398 -11.067 1.000 25.509 391 CYS DDD O 1
ATOM 19262 N N . GLY D 2 394 ? -56.614 0.765 -10.012 1.000 23.952 392 GLY DDD N 1
ATOM 19263 C CA . GLY D 2 394 ? -56.506 -0.664 -10.318 1.000 24.336 392 GLY DDD CA 1
ATOM 19264 C C . GLY D 2 394 ? -57.212 -1.007 -11.611 1.000 25.675 392 GLY DDD C 1
ATOM 19265 O O . GLY D 2 394 ? -57.260 -0.180 -12.558 1.000 23.759 392 GLY DDD O 1
ATOM 19269 N N . SER D 2 395 ? -57.803 -2.210 -11.652 1.000 24.502 393 SER DDD N 1
ATOM 19270 C CA . SER D 2 395 ? -58.564 -2.706 -12.812 1.000 23.855 393 SER DDD CA 1
ATOM 19271 C C . SER D 2 395 ? -59.801 -3.444 -12.328 1.000 23.911 393 SER DDD C 1
ATOM 19272 O O . SER D 2 395 ? -59.724 -4.193 -11.337 1.000 25.261 393 SER DDD O 1
ATOM 19280 N N . ILE D 2 396 ? -60.871 -3.352 -13.090 1.000 22.653 394 ILE DDD N 1
ATOM 19281 C CA . ILE D 2 396 ? -62.007 -4.278 -12.983 1.000 22.842 394 ILE DDD CA 1
ATOM 19282 C C . ILE D 2 396 ? -62.049 -5.093 -14.267 1.000 23.760 394 ILE DDD C 1
ATOM 19283 O O . ILE D 2 396 ? -61.807 -4.571 -15.342 1.000 22.430 394 ILE DDD O 1
ATOM 19299 N N . GLY D 2 397 ? -62.430 -6.346 -14.163 1.000 22.399 395 GLY DDD N 1
ATOM 19300 C CA . GLY D 2 397 ? -62.724 -7.085 -15.375 1.000 21.887 395 GLY DDD CA 1
ATOM 19301 C C . GLY D 2 397 ? -63.002 -8.537 -15.158 1.000 22.925 395 GLY DDD C 1
ATOM 19302 O O . GLY D 2 397 ? -63.340 -8.945 -14.044 1.000 24.111 395 GLY DDD O 1
ATOM 19306 N N . TYR D 2 398 ? -62.882 -9.291 -16.246 1.000 22.639 396 TYR DDD N 1
ATOM 19307 C CA . TYR D 2 398 ? -63.207 -10.742 -16.258 1.000 21.174 396 TYR DDD CA 1
ATOM 19308 C C . TYR D 2 398 ? -62.074 -11.545 -16.863 1.000 23.465 396 TYR DDD C 1
ATOM 19309 O O . TYR D 2 398 ? -61.345 -11.045 -17.737 1.000 24.692 396 TYR DDD O 1
ATOM 19327 N N . LEU D 2 399 ? -61.921 -12.759 -16.355 1.000 23.444 397 LEU DDD N 1
ATOM 19328 C CA . LEU D 2 399 ? -61.115 -13.842 -16.986 1.000 25.162 397 LEU DDD CA 1
ATOM 19329 C C . LEU D 2 399 ? -62.072 -15.016 -17.222 1.000 23.405 397 LEU DDD C 1
ATOM 19330 O O . LEU D 2 399 ? -62.484 -15.731 -16.290 1.000 23.559 397 LEU DDD O 1
ATOM 19346 N N . SER D 2 400 ? -62.485 -15.141 -18.482 1.000 23.244 398 SER DDD N 1
ATOM 19347 C CA . SER D 2 400 ? -63.482 -16.142 -18.927 1.000 22.385 398 SER DDD CA 1
ATOM 19348 C C . SER D 2 400 ? -62.888 -17.547 -18.809 1.000 24.850 398 SER DDD C 1
ATOM 19349 O O . SER D 2 400 ? -61.662 -17.725 -19.039 1.000 23.621 398 SER DDD O 1
ATOM 19357 N N . PHE D 2 401 ? -63.724 -18.539 -18.551 1.000 24.805 399 PHE DDD N 1
ATOM 19358 C CA . PHE D 2 401 ? -63.355 -19.973 -18.634 1.000 23.538 399 PHE DDD CA 1
ATOM 19359 C C . PHE D 2 401 ? -62.842 -20.345 -20.022 1.000 25.016 399 PHE DDD C 1
ATOM 19360 O O . PHE D 2 401 ? -62.066 -21.354 -20.093 1.000 25.842 399 PHE DDD O 1
ATOM 19377 N N . CYS D 2 402 ? -63.204 -19.605 -21.069 1.000 23.762 400 CYS DDD N 1
ATOM 19378 C CA . CYS D 2 402 ? -62.692 -19.850 -22.443 1.000 23.327 400 CYS DDD CA 1
ATOM 19379 C C . CYS D 2 402 ? -61.263 -19.330 -22.646 1.000 22.594 400 CYS DDD C 1
ATOM 19380 O O . CYS D 2 402 ? -60.690 -19.607 -23.707 1.000 24.733 400 CYS DDD O 1
ATOM 19388 N N . GLY D 2 403 ? -60.725 -18.527 -21.729 1.000 25.346 401 GLY DDD N 1
ATOM 19389 C CA . GLY D 2 403 ? -59.388 -17.911 -21.832 1.000 25.497 401 GLY DDD CA 1
ATOM 19390 C C . GLY D 2 403 ? -59.427 -16.429 -22.126 1.000 26.458 401 GLY DDD C 1
ATOM 19391 O O . GLY D 2 403 ? -58.399 -15.799 -22.001 1.000 24.737 401 GLY DDD O 1
ATOM 19395 N N . ASN D 2 404 ? -60.566 -15.882 -22.599 1.000 23.689 402 ASN DDD N 1
ATOM 19396 C CA . ASN D 2 404 ? -60.657 -14.437 -22.861 1.000 23.997 402 ASN DDD CA 1
ATOM 19397 C C . ASN D 2 404 ? -60.503 -13.631 -21.568 1.000 23.272 402 ASN DDD C 1
ATOM 19398 O O . ASN D 2 404 ? -60.766 -14.166 -20.452 1.000 24.754 402 ASN DDD O 1
ATOM 19409 N N . MET D 2 405 ? -60.179 -12.351 -21.736 1.000 21.464 403 MET DDD N 1
ATOM 19410 C CA . MET D 2 405 ? -60.094 -11.395 -20.616 1.000 23.962 403 MET DDD CA 1
ATOM 19411 C C . MET D 2 405 ? -60.474 -10.028 -21.174 1.000 23.464 403 MET DDD C 1
ATOM 19412 O O . MET D 2 405 ? -60.168 -9.743 -22.322 1.000 24.041 403 MET DDD O 1
ATOM 19426 N N . ASP D 2 406 ? -61.074 -9.210 -20.320 1.000 21.916 404 ASP DDD N 1
ATOM 19427 C CA . ASP D 2 406 ? -61.147 -7.746 -20.562 1.000 23.603 404 ASP DDD CA 1
ATOM 19428 C C . ASP D 2 406 ? -61.015 -7.061 -19.216 1.000 24.359 404 ASP DDD C 1
ATOM 19429 O O . ASP D 2 406 ? -61.507 -7.623 -18.187 1.000 25.127 404 ASP DDD O 1
ATOM 19438 N N . THR D 2 407 ? -60.366 -5.918 -19.199 1.000 22.575 405 THR DDD N 1
ATOM 19439 C CA . THR D 2 407 ? -60.042 -5.168 -17.980 1.000 22.935 405 THR DDD CA 1
ATOM 19440 C C . THR D 2 407 ? -60.122 -3.680 -18.302 1.000 22.997 405 THR DDD C 1
ATOM 19441 O O . THR D 2 407 ? -59.750 -3.250 -19.397 1.000 25.988 405 THR DDD O 1
ATOM 19452 N N . SER D 2 408 ? -60.516 -2.926 -17.302 1.000 22.237 406 SER DDD N 1
ATOM 19453 C CA . SER D 2 408 ? -60.466 -1.451 -17.284 1.000 23.061 406 SER DDD CA 1
ATOM 19454 C C . SER D 2 408 ? -59.242 -0.976 -16.520 1.000 22.063 406 SER DDD C 1
ATOM 19455 O O . SER D 2 408 ? -58.601 -1.775 -15.800 1.000 23.597 406 SER DDD O 1
ATOM 19463 N N . ILE D 2 409 ? -58.986 0.335 -16.560 1.000 23.373 407 ILE DDD N 1
ATOM 19464 C CA . ILE D 2 409 ? -58.279 1.092 -15.512 1.000 25.073 407 ILE DDD CA 1
ATOM 19465 C C . ILE D 2 409 ? -59.373 1.795 -14.716 1.000 25.384 407 ILE DDD C 1
ATOM 19466 O O . ILE D 2 409 ? -60.195 2.497 -15.341 1.000 24.820 407 ILE DDD O 1
ATOM 19482 N N . THR D 2 410 ? -59.360 1.683 -13.393 1.000 25.665 408 THR DDD N 1
ATOM 19483 C CA . THR D 2 410 ? -60.407 2.290 -12.544 1.000 23.970 408 THR DDD CA 1
ATOM 19484 C C . THR D 2 410 ? -60.058 3.748 -12.249 1.000 26.617 408 THR DDD C 1
ATOM 19485 O O . THR D 2 410 ? -60.057 4.185 -11.083 1.000 25.319 408 THR DDD O 1
ATOM 19496 N N . ILE D 2 411 ? -59.875 4.532 -13.300 1.000 24.702 409 ILE DDD N 1
ATOM 19497 C CA . ILE D 2 411 ? -60.018 6.000 -13.173 1.000 24.774 409 ILE DDD CA 1
ATOM 19498 C C . ILE D 2 411 ? -61.512 6.334 -13.098 1.000 22.726 409 ILE DDD C 1
ATOM 19499 O O . ILE D 2 411 ? -62.370 5.482 -13.433 1.000 25.044 409 ILE DDD O 1
ATOM 19515 N N . ARG D 2 412 ? -61.818 7.569 -12.685 1.000 25.212 410 ARG DDD N 1
ATOM 19516 C CA . ARG D 2 412 ? -63.220 8.061 -12.663 1.000 24.259 410 ARG DDD CA 1
ATOM 19517 C C . ARG D 2 412 ? -64.093 7.023 -11.898 1.000 23.630 410 ARG DDD C 1
ATOM 19518 O O . ARG D 2 412 ? -65.195 6.644 -12.386 1.000 27.956 410 ARG DDD O 1
ATOM 19539 N N . THR D 2 413 ? -63.564 6.556 -10.768 1.000 25.864 411 THR DDD N 1
ATOM 19540 C CA . THR D 2 413 ? -64.147 5.451 -9.980 1.000 26.246 411 THR DDD CA 1
ATOM 19541 C C . THR D 2 413 ? -64.291 5.914 -8.528 1.000 26.339 411 THR DDD C 1
ATOM 19542 O O . THR D 2 413 ? -63.316 6.432 -7.988 1.000 26.356 411 THR DDD O 1
ATOM 19553 N N . LEU D 2 414 ? -65.445 5.634 -7.923 1.000 25.240 412 LEU DDD N 1
ATOM 19554 C CA . LEU D 2 414 ? -65.725 5.978 -6.520 1.000 25.712 412 LEU DDD CA 1
ATOM 19555 C C . LEU D 2 414 ? -65.748 4.711 -5.670 1.000 27.506 412 LEU DDD C 1
ATOM 19556 O O . LEU D 2 414 ? -66.247 3.695 -6.143 1.000 25.449 412 LEU DDD O 1
ATOM 19572 N N . THR D 2 415 ? -65.311 4.867 -4.431 1.000 26.778 413 THR DDD N 1
ATOM 19573 C CA . THR D 2 415 ? -65.326 3.835 -3.383 1.000 26.158 413 THR DDD CA 1
ATOM 19574 C C . THR D 2 415 ? -66.291 4.309 -2.282 1.000 26.003 413 THR DDD C 1
ATOM 19575 O O . THR D 2 415 ? -66.020 5.378 -1.723 1.000 29.227 413 THR DDD O 1
ATOM 19586 N N . ALA D 2 416 ? -67.320 3.524 -1.988 1.000 26.320 414 ALA DDD N 1
ATOM 19587 C CA . ALA D 2 416 ? -68.398 3.870 -1.018 1.000 24.204 414 ALA DDD CA 1
ATOM 19588 C C . ALA D 2 416 ? -68.301 2.846 0.116 1.000 29.825 414 ALA DDD C 1
ATOM 19589 O O . ALA D 2 416 ? -68.599 1.661 -0.129 1.000 28.311 414 ALA DDD O 1
ATOM 19596 N N . ILE D 2 417 ? -67.851 3.280 1.300 1.000 26.433 415 ILE DDD N 1
ATOM 19597 C CA . ILE D 2 417 ? -67.509 2.346 2.409 1.000 27.593 415 ILE DDD CA 1
ATOM 19598 C C . ILE D 2 417 ? -67.846 3.030 3.742 1.000 30.802 415 ILE DDD C 1
ATOM 19599 O O . ILE D 2 417 ? -67.410 4.167 3.960 1.000 31.272 415 ILE DDD O 1
ATOM 19615 N N . ASN D 2 418 ? -68.569 2.340 4.625 1.000 34.215 416 ASN DDD N 1
ATOM 19616 C CA . ASN D 2 418 ? -68.806 2.819 6.024 1.000 33.112 416 ASN DDD CA 1
ATOM 19617 C C . ASN D 2 418 ? -69.373 4.259 5.979 1.000 31.860 416 ASN DDD C 1
ATOM 19618 O O . ASN D 2 418 ? -68.909 5.062 6.840 1.000 32.742 416 ASN DDD O 1
ATOM 19629 N N . GLY D 2 419 ? -70.274 4.573 5.029 1.000 30.483 417 GLY DDD N 1
ATOM 19630 C CA . GLY D 2 419 ? -70.928 5.890 4.849 1.000 31.296 417 GLY DDD CA 1
ATOM 19631 C C . GLY D 2 419 ? -69.975 7.013 4.469 1.000 32.911 417 GLY DDD C 1
ATOM 19632 O O . GLY D 2 419 ? -70.353 8.223 4.618 1.000 30.941 417 GLY DDD O 1
ATOM 19636 N N . GLN D 2 420 ? -68.799 6.661 3.936 1.000 30.183 418 GLN DDD N 1
ATOM 19637 C CA . GLN D 2 420 ? -67.805 7.590 3.355 1.000 30.996 418 GLN DDD CA 1
ATOM 19638 C C . GLN D 2 420 ? -67.697 7.287 1.859 1.000 31.740 418 GLN DDD C 1
ATOM 19639 O O . GLN D 2 420 ? -67.790 6.111 1.498 1.000 27.199 418 GLN DDD O 1
ATOM 19653 N N . ILE D 2 421 ? -67.569 8.308 1.013 1.000 26.947 419 ILE DDD N 1
ATOM 19654 C CA . ILE D 2 421 ? -67.376 8.066 -0.454 1.000 26.970 419 ILE DDD CA 1
ATOM 19655 C C . ILE D 2 421 ? -66.093 8.790 -0.874 1.000 30.659 419 ILE DDD C 1
ATOM 19656 O O . ILE D 2 421 ? -65.865 9.928 -0.458 1.000 28.525 419 ILE DDD O 1
ATOM 19672 N N . PHE D 2 422 ? -65.249 8.128 -1.662 1.000 26.888 420 PHE DDD N 1
ATOM 19673 C CA . PHE D 2 422 ? -63.930 8.630 -2.096 1.000 26.866 420 PHE DDD CA 1
ATOM 19674 C C . PHE D 2 422 ? -63.904 8.644 -3.628 1.000 27.789 420 PHE DDD C 1
ATOM 19675 O O . PHE D 2 422 ? -64.506 7.767 -4.292 1.000 25.454 420 PHE DDD O 1
ATOM 19692 N N . CYS D 2 423 ? -63.343 9.721 -4.190 1.000 26.421 421 CYS DDD N 1
ATOM 19693 C CA . CYS D 2 423 ? -63.224 9.891 -5.642 1.000 27.100 421 CYS DDD CA 1
ATOM 19694 C C . CYS D 2 423 ? -61.876 10.545 -5.888 1.000 26.270 421 CYS DDD C 1
ATOM 19695 O O . CYS D 2 423 ? -61.715 11.707 -5.482 1.000 29.088 421 CYS DDD O 1
ATOM 19703 N N . SER D 2 424 ? -60.940 9.863 -6.562 1.000 27.835 422 SER DDD N 1
ATOM 19704 C CA . SER D 2 424 ? -59.571 10.390 -6.771 1.000 26.377 422 SER DDD CA 1
ATOM 19705 C C . SER D 2 424 ? -59.419 10.938 -8.196 1.000 26.355 422 SER DDD C 1
ATOM 19706 O O . SER D 2 424 ? -60.226 10.615 -9.091 1.000 26.745 422 SER DDD O 1
ATOM 19714 N N . ALA D 2 425 ? -58.413 11.778 -8.408 1.000 28.738 423 ALA DDD N 1
ATOM 19715 C CA . ALA D 2 425 ? -58.174 12.373 -9.741 1.000 28.501 423 ALA DDD CA 1
ATOM 19716 C C . ALA D 2 425 ? -56.710 12.730 -9.845 1.000 29.144 423 ALA DDD C 1
ATOM 19717 O O . ALA D 2 425 ? -56.219 13.376 -8.912 1.000 30.747 423 ALA DDD O 1
ATOM 19724 N N . GLY D 2 426 ? -56.059 12.308 -10.936 1.000 28.341 424 GLY DDD N 1
ATOM 19725 C CA . GLY D 2 426 ? -54.636 12.585 -11.146 1.000 27.665 424 GLY DDD CA 1
ATOM 19726 C C . GLY D 2 426 ? -54.374 13.086 -12.546 1.000 28.093 424 GLY DDD C 1
ATOM 19727 O O . GLY D 2 426 ? -55.306 13.520 -13.221 1.000 30.585 424 GLY DDD O 1
ATOM 19731 N N . GLY D 2 427 ? -53.136 12.961 -12.974 1.000 28.317 425 GLY DDD N 1
ATOM 19732 C CA . GLY D 2 427 ? -52.697 13.328 -14.327 1.000 31.446 425 GLY DDD CA 1
ATOM 19733 C C . GLY D 2 427 ? -51.188 13.175 -14.465 1.000 27.774 425 GLY DDD C 1
ATOM 19734 O O . GLY D 2 427 ? -50.489 13.217 -13.440 1.000 29.524 425 GLY DDD O 1
ATOM 19738 N N . GLY D 2 428 ? -50.735 12.986 -15.707 1.000 29.364 426 GLY DDD N 1
ATOM 19739 C CA . GLY D 2 428 ? -49.326 12.710 -16.012 1.000 28.791 426 GLY DDD CA 1
ATOM 19740 C C . GLY D 2 428 ? -48.519 13.979 -15.938 1.000 30.305 426 GLY DDD C 1
ATOM 19741 O O . GLY D 2 428 ? -48.785 14.849 -16.765 1.000 35.611 426 GLY DDD O 1
ATOM 19745 N N . ILE D 2 429 ? -47.565 14.052 -15.023 1.000 28.918 427 ILE DDD N 1
ATOM 19746 C CA . ILE D 2 429 ? -46.615 15.187 -14.932 1.000 29.875 427 ILE DDD CA 1
ATOM 19747 C C . ILE D 2 429 ? -45.416 14.846 -15.834 1.000 30.614 427 ILE DDD C 1
ATOM 19748 O O . ILE D 2 429 ? -44.731 13.838 -15.553 1.000 30.228 427 ILE DDD O 1
ATOM 19764 N N . VAL D 2 430 ? -45.158 15.694 -16.828 1.000 28.966 428 VAL DDD N 1
ATOM 19765 C CA . VAL D 2 430 ? -43.990 15.545 -17.742 1.000 29.784 428 VAL DDD CA 1
ATOM 19766 C C . VAL D 2 430 ? -43.233 16.879 -17.776 1.000 36.613 428 VAL DDD C 1
ATOM 19767 O O . VAL D 2 430 ? -43.647 17.818 -17.085 1.000 32.235 428 VAL DDD O 1
ATOM 19780 N N . ALA D 2 431 ? -42.150 16.961 -18.553 1.000 34.523 429 ALA DDD N 1
ATOM 19781 C CA . ALA D 2 431 ? -41.205 18.087 -18.461 1.000 37.452 429 ALA DDD CA 1
ATOM 19782 C C . ALA D 2 431 ? -41.941 19.389 -18.773 1.000 33.437 429 ALA DDD C 1
ATOM 19783 O O . ALA D 2 431 ? -41.624 20.390 -18.139 1.000 38.733 429 ALA DDD O 1
ATOM 19790 N N . ASP D 2 432 ? -42.833 19.378 -19.744 1.000 33.112 430 ASP DDD N 1
ATOM 19791 C CA . ASP D 2 432 ? -43.526 20.614 -20.236 1.000 34.921 430 ASP DDD CA 1
ATOM 19792 C C . ASP D 2 432 ? -44.794 20.886 -19.411 1.000 38.336 430 ASP DDD C 1
ATOM 19793 O O . ASP D 2 432 ? -45.514 21.820 -19.736 1.000 37.676 430 ASP DDD O 1
ATOM 19802 N N . SER D 2 433 ? -45.077 20.086 -18.380 1.000 34.829 431 SER DDD N 1
ATOM 19803 C CA . SER D 2 433 ? -46.255 20.316 -17.502 1.000 34.416 431 SER DDD CA 1
ATOM 19804 C C . SER D 2 433 ? -46.090 21.653 -16.773 1.000 36.484 431 SER DDD C 1
ATOM 19805 O O . SER D 2 433 ? -44.954 21.965 -16.386 1.000 32.568 431 SER DDD O 1
ATOM 19813 N N . GLN D 2 434 ? -47.206 22.353 -16.537 1.000 35.326 432 GLN DDD N 1
ATOM 19814 C CA . GLN D 2 434 ? -47.246 23.542 -15.649 1.000 38.541 432 GLN DDD CA 1
ATOM 19815 C C . GLN D 2 434 ? -48.101 23.233 -14.421 1.000 35.214 432 GLN DDD C 1
ATOM 19816 O O . GLN D 2 434 ? -49.148 22.579 -14.576 1.000 37.269 432 GLN DDD O 1
ATOM 19830 N N . GLU D 2 435 ? -47.672 23.744 -13.281 1.000 34.889 433 GLU DDD N 1
ATOM 19831 C CA . GLU D 2 435 ? -48.247 23.445 -11.941 1.000 36.889 433 GLU DDD CA 1
ATOM 19832 C C . GLU D 2 435 ? -49.764 23.687 -11.949 1.000 39.438 433 GLU DDD C 1
ATOM 19833 O O . GLU D 2 435 ? -50.538 22.746 -11.679 1.000 34.415 433 GLU DDD O 1
ATOM 19845 N N . GLU D 2 436 ? -50.208 24.899 -12.285 1.000 37.089 434 GLU DDD N 1
ATOM 19846 C CA . GLU D 2 436 ? -51.646 25.254 -12.216 1.000 35.444 434 GLU DDD CA 1
ATOM 19847 C C . GLU D 2 436 ? -52.457 24.454 -13.234 1.000 35.986 434 GLU DDD C 1
ATOM 19848 O O . GLU D 2 436 ? -53.588 24.004 -12.890 1.000 34.828 434 GLU DDD O 1
ATOM 19860 N N . ALA D 2 437 ? -51.953 24.283 -14.461 1.000 33.667 435 ALA DDD N 1
ATOM 19861 C CA . ALA D 2 437 ? -52.660 23.544 -15.515 1.000 33.934 435 ALA DDD CA 1
ATOM 19862 C C . ALA D 2 437 ? -52.874 22.083 -15.050 1.000 32.588 435 ALA DDD C 1
ATOM 19863 O O . ALA D 2 437 ? -53.957 21.547 -15.343 1.000 33.201 435 ALA DDD O 1
ATOM 19870 N N . GLU D 2 438 ? -51.878 21.480 -14.399 1.000 35.203 436 GLU DDD N 1
ATOM 19871 C CA . GLU D 2 438 ? -51.990 20.038 -13.993 1.000 32.582 436 GLU DDD CA 1
ATOM 19872 C C . GLU D 2 438 ? -52.980 19.938 -12.827 1.000 31.866 436 GLU DDD C 1
ATOM 19873 O O . GLU D 2 438 ? -53.825 19.027 -12.827 1.000 32.501 436 GLU DDD O 1
ATOM 19885 N N . TYR D 2 439 ? -52.953 20.890 -11.902 1.000 32.943 437 TYR DDD N 1
ATOM 19886 C CA . TYR D 2 439 ? -53.937 20.941 -10.788 1.000 33.823 437 TYR DDD CA 1
ATOM 19887 C C . TYR D 2 439 ? -55.358 20.992 -11.358 1.000 33.016 437 TYR DDD C 1
ATOM 19888 O O . TYR D 2 439 ? -56.287 20.222 -10.940 1.000 34.463 437 TYR DDD O 1
ATOM 19906 N N . GLN D 2 440 ? -55.592 21.873 -12.321 1.000 35.265 438 GLN DDD N 1
ATOM 19907 C CA . GLN D 2 440 ? -56.923 22.041 -12.928 1.000 35.533 438 GLN DDD CA 1
ATOM 19908 C C . GLN D 2 440 ? -57.296 20.817 -13.768 1.000 33.936 438 GLN DDD C 1
ATOM 19909 O O . GLN D 2 440 ? -58.479 20.523 -13.846 1.000 34.318 438 GLN DDD O 1
ATOM 19923 N N . GLU D 2 441 ? -56.318 20.116 -14.338 1.000 32.632 439 GLU DDD N 1
ATOM 19924 C CA . GLU D 2 441 ? -56.593 18.898 -15.144 1.000 33.371 439 GLU DDD CA 1
ATOM 19925 C C . GLU D 2 441 ? -57.227 17.822 -14.228 1.000 27.712 439 GLU DDD C 1
ATOM 19926 O O . GLU D 2 441 ? -58.173 17.132 -14.702 1.000 28.868 439 GLU DDD O 1
ATOM 19938 N N . THR D 2 442 ? -56.776 17.702 -12.994 1.000 30.376 440 THR DDD N 1
ATOM 19939 C CA . THR D 2 442 ? -57.370 16.710 -12.031 1.000 30.874 440 THR DDD CA 1
ATOM 19940 C C . THR D 2 442 ? -58.866 17.052 -11.843 1.000 33.365 440 THR DDD C 1
ATOM 19941 O O . THR D 2 442 ? -59.738 16.179 -11.992 1.000 31.545 440 THR DDD O 1
ATOM 19952 N N . PHE D 2 443 ? -59.194 18.322 -11.599 1.000 32.119 441 PHE DDD N 1
ATOM 19953 C CA . PHE D 2 443 ? -60.604 18.760 -11.419 1.000 31.034 441 PHE DDD CA 1
ATOM 19954 C C . PHE D 2 443 ? -61.413 18.549 -12.694 1.000 32.919 441 PHE DDD C 1
ATOM 19955 O O . PHE D 2 443 ? -62.547 18.119 -12.621 1.000 34.035 441 PHE DDD O 1
ATOM 19972 N N . ASP D 2 444 ? -60.866 18.835 -13.878 1.000 29.598 442 ASP DDD N 1
ATOM 19973 C CA . ASP D 2 444 ? -61.582 18.705 -15.173 1.000 30.625 442 ASP DDD CA 1
ATOM 19974 C C . ASP D 2 444 ? -62.123 17.269 -15.349 1.000 28.301 442 ASP DDD C 1
ATOM 19975 O O . ASP D 2 444 ? -63.195 17.066 -15.890 1.000 29.012 442 ASP DDD O 1
ATOM 19984 N N . LYS D 2 445 ? -61.358 16.284 -14.878 1.000 29.825 443 LYS DDD N 1
ATOM 19985 C CA . LYS D 2 445 ? -61.702 14.865 -15.100 1.000 27.729 443 LYS DDD CA 1
ATOM 19986 C C . LYS D 2 445 ? -62.901 14.424 -14.232 1.000 28.732 443 LYS DDD C 1
ATOM 19987 O O . LYS D 2 445 ? -63.686 13.615 -14.728 1.000 28.898 443 LYS DDD O 1
ATOM 20006 N N . VAL D 2 446 ? -63.014 14.939 -13.008 1.000 29.252 444 VAL DDD N 1
ATOM 20007 C CA . VAL D 2 446 ? -64.052 14.453 -12.048 1.000 31.622 444 VAL DDD CA 1
ATOM 20008 C C . VAL D 2 446 ? -65.050 15.544 -11.638 1.000 32.248 444 VAL DDD C 1
ATOM 20009 O O . VAL D 2 446 ? -65.991 15.202 -10.903 1.000 32.596 444 VAL DDD O 1
ATOM 20022 N N . ASN D 2 447 ? -64.918 16.799 -12.079 1.000 33.841 445 ASN DDD N 1
ATOM 20023 C CA . ASN D 2 447 ? -65.822 17.868 -11.586 1.000 35.651 445 ASN DDD CA 1
ATOM 20024 C C . ASN D 2 447 ? -67.283 17.493 -11.826 1.000 31.585 445 ASN DDD C 1
ATOM 20025 O O . ASN D 2 447 ? -68.104 17.758 -10.898 1.000 34.290 445 ASN DDD O 1
ATOM 20036 N N . ARG D 2 448 ? -67.639 16.920 -12.977 1.000 30.315 446 ARG DDD N 1
ATOM 20037 C CA . ARG D 2 448 ? -69.055 16.620 -13.299 1.000 32.698 446 ARG DDD CA 1
ATOM 20038 C C . ARG D 2 448 ? -69.575 15.502 -12.380 1.000 35.951 446 ARG DDD C 1
ATOM 20039 O O . ARG D 2 448 ? -70.763 15.535 -12.029 1.000 31.614 446 ARG DDD O 1
ATOM 20060 N N . ILE D 2 449 ? -68.736 14.508 -12.082 1.000 34.811 447 ILE DDD N 1
ATOM 20061 C CA . ILE D 2 449 ? -69.119 13.430 -11.114 1.000 31.759 447 ILE DDD CA 1
ATOM 20062 C C . ILE D 2 449 ? -69.343 14.067 -9.736 1.000 29.603 447 ILE DDD C 1
ATOM 20063 O O . ILE D 2 449 ? -70.420 13.816 -9.157 1.000 31.715 447 ILE DDD O 1
ATOM 20079 N N . LEU D 2 450 ? -68.396 14.837 -9.211 1.000 29.503 448 LEU DDD N 1
ATOM 20080 C CA . LEU D 2 450 ? -68.498 15.454 -7.882 1.000 31.116 448 LEU DDD CA 1
ATOM 20081 C C . LEU D 2 450 ? -69.782 16.304 -7.808 1.000 35.764 448 LEU DDD C 1
ATOM 20082 O O . LEU D 2 450 ? -70.535 16.190 -6.826 1.000 32.803 448 LEU DDD O 1
ATOM 20098 N N . LYS D 2 451 ? -70.028 17.110 -8.825 1.000 33.272 449 LYS DDD N 1
ATOM 20099 C CA . LYS D 2 451 ? -71.162 18.061 -8.815 1.000 38.278 449 LYS DDD CA 1
ATOM 20100 C C . LYS D 2 451 ? -72.486 17.316 -8.976 1.000 37.735 449 LYS DDD C 1
ATOM 20101 O O . LYS D 2 451 ? -73.447 17.733 -8.331 1.000 35.255 449 LYS DDD O 1
ATOM 20120 N N . GLN D 2 452 ? -72.549 16.235 -9.751 1.000 31.749 450 GLN DDD N 1
ATOM 20121 C CA . GLN D 2 452 ? -73.826 15.514 -9.948 1.000 36.155 450 GLN DDD CA 1
ATOM 20122 C C . GLN D 2 452 ? -74.254 14.912 -8.592 1.000 38.217 450 GLN DDD C 1
ATOM 20123 O O . GLN D 2 452 ? -75.465 14.887 -8.324 1.000 36.839 450 GLN DDD O 1
ATOM 20137 N N . LEU D 2 453 ? -73.308 14.498 -7.746 1.000 34.489 451 LEU DDD N 1
ATOM 20138 C CA . LEU D 2 453 ? -73.660 13.837 -6.446 1.000 35.156 451 LEU DDD CA 1
ATOM 20139 C C . LEU D 2 453 ? -74.032 14.877 -5.376 1.000 38.961 451 LEU DDD C 1
ATOM 20140 O O . LEU D 2 453 ? -74.692 14.491 -4.404 1.000 38.713 451 LEU DDD O 1
ATOM 20156 N N . GLU D 2 454 ? -73.613 16.130 -5.521 1.000 39.728 452 GLU DDD N 1
ATOM 20157 C CA . GLU D 2 454 ? -73.986 17.237 -4.589 1.000 46.029 452 GLU DDD CA 1
ATOM 20158 C C . GLU D 2 454 ? -75.482 17.567 -4.680 1.000 51.754 452 GLU DDD C 1
ATOM 20159 O O . GLU D 2 454 ? -75.983 18.199 -3.726 1.000 54.227 452 GLU DDD O 1
ATOM 20171 N N . LYS D 2 455 ? -76.133 17.208 -5.792 1.000 50.822 453 LYS DDD N 1
ATOM 20172 C CA . LYS D 2 455 ? -77.593 17.333 -6.031 1.000 68.431 453 LYS DDD CA 1
ATOM 20173 C C . LYS D 2 455 ? -78.270 15.954 -5.893 1.000 72.088 453 LYS DDD C 1
ATOM 20174 O O . LYS D 2 455 ? -77.789 14.860 -6.267 1.000 68.184 453 LYS DDD O 1
#

Foldseek 3Di:
DEEEEEDQVDPCSVLVVVLCVVLVYHYHYDYLARDDPVRCVVVPGQEYEYDADDDALVSRHCLLVCLLVCWQPHAYEYEANSQRSNQVSLPWDKAFDPDAFQQDWFFKAFDCDQLSPPPDPGWIFHAHDRIATDPVGRDPQWDQGMATPVRTRQKIAGPRGNYIYGNTDLSDPPTPPSSSSVVSSVPD/DWLEEEADQPAPCSVLVVVLCVVLVDTYDYDYLARDDPVRCVVNPHQEYEYDDYDDALVSSRCLLVCLLPCWQPHAYEYEANSQQSNQVSLPWDKAFDPDAFQQDKFFKAFDCDQLNPPPDGRWIFHAHDGIATDPVRRDPQKDQGMATPVRTRQKIAGPPTNYIYGNTDLSPPRGPPSSSSVVSSVPD/DAAADAWDKDWDDQDPCVQLVLCLLVQQAAFWKWWAQLSAPDPLFWKIKTFDDFQWKWFADPQWIWIDHDPDIDIHSPLRLVVQVVVLVVVSYAYAADPQCNFQWGKFWFQWQCSCCSQDPADQQAAAPDPGTNDIIGGGQWMWMQGRVVSITMTTGPPCSVVVVVVSVPRDNPDKDAKAFPFAKDKPDDLVLLLVLLVVVLVCQVVVNFFKAKAKIKIKTFMDMDVSNLLVLCSNQWSARRFMWHRHPFFIKGFSFNAWAWWQGVQKIKHKFWFWKDWQDPPPVVRVVVLVCRLPPPVRLSRQVQLVVVVLVLQVVQFDPPFKDWPAFQDWDDTNLIIIGMTMIITGGDPPDFVSVSCSSQPQRCNNQHPVRSSSSNSNSVRHNHDRTRAQTWTWGQHSNRIIIIGGRALMWTGGPRMIMHMFIHMRGNPDDSVVRVVNRCSRCVCSSVSNND/DDQDQDQFDKDWDDQDPCVQLVLLLLVQQAAFWKKWAQLSAPDPLFWKIKTFDDFQWKWFADPQWIWIDHDPDIDIHSPLRLVVQVVVLVVVSHAYAADLQCRFQWGKFWFQWQCSCCSQDPADFQAAAPDPGTNTIIGTGQWMWMQGRVVSITMTTGPPCSVVVVVVSVPRDNPAKDAKAFPFAKDKPDDLVLLLVLLVVVLVCCVVVLFFKAWAKIKIKTFMDMDVSNLLVLVSNQWSARRWMWHRHPFFIKGFSHNAWAWWQHVQKIKHKFWFWKDWQDPPPVVNVVVQVCRLPPPVRQSRQVQLVVVVLVLQVVFFDPPFKDWPFFFHWDDTNLIIITITMIITGGDPVDAVSVSCSSQPPRCSNQHPPRNSSSNSNSVRHNHDRTRAQTWTWGQHSNRIIIIGGRALMWTQGPRMIMHMFIHMNGNPDDSVVRVVRRCSRCVVSSVSNND

Sequence (1286 aa):
GMILLIDNYDSFTWNLYQYFCELGADVLVKRNDALTLADIDALKPQKIVISPGPCTPDEAGISLDVIRHYAGRLPILGVCLGHQAMAQAFGGKVVRAAKVMHGKTSPITHNGEGVFRGLANPLTVTRYHSLVVEPDSLPACFDVTAWSETREIMGIRHRQWDLEGVQFHPESILSEQGHQLLANFLHRGGMILLIDNYDSFTWNLYQYFCELGADVLVKRNDALTLADIDALKPQKIVISPGPCTPDEAGISLDVIRHYAGRLPILGVCLGHQAMAQAFGGKVVRAAKVMHGKTSPITHNGEGVFRGLANPLTVTRYHSLVVEPDSLPACFDVTAWSETREIMGIRHRQWDLEGVQFHPESILSEQGHQLLANFLHRHMKTLSPAVITLLWRQDAAEFYFSRLSHLPWAMLLHSGYADHPYSRFDIVVAEPICTLTTFGKETVVSESEKRTTTTDDPLQVLQQVLDRADIRPTHNEDLPFQGGALGLFGYDLGRRFESLPEIAEQDIVLPDMAVGIYDWALIVDHQRHTVSLLSHNDVNARRAWLESQQFSPQEDFTLTSDWQSNMTREQYGEKFRQVQEYLHSGDCYQVNLAQRFHHATYSGDEWQAFLQLNQANRAPFSAFLRLEQGAILSLSPERFILCDNSEIQTRPIKGTLPRLPDPQEDSKQAVKLANSAKDRAENLMIVDLMRNDIGRVAVAGSVKVPELFVVEPFPAVHHLVSTITAQLPEQLHASDLLRAAFPGGSITGAPKVRAMEIIDELEPQRRNAWCGSIGYLSFCGNMDTSITIRTLTAINGQIFCSAGGGIVADSQEEAEYQETFDKVNRILKQLEKGHMKTLSPAVITLLWRQDAAEFYFSRLSHLPWAMLLHSGYADHPYSRFDIVVAEPICTLTTFGKETVVSESEKRTTTTDDPLQVLQQVLDRADIRPTHHNEDLPFQGGALGLFGYDLGRRFESLPEIAEQDIVLPDMAVGIYDWALIVDHQRHTVSLLSHNDVNARRAWLESQQFSPQEDFTLTSDWQSNMTREQYGEKFRQVQEYLHSGDCYQVNLAQRFHATYSGDEWQAFLQLNQANRAPFSAFLRLEQGAILSLSPERFILCDNSEIQTRPIKGTLPRLPDPQEDSKQAVKLANSAKDRAENLMIVDLMRNDIGRVAVAGSVKVPELFVVEPFPAVHHLVSTITAQLPEQLHASDLLRRAAFPGGSITGAPKVRAMEIIDELEPQRRNAWCGSIGYLSFCGNMDTSITIRTLTAINGQIFCSAGGGIVADSQEEAEYQETFDKVNRILKQLEK

Radius of gyration: 37.4 Å; Cα contacts (8 Å, |Δi|>4): 3178; chains: 4; bounding box: 108×76×95 Å